Protein AF-0000000078966099 (afdb_homodimer)

Sequence (1336 aa):
MATKACDTLHLIAVLLLFIINISVIEQEDGVPAEGSKYVKLCGDQPDEICNLPGLNGSPHVRMRSGYITVNEISDRRLWYLVADREDHGRDSSTTSMTAGTTTEVAAEGEVAAAAAPAPVVLWLTGGPGCSSLDAFIYEHGPFKFSYGTSSSSSSSSSSWSFSSSSSSRPKGEEGNGGGGNVEGGKEQEHVEGGAGEQRQEEEEKKKKKERRPVVLEPNPYSWTKVATIIYVDSPAGAGMSYSGRPDVDYHTNDEYTIADLVVFLQGLTDRYPELATAPFFLAGESYGGVFVPLLARELVRVNRERRREDRSPLVDLQGYSVGNPVTDDVVDGNAQLFFAADMGYLDPPSWRRMRAACGDMFWNATRGTECWDAQGVVKDDLWDLNWYDVLDSCAKSPDDGGDDEEALAKLGNDGDTAADTAIRSSSSGSSSGSSSSGSSSTSGGGGDPRFGRSASSLERRFYWPFTVRMRTTPSESRIQIQNGVEDQEQQDRAEQQLLEPGRRGGVRLWGPWLRHVVPCMDRSIALDWLNRDEVRSALHAAPWSVIGGWQPCSDVLYYRLDTMDLVSVHEELVREGLRALVYSGDHDMVVPHTGTRTWLYDKANLGRTDGPLRPWMLHGQIAGFTARFGAGSGLRFATVKGAGHMVPQSKPLQALHLLKAFLYDKELMATKACDTLHLIAVLLLFIINISVIEQEDGVPAEGSKYVKLCGDQPDEICNLPGLNGSPHVRMRSGYITVNEISDRRLWYLVADREDHGRDSSTTSMTAGTTTEVAAEGEVAAAAAPAPVVLWLTGGPGCSSLDAFIYEHGPFKFSYGTSSSSSSSSSSWSFSSSSSSRPKGEEGNGGGGNVEGGKEQEHVEGGAGEQRQEEEEKKKKKERRPVVLEPNPYSWTKVATIIYVDSPAGAGMSYSGRPDVDYHTNDEYTIADLVVFLQGLTDRYPELATAPFFLAGESYGGVFVPLLARELVRVNRERRREDRSPLVDLQGYSVGNPVTDDVVDGNAQLFFAADMGYLDPPSWRRMRAACGDMFWNATRGTECWDAQGVVKDDLWDLNWYDVLDSCAKSPDDGGDDEEALAKLGNDGDTAADTAIRSSSSGSSSGSSSSGSSSTSGGGGDPRFGRSASSLERRFYWPFTVRMRTTPSESRIQIQNGVEDQEQQDRAEQQLLEPGRRGGVRLWGPWLRHVVPCMDRSIALDWLNRDEVRSALHAAPWSVIGGWQPCSDVLYYRLDTMDLVSVHEELVREGLRALVYSGDHDMVVPHTGTRTWLYDKANLGRTDGPLRPWMLHGQIAGFTARFGAGSGLRFATVKGAGHMVPQSKPLQALHLLKAFLYDKEL

Secondary structure (DSSP, 8-state):
-------------------------------------------S-TTB----TTBSSS-SS-EEEEEEEEETTTTEEEEEEEEPPP-----TT--------------TT-------PPPEEEEE--TTTB-THHHHHHTSSSEEEEE-----------------------------------------------THHHHHHHHHHHHHTTPPPEEEEE-TT-GGGTSEEEEE--STTSTT-B-S-HHHHTEEEHHHHHHHHHHHHHHHHHH-HHHHHSEEEEEEETTHHHHHHHHHHHHHHHHHHHHHTT---SSEEEEEEEES---BHHHHHHHHHHHHHHHT-S-HHHHHHHHHHHTT--TT--TTSHHHHHHHHHHHHTTTS-TT-TT------TTS---HHHHHHHHHHTTTSSGGG---------------------------GGG-S-HHHHHHHHHTTT-SS------S------SSHHHHHHHHHHHHHTS-GGG-S-EESS-TTTSS-STT---HHHHHHTTSHHHHHHTTPPPHHHH----SB-SS-EEE----B-HHHHHHHHHTT-EEEEEEETT-SSS-HHHHHHIIIII-----BSSS-EEEEETTEEEEEEEEE-STT-EEEEEETT--SSHHHHSHHHHHHHHHHHHTT---/-------------------------------------------S-TTB----TTBSSS-SS-EEEEEEEEETTTTEEEEEEEEPPP-----TT--------------TT-------PPPEEEEE--TTTB-THHHHHHTSSSEEEEEPP--------------------------------------------HHHHHHHHHHHHHHHTTPPPEEEEE-TT-GGGTSEEEEE--STTSTT-B-S-HHHHTEEEHHHHHHHHHHHHHHHHHH-HHHHHSEEEEEEETTHHHHHHHHHHHHHHHHHHHHHTT---SSEEEEEEEES---BHHHHHHHHHHHHHHHT-S-HHHHHHHHHHHTT--TT--TTSHHHHHHHHHHHHTTTS-TT-TT------TTS---HHHHHHHHHHTTTSSGGG---------------------------GGG-S-HHHHHHHHHTTT-SS------S------HHHHHHHHHHHHHHHTS-GGG-S-EETT-TTTSS--TT---HHHHHHTTSHHHHHHTTPPPHHHH----SB-SS-EEE----B-HHHHHHHHHTT-EEEEEEETT-SSS-HHHHHHIIIII-----BSSS-EEEEETTEEEEEEEEE-STT-EEEEEETT--SSHHHHSHHHHHHHHHHHHTT---

pLDDT: mean 71.58, std 31.28, range [13.33, 98.94]

Structure (mmCIF, N/CA/C/O backbone):
data_AF-0000000078966099-model_v1
#
loop_
_entity.id
_entity.type
_entity.pdbx_description
1 polymer Carboxypeptidase
#
loop_
_atom_site.group_PDB
_atom_site.id
_atom_site.type_symbol
_atom_site.label_atom_id
_atom_site.label_alt_id
_atom_site.label_comp_id
_atom_site.label_asym_id
_atom_site.label_entity_id
_atom_site.label_seq_id
_atom_site.pdbx_PDB_ins_code
_atom_site.Cartn_x
_atom_site.Cartn_y
_atom_site.Cartn_z
_atom_site.occupancy
_atom_site.B_iso_or_equiv
_atom_site.auth_seq_id
_atom_site.auth_comp_id
_atom_site.auth_asym_id
_atom_site.auth_atom_id
_atom_site.pdbx_PDB_model_num
ATOM 1 N N . MET A 1 1 ? 65.688 -0.582 70.75 1 15.15 1 MET A N 1
ATOM 2 C CA . MET A 1 1 ? 66.375 -1.642 70.062 1 15.15 1 MET A CA 1
ATOM 3 C C . MET A 1 1 ? 66.438 -1.359 68.562 1 15.15 1 MET A C 1
ATOM 5 O O . MET A 1 1 ? 65.688 -0.539 68.062 1 15.15 1 MET A O 1
ATOM 9 N N . ALA A 1 2 ? 66.688 -2.506 67.812 1 14.73 2 ALA A N 1
ATOM 10 C CA . ALA A 1 2 ? 67.625 -2.982 66.812 1 14.73 2 ALA A CA 1
ATOM 11 C C . ALA A 1 2 ? 67.25 -2.521 65.438 1 14.73 2 ALA A C 1
ATOM 13 O O . ALA A 1 2 ? 68.062 -1.963 64.688 1 14.73 2 ALA A O 1
ATOM 14 N N . THR A 1 3 ? 66.438 -3.342 64.625 1 13.33 3 THR A N 1
ATOM 15 C CA . THR A 1 3 ? 66.875 -4.273 63.625 1 13.33 3 THR A CA 1
ATOM 16 C C . THR A 1 3 ? 66.688 -3.691 62.219 1 13.33 3 THR A C 1
ATOM 18 O O . THR A 1 3 ? 67.25 -4.184 61.25 1 13.33 3 THR A O 1
ATOM 21 N N . LYS A 1 4 ? 65.5 -2.949 62.094 1 14.41 4 LYS A N 1
ATOM 22 C CA . LYS A 1 4 ? 64.812 -3.514 60.938 1 14.41 4 LYS A CA 1
ATOM 23 C C . LYS A 1 4 ? 65.625 -3.369 59.656 1 14.41 4 LYS A C 1
ATOM 25 O O . LYS A 1 4 ? 66.375 -2.396 59.531 1 14.41 4 LYS A O 1
ATOM 30 N N . ALA A 1 5 ? 65 -3.732 58.719 1 15.09 5 ALA A N 1
ATOM 31 C CA . ALA A 1 5 ? 65.062 -4.699 57.625 1 15.09 5 ALA A CA 1
ATOM 32 C C . ALA A 1 5 ? 65.875 -4.113 56.438 1 15.09 5 ALA A C 1
ATOM 34 O O . ALA A 1 5 ? 65.75 -2.92 56.156 1 15.09 5 ALA A O 1
ATOM 35 N N . CYS A 1 6 ? 66.375 -4.82 55.812 1 14.92 6 CYS A N 1
ATOM 36 C CA . CYS A 1 6 ? 67.562 -5.254 55.062 1 14.92 6 CYS A CA 1
ATOM 37 C C . CYS A 1 6 ? 67.562 -4.648 53.688 1 14.92 6 CYS A C 1
ATOM 39 O O . CYS A 1 6 ? 68.562 -4.043 53.281 1 14.92 6 CYS A O 1
ATOM 41 N N . ASP A 1 7 ? 66.812 -5.273 52.812 1 15.73 7 ASP A N 1
ATOM 42 C CA . ASP A 1 7 ? 67.625 -6.09 51.906 1 15.73 7 ASP A CA 1
ATOM 43 C C . ASP A 1 7 ? 68.062 -5.273 50.688 1 15.73 7 ASP A C 1
ATOM 45 O O . ASP A 1 7 ? 67.438 -4.238 50.375 1 15.73 7 ASP A O 1
ATOM 49 N N . THR A 1 8 ? 68.688 -5.863 49.781 1 15.28 8 THR A N 1
ATOM 50 C CA . THR A 1 8 ? 69.875 -6.012 49 1 15.28 8 THR A CA 1
ATOM 51 C C . THR A 1 8 ? 69.688 -5.48 47.562 1 15.28 8 THR A C 1
ATOM 53 O O . THR A 1 8 ? 70.562 -4.703 47.094 1 15.28 8 THR A O 1
ATOM 56 N N . LEU A 1 9 ? 68.75 -6.23 46.75 1 16.2 9 LEU A N 1
ATOM 57 C CA . LEU A 1 9 ? 69.438 -6.945 45.688 1 16.2 9 LEU A CA 1
ATOM 58 C C . LEU A 1 9 ? 69.75 -6.004 44.531 1 16.2 9 LEU A C 1
ATOM 60 O O . LEU A 1 9 ? 69.125 -4.934 44.406 1 16.2 9 LEU A O 1
ATOM 64 N N . HIS A 1 10 ? 69.688 -6.504 43.312 1 16.03 10 HIS A N 1
ATOM 65 C CA . HIS A 1 10 ? 70.625 -6.906 42.281 1 16.03 10 HIS A CA 1
ATOM 66 C C . HIS A 1 10 ? 70.688 -5.91 41.125 1 16.03 10 HIS A C 1
ATOM 68 O O . HIS A 1 10 ? 71.688 -5.312 40.844 1 16.03 10 HIS A O 1
ATOM 74 N N . LEU A 1 11 ? 70.062 -6.305 40 1 16.95 11 LEU A N 1
ATOM 75 C CA . LEU A 1 11 ? 70.812 -6.68 38.781 1 16.95 11 LEU A CA 1
ATOM 76 C C . LEU A 1 11 ? 70.875 -5.512 37.812 1 16.95 11 LEU A C 1
ATOM 78 O O . LEU A 1 11 ? 70.062 -4.586 37.875 1 16.95 11 LEU A O 1
ATOM 82 N N . ILE A 1 12 ? 71.188 -5.727 36.562 1 16 12 ILE A N 1
ATOM 83 C CA . ILE A 1 12 ? 72.188 -5.582 35.5 1 16 12 ILE A CA 1
ATOM 84 C C . ILE A 1 12 ? 71.688 -4.668 34.406 1 16 12 ILE A C 1
ATOM 86 O O . ILE A 1 12 ? 72.312 -3.703 34.031 1 16 12 ILE A O 1
ATOM 90 N N . ALA A 1 13 ? 70.562 -5.102 33.625 1 17.14 13 ALA A N 1
ATOM 91 C CA . ALA A 1 13 ? 70.875 -5.34 32.219 1 17.14 13 ALA A CA 1
ATOM 92 C C . ALA A 1 13 ? 70.812 -4.051 31.391 1 17.14 13 ALA A C 1
ATOM 94 O O . ALA A 1 13 ? 70 -3.172 31.719 1 17.14 13 ALA A O 1
ATOM 95 N N . VAL A 1 14 ? 71.625 -4.004 30.344 1 17.78 14 VAL A N 1
ATOM 96 C CA . VAL A 1 14 ? 72.375 -3.311 29.281 1 17.78 14 VAL A CA 1
ATOM 97 C C . VAL A 1 14 ? 71.375 -2.812 28.219 1 17.78 14 VAL A C 1
ATOM 99 O O . VAL A 1 14 ? 70.625 -3.598 27.641 1 17.78 14 VAL A O 1
ATOM 102 N N . LEU A 1 15 ? 70.938 -1.546 28.266 1 18.77 15 LEU A N 1
ATOM 103 C CA . LEU A 1 15 ? 70 -0.746 27.453 1 18.77 15 LEU A CA 1
ATOM 104 C C . LEU A 1 15 ? 70.5 -0.669 26 1 18.77 15 LEU A C 1
ATOM 106 O O . LEU A 1 15 ? 71.062 0.344 25.594 1 18.77 15 LEU A O 1
ATOM 110 N N . LEU A 1 16 ? 71 -2.023 25.625 1 17.61 16 LEU A N 1
ATOM 111 C CA . LEU A 1 16 ? 71.688 -1.87 24.328 1 17.61 16 LEU A CA 1
ATOM 112 C C . LEU A 1 16 ? 70.688 -1.308 23.297 1 17.61 16 LEU A C 1
ATOM 114 O O . LEU A 1 16 ? 69.562 -1.782 23.172 1 17.61 16 LEU A O 1
ATOM 118 N N . LEU A 1 17 ? 71 -0.144 22.828 1 20.22 17 LEU A N 1
ATOM 119 C CA . LEU A 1 17 ? 70.5 0.845 21.891 1 20.22 17 LEU A CA 1
ATOM 120 C C . LEU A 1 17 ? 70.438 0.264 20.469 1 20.22 17 LEU A C 1
ATOM 122 O O . LEU A 1 17 ? 71.375 0.422 19.688 1 20.22 17 LEU A O 1
ATOM 126 N N . PHE A 1 18 ? 70.125 -1.217 20.406 1 19.22 18 PHE A N 1
ATOM 127 C CA . PHE A 1 18 ? 70.438 -1.661 19.047 1 19.22 18 PHE A CA 1
ATOM 128 C C . PHE A 1 18 ? 69.562 -0.926 18.047 1 19.22 18 PHE A C 1
ATOM 130 O O . PHE A 1 18 ? 68.312 -0.775 18.266 1 19.22 18 PHE A O 1
ATOM 137 N N . ILE A 1 19 ? 70.188 -0.145 17.219 1 22.31 19 ILE A N 1
ATOM 138 C CA . ILE A 1 19 ? 69.875 0.681 16.047 1 22.31 19 ILE A CA 1
ATOM 139 C C . ILE A 1 19 ? 69.25 -0.174 14.945 1 22.31 19 ILE A C 1
ATOM 141 O O . ILE A 1 19 ? 70 -0.839 14.188 1 22.31 19 ILE A O 1
ATOM 145 N N . ILE A 1 20 ? 68.312 -1.199 15.297 1 20.25 20 ILE A N 1
ATOM 146 C CA . ILE A 1 20 ? 68.125 -2.139 14.211 1 20.25 20 ILE A CA 1
ATOM 147 C C . ILE A 1 20 ? 67.562 -1.396 12.992 1 20.25 20 ILE A C 1
ATOM 149 O O . ILE A 1 20 ? 66.625 -0.617 13.117 1 20.25 20 ILE A O 1
ATOM 153 N N . ASN A 1 21 ? 68.438 -1.31 11.938 1 22.66 21 ASN A N 1
ATOM 154 C CA . ASN A 1 21 ? 68.312 -0.942 10.531 1 22.66 21 ASN A CA 1
ATOM 155 C C . ASN A 1 21 ? 67.125 -1.626 9.875 1 22.66 21 ASN A C 1
ATOM 157 O O . ASN A 1 21 ? 67.125 -2.846 9.703 1 22.66 21 ASN A O 1
ATOM 161 N N . ILE A 1 22 ? 65.938 -1.266 10.258 1 22.03 22 ILE A N 1
ATOM 162 C CA . ILE A 1 22 ? 64.688 -1.923 9.742 1 22.03 22 ILE A CA 1
ATOM 163 C C . ILE A 1 22 ? 64.625 -1.762 8.227 1 22.03 22 ILE A C 1
ATOM 165 O O . ILE A 1 22 ? 64.5 -0.644 7.719 1 22.03 22 ILE A O 1
ATOM 169 N N . SER A 1 23 ? 65.625 -2.566 7.559 1 21.44 23 SER A N 1
ATOM 170 C CA . SER A 1 23 ? 65.562 -2.645 6.105 1 21.44 23 SER A CA 1
ATOM 171 C C . SER A 1 23 ? 64.125 -2.947 5.652 1 21.44 23 SER A C 1
ATOM 173 O O . SER A 1 23 ? 63.469 -3.867 6.168 1 21.44 23 SER A O 1
ATOM 175 N N . VAL A 1 24 ? 63.5 -1.959 5.094 1 23.55 24 VAL A N 1
ATOM 176 C CA . VAL A 1 24 ? 62.188 -1.853 4.434 1 23.55 24 VAL A CA 1
ATOM 177 C C . VAL A 1 24 ? 62.094 -2.891 3.318 1 23.55 24 VAL A C 1
ATOM 179 O O . VAL A 1 24 ? 62.75 -2.756 2.275 1 23.55 24 VAL A O 1
ATOM 182 N N . ILE A 1 25 ? 62.438 -4.242 3.686 1 22.62 25 ILE A N 1
ATOM 183 C CA . ILE A 1 25 ? 62.312 -5.086 2.5 1 22.62 25 ILE A CA 1
ATOM 184 C C . ILE A 1 25 ? 60.875 -4.969 1.943 1 22.62 25 ILE A C 1
ATOM 186 O O . ILE A 1 25 ? 59.906 -5.145 2.676 1 22.62 25 ILE A O 1
ATOM 190 N N . GLU A 1 26 ? 60.781 -4.336 0.814 1 23.08 26 GLU A N 1
ATOM 191 C CA . GLU A 1 26 ? 59.656 -4.18 -0.102 1 23.08 26 GLU A CA 1
ATOM 192 C C . GLU A 1 26 ? 59.094 -5.531 -0.518 1 23.08 26 GLU A C 1
ATOM 194 O O . GLU A 1 26 ? 59.688 -6.227 -1.352 1 23.08 26 GLU A O 1
ATOM 199 N N . GLN A 1 27 ? 58.875 -6.461 0.551 1 20.91 27 GLN A N 1
ATOM 200 C CA . GLN A 1 27 ? 58.406 -7.699 -0.056 1 20.91 27 GLN A CA 1
ATOM 201 C C . GLN A 1 27 ? 57.125 -7.473 -0.854 1 20.91 27 GLN A C 1
ATOM 203 O O . GLN A 1 27 ? 56.125 -6.922 -0.335 1 20.91 27 GLN A O 1
ATOM 208 N N . GLU A 1 28 ? 57.281 -7.492 -2.137 1 23.94 28 GLU A N 1
ATOM 209 C CA . GLU A 1 28 ? 56.312 -7.566 -3.217 1 23.94 28 GLU A CA 1
ATOM 210 C C . GLU A 1 28 ? 55.375 -8.766 -3.037 1 23.94 28 GLU A C 1
ATOM 212 O O . GLU A 1 28 ? 55.719 -9.891 -3.412 1 23.94 28 GLU A O 1
ATOM 217 N N . ASP A 1 29 ? 54.906 -9.031 -1.779 1 25.91 29 ASP A N 1
ATOM 218 C CA . ASP A 1 29 ? 54.125 -10.266 -1.757 1 25.91 29 ASP A CA 1
ATOM 219 C C . ASP A 1 29 ? 52.906 -10.156 -2.67 1 25.91 29 ASP A C 1
ATOM 221 O O . ASP A 1 29 ? 52.031 -9.32 -2.441 1 25.91 29 ASP A O 1
ATOM 225 N N . GLY A 1 30 ? 53.188 -10.305 -3.938 1 25.67 30 GLY A N 1
ATOM 226 C CA . GLY A 1 30 ? 52.125 -10.57 -4.895 1 25.67 30 GLY A CA 1
ATOM 227 C C . GLY A 1 30 ? 51.188 -11.68 -4.457 1 25.67 30 GLY A C 1
ATOM 228 O O . GLY A 1 30 ? 51.562 -12.852 -4.457 1 25.67 30 GLY A O 1
ATOM 229 N N . VAL A 1 31 ? 50.531 -11.445 -3.324 1 28.92 31 VAL A N 1
ATOM 230 C CA . VAL A 1 31 ? 49.562 -12.484 -3.027 1 28.92 31 VAL A CA 1
ATOM 231 C C . VAL A 1 31 ? 48.688 -12.719 -4.25 1 28.92 31 VAL A C 1
ATOM 233 O O . VAL A 1 31 ? 48.031 -11.797 -4.746 1 28.92 31 VAL A O 1
ATOM 236 N N . PRO A 1 32 ? 49.156 -13.711 -4.988 1 26.33 32 PRO A N 1
ATOM 237 C CA . PRO A 1 32 ? 48.219 -13.961 -6.086 1 26.33 32 PRO A CA 1
ATOM 238 C C . PRO A 1 32 ? 46.75 -14.047 -5.613 1 26.33 32 PRO A C 1
ATOM 240 O O . PRO A 1 32 ? 46.5 -14.461 -4.48 1 26.33 32 PRO A O 1
ATOM 243 N N . ALA A 1 33 ? 45.906 -13.219 -6.164 1 26.86 33 ALA A N 1
ATOM 244 C CA . ALA A 1 33 ? 44.469 -13.297 -6.027 1 26.86 33 ALA A CA 1
ATOM 245 C C . ALA A 1 33 ? 44 -14.75 -6.023 1 26.86 33 ALA A C 1
ATOM 247 O O . ALA A 1 33 ? 44.156 -15.469 -7.012 1 26.86 33 ALA A O 1
ATOM 248 N N . GLU A 1 34 ? 44.25 -15.367 -4.887 1 27.75 34 GLU A N 1
ATOM 249 C CA . GLU A 1 34 ? 43.656 -16.688 -4.848 1 27.75 34 GLU A CA 1
ATOM 250 C C . GLU A 1 34 ? 42.25 -16.672 -5.496 1 27.75 34 GLU A C 1
ATOM 252 O O . GLU A 1 34 ? 41.406 -15.891 -5.109 1 27.75 34 GLU A O 1
ATOM 257 N N . GLY A 1 35 ? 42.219 -17 -6.758 1 28.58 35 GLY A N 1
ATOM 258 C CA . GLY A 1 35 ? 41 -17.234 -7.496 1 28.58 35 GLY A CA 1
ATOM 259 C C . GLY A 1 35 ? 39.906 -17.891 -6.656 1 28.58 35 GLY A C 1
ATOM 260 O O . GLY A 1 35 ? 40.188 -18.828 -5.906 1 28.58 35 GLY A O 1
ATOM 261 N N . SER A 1 36 ? 39.062 -17.062 -6.121 1 31.06 36 SER A N 1
ATOM 262 C CA . SER A 1 36 ? 37.844 -17.641 -5.555 1 31.06 36 SER A CA 1
ATOM 263 C C . SER A 1 36 ? 37.5 -18.953 -6.238 1 31.06 36 SER A C 1
ATOM 265 O O . SER A 1 36 ? 37.281 -19 -7.453 1 31.06 36 SER A O 1
ATOM 267 N N . LYS A 1 37 ? 38.094 -19.953 -5.84 1 31.08 37 LYS A N 1
ATOM 268 C CA . LYS A 1 37 ? 37.75 -21.281 -6.324 1 31.08 37 LYS A CA 1
ATOM 269 C C . LYS A 1 37 ? 36.25 -21.438 -6.445 1 31.08 37 LYS A C 1
ATOM 271 O O . LYS A 1 37 ? 35.562 -21.719 -5.461 1 31.08 37 LYS A O 1
ATOM 276 N N . TYR A 1 38 ? 35.625 -20.656 -7.285 1 34.66 38 TYR A N 1
ATOM 277 C CA . TYR A 1 38 ? 34.281 -21.078 -7.645 1 34.66 38 TYR A CA 1
ATOM 278 C C . TYR A 1 38 ? 34.25 -22.562 -7.988 1 34.66 38 TYR A C 1
ATOM 280 O O . TYR A 1 38 ? 35.031 -23.031 -8.812 1 34.66 38 TYR A O 1
ATOM 288 N N . VAL A 1 39 ? 34.062 -23.469 -7.066 1 39.66 39 VAL A N 1
ATOM 289 C CA . VAL A 1 39 ? 33.781 -24.875 -7.336 1 39.66 39 VAL A CA 1
ATOM 290 C C . VAL A 1 39 ? 33 -25 -8.641 1 39.66 39 VAL A C 1
ATOM 292 O O . VAL A 1 39 ? 32.031 -24.266 -8.867 1 39.66 39 VAL A O 1
ATOM 295 N N . LYS A 1 40 ? 33.531 -25.5 -9.617 1 46.97 40 LYS A N 1
ATOM 296 C CA . LYS A 1 40 ? 32.938 -25.844 -10.891 1 46.97 40 LYS A CA 1
ATOM 297 C C . LYS A 1 40 ? 31.609 -26.578 -10.688 1 46.97 40 LYS A C 1
ATOM 299 O O . LYS A 1 40 ? 31.594 -27.766 -10.328 1 46.97 40 LYS A O 1
ATOM 304 N N . LEU A 1 41 ? 30.594 -25.969 -10.297 1 54.09 41 LEU A N 1
ATOM 305 C CA . LEU A 1 41 ? 29.266 -26.547 -10.086 1 54.09 41 LEU A CA 1
ATOM 306 C C . LEU A 1 41 ? 28.781 -27.266 -11.344 1 54.09 41 LEU A C 1
ATOM 308 O O . LEU A 1 41 ? 27.766 -27.953 -11.312 1 54.09 41 LEU A O 1
ATOM 312 N N . CYS A 1 42 ? 29.391 -27 -12.477 1 64.56 42 CYS A N 1
ATOM 313 C CA . CYS A 1 42 ? 28.766 -27.656 -13.617 1 64.56 42 CYS A CA 1
ATOM 314 C C . CYS A 1 42 ? 29.375 -29.031 -13.859 1 64.56 42 CYS A C 1
ATOM 316 O O . CYS A 1 42 ? 30.578 -29.141 -14.055 1 64.56 42 CYS A O 1
ATOM 318 N N . GLY A 1 43 ? 28.641 -30.062 -13.609 1 61.28 43 GLY A N 1
ATOM 319 C CA . GLY A 1 43 ? 29.016 -31.453 -13.828 1 61.28 43 GLY A CA 1
ATOM 320 C C . GLY A 1 43 ? 29.031 -31.844 -15.289 1 61.28 43 GLY A C 1
ATOM 321 O O . GLY A 1 43 ? 29.031 -30.984 -16.172 1 61.28 43 GLY A O 1
ATOM 322 N N . ASP A 1 44 ? 29.234 -33.094 -15.57 1 66.31 44 ASP A N 1
ATOM 323 C CA . ASP A 1 44 ? 29.391 -33.656 -16.891 1 66.31 44 ASP A CA 1
ATOM 324 C C . ASP A 1 44 ? 28.062 -34.156 -17.453 1 66.31 44 ASP A C 1
ATOM 326 O O . ASP A 1 44 ? 28 -34.719 -18.547 1 66.31 44 ASP A O 1
ATOM 330 N N . GLN A 1 45 ? 27 -33.75 -16.766 1 77.12 45 GLN A N 1
ATOM 331 C CA . GLN A 1 45 ? 25.719 -34.281 -17.266 1 77.12 45 GLN A CA 1
ATOM 332 C C . GLN A 1 45 ? 25.156 -33.344 -18.344 1 77.12 45 GLN A C 1
ATOM 334 O O . GLN A 1 45 ? 25.219 -32.125 -18.234 1 77.12 45 GLN A O 1
ATOM 339 N N . PRO A 1 46 ? 24.641 -33.969 -19.359 1 80.44 46 PRO A N 1
ATOM 340 C CA . PRO A 1 46 ? 24.188 -33.219 -20.516 1 80.44 46 PRO A CA 1
ATOM 341 C C . PRO A 1 46 ? 23.016 -32.281 -20.203 1 80.44 46 PRO A C 1
ATOM 343 O O . PRO A 1 46 ? 22.766 -31.328 -20.938 1 80.44 46 PRO A O 1
ATOM 346 N N . ASP A 1 47 ? 22.359 -32.469 -19.141 1 92.62 47 ASP A N 1
ATOM 347 C CA . ASP A 1 47 ? 21.188 -31.656 -18.844 1 92.62 47 ASP A CA 1
ATOM 348 C C . ASP A 1 47 ? 21.547 -30.516 -17.875 1 92.62 47 ASP A C 1
ATOM 350 O O . ASP A 1 47 ? 20.688 -29.703 -17.531 1 92.62 47 ASP A O 1
ATOM 354 N N . GLU A 1 48 ? 22.766 -30.391 -17.516 1 94.56 48 GLU A N 1
ATOM 355 C CA . GLU A 1 48 ? 23.172 -29.359 -16.578 1 94.56 48 GLU A CA 1
ATOM 356 C C . GLU A 1 48 ? 23.391 -28.016 -17.281 1 94.56 48 GLU A C 1
ATOM 358 O O . GLU A 1 48 ? 23.922 -27.984 -18.406 1 94.56 48 GLU A O 1
ATOM 363 N N . ILE A 1 49 ? 22.984 -26.984 -16.672 1 95.5 49 ILE A N 1
ATOM 364 C CA . ILE A 1 49 ? 23.188 -25.641 -17.188 1 95.5 49 ILE A CA 1
ATOM 365 C C . ILE A 1 49 ? 24.469 -25.062 -16.594 1 95.5 49 ILE A C 1
ATOM 367 O O . ILE A 1 49 ? 24.484 -24.609 -15.445 1 95.5 49 ILE A O 1
ATOM 371 N N . CYS A 1 50 ? 25.469 -24.984 -17.422 1 91.44 50 CYS A N 1
ATOM 372 C CA . CYS A 1 50 ? 26.766 -24.594 -16.906 1 91.44 50 CYS A CA 1
ATOM 373 C C . CYS A 1 50 ? 27.062 -23.125 -17.25 1 91.44 50 CYS A C 1
ATOM 375 O O . CYS A 1 50 ? 27.953 -22.516 -16.656 1 91.44 50 CYS A O 1
ATOM 377 N N . ASN A 1 51 ? 26.391 -22.672 -18.234 1 91.75 51 ASN A N 1
ATOM 378 C CA . ASN A 1 51 ? 26.5 -21.281 -18.656 1 91.75 51 ASN A CA 1
ATOM 379 C C . ASN A 1 51 ? 25.125 -20.688 -18.984 1 91.75 51 ASN A C 1
ATOM 381 O O . ASN A 1 51 ? 24.281 -21.359 -19.578 1 91.75 51 ASN A O 1
ATOM 385 N N . LEU A 1 52 ? 24.953 -19.469 -18.5 1 94.75 52 LEU A N 1
ATOM 386 C CA . LEU A 1 52 ? 23.734 -18.734 -18.812 1 94.75 52 LEU A CA 1
ATOM 387 C C . LEU A 1 52 ? 24.047 -17.359 -19.406 1 94.75 52 LEU A C 1
ATOM 389 O O . LEU A 1 52 ? 24.781 -16.562 -18.812 1 94.75 52 LEU A O 1
ATOM 393 N N . PRO A 1 53 ? 23.547 -17.141 -20.609 1 95.62 53 PRO A N 1
ATOM 394 C CA . PRO A 1 53 ? 23.797 -15.828 -21.188 1 95.62 53 PRO A CA 1
ATOM 395 C C . PRO A 1 53 ? 23.391 -14.68 -20.266 1 95.62 53 PRO A C 1
ATOM 397 O O . PRO A 1 53 ? 22.281 -14.664 -19.75 1 95.62 53 PRO A O 1
ATOM 400 N N . GLY A 1 54 ? 24.266 -13.742 -20.094 1 95.69 54 GLY A N 1
ATOM 401 C CA . GLY A 1 54 ? 24.016 -12.609 -19.219 1 95.69 54 GLY A CA 1
ATOM 402 C C . GLY A 1 54 ? 24.641 -12.773 -17.844 1 95.69 54 GLY A C 1
ATOM 403 O O . GLY A 1 54 ? 24.719 -11.805 -17.078 1 95.69 54 GLY A O 1
ATOM 404 N N . LEU A 1 55 ? 24.969 -13.945 -17.453 1 95.69 55 LEU A N 1
ATOM 405 C CA . LEU A 1 55 ? 25.609 -14.219 -16.172 1 95.69 55 LEU A CA 1
ATOM 406 C C . LEU A 1 55 ? 27.125 -14.203 -16.312 1 95.69 55 LEU A C 1
ATOM 408 O O . LEU A 1 55 ? 27.672 -14.836 -17.219 1 95.69 55 LEU A O 1
ATOM 412 N N . ASN A 1 56 ? 27.719 -13.43 -15.406 1 90.5 56 ASN A N 1
ATOM 413 C CA . ASN A 1 56 ? 29.172 -13.477 -15.359 1 90.5 56 ASN A CA 1
ATOM 414 C C . ASN A 1 56 ? 29.672 -14.695 -14.602 1 90.5 56 ASN A C 1
ATOM 416 O O . ASN A 1 56 ? 29.484 -14.797 -13.391 1 90.5 56 ASN A O 1
ATOM 420 N N . GLY A 1 57 ? 30.266 -15.648 -15.344 1 89.81 57 GLY A N 1
ATOM 421 C CA . GLY A 1 57 ? 30.766 -16.859 -14.711 1 89.81 57 GLY A CA 1
ATOM 422 C C . GLY A 1 57 ? 29.734 -17.969 -14.641 1 89.81 57 GLY A C 1
ATOM 423 O O . GLY A 1 57 ? 28.734 -17.938 -15.383 1 89.81 57 GLY A O 1
ATOM 424 N N . SER A 1 58 ? 30 -18.938 -13.852 1 89.88 58 SER A N 1
ATOM 425 C CA . SER A 1 58 ? 29.094 -20.062 -13.695 1 89.88 58 SER A CA 1
ATOM 426 C C . SER A 1 58 ? 27.984 -19.75 -12.703 1 89.88 58 SER A C 1
ATOM 428 O O . SER A 1 58 ? 28.172 -18.938 -11.781 1 89.88 58 SER A O 1
ATOM 430 N N . PRO A 1 59 ? 26.859 -20.375 -12.914 1 94.19 59 PRO A N 1
ATOM 431 C CA . PRO A 1 59 ? 25.797 -20.172 -11.93 1 94.19 59 PRO A CA 1
ATOM 432 C C . PRO A 1 59 ? 26.203 -20.609 -10.523 1 94.19 59 PRO A C 1
ATOM 434 O O . PRO A 1 59 ? 26.906 -21.609 -10.359 1 94.19 59 PRO A O 1
ATOM 437 N N . HIS A 1 60 ? 25.75 -19.875 -9.516 1 93.38 60 HIS A N 1
ATOM 438 C CA . HIS A 1 60 ? 26.047 -20.188 -8.125 1 93.38 60 HIS A CA 1
ATOM 439 C C . HIS A 1 60 ? 25.125 -21.281 -7.59 1 93.38 60 HIS A C 1
ATOM 441 O O . HIS A 1 60 ? 25.266 -21.719 -6.445 1 93.38 60 HIS A O 1
ATOM 447 N N . VAL A 1 61 ? 24.188 -21.672 -8.391 1 94.44 61 VAL A N 1
ATOM 448 C CA . VAL A 1 61 ? 23.234 -22.734 -8.102 1 94.44 61 VAL A CA 1
ATOM 449 C C . VAL A 1 61 ? 23.312 -23.812 -9.18 1 94.44 61 VAL A C 1
ATOM 451 O O . VAL A 1 61 ? 23.406 -23.5 -10.375 1 94.44 61 VAL A O 1
ATOM 454 N N . ARG A 1 62 ? 23.359 -25.078 -8.695 1 94.38 62 ARG A N 1
ATOM 455 C CA . ARG A 1 62 ? 23.281 -26.156 -9.688 1 94.38 62 ARG A CA 1
ATOM 456 C C . ARG A 1 62 ? 21.906 -26.203 -10.336 1 94.38 62 ARG A C 1
ATOM 458 O O . ARG A 1 62 ? 20.891 -26.266 -9.648 1 94.38 62 ARG A O 1
ATOM 465 N N . MET A 1 63 ? 21.891 -26.219 -11.664 1 96.81 63 MET A N 1
ATOM 466 C CA . MET A 1 63 ? 20.625 -26.25 -12.383 1 96.81 63 MET A CA 1
ATOM 467 C C . MET A 1 63 ? 20.641 -27.312 -13.484 1 96.81 63 MET A C 1
ATOM 469 O O . MET A 1 63 ? 21.672 -27.531 -14.109 1 96.81 63 MET A O 1
ATOM 473 N N . ARG A 1 64 ? 19.547 -27.906 -13.68 1 97.44 64 ARG A N 1
ATOM 474 C CA . ARG A 1 64 ? 19.312 -28.875 -14.75 1 97.44 64 ARG A CA 1
ATOM 475 C C . ARG A 1 64 ? 18 -28.578 -15.461 1 97.44 64 ARG A C 1
ATOM 477 O O . ARG A 1 64 ? 17.016 -28.172 -14.828 1 97.44 64 ARG A O 1
ATOM 484 N N . SER A 1 65 ? 17.984 -28.797 -16.75 1 98.06 65 SER A N 1
ATOM 485 C CA . SER A 1 65 ? 16.766 -28.562 -17.5 1 98.06 65 SER A CA 1
ATOM 486 C C . SER A 1 65 ? 16.641 -29.531 -18.672 1 98.06 65 SER A C 1
ATOM 488 O O . SER A 1 65 ? 17.594 -30.219 -19.031 1 98.06 65 SER A O 1
ATOM 490 N N . GLY A 1 66 ? 15.453 -29.609 -19.172 1 97.81 66 GLY A N 1
ATOM 491 C CA . GLY A 1 66 ? 15.156 -30.484 -20.297 1 97.81 66 GLY A CA 1
ATOM 492 C C . GLY A 1 66 ? 13.672 -30.766 -20.453 1 97.81 66 GLY A C 1
ATOM 493 O O . GLY A 1 66 ? 12.836 -29.906 -20.156 1 97.81 66 GLY A O 1
ATOM 494 N N . TYR A 1 67 ? 13.383 -31.922 -21.094 1 98.44 67 TYR A N 1
ATOM 495 C CA . TYR A 1 67 ? 12 -32.281 -21.359 1 98.44 67 TYR A CA 1
ATOM 496 C C . TYR A 1 67 ? 11.68 -33.656 -20.781 1 98.44 67 TYR A C 1
ATOM 498 O O . TYR A 1 67 ? 12.539 -34.562 -20.766 1 98.44 67 TYR A O 1
ATOM 506 N N . ILE A 1 68 ? 10.516 -33.812 -20.297 1 98.69 68 ILE A N 1
ATOM 507 C CA . ILE A 1 68 ? 9.914 -35.125 -20 1 98.69 68 ILE A CA 1
ATOM 508 C C . ILE A 1 68 ? 8.742 -35.375 -20.953 1 98.69 68 ILE A C 1
ATOM 510 O O . ILE A 1 68 ? 7.816 -34.562 -21.031 1 98.69 68 ILE A O 1
ATOM 514 N N . THR A 1 69 ? 8.805 -36.469 -21.672 1 98.62 69 THR A N 1
ATOM 515 C CA . THR A 1 69 ? 7.695 -36.844 -22.547 1 98.62 69 THR A CA 1
ATOM 516 C C . THR A 1 69 ? 6.551 -37.438 -21.734 1 98.62 69 THR A C 1
ATOM 518 O O . THR A 1 69 ? 6.727 -38.469 -21.078 1 98.62 69 THR A O 1
ATOM 521 N N . VAL A 1 70 ? 5.383 -36.812 -21.828 1 98.62 70 VAL A N 1
ATOM 522 C CA . VAL A 1 70 ? 4.273 -37.281 -21 1 98.62 70 VAL A CA 1
ATOM 523 C C . VAL A 1 70 ? 3.287 -38.062 -21.859 1 98.62 70 VAL A C 1
ATOM 525 O O . VAL A 1 70 ? 2.426 -38.781 -21.328 1 98.62 70 VAL A O 1
ATOM 528 N N . ASN A 1 71 ? 3.391 -37.969 -23.125 1 98 71 ASN A N 1
ATOM 529 C CA . ASN A 1 71 ? 2.652 -38.781 -24.078 1 98 71 ASN A CA 1
ATOM 530 C C . ASN A 1 71 ? 3.486 -39.094 -25.312 1 98 71 ASN A C 1
ATOM 532 O O . ASN A 1 71 ? 3.736 -38.188 -26.141 1 98 71 ASN A O 1
ATOM 536 N N . GLU A 1 72 ? 3.842 -40.312 -25.547 1 96.62 72 GLU A N 1
ATOM 537 C CA . GLU A 1 72 ? 4.727 -40.719 -26.625 1 96.62 72 GLU A CA 1
ATOM 538 C C . GLU A 1 72 ? 4.012 -40.625 -27.969 1 96.62 72 GLU A C 1
ATOM 540 O O . GLU A 1 72 ? 4.633 -40.312 -29 1 96.62 72 GLU A O 1
ATOM 545 N N . ILE A 1 73 ? 2.801 -40.906 -27.953 1 95.56 73 ILE A N 1
ATOM 546 C CA . ILE A 1 73 ? 2.037 -40.969 -29.203 1 95.56 73 ILE A CA 1
ATOM 547 C C . ILE A 1 73 ? 2.006 -39.594 -29.844 1 95.56 73 ILE A C 1
ATOM 549 O O . ILE A 1 73 ? 2.256 -39.438 -31.047 1 95.56 73 ILE A O 1
ATOM 553 N N . SER A 1 74 ? 1.725 -38.594 -29.062 1 96 74 SER A N 1
ATOM 554 C CA . SER A 1 74 ? 1.618 -37.25 -29.594 1 96 74 SER A CA 1
ATOM 555 C C . SER A 1 74 ? 2.914 -36.469 -29.406 1 96 74 SER A C 1
ATOM 557 O O . SER A 1 74 ? 2.998 -35.281 -29.75 1 96 74 SER A O 1
ATOM 559 N N . ASP A 1 75 ? 3.904 -37.094 -28.844 1 96.94 75 ASP A N 1
ATOM 560 C CA . ASP A 1 75 ? 5.152 -36.406 -28.531 1 96.94 75 ASP A CA 1
ATOM 561 C C . ASP A 1 75 ? 4.895 -35.156 -27.688 1 96.94 75 ASP A C 1
ATOM 563 O O . ASP A 1 75 ? 5.359 -34.062 -28.031 1 96.94 75 ASP A O 1
ATOM 567 N N . ARG A 1 76 ? 3.994 -35.312 -26.766 1 98.12 76 ARG A N 1
ATOM 568 C CA . ARG A 1 76 ? 3.709 -34.219 -25.828 1 98.12 76 ARG A CA 1
ATOM 569 C C . ARG A 1 76 ? 4.773 -34.156 -24.734 1 98.12 76 ARG A C 1
ATOM 571 O O . ARG A 1 76 ? 4.992 -35.156 -24.016 1 98.12 76 ARG A O 1
ATOM 578 N N . ARG A 1 77 ? 5.492 -33 -24.562 1 98.19 77 ARG A N 1
ATOM 579 C CA . ARG A 1 77 ? 6.664 -32.875 -23.703 1 98.19 77 ARG A CA 1
ATOM 580 C C . ARG A 1 77 ? 6.527 -31.641 -22.797 1 98.19 77 ARG A C 1
ATOM 582 O O . ARG A 1 77 ? 6.18 -30.562 -23.266 1 98.19 77 ARG A O 1
ATOM 589 N N . LEU A 1 78 ? 6.758 -31.797 -21.594 1 98.81 78 LEU A N 1
ATOM 590 C CA . LEU A 1 78 ? 6.809 -30.688 -20.641 1 98.81 78 LEU A CA 1
ATOM 591 C C . LEU A 1 78 ? 8.25 -30.312 -20.344 1 98.81 78 LEU A C 1
ATOM 593 O O . LEU A 1 78 ? 9.086 -31.172 -20.047 1 98.81 78 LEU A O 1
ATOM 597 N N . TRP A 1 79 ? 8.531 -29.031 -20.531 1 98.75 79 TRP A N 1
ATOM 598 C CA . TRP A 1 79 ? 9.852 -28.484 -20.188 1 98.75 79 TRP A CA 1
ATOM 599 C C . TRP A 1 79 ? 9.961 -28.203 -18.703 1 98.75 79 TRP A C 1
ATOM 601 O O . TRP A 1 79 ? 9 -27.75 -18.062 1 98.75 79 TRP A O 1
ATOM 611 N N . TYR A 1 80 ? 11.18 -28.484 -18.156 1 98.75 80 TYR A N 1
ATOM 612 C CA . TYR A 1 80 ? 11.398 -28.25 -16.734 1 98.75 80 TYR A CA 1
ATOM 613 C C . TYR A 1 80 ? 12.758 -27.609 -16.484 1 98.75 80 TYR A C 1
ATOM 615 O O . TYR A 1 80 ? 13.641 -27.656 -17.359 1 98.75 80 TYR A O 1
ATOM 623 N N . LEU A 1 81 ? 12.859 -26.953 -15.367 1 98.75 81 LEU A N 1
ATOM 624 C CA . LEU A 1 81 ? 14.117 -26.484 -14.797 1 98.75 81 LEU A CA 1
ATOM 625 C C . LEU A 1 81 ? 14.188 -26.797 -13.305 1 98.75 81 LEU A C 1
ATOM 627 O O . LEU A 1 81 ? 13.289 -26.422 -12.547 1 98.75 81 LEU A O 1
ATOM 631 N N . VAL A 1 82 ? 15.227 -27.578 -12.883 1 98.5 82 VAL A N 1
ATOM 632 C CA . VAL A 1 82 ? 15.477 -27.859 -11.469 1 98.5 82 VAL A CA 1
ATOM 633 C C . VAL A 1 82 ? 16.641 -27 -10.977 1 98.5 82 VAL A C 1
ATOM 635 O O . VAL A 1 82 ? 17.75 -27.078 -11.508 1 98.5 82 VAL A O 1
ATOM 638 N N . ALA A 1 83 ? 16.328 -26.172 -10.07 1 98.06 83 ALA A N 1
ATOM 639 C CA . ALA A 1 83 ? 17.359 -25.391 -9.398 1 98.06 83 ALA A CA 1
ATOM 640 C C . ALA A 1 83 ? 17.578 -25.906 -7.973 1 98.06 83 ALA A C 1
ATOM 642 O O . ALA A 1 83 ? 16.703 -25.766 -7.117 1 98.06 83 ALA A O 1
ATOM 643 N N . ASP A 1 84 ? 18.766 -26.375 -7.699 1 96.38 84 ASP A N 1
ATOM 644 C CA . ASP A 1 84 ? 19.047 -26.984 -6.402 1 96.38 84 ASP A CA 1
ATOM 645 C C . ASP A 1 84 ? 19.188 -25.922 -5.316 1 96.38 84 ASP A C 1
ATOM 647 O O . ASP A 1 84 ? 19.422 -24.75 -5.609 1 96.38 84 ASP A O 1
ATOM 651 N N . ARG A 1 85 ? 18.922 -26.344 -4.117 1 96.56 85 ARG A N 1
ATOM 652 C CA . ARG A 1 85 ? 19.188 -25.469 -2.984 1 96.56 85 ARG A CA 1
ATOM 653 C C . ARG A 1 85 ? 20.641 -25 -2.979 1 96.56 85 ARG A C 1
ATOM 655 O O . ARG A 1 85 ? 21.562 -25.781 -3.244 1 96.56 85 ARG A O 1
ATOM 662 N N . GLU A 1 86 ? 20.781 -23.734 -2.723 1 92.38 86 GLU A N 1
ATOM 663 C CA . GLU A 1 86 ? 22.141 -23.172 -2.664 1 92.38 86 GLU A CA 1
ATOM 664 C C . GLU A 1 86 ? 22.953 -23.797 -1.539 1 92.38 86 GLU A C 1
ATOM 666 O O . GLU A 1 86 ? 22.406 -24.094 -0.468 1 92.38 86 GLU A O 1
ATOM 671 N N . ASP A 1 87 ? 24.234 -24.266 -1.919 1 75.12 87 ASP A N 1
ATOM 672 C CA . ASP A 1 87 ? 25.141 -24.844 -0.925 1 75.12 87 ASP A CA 1
ATOM 673 C C . ASP A 1 87 ? 25.812 -23.766 -0.088 1 75.12 87 ASP A C 1
ATOM 675 O O . ASP A 1 87 ? 26.375 -22.812 -0.633 1 75.12 87 ASP A O 1
ATOM 679 N N . HIS A 1 88 ? 25.359 -23.438 1.013 1 54.5 88 HIS A N 1
ATOM 680 C CA . HIS A 1 88 ? 26.094 -22.484 1.83 1 54.5 88 HIS A CA 1
ATOM 681 C C . HIS A 1 88 ? 27.484 -23.016 2.164 1 54.5 88 HIS A C 1
ATOM 683 O O . HIS A 1 88 ? 27.625 -24.078 2.773 1 54.5 88 HIS A O 1
ATOM 689 N N . GLY A 1 89 ? 28.266 -23.125 1.305 1 39.53 89 GLY A N 1
ATOM 690 C CA . GLY A 1 89 ? 29.625 -23.5 1.664 1 39.53 89 GLY A CA 1
ATOM 691 C C . GLY A 1 89 ? 29.984 -23.156 3.102 1 39.53 89 GLY A C 1
ATOM 692 O O . GLY A 1 89 ? 29.422 -22.219 3.678 1 39.53 89 GLY A O 1
ATOM 693 N N . ARG A 1 90 ? 30.641 -24.125 3.844 1 34.94 90 ARG A N 1
ATOM 694 C CA . ARG A 1 90 ? 31.359 -23.812 5.07 1 34.94 90 ARG A CA 1
ATOM 695 C C . ARG A 1 90 ? 32.219 -22.562 4.898 1 34.94 90 ARG A C 1
ATOM 697 O O . ARG A 1 90 ? 32.906 -22.406 3.889 1 34.94 90 ARG A O 1
ATOM 704 N N . ASP A 1 91 ? 31.844 -21.391 5.207 1 33.03 91 ASP A N 1
ATOM 705 C CA . ASP A 1 91 ? 32.938 -20.453 5.488 1 33.03 91 ASP A CA 1
ATOM 706 C C . ASP A 1 91 ? 34.25 -21.219 5.785 1 33.03 91 ASP A C 1
ATOM 708 O O . ASP A 1 91 ? 34.375 -21.844 6.84 1 33.03 91 ASP A O 1
ATOM 712 N N . SER A 1 92 ? 34.75 -21.75 4.91 1 31.3 92 SER A N 1
ATOM 713 C CA . SER A 1 92 ? 36.094 -22.25 5.156 1 31.3 92 SER A CA 1
ATOM 714 C C . SER A 1 92 ? 36.969 -21.188 5.816 1 31.3 92 SER A C 1
ATOM 716 O O . SER A 1 92 ? 38.188 -21.391 5.98 1 31.3 92 SER A O 1
ATOM 718 N N . SER A 1 93 ? 36.5 -19.984 5.863 1 30.86 93 SER A N 1
ATOM 719 C CA . SER A 1 93 ? 37.562 -19.109 6.371 1 30.86 93 SER A CA 1
ATOM 720 C C . SER A 1 93 ? 37.875 -19.406 7.832 1 30.86 93 SER A C 1
ATOM 722 O O . SER A 1 93 ? 38.312 -18.531 8.57 1 30.86 93 SER A O 1
ATOM 724 N N . THR A 1 94 ? 37.281 -20.438 8.453 1 28.5 94 THR A N 1
ATOM 725 C CA . THR A 1 94 ? 38.031 -20.562 9.688 1 28.5 94 THR A CA 1
ATOM 726 C C . THR A 1 94 ? 39.5 -20.906 9.391 1 28.5 94 THR A C 1
ATOM 728 O O . THR A 1 94 ? 39.812 -22.016 8.969 1 28.5 94 THR A O 1
ATOM 731 N N . THR A 1 95 ? 40.125 -19.984 8.844 1 26.84 95 THR A N 1
ATOM 732 C CA . THR A 1 95 ? 41.594 -20.078 9.016 1 26.84 95 THR A CA 1
ATOM 733 C C . THR A 1 95 ? 41.938 -20.594 10.406 1 26.84 95 THR A C 1
ATOM 735 O O . THR A 1 95 ? 41.562 -19.984 11.414 1 26.84 95 THR A O 1
ATOM 738 N N . SER A 1 96 ? 42.094 -21.859 10.461 1 25.77 96 SER A N 1
ATOM 739 C CA . SER A 1 96 ? 42.75 -22.516 11.57 1 25.77 96 SER A CA 1
ATOM 740 C C . SER A 1 96 ? 44.031 -21.75 11.969 1 25.77 96 SER A C 1
ATOM 742 O O . SER A 1 96 ? 45 -21.719 11.211 1 25.77 96 SER A O 1
ATOM 744 N N . MET A 1 97 ? 43.906 -20.656 12.562 1 24.22 97 MET A N 1
ATOM 745 C CA . MET A 1 97 ? 45.125 -20.344 13.266 1 24.22 97 MET A CA 1
ATOM 746 C C . MET A 1 97 ? 45.656 -21.562 14.039 1 24.22 97 MET A C 1
ATOM 748 O O . MET A 1 97 ? 44.875 -22.203 14.766 1 24.22 97 MET A O 1
ATOM 752 N N . THR A 1 98 ? 46.688 -22.25 13.531 1 22.78 98 THR A N 1
ATOM 753 C CA . THR A 1 98 ? 47.562 -23.266 14.078 1 22.78 98 THR A CA 1
ATOM 754 C C . THR A 1 98 ? 48 -22.906 15.5 1 22.78 98 THR A C 1
ATOM 756 O O . THR A 1 98 ? 48.906 -22.109 15.695 1 22.78 98 THR A O 1
ATOM 759 N N . ALA A 1 99 ? 47.188 -22.406 16.469 1 23.69 99 ALA A N 1
ATOM 760 C CA . ALA A 1 99 ? 47.969 -22.516 17.672 1 23.69 99 ALA A CA 1
ATOM 761 C C . ALA A 1 99 ? 48.5 -23.953 17.859 1 23.69 99 ALA A C 1
ATOM 763 O O . ALA A 1 99 ? 48 -24.875 17.219 1 23.69 99 ALA A O 1
ATOM 764 N N . GLY A 1 100 ? 49.062 -24.312 19.156 1 22.67 100 GLY A N 1
ATOM 765 C CA . GLY A 1 100 ? 49.906 -25.344 19.719 1 22.67 100 GLY A CA 1
ATOM 766 C C . GLY A 1 100 ? 49.375 -26.75 19.5 1 22.67 100 GLY A C 1
ATOM 767 O O . GLY A 1 100 ? 48.219 -26.922 19.125 1 22.67 100 GLY A O 1
ATOM 768 N N . THR A 1 101 ? 50.375 -27.781 19.703 1 23.56 101 THR A N 1
ATOM 769 C CA . THR A 1 101 ? 50.719 -29.172 19.438 1 23.56 101 THR A CA 1
ATOM 770 C C . THR A 1 101 ? 49.656 -30.125 19.984 1 23.56 101 THR A C 1
ATOM 772 O O . THR A 1 101 ? 49.844 -31.344 19.938 1 23.56 101 THR A O 1
ATOM 775 N N . THR A 1 102 ? 48.844 -29.703 21.047 1 25.23 102 THR A N 1
ATOM 776 C CA . THR A 1 102 ? 48.469 -30.969 21.672 1 25.23 102 THR A CA 1
ATOM 777 C C . THR A 1 102 ? 47.625 -31.797 20.719 1 25.23 102 THR A C 1
ATOM 779 O O . THR A 1 102 ? 46.719 -31.281 20.062 1 25.23 102 THR A O 1
ATOM 782 N N . THR A 1 103 ? 48.219 -32.875 20.219 1 25.91 103 THR A N 1
ATOM 783 C CA . THR A 1 103 ? 47.844 -34 19.375 1 25.91 103 THR A CA 1
ATOM 784 C C . THR A 1 103 ? 46.469 -34.531 19.781 1 25.91 103 THR A C 1
ATOM 786 O O . THR A 1 103 ? 46.375 -35.469 20.562 1 25.91 103 THR A O 1
ATOM 789 N N . GLU A 1 104 ? 45.656 -33.812 20.578 1 26.39 104 GLU A N 1
ATOM 790 C CA . GLU A 1 104 ? 44.562 -34.719 20.844 1 26.39 104 GLU A CA 1
ATOM 791 C C . GLU A 1 104 ? 43.875 -35.125 19.547 1 26.39 104 GLU A C 1
ATOM 793 O O . GLU A 1 104 ? 43.625 -34.312 18.672 1 26.39 104 GLU A O 1
ATOM 798 N N . VAL A 1 105 ? 44.062 -36.406 19.203 1 24.77 105 VAL A N 1
ATOM 799 C CA . VAL A 1 105 ? 43.375 -37.188 18.172 1 24.77 105 VAL A CA 1
ATOM 800 C C . VAL A 1 105 ? 41.906 -36.781 18.109 1 24.77 105 VAL A C 1
ATOM 802 O O . VAL A 1 105 ? 41.188 -36.938 19.078 1 24.77 105 VAL A O 1
ATOM 805 N N . ALA A 1 106 ? 41.719 -35.625 17.531 1 27.69 106 ALA A N 1
ATOM 806 C CA . ALA A 1 106 ? 40.344 -35.375 17.188 1 27.69 106 ALA A CA 1
ATOM 807 C C . ALA A 1 106 ? 39.625 -36.625 16.719 1 27.69 106 ALA A C 1
ATOM 809 O O . ALA A 1 106 ? 40.125 -37.344 15.852 1 27.69 106 ALA A O 1
ATOM 810 N N . ALA A 1 107 ? 38.938 -37.219 17.656 1 25.77 107 ALA A N 1
ATOM 811 C CA . ALA A 1 107 ? 38.062 -38.344 17.344 1 25.77 107 ALA A CA 1
ATOM 812 C C . ALA A 1 107 ? 37.469 -38.219 15.945 1 25.77 107 ALA A C 1
ATOM 814 O O . ALA A 1 107 ? 36.938 -37.156 15.586 1 25.77 107 ALA A O 1
ATOM 815 N N . GLU A 1 108 ? 38.094 -38.906 14.93 1 26.81 108 GLU A N 1
ATOM 816 C CA . GLU A 1 108 ? 37.719 -39.156 13.547 1 26.81 108 GLU A CA 1
ATOM 817 C C . GLU A 1 108 ? 36.219 -39.25 13.398 1 26.81 108 GLU A C 1
ATOM 819 O O . GLU A 1 108 ? 35.688 -39.25 12.281 1 26.81 108 GLU A O 1
ATOM 824 N N . GLY A 1 109 ? 35.594 -39.844 14.445 1 28.44 109 GLY A N 1
ATOM 825 C CA . GLY A 1 109 ? 34.312 -40.469 14.117 1 28.44 109 GLY A CA 1
ATOM 826 C C . GLY A 1 109 ? 33.219 -39.5 13.859 1 28.44 109 GLY A C 1
ATOM 827 O O . GLY A 1 109 ? 32.031 -39.875 13.867 1 28.44 109 GLY A O 1
ATOM 828 N N . GLU A 1 110 ? 33.406 -38.281 14.352 1 29.91 110 GLU A N 1
ATOM 829 C CA . GLU A 1 110 ? 32.094 -37.656 14.125 1 29.91 110 GLU A CA 1
ATOM 830 C C . GLU A 1 110 ? 31.734 -37.688 12.641 1 29.91 110 GLU A C 1
ATOM 832 O O . GLU A 1 110 ? 32.312 -36.938 11.852 1 29.91 110 GLU A O 1
ATOM 837 N N . VAL A 1 111 ? 31.422 -38.844 12.117 1 28.94 111 VAL A N 1
ATOM 838 C CA . VAL A 1 111 ? 30.656 -38.875 10.875 1 28.94 111 VAL A CA 1
ATOM 839 C C . VAL A 1 111 ? 29.812 -37.594 10.773 1 28.94 111 VAL A C 1
ATOM 841 O O . VAL A 1 111 ? 29.062 -37.281 11.695 1 28.94 111 VAL A O 1
ATOM 844 N N . ALA A 1 112 ? 30.234 -36.594 10.172 1 34 112 ALA A N 1
ATOM 845 C CA . ALA A 1 112 ? 29.391 -35.5 9.758 1 34 112 ALA A CA 1
ATOM 846 C C . ALA A 1 112 ? 27.953 -35.938 9.539 1 34 112 ALA A C 1
ATOM 848 O O . ALA A 1 112 ? 27.688 -36.812 8.711 1 34 112 ALA A O 1
ATOM 849 N N . ALA A 1 113 ? 27.188 -36.219 10.508 1 34.5 113 ALA A N 1
ATOM 850 C CA . ALA A 1 113 ? 25.766 -36.531 10.352 1 34.5 113 ALA A CA 1
ATOM 851 C C . ALA A 1 113 ? 25.266 -36.062 8.984 1 34.5 113 ALA A C 1
ATOM 853 O O . ALA A 1 113 ? 25.469 -34.906 8.586 1 34.5 113 ALA A O 1
ATOM 854 N N . ALA A 1 114 ? 25.203 -36.75 7.883 1 40.03 114 ALA A N 1
ATOM 855 C CA . ALA A 1 114 ? 24.641 -36.531 6.547 1 40.03 114 ALA A CA 1
ATOM 856 C C . ALA A 1 114 ? 23.531 -35.469 6.582 1 40.03 114 ALA A C 1
ATOM 858 O O . ALA A 1 114 ? 22.547 -35.656 7.293 1 40.03 114 ALA A O 1
ATOM 859 N N . ALA A 1 115 ? 23.625 -34.25 6.383 1 52.56 115 ALA A N 1
ATOM 860 C CA . ALA A 1 115 ? 22.703 -33.125 6.371 1 52.56 115 ALA A CA 1
ATOM 861 C C . ALA A 1 115 ? 21.375 -33.5 5.719 1 52.56 115 ALA A C 1
ATOM 863 O O . ALA A 1 115 ? 21.359 -34.219 4.703 1 52.56 115 ALA A O 1
ATOM 864 N N . ALA A 1 116 ? 20.188 -33.625 6.395 1 65.81 116 ALA A N 1
ATOM 865 C CA . ALA A 1 116 ? 18.828 -33.875 5.891 1 65.81 116 ALA A CA 1
ATOM 866 C C . ALA A 1 116 ? 18.641 -33.25 4.512 1 65.81 116 ALA A C 1
ATOM 868 O O . ALA A 1 116 ? 19.141 -32.156 4.238 1 65.81 116 ALA A O 1
ATOM 869 N N . PRO A 1 117 ? 18.125 -34.156 3.588 1 85.19 117 PRO A N 1
ATOM 870 C CA . PRO A 1 117 ? 17.906 -33.625 2.24 1 85.19 117 PRO A CA 1
ATOM 871 C C . PRO A 1 117 ? 17.078 -32.344 2.24 1 85.19 117 PRO A C 1
ATOM 873 O O . PRO A 1 117 ? 16.156 -32.219 3.053 1 85.19 117 PRO A O 1
ATOM 876 N N . ALA A 1 118 ? 17.484 -31.5 1.476 1 91.19 118 ALA A N 1
ATOM 877 C CA . ALA A 1 118 ? 16.766 -30.25 1.312 1 91.19 118 ALA A CA 1
ATOM 878 C C . ALA A 1 118 ? 15.352 -30.5 0.786 1 91.19 118 ALA A C 1
ATOM 880 O O . ALA A 1 118 ? 15.141 -31.359 -0.074 1 91.19 118 ALA A O 1
ATOM 881 N N . PRO A 1 119 ? 14.398 -29.766 1.298 1 97.62 119 PRO A N 1
ATOM 882 C CA . PRO A 1 119 ? 13.055 -29.875 0.724 1 97.62 119 PRO A CA 1
ATOM 883 C C . PRO A 1 119 ? 13.016 -29.547 -0.767 1 97.62 119 PRO A C 1
ATOM 885 O O . PRO A 1 119 ? 13.828 -28.766 -1.247 1 97.62 119 PRO A O 1
ATOM 888 N N . VAL A 1 120 ? 12.125 -30.188 -1.409 1 98.75 120 VAL A N 1
ATOM 889 C CA . VAL A 1 120 ? 11.883 -29.953 -2.83 1 98.75 120 VAL A CA 1
ATOM 890 C C . VAL A 1 120 ? 10.516 -29.297 -3.02 1 98.75 120 VAL A C 1
ATOM 892 O O . VAL A 1 120 ? 9.531 -29.719 -2.408 1 98.75 120 VAL A O 1
ATOM 895 N N . VAL A 1 121 ? 10.453 -28.234 -3.795 1 98.88 121 VAL A N 1
ATOM 896 C CA . VAL A 1 121 ? 9.203 -27.547 -4.098 1 98.88 121 VAL A CA 1
ATOM 897 C C . VAL A 1 121 ? 8.945 -27.594 -5.602 1 98.88 121 VAL A C 1
ATOM 899 O O . VAL A 1 121 ? 9.766 -27.125 -6.395 1 98.88 121 VAL A O 1
ATOM 902 N N . LEU A 1 122 ? 7.863 -28.156 -6.008 1 98.94 122 LEU A N 1
ATOM 903 C CA . LEU A 1 122 ? 7.375 -28 -7.371 1 98.94 122 LEU A CA 1
ATOM 904 C C . LEU A 1 122 ? 6.508 -26.75 -7.496 1 98.94 122 LEU A C 1
ATOM 906 O O . LEU A 1 122 ? 5.461 -26.656 -6.852 1 98.94 122 LEU A O 1
ATOM 910 N N . TRP A 1 123 ? 6.91 -25.828 -8.297 1 98.88 123 TRP A N 1
ATOM 911 C CA . TRP A 1 123 ? 6.195 -24.578 -8.508 1 98.88 123 TRP A CA 1
ATOM 912 C C . TRP A 1 123 ? 5.242 -24.688 -9.695 1 98.88 123 TRP A C 1
ATOM 914 O O . TRP A 1 123 ? 5.652 -25.062 -10.789 1 98.88 123 TRP A O 1
ATOM 924 N N . LEU A 1 124 ? 3.994 -24.297 -9.477 1 98.56 124 LEU A N 1
ATOM 925 C CA . LEU A 1 124 ? 2.979 -24.281 -10.531 1 98.56 124 LEU A CA 1
ATOM 926 C C . LEU A 1 124 ? 2.41 -22.875 -10.703 1 98.56 124 LEU A C 1
ATOM 928 O O . LEU A 1 124 ? 1.581 -22.422 -9.898 1 98.56 124 LEU A O 1
ATOM 932 N N . THR A 1 125 ? 2.775 -22.344 -11.828 1 93.88 125 THR A N 1
ATOM 933 C CA . THR A 1 125 ? 2.312 -21 -12.156 1 93.88 125 THR A CA 1
ATOM 934 C C . THR A 1 125 ? 0.846 -21.031 -12.586 1 93.88 125 THR A C 1
ATOM 936 O O . THR A 1 125 ? 0.394 -21.984 -13.227 1 93.88 125 THR A O 1
ATOM 939 N N . GLY A 1 126 ? 0.179 -20 -12.289 1 91.38 126 GLY A N 1
ATOM 940 C CA . GLY A 1 126 ? -1.229 -19.922 -12.641 1 91.38 126 GLY A CA 1
ATOM 941 C C . GLY A 1 126 ? -1.463 -19.594 -14.102 1 91.38 126 GLY A C 1
ATOM 942 O O . GLY A 1 126 ? -0.81 -20.172 -14.977 1 91.38 126 GLY A O 1
ATOM 943 N N . GLY A 1 127 ? -2.297 -19 -14.406 1 87.69 127 GLY A N 1
ATOM 944 C CA . GLY A 1 127 ? -2.795 -18.703 -15.742 1 87.69 127 GLY A CA 1
ATOM 945 C C . GLY A 1 127 ? -4.277 -18.984 -15.898 1 87.69 127 GLY A C 1
ATOM 946 O O . GLY A 1 127 ? -5.117 -18.25 -15.383 1 87.69 127 GLY A O 1
ATOM 947 N N . PRO A 1 128 ? -4.602 -20.078 -16.266 1 89.81 128 PRO A N 1
ATOM 948 C CA . PRO A 1 128 ? -3.764 -21.203 -16.703 1 89.81 128 PRO A CA 1
ATOM 949 C C . PRO A 1 128 ? -3 -20.891 -18 1 89.81 128 PRO A C 1
ATOM 951 O O . PRO A 1 128 ? -3.328 -19.938 -18.703 1 89.81 128 PRO A O 1
ATOM 954 N N . GLY A 1 129 ? -1.978 -21.688 -18.203 1 91.38 129 GLY A N 1
ATOM 955 C CA . GLY A 1 129 ? -1.225 -21.625 -19.438 1 91.38 129 GLY A CA 1
ATOM 956 C C . GLY A 1 129 ? -0.078 -20.641 -19.391 1 91.38 129 GLY A C 1
ATOM 957 O O . GLY A 1 129 ? 0.478 -20.281 -20.438 1 91.38 129 GLY A O 1
ATOM 958 N N . CYS A 1 130 ? 0.176 -20.172 -18.172 1 92.62 130 CYS A N 1
ATOM 959 C CA . CYS A 1 130 ? 1.317 -19.281 -18.062 1 92.62 130 CYS A CA 1
ATOM 960 C C . CYS A 1 130 ? 2.58 -20.047 -17.688 1 92.62 130 CYS A C 1
ATOM 962 O O . CYS A 1 130 ? 2.51 -21.078 -17.016 1 92.62 130 CYS A O 1
ATOM 964 N N . SER A 1 131 ? 3.691 -19.5 -18.125 1 96.56 131 SER A N 1
ATOM 965 C CA . SER A 1 131 ? 4.98 -20.172 -18 1 96.56 131 SER A CA 1
ATOM 966 C C . SER A 1 131 ? 5.539 -20.031 -16.594 1 96.56 131 SER A C 1
ATOM 968 O O . SER A 1 131 ? 5.434 -18.953 -15.977 1 96.56 131 SER A O 1
ATOM 970 N N . SER A 1 132 ? 6.203 -21.047 -16.109 1 98.06 132 SER A N 1
ATOM 971 C CA . SER A 1 132 ? 6.879 -21.016 -14.812 1 98.06 132 SER A CA 1
ATOM 972 C C . SER A 1 132 ? 8.117 -20.125 -14.852 1 98.06 132 SER A C 1
ATOM 974 O O . SER A 1 132 ? 8.617 -19.703 -13.805 1 98.06 132 SER A O 1
ATOM 976 N N . LEU A 1 133 ? 8.57 -19.797 -16.016 1 98.06 133 LEU A N 1
ATOM 977 C CA . LEU A 1 133 ? 9.758 -18.953 -16.172 1 98.06 133 LEU A CA 1
ATOM 978 C C . LEU A 1 133 ? 9.438 -17.5 -15.812 1 98.06 133 LEU A C 1
ATOM 980 O O . LEU A 1 133 ? 10.352 -16.703 -15.562 1 98.06 133 LEU A O 1
ATOM 984 N N . ASP A 1 134 ? 8.172 -17.219 -15.836 1 95.12 134 ASP A N 1
ATOM 985 C CA . ASP A 1 134 ? 7.797 -15.914 -15.305 1 95.12 134 ASP A CA 1
ATOM 986 C C . ASP A 1 134 ? 8.203 -15.781 -13.836 1 95.12 134 ASP A C 1
ATOM 988 O O . ASP A 1 134 ? 8.75 -14.758 -13.43 1 95.12 134 ASP A O 1
ATOM 992 N N . ALA A 1 135 ? 7.906 -16.781 -13.078 1 97.88 135 ALA A N 1
ATOM 993 C CA . ALA A 1 135 ? 8.289 -16.797 -11.672 1 97.88 135 ALA A CA 1
ATOM 994 C C . ALA A 1 135 ? 9.812 -16.875 -11.516 1 97.88 135 ALA A C 1
ATOM 996 O O . ALA A 1 135 ? 10.383 -16.25 -10.633 1 97.88 135 ALA A O 1
ATOM 997 N N . PHE A 1 136 ? 10.43 -17.656 -12.359 1 98.44 136 PHE A N 1
ATOM 998 C CA . PHE A 1 136 ? 11.883 -17.812 -12.344 1 98.44 136 PHE A CA 1
ATOM 999 C C . PHE A 1 136 ? 12.57 -16.469 -12.531 1 98.44 136 PHE A C 1
ATOM 1001 O O . PHE A 1 136 ? 13.578 -16.188 -11.875 1 98.44 136 PHE A O 1
ATOM 1008 N N . ILE A 1 137 ? 12.023 -15.664 -13.398 1 97.81 137 ILE A N 1
ATOM 1009 C CA . ILE A 1 137 ? 12.688 -14.422 -13.781 1 97.81 137 ILE A CA 1
ATOM 1010 C C . ILE A 1 137 ? 12.258 -13.289 -12.844 1 97.81 137 ILE A C 1
ATOM 1012 O O . ILE A 1 137 ? 13.086 -12.492 -12.406 1 97.81 137 ILE A O 1
ATOM 1016 N N . TYR A 1 138 ? 11.031 -13.242 -12.461 1 96.44 138 TYR A N 1
ATOM 1017 C CA . TYR A 1 138 ? 10.539 -12.016 -11.836 1 96.44 138 TYR A CA 1
ATOM 1018 C C . TYR A 1 138 ? 10.227 -12.25 -10.359 1 96.44 138 TYR A C 1
ATOM 1020 O O . TYR A 1 138 ? 10.094 -11.297 -9.586 1 96.44 138 TYR A O 1
ATOM 1028 N N . GLU A 1 139 ? 10.055 -13.438 -9.906 1 97.88 139 GLU A N 1
ATOM 1029 C CA . GLU A 1 139 ? 9.547 -13.664 -8.555 1 97.88 139 GLU A CA 1
ATOM 1030 C C . GLU A 1 139 ? 10.633 -14.234 -7.645 1 97.88 139 GLU A C 1
ATOM 1032 O O . GLU A 1 139 ? 11.242 -13.5 -6.863 1 97.88 139 GLU A O 1
ATOM 1037 N N . HIS A 1 140 ? 10.938 -15.523 -7.746 1 98.5 140 HIS A N 1
ATOM 1038 C CA . HIS A 1 140 ? 11.719 -16.109 -6.664 1 98.5 140 HIS A CA 1
ATOM 1039 C C . HIS A 1 140 ? 12.844 -16.984 -7.211 1 98.5 140 HIS A C 1
ATOM 1041 O O . HIS A 1 140 ? 13.406 -17.812 -6.484 1 98.5 140 HIS A O 1
ATOM 1047 N N . GLY A 1 141 ? 13.211 -16.828 -8.477 1 98.62 141 GLY A N 1
ATOM 1048 C CA . GLY A 1 141 ? 14.328 -17.547 -9.047 1 98.62 141 GLY A CA 1
ATOM 1049 C C . GLY A 1 141 ? 15.664 -17.141 -8.469 1 98.62 141 GLY A C 1
ATOM 1050 O O . GLY A 1 141 ? 15.75 -16.172 -7.707 1 98.62 141 GLY A O 1
ATOM 1051 N N . PRO A 1 142 ? 16.688 -17.812 -8.867 1 98.12 142 PRO A N 1
ATOM 1052 C CA . PRO A 1 142 ? 18 -17.609 -8.258 1 98.12 142 PRO A CA 1
ATOM 1053 C C . PRO A 1 142 ? 18.688 -16.328 -8.742 1 98.12 142 PRO A C 1
ATOM 1055 O O . PRO A 1 142 ? 19.703 -15.914 -8.172 1 98.12 142 PRO A O 1
ATOM 1058 N N . PHE A 1 143 ? 18.094 -15.656 -9.75 1 98.12 143 PHE A N 1
ATOM 1059 C CA . PHE A 1 143 ? 18.781 -14.508 -10.336 1 98.12 143 PHE A CA 1
ATOM 1060 C C . PHE A 1 143 ? 17.844 -13.305 -10.391 1 98.12 143 PHE A C 1
ATOM 1062 O O . PHE A 1 143 ? 16.625 -13.461 -10.453 1 98.12 143 PHE A O 1
ATOM 1069 N N . LYS A 1 144 ? 18.484 -12.125 -10.297 1 97.5 144 LYS A N 1
ATOM 1070 C CA . LYS A 1 144 ? 17.828 -10.875 -10.68 1 97.5 144 LYS A CA 1
ATOM 1071 C C . LYS A 1 144 ? 18.234 -10.445 -12.086 1 97.5 144 LYS A C 1
ATOM 1073 O O . LYS A 1 144 ? 19.422 -10.5 -12.438 1 97.5 144 LYS A O 1
ATOM 1078 N N . PHE A 1 145 ? 17.312 -10.062 -12.859 1 97 145 PHE A N 1
ATOM 1079 C CA . PHE A 1 145 ? 17.531 -9.688 -14.25 1 97 145 PHE A CA 1
ATOM 1080 C C . PHE A 1 145 ? 17.438 -8.18 -14.438 1 97 145 PHE A C 1
ATOM 1082 O O . PHE A 1 145 ? 16.578 -7.531 -13.836 1 97 145 PHE A O 1
ATOM 1089 N N . SER A 1 146 ? 18.312 -7.605 -15.172 1 95 146 SER A N 1
ATOM 1090 C CA . SER A 1 146 ? 18.25 -6.195 -15.555 1 95 146 SER A CA 1
ATOM 1091 C C . SER A 1 146 ? 18.906 -5.965 -16.906 1 95 146 SER A C 1
ATOM 1093 O O . SER A 1 146 ? 19.641 -6.82 -17.406 1 95 146 SER A O 1
ATOM 1095 N N . TYR A 1 147 ? 18.547 -4.789 -17.547 1 91.81 147 TYR A N 1
ATOM 1096 C CA . TYR A 1 147 ? 19.281 -4.387 -18.734 1 91.81 147 TYR A CA 1
ATOM 1097 C C . TYR A 1 147 ? 20.594 -3.693 -18.359 1 91.81 147 TYR A C 1
ATOM 1099 O O . TYR A 1 147 ? 20.625 -2.881 -17.438 1 91.81 147 TYR A O 1
ATOM 1107 N N . GLY A 1 148 ? 21.641 -4.07 -18.953 1 85.19 148 GLY A N 1
ATOM 1108 C CA . GLY A 1 148 ? 22.922 -3.418 -18.734 1 85.19 148 GLY A CA 1
ATOM 1109 C C . GLY A 1 148 ? 23 -2.031 -19.344 1 85.19 148 GLY A C 1
ATOM 1110 O O . GLY A 1 148 ? 22.172 -1.67 -20.188 1 85.19 148 GLY A O 1
ATOM 1111 N N . THR A 1 149 ? 23.812 -1.081 -18.672 1 72.94 149 THR A N 1
ATOM 1112 C CA . THR A 1 149 ? 24.078 0.247 -19.219 1 72.94 149 THR A CA 1
ATOM 1113 C C . THR A 1 149 ? 24.859 0.153 -20.516 1 72.94 149 THR A C 1
ATOM 1115 O O . THR A 1 149 ? 25.672 -0.761 -20.703 1 72.94 149 THR A O 1
ATOM 1118 N N . SER A 1 150 ? 24.438 0.523 -21.688 1 51.84 150 SER A N 1
ATOM 1119 C CA . SER A 1 150 ? 25.156 0.542 -22.969 1 51.84 150 SER A CA 1
ATOM 1120 C C . SER A 1 150 ? 26.609 0.988 -22.766 1 51.84 150 SER A C 1
ATOM 1122 O O . SER A 1 150 ? 26.859 2.145 -22.438 1 51.84 150 SER A O 1
ATOM 1124 N N . SER A 1 151 ? 27.5 0.309 -22.125 1 40.69 151 SER A N 1
ATOM 1125 C CA . SER A 1 151 ? 28.875 0.757 -22.312 1 40.69 151 SER A CA 1
ATOM 1126 C C . SER A 1 151 ? 29.219 0.867 -23.797 1 40.69 151 SER A C 1
ATOM 1128 O O . SER A 1 151 ? 28.703 0.1 -24.625 1 40.69 151 SER A O 1
ATOM 1130 N N . SER A 1 152 ? 29.734 2.008 -24.312 1 35.16 152 SER A N 1
ATOM 1131 C CA . SER A 1 152 ? 30.516 2.092 -25.547 1 35.16 152 SER A CA 1
ATOM 1132 C C . SER A 1 152 ? 31.469 0.914 -25.688 1 35.16 152 SER A C 1
ATOM 1134 O O . SER A 1 152 ? 32.344 0.73 -24.844 1 35.16 152 SER A O 1
ATOM 1136 N N . SER A 1 153 ? 31.109 -0.173 -26.188 1 32.75 153 SER A N 1
ATOM 1137 C CA . SER A 1 153 ? 32 -1.239 -26.641 1 32.75 153 SER A CA 1
ATOM 1138 C C . SER A 1 153 ? 33.281 -0.673 -27.25 1 32.75 153 SER A C 1
ATOM 1140 O O . SER A 1 153 ? 33.219 -0.008 -28.281 1 32.75 153 SER A O 1
ATOM 1142 N N . SER A 1 154 ? 34.281 -0.243 -26.531 1 28.73 154 SER A N 1
ATOM 1143 C CA . SER A 1 154 ? 35.562 -0.463 -27.203 1 28.73 154 SER A CA 1
ATOM 1144 C C . SER A 1 154 ? 35.719 -1.928 -27.594 1 28.73 154 SER A C 1
ATOM 1146 O O . SER A 1 154 ? 35.75 -2.807 -26.719 1 28.73 154 SER A O 1
ATOM 1148 N N . SER A 1 155 ? 35.312 -2.322 -28.734 1 27.78 155 SER A N 1
ATOM 1149 C CA . SER A 1 155 ? 35.562 -3.543 -29.5 1 27.78 155 SER A CA 1
ATOM 1150 C C . SER A 1 155 ? 37 -3.986 -29.391 1 27.78 155 SER A C 1
ATOM 1152 O O . SER A 1 155 ? 37.906 -3.406 -30.031 1 27.78 155 SER A O 1
ATOM 1154 N N . SER A 1 156 ? 37.594 -4.227 -28.266 1 25.44 156 SER A N 1
ATOM 1155 C CA . SER A 1 156 ? 38.812 -4.992 -28.516 1 25.44 156 SER A CA 1
ATOM 1156 C C . SER A 1 156 ? 38.5 -6.355 -29.125 1 25.44 156 SER A C 1
ATOM 1158 O O . SER A 1 156 ? 37.875 -7.199 -28.469 1 25.44 156 SER A O 1
ATOM 1160 N N . SER A 1 157 ? 38.25 -6.465 -30.406 1 24.11 157 SER A N 1
ATOM 1161 C CA . SER A 1 157 ? 38.188 -7.602 -31.312 1 24.11 157 SER A CA 1
ATOM 1162 C C . SER A 1 157 ? 39.375 -8.562 -31.094 1 24.11 157 SER A C 1
ATOM 1164 O O . SER A 1 157 ? 40.5 -8.281 -31.5 1 24.11 157 SER A O 1
ATOM 1166 N N . SER A 1 158 ? 39.531 -9.117 -29.938 1 22.09 158 SER A N 1
ATOM 1167 C CA . SER A 1 158 ? 40.531 -10.18 -30.031 1 22.09 158 SER A CA 1
ATOM 1168 C C . SER A 1 158 ? 40.094 -11.289 -30.969 1 22.09 158 SER A C 1
ATOM 1170 O O . SER A 1 158 ? 39.062 -11.945 -30.719 1 22.09 158 SER A O 1
ATOM 1172 N N . SER A 1 159 ? 40.281 -11.156 -32.219 1 21.81 159 SER A N 1
ATOM 1173 C CA . SER A 1 159 ? 40.188 -12.078 -33.344 1 21.81 159 SER A CA 1
ATOM 1174 C C . SER A 1 159 ? 40.906 -13.398 -33.062 1 21.81 159 SER A C 1
ATOM 1176 O O . SER A 1 159 ? 42.125 -13.445 -32.969 1 21.81 159 SER A O 1
ATOM 1178 N N . TRP A 1 160 ? 40.344 -14.141 -32.062 1 19.27 160 TRP A N 1
ATOM 1179 C CA . TRP A 1 160 ? 40.969 -15.461 -32 1 19.27 160 TRP A CA 1
ATOM 1180 C C . TRP A 1 160 ? 40.781 -16.203 -33.312 1 19.27 160 TRP A C 1
ATOM 1182 O O . TRP A 1 160 ? 39.656 -16.406 -33.781 1 19.27 160 TRP A O 1
ATOM 1192 N N . SER A 1 161 ? 41.625 -15.992 -34.281 1 20.47 161 SER A N 1
ATOM 1193 C CA . SER A 1 161 ? 41.75 -16.641 -35.562 1 20.47 161 SER A CA 1
ATOM 1194 C C . SER A 1 161 ? 41.938 -18.156 -35.406 1 20.47 161 SER A C 1
ATOM 1196 O O . SER A 1 161 ? 42.906 -18.625 -34.875 1 20.47 161 SER A O 1
ATOM 1198 N N . PHE A 1 162 ? 40.719 -18.797 -35 1 18.86 162 PHE A N 1
ATOM 1199 C CA . PHE A 1 162 ? 40.844 -20.25 -35.094 1 18.86 162 PHE A CA 1
ATOM 1200 C C . PHE A 1 162 ? 41.375 -20.672 -36.438 1 18.86 162 PHE A C 1
ATOM 1202 O O . PHE A 1 162 ? 40.875 -20.219 -37.469 1 18.86 162 PHE A O 1
ATOM 1209 N N . SER A 1 163 ? 42.625 -20.891 -36.5 1 19.05 163 SER A N 1
ATOM 1210 C CA . SER A 1 163 ? 43.375 -21.422 -37.625 1 19.05 163 SER A CA 1
ATOM 1211 C C . SER A 1 163 ? 42.781 -22.719 -38.156 1 19.05 163 SER A C 1
ATOM 1213 O O . SER A 1 163 ? 42.688 -23.703 -37.406 1 19.05 163 SER A O 1
ATOM 1215 N N . SER A 1 164 ? 41.562 -22.562 -38.875 1 19.2 164 SER A N 1
ATOM 1216 C CA . SER A 1 164 ? 40.969 -23.656 -39.625 1 19.2 164 SER A CA 1
ATOM 1217 C C . SER A 1 164 ? 42 -24.484 -40.344 1 19.2 164 SER A C 1
ATOM 1219 O O . SER A 1 164 ? 42.719 -23.969 -41.219 1 19.2 164 SER A O 1
ATOM 1221 N N . SER A 1 165 ? 42.719 -25.25 -39.562 1 18.56 165 SER A N 1
ATOM 1222 C CA . SER A 1 165 ? 43.656 -26.156 -40.188 1 18.56 165 SER A CA 1
ATOM 1223 C C . SER A 1 165 ? 42.969 -26.969 -41.281 1 18.56 165 SER A C 1
ATOM 1225 O O . SER A 1 165 ? 41.938 -27.609 -41.062 1 18.56 165 SER A O 1
ATOM 1227 N N . SER A 1 166 ? 43 -26.453 -42.531 1 19.06 166 SER A N 1
ATOM 1228 C CA . SER A 1 166 ? 42.562 -26.859 -43.875 1 19.06 166 SER A CA 1
ATOM 1229 C C . SER A 1 166 ? 43 -28.281 -44.188 1 19.06 166 SER A C 1
ATOM 1231 O O . SER A 1 166 ? 44.125 -28.516 -44.594 1 19.06 166 SER A O 1
ATOM 1233 N N . SER A 1 167 ? 42.719 -29.219 -43.188 1 18.02 167 SER A N 1
ATOM 1234 C CA . SER A 1 167 ? 43.312 -30.484 -43.562 1 18.02 167 SER A CA 1
ATOM 1235 C C . SER A 1 167 ? 42.781 -30.953 -44.906 1 18.02 167 SER A C 1
ATOM 1237 O O . SER A 1 167 ? 41.562 -30.859 -45.156 1 18.02 167 SER A O 1
ATOM 1239 N N . SER A 1 168 ? 43.656 -31.016 -45.938 1 18.53 168 SER A N 1
ATOM 1240 C CA . SER A 1 168 ? 43.719 -31.281 -47.375 1 18.53 168 SER A CA 1
ATOM 1241 C C . SER A 1 168 ? 43.188 -32.688 -47.719 1 18.53 168 SER A C 1
ATOM 1243 O O . SER A 1 168 ? 43.844 -33.688 -47.438 1 18.53 168 SER A O 1
ATOM 1245 N N . ARG A 1 169 ? 41.844 -32.938 -47.312 1 19.12 169 ARG A N 1
ATOM 1246 C CA . ARG A 1 169 ? 41.469 -34.312 -47.625 1 19.12 169 ARG A CA 1
ATOM 1247 C C . ARG A 1 169 ? 41.75 -34.625 -49.094 1 19.12 169 ARG A C 1
ATOM 1249 O O . ARG A 1 169 ? 41.469 -33.812 -49.969 1 19.12 169 ARG A O 1
ATOM 1256 N N . PRO A 1 170 ? 42.438 -35.688 -49.281 1 17.98 170 PRO A N 1
ATOM 1257 C CA . PRO A 1 170 ? 43.031 -36.156 -50.531 1 17.98 170 PRO A CA 1
ATOM 1258 C C . PRO A 1 170 ? 42 -36.469 -51.625 1 17.98 170 PRO A C 1
ATOM 1260 O O . PRO A 1 170 ? 40.812 -36.688 -51.312 1 17.98 170 PRO A O 1
ATOM 1263 N N . LYS A 1 171 ? 42.375 -36.281 -52.906 1 18.67 171 LYS A N 1
ATOM 1264 C CA . LYS A 1 171 ? 41.938 -36.156 -54.281 1 18.67 171 LYS A CA 1
ATOM 1265 C C . LYS A 1 171 ? 41.344 -37.438 -54.812 1 18.67 171 LYS A C 1
ATOM 1267 O O . LYS A 1 171 ? 41.062 -37.594 -56 1 18.67 171 LYS A O 1
ATOM 1272 N N . GLY A 1 172 ? 40.406 -38.125 -53.969 1 17.22 172 GLY A N 1
ATOM 1273 C CA . GLY A 1 172 ? 40.344 -39.438 -54.562 1 17.22 172 GLY A CA 1
ATOM 1274 C C . GLY A 1 172 ? 39.812 -39.438 -56 1 17.22 172 GLY A C 1
ATOM 1275 O O . GLY A 1 172 ? 39.25 -38.438 -56.438 1 17.22 172 GLY A O 1
ATOM 1276 N N . GLU A 1 173 ? 39.906 -40.656 -56.688 1 17.06 173 GLU A N 1
ATOM 1277 C CA . GLU A 1 173 ? 40.062 -41.188 -58.031 1 17.06 173 GLU A CA 1
ATOM 1278 C C . GLU A 1 173 ? 38.75 -41.094 -58.812 1 17.06 173 GLU A C 1
ATOM 1280 O O . GLU A 1 173 ? 37.656 -41.219 -58.25 1 17.06 173 GLU A O 1
ATOM 1285 N N . GLU A 1 174 ? 38.844 -40.625 -60.062 1 17.69 174 GLU A N 1
ATOM 1286 C CA . GLU A 1 174 ? 38.094 -40.094 -61.219 1 17.69 174 GLU A CA 1
ATOM 1287 C C . GLU A 1 174 ? 37.219 -41.156 -61.844 1 17.69 174 GLU A C 1
ATOM 1289 O O . GLU A 1 174 ? 36.688 -40.969 -62.938 1 17.69 174 GLU A O 1
ATOM 1294 N N . GLY A 1 175 ? 36.594 -42.094 -61.031 1 17.05 175 GLY A N 1
ATOM 1295 C CA . GLY A 1 175 ? 36.281 -43.188 -61.969 1 17.05 175 GLY A CA 1
ATOM 1296 C C . GLY A 1 175 ? 35.344 -42.75 -63.094 1 17.05 175 GLY A C 1
ATOM 1297 O O . GLY A 1 175 ? 34.656 -41.719 -62.969 1 17.05 175 GLY A O 1
ATOM 1298 N N . ASN A 1 176 ? 35.375 -43.5 -64.188 1 16.5 176 ASN A N 1
ATOM 1299 C CA . ASN A 1 176 ? 35.25 -43.438 -65.625 1 16.5 176 ASN A CA 1
ATOM 1300 C C . ASN A 1 176 ? 33.781 -43.438 -66.125 1 16.5 176 ASN A C 1
ATOM 1302 O O . ASN A 1 176 ? 33.5 -43.281 -67.312 1 16.5 176 ASN A O 1
ATOM 1306 N N . GLY A 1 177 ? 32.812 -43.781 -65.188 1 17.56 177 GLY A N 1
ATOM 1307 C CA . GLY A 1 177 ? 31.922 -44.562 -66.062 1 17.56 177 GLY A CA 1
ATOM 1308 C C . GLY A 1 177 ? 31.172 -43.688 -67.062 1 17.56 177 GLY A C 1
ATOM 1309 O O . GLY A 1 177 ? 31.062 -42.5 -66.875 1 17.56 177 GLY A O 1
ATOM 1310 N N . GLY A 1 178 ? 30.688 -44.312 -68.125 1 16.64 178 GLY A N 1
ATOM 1311 C CA . GLY A 1 178 ? 30.422 -44.125 -69.562 1 16.64 178 GLY A CA 1
ATOM 1312 C C . GLY A 1 178 ? 29.125 -43.406 -69.812 1 16.64 178 GLY A C 1
ATOM 1313 O O . GLY A 1 178 ? 29 -42.688 -70.812 1 16.64 178 GLY A O 1
ATOM 1314 N N . GLY A 1 179 ? 28.047 -43.75 -69.125 1 17.64 179 GLY A N 1
ATOM 1315 C CA . GLY A 1 179 ? 26.984 -43.969 -70.062 1 17.64 179 GLY A CA 1
ATOM 1316 C C . GLY A 1 179 ? 26.453 -42.656 -70.625 1 17.64 179 GLY A C 1
ATOM 1317 O O . GLY A 1 179 ? 26.734 -41.594 -70.125 1 17.64 179 GLY A O 1
ATOM 1318 N N . GLY A 1 180 ? 25.328 -42.812 -71.312 1 17.7 180 GLY A N 1
ATOM 1319 C CA . GLY A 1 180 ? 24.781 -42.312 -72.562 1 17.7 180 GLY A CA 1
ATOM 1320 C C . GLY A 1 180 ? 24.125 -40.938 -72.438 1 17.7 180 GLY A C 1
ATOM 1321 O O . GLY A 1 180 ? 23.891 -40.469 -71.375 1 17.7 180 GLY A O 1
ATOM 1322 N N . ASN A 1 181 ? 23.453 -40.594 -73.438 1 17.3 181 ASN A N 1
ATOM 1323 C CA . ASN A 1 181 ? 23.25 -39.438 -74.312 1 17.3 181 ASN A CA 1
ATOM 1324 C C . ASN A 1 181 ? 22.281 -38.438 -73.688 1 17.3 181 ASN A C 1
ATOM 1326 O O . ASN A 1 181 ? 21.547 -38.781 -72.75 1 17.3 181 ASN A O 1
ATOM 1330 N N . VAL A 1 182 ? 21.75 -37.438 -74.438 1 16.92 182 VAL A N 1
ATOM 1331 C CA . VAL A 1 182 ? 21.719 -36 -74.688 1 16.92 182 VAL A CA 1
ATOM 1332 C C . VAL A 1 182 ? 20.406 -35.406 -74.188 1 16.92 182 VAL A C 1
ATOM 1334 O O . VAL A 1 182 ? 20.391 -34.375 -73.5 1 16.92 182 VAL A O 1
ATOM 1337 N N . GLU A 1 183 ? 19.188 -35.75 -74.688 1 17.3 183 GLU A N 1
ATOM 1338 C CA . GLU A 1 183 ? 18.688 -34.625 -75.438 1 17.3 183 GLU A CA 1
ATOM 1339 C C . GLU A 1 183 ? 18.094 -33.562 -74.5 1 17.3 183 GLU A C 1
ATOM 1341 O O . GLU A 1 183 ? 18.516 -32.406 -74.562 1 17.3 183 GLU A O 1
ATOM 1346 N N . GLY A 1 184 ? 16.734 -33.312 -74.562 1 19.8 184 GLY A N 1
ATOM 1347 C CA . GLY A 1 184 ? 16.016 -32.094 -75 1 19.8 184 GLY A CA 1
ATOM 1348 C C . GLY A 1 184 ? 15.555 -31.281 -73.812 1 19.8 184 GLY A C 1
ATOM 1349 O O . GLY A 1 184 ? 14.727 -30.375 -73.938 1 19.8 184 GLY A O 1
ATOM 1350 N N . GLY A 1 185 ? 16.125 -31.438 -72.688 1 18.42 185 GLY A N 1
ATOM 1351 C CA . GLY A 1 185 ? 15.32 -31.078 -71.5 1 18.42 185 GLY A CA 1
ATOM 1352 C C . GLY A 1 185 ? 15.125 -29.594 -71.375 1 18.42 185 GLY A C 1
ATOM 1353 O O . GLY A 1 185 ? 16.078 -28.812 -71.5 1 18.42 185 GLY A O 1
ATOM 1354 N N . LYS A 1 186 ? 13.875 -29.094 -71.562 1 21.52 186 LYS A N 1
ATOM 1355 C CA . LYS A 1 186 ? 13.453 -27.688 -71.562 1 21.52 186 LYS A CA 1
ATOM 1356 C C . LYS A 1 186 ? 13.906 -27 -70.25 1 21.52 186 LYS A C 1
ATOM 1358 O O . LYS A 1 186 ? 13.914 -27.609 -69.188 1 21.52 186 LYS A O 1
ATOM 1363 N N . GLU A 1 187 ? 14.711 -25.969 -70.438 1 19.77 187 GLU A N 1
ATOM 1364 C CA . GLU A 1 187 ? 15.43 -25.031 -69.562 1 19.77 187 GLU A CA 1
ATOM 1365 C C . GLU A 1 187 ? 14.484 -24.344 -68.562 1 19.77 187 GLU A C 1
ATOM 1367 O O . GLU A 1 187 ? 13.664 -23.516 -69 1 19.77 187 GLU A O 1
ATOM 1372 N N . GLN A 1 188 ? 13.719 -25.109 -67.75 1 19.36 188 GLN A N 1
ATOM 1373 C CA . GLN A 1 188 ? 12.867 -24.312 -66.875 1 19.36 188 GLN A CA 1
ATOM 1374 C C . GLN A 1 188 ? 13.688 -23.297 -66.062 1 19.36 188 GLN A C 1
ATOM 1376 O O . GLN A 1 188 ? 14.703 -23.656 -65.5 1 19.36 188 GLN A O 1
ATOM 1381 N N . GLU A 1 189 ? 13.523 -21.984 -66.375 1 21.17 189 GLU A N 1
ATOM 1382 C CA . GLU A 1 189 ? 14.109 -20.766 -65.812 1 21.17 189 GLU A CA 1
ATOM 1383 C C . GLU A 1 189 ? 14.07 -20.75 -64.312 1 21.17 189 GLU A C 1
ATOM 1385 O O . GLU A 1 189 ? 13.023 -20.969 -63.688 1 21.17 189 GLU A O 1
ATOM 1390 N N . HIS A 1 190 ? 15.18 -21.016 -63.625 1 22.64 190 HIS A N 1
ATOM 1391 C CA . HIS A 1 190 ? 15.555 -20.891 -62.219 1 22.64 190 HIS A CA 1
ATOM 1392 C C . HIS A 1 190 ? 15.305 -19.469 -61.719 1 22.64 190 HIS A C 1
ATOM 1394 O O . HIS A 1 190 ? 15.977 -18.531 -62.156 1 22.64 190 HIS A O 1
ATOM 1400 N N . VAL A 1 191 ? 14.055 -19.094 -61.562 1 25.86 191 VAL A N 1
ATOM 1401 C CA . VAL A 1 191 ? 13.852 -17.766 -60.969 1 25.86 191 VAL A CA 1
ATOM 1402 C C . VAL A 1 191 ? 14.688 -17.656 -59.688 1 25.86 191 VAL A C 1
ATOM 1404 O O . VAL A 1 191 ? 14.719 -18.578 -58.875 1 25.86 191 VAL A O 1
ATOM 1407 N N . GLU A 1 192 ? 15.773 -16.812 -59.688 1 27.95 192 GLU A N 1
ATOM 1408 C CA . GLU A 1 192 ? 16.703 -16.297 -58.688 1 27.95 192 GLU A CA 1
ATOM 1409 C C . GLU A 1 192 ? 15.984 -15.914 -57.375 1 27.95 192 GLU A C 1
ATOM 1411 O O . GLU A 1 192 ? 15.031 -15.125 -57.406 1 27.95 192 GLU A O 1
ATOM 1416 N N . GLY A 1 193 ? 15.797 -16.844 -56.5 1 31.17 193 GLY A N 1
ATOM 1417 C CA . GLY A 1 193 ? 15.414 -16.688 -55.094 1 31.17 193 GLY A CA 1
ATOM 1418 C C . GLY A 1 193 ? 16.047 -15.484 -54.438 1 31.17 193 GLY A C 1
ATOM 1419 O O . GLY A 1 193 ? 17.25 -15.477 -54.156 1 31.17 193 GLY A O 1
ATOM 1420 N N . GLY A 1 194 ? 15.664 -14.172 -54.875 1 30.39 194 GLY A N 1
ATOM 1421 C CA . GLY A 1 194 ? 16.219 -12.828 -54.781 1 30.39 194 GLY A CA 1
ATOM 1422 C C . GLY A 1 194 ? 16.578 -12.43 -53.375 1 30.39 194 GLY A C 1
ATOM 1423 O O . GLY A 1 194 ? 16.359 -13.203 -52.438 1 30.39 194 GLY A O 1
ATOM 1424 N N . ALA A 1 195 ? 16.516 -10.891 -53.031 1 39.59 195 ALA A N 1
ATOM 1425 C CA . ALA A 1 195 ? 16.891 -9.773 -52.156 1 39.59 195 ALA A CA 1
ATOM 1426 C C . ALA A 1 195 ? 16.234 -9.891 -50.812 1 39.59 195 ALA A C 1
ATOM 1428 O O . ALA A 1 195 ? 16.719 -9.344 -49.812 1 39.59 195 ALA A O 1
ATOM 1429 N N . GLY A 1 196 ? 15.211 -10.523 -50.625 1 36.69 196 GLY A N 1
ATOM 1430 C CA . GLY A 1 196 ? 14.445 -10.531 -49.406 1 36.69 196 GLY A CA 1
ATOM 1431 C C . GLY A 1 196 ? 15.094 -11.336 -48.281 1 36.69 196 GLY A C 1
ATOM 1432 O O . GLY A 1 196 ? 14.984 -10.992 -47.094 1 36.69 196 GLY A O 1
ATOM 1433 N N . GLU A 1 197 ? 15.719 -12.414 -48.625 1 40.28 197 GLU A N 1
ATOM 1434 C CA . GLU A 1 197 ? 16.375 -13.211 -47.594 1 40.28 197 GLU A CA 1
ATOM 1435 C C . GLU A 1 197 ? 17.625 -12.523 -47.094 1 40.28 197 GLU A C 1
ATOM 1437 O O . GLU A 1 197 ? 17.922 -12.57 -45.875 1 40.28 197 GLU A O 1
ATOM 1442 N N . GLN A 1 198 ? 18.328 -11.82 -47.969 1 42.19 198 GLN A N 1
ATOM 1443 C CA . GLN A 1 198 ? 19.516 -11.109 -47.531 1 42.19 198 GLN A CA 1
ATOM 1444 C C . GLN A 1 198 ? 19.156 -9.922 -46.656 1 42.19 198 GLN A C 1
ATOM 1446 O O . GLN A 1 198 ? 19.859 -9.633 -45.688 1 42.19 198 GLN A O 1
ATOM 1451 N N . ARG A 1 199 ? 18 -9.258 -46.906 1 44.75 199 ARG A N 1
ATOM 1452 C CA . ARG A 1 199 ? 17.578 -8.141 -46.062 1 44.75 199 ARG A CA 1
ATOM 1453 C C . ARG A 1 199 ? 17.141 -8.641 -44.688 1 44.75 199 ARG A C 1
ATOM 1455 O O . ARG A 1 199 ? 17.406 -8 -43.656 1 44.75 199 ARG A O 1
ATOM 1462 N N . GLN A 1 200 ? 16.516 -9.734 -44.562 1 41.28 200 GLN A N 1
ATOM 1463 C CA . GLN A 1 200 ? 16.141 -10.281 -43.281 1 41.28 200 GLN A CA 1
ATOM 1464 C C . GLN A 1 200 ? 17.375 -10.711 -42.469 1 41.28 200 GLN A C 1
ATOM 1466 O O . GLN A 1 200 ? 17.453 -10.5 -41.281 1 41.28 200 GLN A O 1
ATOM 1471 N N . GLU A 1 201 ? 18.391 -11.25 -43.125 1 44.22 201 GLU A N 1
ATOM 1472 C CA . GLU A 1 201 ? 19.641 -11.586 -42.438 1 44.22 201 GLU A CA 1
ATOM 1473 C C . GLU A 1 201 ? 20.422 -10.328 -42.031 1 44.22 201 GLU A C 1
ATOM 1475 O O . GLU A 1 201 ? 21 -10.266 -40.938 1 44.22 201 GLU A O 1
ATOM 1480 N N . GLU A 1 202 ? 20.484 -9.297 -42.906 1 46.44 202 GLU A N 1
ATOM 1481 C CA . GLU A 1 202 ? 21.172 -8.055 -42.562 1 46.44 202 GLU A CA 1
ATOM 1482 C C . GLU A 1 202 ? 20.406 -7.281 -41.469 1 46.44 202 GLU A C 1
ATOM 1484 O O . GLU A 1 202 ? 21.016 -6.672 -40.594 1 46.44 202 GLU A O 1
ATOM 1489 N N . GLU A 1 203 ? 19.062 -7.184 -41.531 1 43.88 203 GLU A N 1
ATOM 1490 C CA . GLU A 1 203 ? 18.281 -6.559 -40.469 1 43.88 203 GLU A CA 1
ATOM 1491 C C . GLU A 1 203 ? 18.406 -7.344 -39.156 1 43.88 203 GLU A C 1
ATOM 1493 O O . GLU A 1 203 ? 18.438 -6.754 -38.094 1 43.88 203 GLU A O 1
ATOM 1498 N N . GLU A 1 204 ? 18.469 -8.625 -39.219 1 44.28 204 GLU A N 1
ATOM 1499 C CA . GLU A 1 204 ? 18.719 -9.438 -38.031 1 44.28 204 GLU A CA 1
ATOM 1500 C C . GLU A 1 204 ? 20.125 -9.211 -37.5 1 44.28 204 GLU A C 1
ATOM 1502 O O . GLU A 1 204 ? 20.328 -9.211 -36.281 1 44.28 204 GLU A O 1
ATOM 1507 N N . LYS A 1 205 ? 21.141 -9.242 -38.312 1 39.34 205 LYS A N 1
ATOM 1508 C CA . LYS A 1 205 ? 22.5 -8.898 -37.875 1 39.34 205 LYS A CA 1
ATOM 1509 C C . LYS A 1 205 ? 22.562 -7.469 -37.375 1 39.34 205 LYS A C 1
ATOM 1511 O O . LYS A 1 205 ? 23.312 -7.176 -36.438 1 39.34 205 LYS A O 1
ATOM 1516 N N . LYS A 1 206 ? 22.016 -6.582 -37.969 1 41.12 206 LYS A N 1
ATOM 1517 C CA . LYS A 1 206 ? 22 -5.211 -37.469 1 41.12 206 LYS A CA 1
ATOM 1518 C C . LYS A 1 206 ? 21.219 -5.109 -36.156 1 41.12 206 LYS A C 1
ATOM 1520 O O . LYS A 1 206 ? 21.422 -4.172 -35.406 1 41.12 206 LYS A O 1
ATOM 1525 N N . LYS A 1 207 ? 20.203 -5.883 -36 1 43.16 207 LYS A N 1
ATOM 1526 C CA . LYS A 1 207 ? 19.453 -5.977 -34.75 1 43.16 207 LYS A CA 1
ATOM 1527 C C . LYS A 1 207 ? 20.266 -6.699 -33.688 1 43.16 207 LYS A C 1
ATOM 1529 O O . LYS A 1 207 ? 19.859 -6.75 -32.531 1 43.16 207 LYS A O 1
ATOM 1534 N N . LYS A 1 208 ? 21.094 -7.629 -34.062 1 40.72 208 LYS A N 1
ATOM 1535 C CA . LYS A 1 208 ? 21.984 -8.211 -33.062 1 40.72 208 LYS A CA 1
ATOM 1536 C C . LYS A 1 208 ? 22.938 -7.164 -32.5 1 40.72 208 LYS A C 1
ATOM 1538 O O . LYS A 1 208 ? 23.391 -7.297 -31.359 1 40.72 208 LYS A O 1
ATOM 1543 N N . LYS A 1 209 ? 23.516 -6.395 -33.25 1 45 209 LYS A N 1
ATOM 1544 C CA . LYS A 1 209 ? 24.5 -5.402 -32.781 1 45 209 LYS A CA 1
ATOM 1545 C C . LYS A 1 209 ? 23.875 -4.43 -31.797 1 45 209 LYS A C 1
ATOM 1547 O O . LYS A 1 209 ? 24.594 -3.723 -31.078 1 45 209 LYS A O 1
ATOM 1552 N N . GLU A 1 210 ? 22.547 -4.102 -31.734 1 54.09 210 GLU A N 1
ATOM 1553 C CA . GLU A 1 210 ? 21.953 -2.977 -31.031 1 54.09 210 GLU A CA 1
ATOM 1554 C C . GLU A 1 210 ? 21.078 -3.453 -29.875 1 54.09 210 GLU A C 1
ATOM 1556 O O . GLU A 1 210 ? 20.359 -2.66 -29.266 1 54.09 210 GLU A O 1
ATOM 1561 N N . ARG A 1 211 ? 21.141 -4.832 -29.547 1 72.81 211 ARG A N 1
ATOM 1562 C CA . ARG A 1 211 ? 20.219 -5.223 -28.484 1 72.81 211 ARG A CA 1
ATOM 1563 C C . ARG A 1 211 ? 20.828 -4.93 -27.109 1 72.81 211 ARG A C 1
ATOM 1565 O O . ARG A 1 211 ? 22.016 -5.168 -26.891 1 72.81 211 ARG A O 1
ATOM 1572 N N . ARG A 1 212 ? 20.109 -4.461 -26.234 1 84 212 ARG A N 1
ATOM 1573 C CA . ARG A 1 212 ? 20.484 -4.16 -24.859 1 84 212 ARG A CA 1
ATOM 1574 C C . ARG A 1 212 ? 20.844 -5.434 -24.109 1 84 212 ARG A C 1
ATOM 1576 O O . ARG A 1 212 ? 20.125 -6.426 -24.172 1 84 212 ARG A O 1
ATOM 1583 N N . PRO A 1 213 ? 22.047 -5.5 -23.641 1 91.19 213 PRO A N 1
ATOM 1584 C CA . PRO A 1 213 ? 22.438 -6.695 -22.875 1 91.19 213 PRO A CA 1
ATOM 1585 C C . PRO A 1 213 ? 21.578 -6.914 -21.641 1 91.19 213 PRO A C 1
ATOM 1587 O O . PRO A 1 213 ? 21.188 -5.949 -20.969 1 91.19 213 PRO A O 1
ATOM 1590 N N . VAL A 1 214 ? 21.219 -8.18 -21.453 1 95.81 214 VAL A N 1
ATOM 1591 C CA . VAL A 1 214 ? 20.547 -8.562 -20.219 1 95.81 214 VAL A CA 1
ATOM 1592 C C . VAL A 1 214 ? 21.594 -9.062 -19.203 1 95.81 214 VAL A C 1
ATOM 1594 O O . VAL A 1 214 ? 22.438 -9.883 -19.547 1 95.81 214 VAL A O 1
ATOM 1597 N N . VAL A 1 215 ? 21.547 -8.547 -18.031 1 96.5 215 VAL A N 1
ATOM 1598 C CA . VAL A 1 215 ? 22.5 -8.883 -16.984 1 96.5 215 VAL A CA 1
ATOM 1599 C C . VAL A 1 215 ? 21.797 -9.672 -15.875 1 96.5 215 VAL A C 1
ATOM 1601 O O . VAL A 1 215 ? 20.688 -9.32 -15.469 1 96.5 215 VAL A O 1
ATOM 1604 N N . LEU A 1 216 ? 22.438 -10.75 -15.469 1 97.38 216 LEU A N 1
ATOM 1605 C CA . LEU A 1 216 ? 21.953 -11.578 -14.375 1 97.38 216 LEU A CA 1
ATOM 1606 C C . LEU A 1 216 ? 22.844 -11.445 -13.148 1 97.38 216 LEU A C 1
ATOM 1608 O O . LEU A 1 216 ? 24.078 -11.555 -13.25 1 97.38 216 LEU A O 1
ATOM 1612 N N . GLU A 1 217 ? 22.234 -11.164 -12 1 96.81 217 GLU A N 1
ATOM 1613 C CA . GLU A 1 217 ? 22.906 -11.125 -10.703 1 96.81 217 GLU A CA 1
ATOM 1614 C C . GLU A 1 217 ? 22.219 -12.031 -9.688 1 96.81 217 GLU A C 1
ATOM 1616 O O . GLU A 1 217 ? 21.016 -12.312 -9.82 1 96.81 217 GLU A O 1
ATOM 1621 N N . PRO A 1 218 ? 22.938 -12.516 -8.734 1 96.56 218 PRO A N 1
ATOM 1622 C CA . PRO A 1 218 ? 22.281 -13.359 -7.734 1 96.56 218 PRO A CA 1
ATOM 1623 C C . PRO A 1 218 ? 21.094 -12.664 -7.07 1 96.56 218 PRO A C 1
ATOM 1625 O O . PRO A 1 218 ? 21.156 -11.461 -6.781 1 96.56 218 PRO A O 1
ATOM 1628 N N . ASN A 1 219 ? 20.062 -13.367 -6.883 1 97.75 219 ASN A N 1
ATOM 1629 C CA . ASN A 1 219 ? 18.875 -12.898 -6.176 1 97.75 219 ASN A CA 1
ATOM 1630 C C . ASN A 1 219 ? 18.984 -13.148 -4.672 1 97.75 219 ASN A C 1
ATOM 1632 O O . ASN A 1 219 ? 18.938 -14.297 -4.227 1 97.75 219 ASN A O 1
ATOM 1636 N N . PRO A 1 220 ? 19.047 -12.141 -3.855 1 96.31 220 PRO A N 1
ATOM 1637 C CA . PRO A 1 220 ? 19.219 -12.344 -2.416 1 96.31 220 PRO A CA 1
ATOM 1638 C C . PRO A 1 220 ? 17.984 -12.945 -1.752 1 96.31 220 PRO A C 1
ATOM 1640 O O . PRO A 1 220 ? 18.062 -13.43 -0.62 1 96.31 220 PRO A O 1
ATOM 1643 N N . TYR A 1 221 ? 16.906 -12.992 -2.457 1 97.25 221 TYR A N 1
ATOM 1644 C CA . TYR A 1 221 ? 15.664 -13.477 -1.857 1 97.25 221 TYR A CA 1
ATOM 1645 C C . TYR A 1 221 ? 15.141 -14.695 -2.602 1 97.25 221 TYR A C 1
ATOM 1647 O O . TYR A 1 221 ? 13.938 -14.977 -2.584 1 97.25 221 TYR A O 1
ATOM 1655 N N . SER A 1 222 ? 16 -15.406 -3.246 1 98.25 222 SER A N 1
ATOM 1656 C CA . SER A 1 222 ? 15.641 -16.594 -4.012 1 98.25 222 SER A CA 1
ATOM 1657 C C . SER A 1 222 ? 15.117 -17.703 -3.104 1 98.25 222 SER A C 1
ATOM 1659 O O . SER A 1 222 ? 15.609 -17.875 -1.989 1 98.25 222 SER A O 1
ATOM 1661 N N . TRP A 1 223 ? 14.188 -18.406 -3.596 1 98.62 223 TRP A N 1
ATOM 1662 C CA . TRP A 1 223 ? 13.664 -19.547 -2.846 1 98.62 223 TRP A CA 1
ATOM 1663 C C . TRP A 1 223 ? 14.664 -20.688 -2.816 1 98.62 223 TRP A C 1
ATOM 1665 O O . TRP A 1 223 ? 14.578 -21.594 -1.971 1 98.62 223 TRP A O 1
ATOM 1675 N N . THR A 1 224 ? 15.719 -20.641 -3.684 1 98.12 224 THR A N 1
ATOM 1676 C CA . THR A 1 224 ? 16.75 -21.672 -3.688 1 98.12 224 THR A CA 1
ATOM 1677 C C . THR A 1 224 ? 17.625 -21.578 -2.441 1 98.12 224 THR A C 1
ATOM 1679 O O . THR A 1 224 ? 18.438 -22.469 -2.17 1 98.12 224 THR A O 1
ATOM 1682 N N . LYS A 1 225 ? 17.406 -20.594 -1.732 1 96.75 225 LYS A N 1
ATOM 1683 C CA . LYS A 1 225 ? 18.125 -20.469 -0.474 1 96.75 225 LYS A CA 1
ATOM 1684 C C . LYS A 1 225 ? 17.609 -21.453 0.566 1 96.75 225 LYS A C 1
ATOM 1686 O O . LYS A 1 225 ? 18.328 -21.781 1.521 1 96.75 225 LYS A O 1
ATOM 1691 N N . VAL A 1 226 ? 16.422 -21.984 0.334 1 96.62 226 VAL A N 1
ATOM 1692 C CA . VAL A 1 226 ? 15.867 -22.812 1.403 1 96.62 226 VAL A CA 1
ATOM 1693 C C . VAL A 1 226 ? 15.359 -24.141 0.826 1 96.62 226 VAL A C 1
ATOM 1695 O O . VAL A 1 226 ? 15.07 -25.078 1.571 1 96.62 226 VAL A O 1
ATOM 1698 N N . ALA A 1 227 ? 15.312 -24.203 -0.509 1 98.12 227 ALA A N 1
ATOM 1699 C CA . ALA A 1 227 ? 14.75 -25.422 -1.108 1 98.12 227 ALA A CA 1
ATOM 1700 C C . ALA A 1 227 ? 15.273 -25.625 -2.527 1 98.12 227 ALA A C 1
ATOM 1702 O O . ALA A 1 227 ? 15.836 -24.703 -3.125 1 98.12 227 ALA A O 1
ATOM 1703 N N . THR A 1 228 ? 15.234 -26.859 -2.945 1 98.31 228 THR A N 1
ATOM 1704 C CA . THR A 1 228 ? 15.312 -27.156 -4.375 1 98.31 228 THR A CA 1
ATOM 1705 C C . THR A 1 228 ? 13.984 -26.828 -5.062 1 98.31 228 THR A C 1
ATOM 1707 O O . THR A 1 228 ? 12.922 -27.266 -4.605 1 98.31 228 THR A O 1
ATOM 1710 N N . ILE A 1 229 ? 14.07 -26.078 -6.133 1 98.81 229 ILE A N 1
ATOM 1711 C CA . ILE A 1 229 ? 12.844 -25.641 -6.785 1 98.81 229 ILE A CA 1
ATOM 1712 C C . ILE A 1 229 ? 12.742 -26.266 -8.172 1 98.81 229 ILE A C 1
ATOM 1714 O O . ILE A 1 229 ? 13.688 -26.188 -8.961 1 98.81 229 ILE A O 1
ATOM 1718 N N . ILE A 1 230 ? 11.609 -26.812 -8.453 1 98.94 230 ILE A N 1
ATOM 1719 C CA . ILE A 1 230 ? 11.297 -27.328 -9.781 1 98.94 230 ILE A CA 1
ATOM 1720 C C . ILE A 1 230 ? 10.336 -26.375 -10.492 1 98.94 230 ILE A C 1
ATOM 1722 O O . ILE A 1 230 ? 9.234 -26.125 -10.008 1 98.94 230 ILE A O 1
ATOM 1726 N N . TYR A 1 231 ? 10.758 -25.844 -11.586 1 98.81 231 TYR A N 1
ATOM 1727 C CA . TYR A 1 231 ? 9.898 -25.094 -12.492 1 98.81 231 TYR A CA 1
ATOM 1728 C C . TYR A 1 231 ? 9.43 -25.953 -13.656 1 98.81 231 TYR A C 1
ATOM 1730 O O . TYR A 1 231 ? 10.227 -26.656 -14.273 1 98.81 231 TYR A O 1
ATOM 1738 N N . VAL A 1 232 ? 8.141 -25.891 -13.961 1 98.88 232 VAL A N 1
ATOM 1739 C CA . VAL A 1 232 ? 7.617 -26.656 -15.086 1 98.88 232 VAL A CA 1
ATOM 1740 C C . VAL A 1 232 ? 6.629 -25.812 -15.883 1 98.88 232 VAL A C 1
ATOM 1742 O O . VAL A 1 232 ? 5.832 -25.078 -15.305 1 98.88 232 VAL A O 1
ATOM 1745 N N . ASP A 1 233 ? 6.805 -25.797 -17.156 1 98.44 233 ASP A N 1
ATOM 1746 C CA . ASP A 1 233 ? 5.797 -25.203 -18.031 1 98.44 233 ASP A CA 1
ATOM 1747 C C . ASP A 1 233 ? 4.672 -26.203 -18.312 1 98.44 233 ASP A C 1
ATOM 1749 O O . ASP A 1 233 ? 4.871 -27.188 -19.031 1 98.44 233 ASP A O 1
ATOM 1753 N N . SER A 1 234 ? 3.594 -25.938 -17.766 1 97.94 234 SER A N 1
ATOM 1754 C CA . SER A 1 234 ? 2.414 -26.797 -17.891 1 97.94 234 SER A CA 1
ATOM 1755 C C . SER A 1 234 ? 1.149 -25.953 -18.078 1 97.94 234 SER A C 1
ATOM 1757 O O . SER A 1 234 ? 0.97 -24.938 -17.422 1 97.94 234 SER A O 1
ATOM 1759 N N . PRO A 1 235 ? 0.206 -26.469 -18.984 1 96.94 235 PRO A N 1
ATOM 1760 C CA . PRO A 1 235 ? 0.213 -27.672 -19.828 1 96.94 235 PRO A CA 1
ATOM 1761 C C . PRO A 1 235 ? 1.063 -27.5 -21.078 1 96.94 235 PRO A C 1
ATOM 1763 O O . PRO A 1 235 ? 1.713 -26.453 -21.25 1 96.94 235 PRO A O 1
ATOM 1766 N N . ALA A 1 236 ? 1.185 -28.609 -21.844 1 97.88 236 ALA A N 1
ATOM 1767 C CA . ALA A 1 236 ? 1.835 -28.453 -23.141 1 97.88 236 ALA A CA 1
ATOM 1768 C C . ALA A 1 236 ? 1.216 -27.312 -23.938 1 97.88 236 ALA A C 1
ATOM 1770 O O . ALA A 1 236 ? -0.009 -27.172 -24 1 97.88 236 ALA A O 1
ATOM 1771 N N . GLY A 1 237 ? 2.012 -26.484 -24.516 1 95.25 237 GLY A N 1
ATOM 1772 C CA . GLY A 1 237 ? 1.582 -25.25 -25.156 1 95.25 237 GLY A CA 1
ATOM 1773 C C . GLY A 1 237 ? 1.924 -24 -24.359 1 95.25 237 GLY A C 1
ATOM 1774 O O . GLY A 1 237 ? 1.919 -22.891 -24.906 1 95.25 237 GLY A O 1
ATOM 1775 N N . ALA A 1 238 ? 2.215 -24.188 -23.094 1 95.56 238 ALA A N 1
ATOM 1776 C CA . ALA A 1 238 ? 2.652 -23.094 -22.234 1 95.56 238 ALA A CA 1
ATOM 1777 C C . ALA A 1 238 ? 4.176 -22.969 -22.234 1 95.56 238 ALA A C 1
ATOM 1779 O O . ALA A 1 238 ? 4.879 -23.984 -22.109 1 95.56 238 ALA A O 1
ATOM 1780 N N . GLY A 1 239 ? 4.668 -21.734 -22.375 1 96.38 239 GLY A N 1
ATOM 1781 C CA . GLY A 1 239 ? 6.102 -21.469 -22.312 1 96.38 239 GLY A CA 1
ATOM 1782 C C . GLY A 1 239 ? 6.898 -22.297 -23.312 1 96.38 239 GLY A C 1
ATOM 1783 O O . GLY A 1 239 ? 6.633 -22.25 -24.516 1 96.38 239 GLY A O 1
ATOM 1784 N N . MET A 1 240 ? 7.824 -23.156 -22.734 1 98.25 240 MET A N 1
ATOM 1785 C CA . MET A 1 240 ? 8.727 -23.938 -23.578 1 98.25 240 MET A CA 1
ATOM 1786 C C . MET A 1 240 ? 8.164 -25.328 -23.844 1 98.25 240 MET A C 1
ATOM 1788 O O . MET A 1 240 ? 8.742 -26.094 -24.609 1 98.25 240 MET A O 1
ATOM 1792 N N . SER A 1 241 ? 7.078 -25.688 -23.234 1 98.44 241 SER A N 1
ATOM 1793 C CA . SER A 1 241 ? 6.473 -27 -23.438 1 98.44 241 SER A CA 1
ATOM 1794 C C . SER A 1 241 ? 5.684 -27.062 -24.734 1 98.44 241 SER A C 1
ATOM 1796 O O . SER A 1 241 ? 5.152 -26.047 -25.203 1 98.44 241 SER A O 1
ATOM 1798 N N . TYR A 1 242 ? 5.574 -28.297 -25.297 1 97.88 242 TYR A N 1
ATOM 1799 C CA . TYR A 1 242 ? 4.914 -28.375 -26.594 1 97.88 242 TYR A CA 1
ATOM 1800 C C . TYR A 1 242 ? 4.418 -29.781 -26.875 1 97.88 242 TYR A C 1
ATOM 1802 O O . TYR A 1 242 ? 4.66 -30.703 -26.078 1 97.88 242 TYR A O 1
ATOM 1810 N N . SER A 1 243 ? 3.668 -29.922 -27.938 1 97.44 243 SER A N 1
ATOM 1811 C CA . SER A 1 243 ? 3.174 -31.203 -28.438 1 97.44 243 SER A CA 1
ATOM 1812 C C . SER A 1 243 ? 3.369 -31.312 -29.938 1 97.44 243 SER A C 1
ATOM 1814 O O . SER A 1 243 ? 3.307 -30.312 -30.656 1 97.44 243 SER A O 1
ATOM 1816 N N . GLY A 1 244 ? 3.613 -32.531 -30.375 1 96.12 244 GLY A N 1
ATOM 1817 C CA . GLY A 1 244 ? 3.633 -32.812 -31.797 1 96.12 244 GLY A CA 1
ATOM 1818 C C . GLY A 1 244 ? 2.252 -32.812 -32.438 1 96.12 244 GLY A C 1
ATOM 1819 O O . GLY A 1 244 ? 2.123 -32.812 -33.656 1 96.12 244 GLY A O 1
ATOM 1820 N N . ARG A 1 245 ? 1.211 -32.781 -31.578 1 95.06 245 ARG A N 1
ATOM 1821 C CA . ARG A 1 245 ? -0.172 -32.719 -32.031 1 95.06 245 ARG A CA 1
ATOM 1822 C C . ARG A 1 245 ? -0.911 -31.547 -31.406 1 95.06 245 ARG A C 1
ATOM 1824 O O . ARG A 1 245 ? -1.887 -31.734 -30.672 1 95.06 245 ARG A O 1
ATOM 1831 N N . PRO A 1 246 ? -0.516 -30.375 -31.766 1 93.62 246 PRO A N 1
ATOM 1832 C CA . PRO A 1 246 ? -1.12 -29.188 -31.156 1 93.62 246 PRO A CA 1
ATOM 1833 C C . PRO A 1 246 ? -2.625 -29.109 -31.406 1 93.62 246 PRO A C 1
ATOM 1835 O O . PRO A 1 246 ? -3.363 -28.594 -30.562 1 93.62 246 PRO A O 1
ATOM 1838 N N . ASP A 1 247 ? -3.16 -29.594 -32.531 1 91.38 247 ASP A N 1
ATOM 1839 C CA . ASP A 1 247 ? -4.57 -29.531 -32.906 1 91.38 247 ASP A CA 1
ATOM 1840 C C . ASP A 1 247 ? -5.43 -30.312 -31.922 1 91.38 247 ASP A C 1
ATOM 1842 O O . ASP A 1 247 ? -6.633 -30.078 -31.812 1 91.38 247 ASP A O 1
ATOM 1846 N N . VAL A 1 248 ? -4.75 -31.203 -31.188 1 93.81 248 VAL A N 1
ATOM 1847 C CA . VAL A 1 248 ? -5.473 -32.031 -30.234 1 93.81 248 VAL A CA 1
ATOM 1848 C C . VAL A 1 248 ? -5.098 -31.625 -28.812 1 93.81 248 VAL A C 1
ATOM 1850 O O . VAL A 1 248 ? -5.957 -31.234 -28.016 1 93.81 248 VAL A O 1
ATOM 1853 N N . ASP A 1 249 ? -3.803 -31.609 -28.547 1 95.44 249 ASP A N 1
ATOM 1854 C CA . ASP A 1 249 ? -3.285 -31.531 -27.172 1 95.44 249 ASP A CA 1
ATOM 1855 C C . ASP A 1 249 ? -3.436 -30.125 -26.609 1 95.44 249 ASP A C 1
ATOM 1857 O O . ASP A 1 249 ? -3.393 -29.922 -25.391 1 95.44 249 ASP A O 1
ATOM 1861 N N . TYR A 1 250 ? -3.598 -29.109 -27.453 1 94.5 250 TYR A N 1
ATOM 1862 C CA . TYR A 1 250 ? -3.73 -27.734 -26.969 1 94.5 250 TYR A CA 1
ATOM 1863 C C . TYR A 1 250 ? -5.176 -27.438 -26.594 1 94.5 250 TYR A C 1
ATOM 1865 O O . TYR A 1 250 ? -5.473 -26.359 -26.062 1 94.5 250 TYR A O 1
ATOM 1873 N N . HIS A 1 251 ? -6.07 -28.328 -26.938 1 93.38 251 HIS A N 1
ATOM 1874 C CA . HIS A 1 251 ? -7.391 -28.359 -26.312 1 93.38 251 HIS A CA 1
ATOM 1875 C C . HIS A 1 251 ? -7.359 -29.172 -25.016 1 93.38 251 HIS A C 1
ATOM 1877 O O . HIS A 1 251 ? -7.363 -30.406 -25.047 1 93.38 251 HIS A O 1
ATOM 1883 N N . THR A 1 252 ? -7.32 -28.531 -23.922 1 94.12 252 THR A N 1
ATOM 1884 C CA . THR A 1 252 ? -7.039 -29.203 -22.656 1 94.12 252 THR A CA 1
ATOM 1885 C C . THR A 1 252 ? -7.875 -28.609 -21.531 1 94.12 252 THR A C 1
ATOM 1887 O O . THR A 1 252 ? -8.773 -27.797 -21.766 1 94.12 252 THR A O 1
ATOM 1890 N N . ASN A 1 253 ? -7.805 -29.125 -20.312 1 93.56 253 ASN A N 1
ATOM 1891 C CA . ASN A 1 253 ? -8.516 -28.734 -19.109 1 93.56 253 ASN A CA 1
ATOM 1892 C C . ASN A 1 253 ? -7.75 -29.109 -17.844 1 93.56 253 ASN A C 1
ATOM 1894 O O . ASN A 1 253 ? -6.566 -29.453 -17.922 1 93.56 253 ASN A O 1
ATOM 1898 N N . ASP A 1 254 ? -8.336 -28.969 -16.688 1 95.31 254 ASP A N 1
ATOM 1899 C CA . ASP A 1 254 ? -7.672 -29.25 -15.422 1 95.31 254 ASP A CA 1
ATOM 1900 C C . ASP A 1 254 ? -7.332 -30.734 -15.297 1 95.31 254 ASP A C 1
ATOM 1902 O O . ASP A 1 254 ? -6.254 -31.094 -14.82 1 95.31 254 ASP A O 1
ATOM 1906 N N . GLU A 1 255 ? -8.188 -31.578 -15.711 1 95.62 255 GLU A N 1
ATOM 1907 C CA . GLU A 1 255 ? -8 -33.031 -15.586 1 95.62 255 GLU A CA 1
ATOM 1908 C C . GLU A 1 255 ? -6.785 -33.5 -16.391 1 95.62 255 GLU A C 1
ATOM 1910 O O . GLU A 1 255 ? -5.945 -34.219 -15.867 1 95.62 255 GLU A O 1
ATOM 1915 N N . TYR A 1 256 ? -6.73 -33.094 -17.656 1 96.25 256 TYR A N 1
ATOM 1916 C CA . TYR A 1 256 ? -5.609 -33.469 -18.5 1 96.25 256 TYR A CA 1
ATOM 1917 C C . TYR A 1 256 ? -4.301 -32.906 -17.984 1 96.25 256 TYR A C 1
ATOM 1919 O O . TYR A 1 256 ? -3.26 -33.562 -18.031 1 96.25 256 TYR A O 1
ATOM 1927 N N . THR A 1 257 ? -4.406 -31.641 -17.547 1 97.31 257 THR A N 1
ATOM 1928 C CA . THR A 1 257 ? -3.219 -30.969 -17.031 1 97.31 257 THR A CA 1
ATOM 1929 C C . THR A 1 257 ? -2.666 -31.734 -15.82 1 97.31 257 THR A C 1
ATOM 1931 O O . THR A 1 257 ? -1.459 -31.969 -15.727 1 97.31 257 THR A O 1
ATOM 1934 N N . ILE A 1 258 ? -3.523 -32.156 -14.883 1 98.25 258 ILE A N 1
ATOM 1935 C CA . ILE A 1 258 ? -3.105 -32.875 -13.68 1 98.25 258 ILE A CA 1
ATOM 1936 C C . ILE A 1 258 ? -2.559 -34.25 -14.055 1 98.25 258 ILE A C 1
ATOM 1938 O O . ILE A 1 258 ? -1.546 -34.688 -13.508 1 98.25 258 ILE A O 1
ATOM 1942 N N . ALA A 1 259 ? -3.164 -34.906 -14.977 1 98 259 ALA A N 1
ATOM 1943 C CA . ALA A 1 259 ? -2.684 -36.219 -15.43 1 98 259 ALA A CA 1
ATOM 1944 C C . ALA A 1 259 ? -1.272 -36.125 -16 1 98 259 ALA A C 1
ATOM 1946 O O . ALA A 1 259 ? -0.421 -36.969 -15.734 1 98 259 ALA A O 1
ATOM 1947 N N . ASP A 1 260 ? -1.098 -35.094 -16.812 1 98.56 260 ASP A N 1
ATOM 1948 C CA . ASP A 1 260 ? 0.223 -34.906 -17.391 1 98.56 260 ASP A CA 1
ATOM 1949 C C . ASP A 1 260 ? 1.266 -34.625 -16.312 1 98.56 260 ASP A C 1
ATOM 1951 O O . ASP A 1 260 ? 2.404 -35.094 -16.406 1 98.56 260 ASP A O 1
ATOM 1955 N N . LEU A 1 261 ? 0.889 -33.906 -15.32 1 98.88 261 LEU A N 1
ATOM 1956 C CA . LEU A 1 261 ? 1.825 -33.531 -14.258 1 98.88 261 LEU A CA 1
ATOM 1957 C C . LEU A 1 261 ? 2.225 -34.781 -13.453 1 98.88 261 LEU A C 1
ATOM 1959 O O . LEU A 1 261 ? 3.359 -34.875 -12.984 1 98.88 261 LEU A O 1
ATOM 1963 N N . VAL A 1 262 ? 1.34 -35.719 -13.25 1 98.81 262 VAL A N 1
ATOM 1964 C CA . VAL A 1 262 ? 1.673 -36.969 -12.562 1 98.81 262 VAL A CA 1
ATOM 1965 C C . VAL A 1 262 ? 2.697 -37.75 -13.383 1 98.81 262 VAL A C 1
ATOM 1967 O O . VAL A 1 262 ? 3.699 -38.219 -12.844 1 98.81 262 VAL A O 1
ATOM 1970 N N . VAL A 1 263 ? 2.477 -37.844 -14.703 1 98.75 263 VAL A N 1
ATOM 1971 C CA . VAL A 1 263 ? 3.408 -38.562 -15.578 1 98.75 263 VAL A CA 1
ATOM 1972 C C . VAL A 1 263 ? 4.746 -37.812 -15.602 1 98.75 263 VAL A C 1
ATOM 1974 O O . VAL A 1 263 ? 5.809 -38.438 -15.617 1 98.75 263 VAL A O 1
ATOM 1977 N N . PHE A 1 264 ? 4.656 -36.562 -15.68 1 98.81 264 PHE A N 1
ATOM 1978 C CA . PHE A 1 264 ? 5.852 -35.719 -15.641 1 98.81 264 PHE A CA 1
ATOM 1979 C C . PHE A 1 264 ? 6.699 -36.062 -14.414 1 98.81 264 PHE A C 1
ATOM 1981 O O . PHE A 1 264 ? 7.91 -36.25 -14.523 1 98.81 264 PHE A O 1
ATOM 1988 N N . LEU A 1 265 ? 6.035 -36.031 -13.188 1 98.88 265 LEU A N 1
ATOM 1989 C CA . LEU A 1 265 ? 6.75 -36.281 -11.945 1 98.88 265 LEU A CA 1
ATOM 1990 C C . LEU A 1 265 ? 7.352 -37.688 -11.953 1 98.88 265 LEU A C 1
ATOM 1992 O O . LEU A 1 265 ? 8.445 -37.906 -11.422 1 98.88 265 LEU A O 1
ATOM 1996 N N . GLN A 1 266 ? 6.68 -38.656 -12.555 1 98.44 266 GLN A N 1
ATOM 1997 C CA . GLN A 1 266 ? 7.234 -40 -12.688 1 98.44 266 GLN A CA 1
ATOM 1998 C C . GLN A 1 266 ? 8.523 -40 -13.5 1 98.44 266 GLN A C 1
ATOM 2000 O O . GLN A 1 266 ? 9.539 -40.562 -13.07 1 98.44 266 GLN A O 1
ATOM 2005 N N . GLY A 1 267 ? 8.422 -39.344 -14.648 1 98.56 267 GLY A N 1
ATOM 2006 C CA . GLY A 1 267 ? 9.617 -39.25 -15.484 1 98.56 267 GLY A CA 1
ATOM 2007 C C . GLY A 1 267 ? 10.75 -38.5 -14.82 1 98.56 267 GLY A C 1
ATOM 2008 O O . GLY A 1 267 ? 11.914 -38.906 -14.93 1 98.56 267 GLY A O 1
ATOM 2009 N N . LEU A 1 268 ? 10.414 -37.438 -14.148 1 98.62 268 LEU A N 1
ATOM 2010 C CA . LEU A 1 268 ? 11.43 -36.594 -13.531 1 98.62 268 LEU A CA 1
ATOM 2011 C C . LEU A 1 268 ? 12.133 -37.312 -12.391 1 98.62 268 LEU A C 1
ATOM 2013 O O . LEU A 1 268 ? 13.352 -37.25 -12.25 1 98.62 268 LEU A O 1
ATOM 2017 N N . THR A 1 269 ? 11.375 -38.031 -11.523 1 97.94 269 THR A N 1
ATOM 2018 C CA . THR A 1 269 ? 11.953 -38.75 -10.383 1 97.94 269 THR A CA 1
ATOM 2019 C C . THR A 1 269 ? 12.719 -39.969 -10.836 1 97.94 269 THR A C 1
ATOM 2021 O O . THR A 1 269 ? 13.609 -40.469 -10.125 1 97.94 269 THR A O 1
ATOM 2024 N N . ASP A 1 270 ? 12.359 -40.531 -11.984 1 97.44 270 ASP A N 1
ATOM 2025 C CA . ASP A 1 270 ? 13.18 -41.594 -12.57 1 97.44 270 ASP A CA 1
ATOM 2026 C C . ASP A 1 270 ? 14.547 -41.031 -12.984 1 97.44 270 ASP A C 1
ATOM 2028 O O . ASP A 1 270 ? 15.57 -41.719 -12.797 1 97.44 270 ASP A O 1
ATOM 2032 N N . ARG A 1 271 ? 14.508 -39.906 -13.516 1 96.75 271 ARG A N 1
ATOM 2033 C CA . ARG A 1 271 ? 15.734 -39.281 -13.984 1 96.75 271 ARG A CA 1
ATOM 2034 C C . ARG A 1 271 ? 16.578 -38.781 -12.812 1 96.75 271 ARG A C 1
ATOM 2036 O O . ARG A 1 271 ? 17.812 -38.875 -12.844 1 96.75 271 ARG A O 1
ATOM 2043 N N . TYR A 1 272 ? 15.906 -38.219 -11.766 1 96.56 272 TYR A N 1
ATOM 2044 C CA . TYR A 1 272 ? 16.562 -37.688 -10.57 1 96.56 272 TYR A CA 1
ATOM 2045 C C . TYR A 1 272 ? 15.961 -38.344 -9.312 1 96.56 272 TYR A C 1
ATOM 2047 O O . TYR A 1 272 ? 15.18 -37.719 -8.602 1 96.56 272 TYR A O 1
ATOM 2055 N N . PRO A 1 273 ? 16.375 -39.438 -8.93 1 96.38 273 PRO A N 1
ATOM 2056 C CA . PRO A 1 273 ? 15.758 -40.188 -7.836 1 96.38 273 PRO A CA 1
ATOM 2057 C C . PRO A 1 273 ? 15.82 -39.469 -6.5 1 96.38 273 PRO A C 1
ATOM 2059 O O . PRO A 1 273 ? 14.977 -39.688 -5.625 1 96.38 273 PRO A O 1
ATOM 2062 N N . GLU A 1 274 ? 16.781 -38.562 -6.34 1 95.19 274 GLU A N 1
ATOM 2063 C CA . GLU A 1 274 ? 16.906 -37.812 -5.094 1 95.19 274 GLU A CA 1
ATOM 2064 C C . GLU A 1 274 ? 15.68 -36.906 -4.867 1 95.19 274 GLU A C 1
ATOM 2066 O O . GLU A 1 274 ? 15.344 -36.594 -3.727 1 95.19 274 GLU A O 1
ATOM 2071 N N . LEU A 1 275 ? 15.008 -36.531 -5.906 1 97.56 275 LEU A N 1
ATOM 2072 C CA . LEU A 1 275 ? 13.828 -35.688 -5.789 1 97.56 275 LEU A CA 1
ATOM 2073 C C . LEU A 1 275 ? 12.656 -36.469 -5.199 1 97.56 275 LEU A C 1
ATOM 2075 O O . LEU A 1 275 ? 11.75 -35.875 -4.605 1 97.56 275 LEU A O 1
ATOM 2079 N N . ALA A 1 276 ? 12.641 -37.75 -5.344 1 96.88 276 ALA A N 1
ATOM 2080 C CA . ALA A 1 276 ? 11.547 -38.594 -4.875 1 96.88 276 ALA A CA 1
ATOM 2081 C C . ALA A 1 276 ? 11.633 -38.812 -3.367 1 96.88 276 ALA A C 1
ATOM 2083 O O . ALA A 1 276 ? 10.609 -38.969 -2.699 1 96.88 276 ALA A O 1
ATOM 2084 N N . THR A 1 277 ? 12.812 -38.844 -2.863 1 96 277 THR A N 1
ATOM 2085 C CA . THR A 1 277 ? 13 -39.25 -1.478 1 96 277 THR A CA 1
ATOM 2086 C C . THR A 1 277 ? 13.078 -38.031 -0.558 1 96 277 THR A C 1
ATOM 2088 O O . THR A 1 277 ? 12.883 -38.156 0.653 1 96 277 THR A O 1
ATOM 2091 N N . ALA A 1 278 ? 13.344 -36.875 -1.126 1 97.38 278 ALA A N 1
ATOM 2092 C CA . ALA A 1 278 ? 13.367 -35.656 -0.325 1 97.38 278 ALA A CA 1
ATOM 2093 C C . ALA A 1 278 ? 11.953 -35.25 0.081 1 97.38 278 ALA A C 1
ATOM 2095 O O . ALA A 1 278 ? 10.977 -35.625 -0.574 1 97.38 278 ALA A O 1
ATOM 2096 N N . PRO A 1 279 ? 11.859 -34.531 1.303 1 98.06 279 PRO A N 1
ATOM 2097 C CA . PRO A 1 279 ? 10.539 -33.938 1.576 1 98.06 279 PRO A CA 1
ATOM 2098 C C . PRO A 1 279 ? 10.008 -33.125 0.413 1 98.06 279 PRO A C 1
ATOM 2100 O O . PRO A 1 279 ? 10.688 -32.188 -0.047 1 98.06 279 PRO A O 1
ATOM 2103 N N . PHE A 1 280 ? 8.844 -33.438 -0.028 1 98.75 280 PHE A N 1
ATOM 2104 C CA . PHE A 1 280 ? 8.328 -32.875 -1.269 1 98.75 280 PHE A CA 1
ATOM 2105 C C . PHE A 1 280 ? 7.129 -31.969 -0.996 1 98.75 280 PHE A C 1
ATOM 2107 O O . PHE A 1 280 ? 6.211 -32.344 -0.27 1 98.75 280 PHE A O 1
ATOM 2114 N N . PHE A 1 281 ? 7.148 -30.75 -1.545 1 98.88 281 PHE A N 1
ATOM 2115 C CA . PHE A 1 281 ? 6.07 -29.781 -1.397 1 98.88 281 PHE A CA 1
ATOM 2116 C C . PHE A 1 281 ? 5.602 -29.281 -2.758 1 98.88 281 PHE A C 1
ATOM 2118 O O . PHE A 1 281 ? 6.371 -29.281 -3.723 1 98.88 281 PHE A O 1
ATOM 2125 N N . LEU A 1 282 ? 4.34 -28.938 -2.824 1 98.94 282 LEU A N 1
ATOM 2126 C CA . LEU A 1 282 ? 3.771 -28.234 -3.969 1 98.94 282 LEU A CA 1
ATOM 2127 C C . LEU A 1 282 ? 3.506 -26.781 -3.631 1 98.94 282 LEU A C 1
ATOM 2129 O O . LEU A 1 282 ? 3.084 -26.453 -2.516 1 98.94 282 LEU A O 1
ATOM 2133 N N . ALA A 1 283 ? 3.797 -25.922 -4.551 1 98.94 283 ALA A N 1
ATOM 2134 C CA . ALA A 1 283 ? 3.488 -24.5 -4.375 1 98.94 283 ALA A CA 1
ATOM 2135 C C . ALA A 1 283 ? 2.977 -23.875 -5.672 1 98.94 283 ALA A C 1
ATOM 2137 O O . ALA A 1 283 ? 3.35 -24.328 -6.762 1 98.94 283 ALA A O 1
ATOM 2138 N N . GLY A 1 284 ? 2.137 -22.953 -5.59 1 98.62 284 GLY A N 1
ATOM 2139 C CA . GLY A 1 284 ? 1.612 -22.25 -6.746 1 98.62 284 GLY A CA 1
ATOM 2140 C C . GLY A 1 284 ? 0.906 -20.9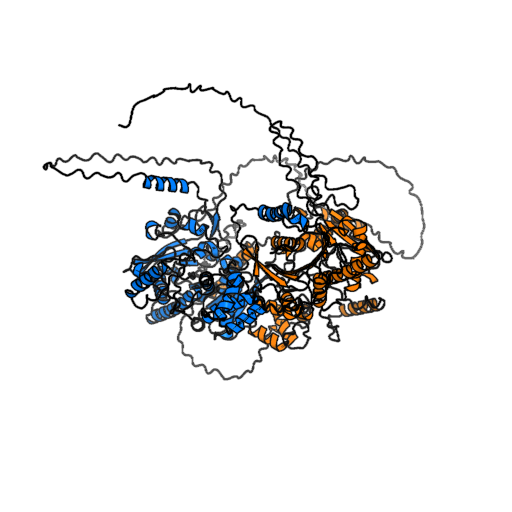53 -6.387 1 98.62 284 GLY A C 1
ATOM 2141 O O . GLY A 1 284 ? 0.829 -20.594 -5.211 1 98.62 284 GLY A O 1
ATOM 2142 N N . GLU A 1 285 ? 0.499 -20.25 -7.375 1 97 285 GLU A N 1
ATOM 2143 C CA . GLU A 1 285 ? -0.136 -18.953 -7.227 1 97 285 GLU A CA 1
ATOM 2144 C C . GLU A 1 285 ? -1.251 -18.766 -8.25 1 97 285 GLU A C 1
ATOM 2146 O O . GLU A 1 285 ? -1.2 -19.328 -9.344 1 97 285 GLU A O 1
ATOM 2151 N N . SER A 1 286 ? -2.234 -17.938 -7.902 1 95.62 286 SER A N 1
ATOM 2152 C CA . SER A 1 286 ? -3.303 -17.656 -8.852 1 95.62 286 SER A CA 1
ATOM 2153 C C . SER A 1 286 ? -4.055 -18.922 -9.242 1 95.62 286 SER A C 1
ATOM 2155 O O . SER A 1 286 ? -4.516 -19.672 -8.375 1 95.62 286 SER A O 1
ATOM 2157 N N . TYR A 1 287 ? -4.09 -19.281 -10.516 1 95.12 287 TYR A N 1
ATOM 2158 C CA . TYR A 1 287 ? -4.738 -20.516 -10.93 1 95.12 287 TYR A CA 1
ATOM 2159 C C . TYR A 1 287 ? -3.973 -21.734 -10.43 1 95.12 287 TYR A C 1
ATOM 2161 O O . TYR A 1 287 ? -4.492 -22.844 -10.438 1 95.12 287 TYR A O 1
ATOM 2169 N N . GLY A 1 288 ? -2.764 -21.469 -9.898 1 97.06 288 GLY A N 1
ATOM 2170 C CA . GLY A 1 288 ? -2.113 -22.516 -9.117 1 97.06 288 GLY A CA 1
ATOM 2171 C C . GLY A 1 288 ? -2.953 -22.984 -7.949 1 97.06 288 GLY A C 1
ATOM 2172 O O . GLY A 1 288 ? -2.754 -24.094 -7.449 1 97.06 288 GLY A O 1
ATOM 2173 N N . GLY A 1 289 ? -3.889 -22.172 -7.578 1 97.75 289 GLY A N 1
ATOM 2174 C CA . GLY A 1 289 ? -4.855 -22.547 -6.562 1 97.75 289 GLY A CA 1
ATOM 2175 C C . GLY A 1 289 ? -5.785 -23.656 -7.016 1 97.75 289 GLY A C 1
ATOM 2176 O O . GLY A 1 289 ? -6.457 -24.281 -6.195 1 97.75 289 GLY A O 1
ATOM 2177 N N . VAL A 1 290 ? -5.816 -23.906 -8.258 1 97.12 290 VAL A N 1
ATOM 2178 C CA . VAL A 1 290 ? -6.551 -25.031 -8.812 1 97.12 290 VAL A CA 1
ATOM 2179 C C . VAL A 1 290 ? -5.598 -26.203 -9.031 1 97.12 290 VAL A C 1
ATOM 2181 O O . VAL A 1 290 ? -5.859 -27.328 -8.57 1 97.12 290 VAL A O 1
ATOM 2184 N N . PHE A 1 291 ? -4.461 -25.969 -9.594 1 98.06 291 PHE A N 1
ATOM 2185 C CA . PHE A 1 291 ? -3.508 -27.016 -9.969 1 98.06 291 PHE A CA 1
ATOM 2186 C C . PHE A 1 291 ? -2.953 -27.703 -8.727 1 98.06 291 PHE A C 1
ATOM 2188 O O . PHE A 1 291 ? -2.9 -28.938 -8.672 1 98.06 291 PHE A O 1
ATOM 2195 N N . VAL A 1 292 ? -2.58 -26.938 -7.758 1 98.81 292 VAL A N 1
ATOM 2196 C CA . VAL A 1 292 ? -1.813 -27.438 -6.625 1 98.81 292 VAL A CA 1
ATOM 2197 C C . VAL A 1 292 ? -2.678 -28.391 -5.805 1 98.81 292 VAL A C 1
ATOM 2199 O O . VAL A 1 292 ? -2.295 -29.547 -5.57 1 98.81 292 VAL A O 1
ATOM 2202 N N . PRO A 1 293 ? -3.867 -27.984 -5.387 1 98.75 293 PRO A N 1
ATOM 2203 C CA . PRO A 1 293 ? -4.66 -28.938 -4.602 1 98.75 293 PRO A CA 1
ATOM 2204 C C . PRO A 1 293 ? -5.086 -30.156 -5.41 1 98.75 293 PRO A C 1
ATOM 2206 O O . PRO A 1 293 ? -5.145 -31.266 -4.879 1 98.75 293 PRO A O 1
ATOM 2209 N N . LEU A 1 294 ? -5.387 -29.969 -6.676 1 98.62 294 LEU A N 1
ATOM 2210 C CA . LEU A 1 294 ? -5.777 -31.109 -7.492 1 98.62 294 LEU A CA 1
ATOM 2211 C C . LEU A 1 294 ? -4.613 -32.094 -7.656 1 98.62 294 LEU A C 1
ATOM 2213 O O . LEU A 1 294 ? -4.801 -33.312 -7.59 1 98.62 294 LEU A O 1
ATOM 2217 N N . LEU A 1 295 ? -3.436 -31.562 -7.898 1 98.88 295 LEU A N 1
ATOM 2218 C CA . LEU A 1 295 ? -2.268 -32.438 -8.023 1 98.88 295 LEU A CA 1
ATOM 2219 C C . LEU A 1 295 ? -1.955 -33.094 -6.699 1 98.88 295 LEU A C 1
ATOM 2221 O O . LEU A 1 295 ? -1.599 -34.281 -6.672 1 98.88 295 LEU A O 1
ATOM 2225 N N . ALA A 1 296 ? -2.053 -32.344 -5.617 1 98.88 296 ALA A N 1
ATOM 2226 C CA . ALA A 1 296 ? -1.825 -32.938 -4.301 1 98.88 296 ALA A CA 1
ATOM 2227 C C . ALA A 1 296 ? -2.76 -34.125 -4.059 1 98.88 296 ALA A C 1
ATOM 2229 O O . ALA A 1 296 ? -2.324 -35.188 -3.609 1 98.88 296 ALA A O 1
ATOM 2230 N N . ARG A 1 297 ? -4.012 -33.906 -4.32 1 98.62 297 ARG A N 1
ATOM 2231 C CA . ARG A 1 297 ? -5 -34.969 -4.141 1 98.62 297 ARG A CA 1
ATOM 2232 C C . ARG A 1 297 ? -4.645 -36.188 -4.98 1 98.62 297 ARG A C 1
ATOM 2234 O O . ARG A 1 297 ? -4.746 -37.344 -4.508 1 98.62 297 ARG A O 1
ATOM 2241 N N . GLU A 1 298 ? -4.262 -35.969 -6.199 1 98.75 298 GLU A N 1
ATOM 2242 C CA . GLU A 1 298 ? -3.904 -37.094 -7.09 1 98.75 298 GLU A CA 1
ATOM 2243 C C . GLU A 1 298 ? -2.648 -37.781 -6.602 1 98.75 298 GLU A C 1
ATOM 2245 O O . GLU A 1 298 ? -2.551 -39.031 -6.691 1 98.75 298 GLU A O 1
ATOM 2250 N N . LEU A 1 299 ? -1.674 -37.062 -6.121 1 98.88 299 LEU A N 1
ATOM 2251 C CA . LEU A 1 299 ? -0.438 -37.656 -5.633 1 98.88 299 LEU A CA 1
ATOM 2252 C C . LEU A 1 299 ? -0.7 -38.5 -4.387 1 98.88 299 LEU A C 1
ATOM 2254 O O . LEU A 1 299 ? -0.067 -39.531 -4.191 1 98.88 299 LEU A O 1
ATOM 2258 N N . VAL A 1 300 ? -1.603 -38.031 -3.498 1 98.56 300 VAL A N 1
ATOM 2259 C CA . VAL A 1 300 ? -2 -38.812 -2.342 1 98.56 300 VAL A CA 1
ATOM 2260 C C . VAL A 1 300 ? -2.58 -40.156 -2.809 1 98.56 300 VAL A C 1
ATOM 2262 O O . VAL A 1 300 ? -2.236 -41.188 -2.27 1 98.56 300 VAL A O 1
ATOM 2265 N N . ARG A 1 301 ? -3.41 -40.094 -3.789 1 98.25 301 ARG A N 1
ATOM 2266 C CA . ARG A 1 301 ? -4.023 -41.312 -4.336 1 98.25 301 ARG A CA 1
ATOM 2267 C C . ARG A 1 301 ? -2.975 -42.219 -4.941 1 98.25 301 ARG A C 1
ATOM 2269 O O . ARG A 1 301 ? -2.961 -43.438 -4.664 1 98.25 301 ARG A O 1
ATOM 2276 N N . VAL A 1 302 ? -2.088 -41.719 -5.754 1 98.5 302 VAL A N 1
ATOM 2277 C CA . VAL A 1 302 ? -1.048 -42.469 -6.43 1 98.5 302 VAL A CA 1
ATOM 2278 C C . VAL A 1 302 ? -0.13 -43.125 -5.398 1 98.5 302 VAL A C 1
ATOM 2280 O O . VAL A 1 302 ? 0.225 -44.312 -5.523 1 98.5 302 VAL A O 1
ATOM 2283 N N . ASN A 1 303 ? 0.256 -42.375 -4.43 1 98.31 303 ASN A N 1
ATOM 2284 C CA . ASN A 1 303 ? 1.112 -42.906 -3.375 1 98.31 303 ASN A CA 1
ATOM 2285 C C . ASN A 1 303 ? 0.429 -44.031 -2.621 1 98.31 303 ASN A C 1
ATOM 2287 O O . ASN A 1 303 ? 1.073 -45.031 -2.258 1 98.31 303 ASN A O 1
ATOM 2291 N N . ARG A 1 304 ? -0.855 -43.906 -2.342 1 97.62 304 ARG A N 1
ATOM 2292 C CA . ARG A 1 304 ? -1.617 -44.969 -1.678 1 97.62 304 ARG A CA 1
ATOM 2293 C C . ARG A 1 304 ? -1.646 -46.219 -2.52 1 97.62 304 ARG A C 1
ATOM 2295 O O . ARG A 1 304 ? -1.492 -47.344 -1.991 1 97.62 304 ARG A O 1
ATOM 2302 N N . GLU A 1 305 ? -1.839 -46.062 -3.775 1 97.69 305 GLU A N 1
ATOM 2303 C CA . GLU A 1 305 ? -1.853 -47.188 -4.688 1 97.69 305 GLU A CA 1
ATOM 2304 C C . GLU A 1 305 ? -0.487 -47.875 -4.738 1 97.69 305 GLU A C 1
ATOM 2306 O O . GLU A 1 305 ? -0.399 -49.094 -4.727 1 97.69 305 GLU A O 1
ATOM 2311 N N . ARG A 1 306 ? 0.509 -47.062 -4.836 1 97.56 306 ARG A N 1
ATOM 2312 C CA . ARG A 1 306 ? 1.864 -47.594 -4.852 1 97.56 306 ARG A CA 1
ATOM 2313 C C . ARG A 1 306 ? 2.168 -48.344 -3.562 1 97.56 306 ARG A C 1
ATOM 2315 O O . ARG A 1 306 ? 2.791 -49.406 -3.592 1 97.56 306 ARG A O 1
ATOM 2322 N N . ARG A 1 307 ? 1.701 -47.875 -2.498 1 96.94 307 ARG A N 1
ATOM 2323 C CA . ARG A 1 307 ? 1.896 -48.562 -1.213 1 96.94 307 ARG A CA 1
ATOM 2324 C C . ARG A 1 307 ? 1.202 -49.906 -1.188 1 96.94 307 ARG A C 1
ATOM 2326 O O . ARG A 1 307 ? 1.749 -50.875 -0.665 1 96.94 307 ARG A O 1
ATOM 2333 N N . ARG A 1 308 ? 0.066 -49.969 -1.74 1 97.31 308 ARG A N 1
ATOM 2334 C CA . ARG A 1 308 ? -0.679 -51.219 -1.809 1 97.31 308 ARG A CA 1
ATOM 2335 C C . ARG A 1 308 ? 0.066 -52.25 -2.643 1 97.31 308 ARG A C 1
ATOM 2337 O O . ARG A 1 308 ? -0.073 -53.469 -2.416 1 97.31 308 ARG A O 1
ATOM 2344 N N . GLU A 1 309 ? 0.873 -51.75 -3.475 1 96.81 309 GLU A N 1
ATOM 2345 C CA . GLU A 1 309 ? 1.644 -52.656 -4.348 1 96.81 309 GLU A CA 1
ATOM 2346 C C . GLU A 1 309 ? 3.061 -52.844 -3.816 1 96.81 309 GLU A C 1
ATOM 2348 O O . GLU A 1 309 ? 3.924 -53.375 -4.52 1 96.81 309 GLU A O 1
ATOM 2353 N N . ASP A 1 310 ? 3.332 -52.375 -2.729 1 96.75 310 ASP A N 1
ATOM 2354 C CA . ASP A 1 310 ? 4.629 -52.5 -2.064 1 96.75 310 ASP A CA 1
ATOM 2355 C C . ASP A 1 310 ? 5.707 -51.75 -2.85 1 96.75 310 ASP A C 1
ATOM 2357 O O . ASP A 1 310 ? 6.824 -52.25 -3.004 1 96.75 310 ASP A O 1
ATOM 2361 N N . ARG A 1 311 ? 5.285 -50.594 -3.398 1 97 311 ARG A N 1
ATOM 2362 C CA . ARG A 1 311 ? 6.207 -49.719 -4.094 1 97 311 ARG A CA 1
ATOM 2363 C C . ARG A 1 311 ? 6.43 -48.406 -3.309 1 97 311 ARG A C 1
ATOM 2365 O O . ARG A 1 311 ? 5.57 -48 -2.521 1 97 311 ARG A O 1
ATOM 2372 N N . SER A 1 312 ? 7.555 -47.875 -3.578 1 96.75 312 SER A N 1
ATOM 2373 C CA . SER A 1 312 ? 7.836 -46.594 -2.957 1 96.75 312 SER A CA 1
ATOM 2374 C C . SER A 1 312 ? 6.91 -45.5 -3.49 1 96.75 312 SER A C 1
ATOM 2376 O O . SER A 1 312 ? 6.473 -45.562 -4.641 1 96.75 312 SER A O 1
ATOM 2378 N N . PRO A 1 313 ? 6.613 -44.562 -2.631 1 97.88 313 PRO A N 1
ATOM 2379 C CA . PRO A 1 313 ? 5.805 -43.438 -3.127 1 97.88 313 PRO A CA 1
ATOM 2380 C C . PRO A 1 313 ? 6.453 -42.719 -4.309 1 97.88 313 PRO A C 1
ATOM 2382 O O . PRO A 1 313 ? 7.676 -42.75 -4.457 1 97.88 313 PRO A O 1
ATOM 2385 N N . LEU A 1 314 ? 5.648 -42.125 -5.141 1 98.44 314 LEU A N 1
ATOM 2386 C CA . LEU A 1 314 ? 6.164 -41.375 -6.27 1 98.44 314 LEU A CA 1
ATOM 2387 C C . LEU A 1 314 ? 7.043 -40.219 -5.789 1 98.44 314 LEU A C 1
ATOM 2389 O O . LEU A 1 314 ? 8.125 -39.969 -6.344 1 98.44 314 LEU A O 1
ATOM 2393 N N . VAL A 1 315 ? 6.527 -39.438 -4.809 1 98.62 315 VAL A N 1
ATOM 2394 C CA . VAL A 1 315 ? 7.254 -38.406 -4.078 1 98.62 315 VAL A CA 1
ATOM 2395 C C . VAL A 1 315 ? 6.879 -38.469 -2.598 1 98.62 315 VAL A C 1
ATOM 2397 O O . VAL A 1 315 ? 5.816 -38.969 -2.238 1 98.62 315 VAL A O 1
ATOM 2400 N N . ASP A 1 316 ? 7.746 -38 -1.725 1 98.19 316 ASP A N 1
ATOM 2401 C CA . ASP A 1 316 ? 7.449 -37.906 -0.3 1 98.19 316 ASP A CA 1
ATOM 2402 C C . ASP A 1 316 ? 6.664 -36.625 0.007 1 98.19 316 ASP A C 1
ATOM 2404 O O . ASP A 1 316 ? 7.18 -35.719 0.656 1 98.19 316 ASP A O 1
ATOM 2408 N N . LEU A 1 317 ? 5.402 -36.594 -0.382 1 98.69 317 LEU A N 1
ATOM 2409 C CA . LEU A 1 317 ? 4.555 -35.406 -0.306 1 98.69 317 LEU A CA 1
ATOM 2410 C C . LEU A 1 317 ? 4.27 -35.031 1.146 1 98.69 317 LEU A C 1
ATOM 2412 O O . LEU A 1 317 ? 3.645 -35.812 1.879 1 98.69 317 LEU A O 1
ATOM 2416 N N . GLN A 1 318 ? 4.719 -33.812 1.51 1 98.19 318 GLN A N 1
ATOM 2417 C CA . GLN A 1 318 ? 4.594 -33.375 2.896 1 98.19 318 GLN A CA 1
ATOM 2418 C C . GLN A 1 318 ? 3.57 -32.25 3.029 1 98.19 318 GLN A C 1
ATOM 2420 O O . GLN A 1 318 ? 2.98 -32.062 4.094 1 98.19 318 GLN A O 1
ATOM 2425 N N . GLY A 1 319 ? 3.389 -31.484 2.018 1 98.62 319 GLY A N 1
ATOM 2426 C CA . GLY A 1 319 ? 2.49 -30.344 2.127 1 98.62 319 GLY A CA 1
ATOM 2427 C C . GLY A 1 319 ? 2.355 -29.562 0.831 1 98.62 319 GLY A C 1
ATOM 2428 O O . GLY A 1 319 ? 2.904 -29.969 -0.198 1 98.62 319 GLY A O 1
ATOM 2429 N N . TYR A 1 320 ? 1.535 -28.453 0.882 1 98.88 320 TYR A N 1
ATOM 2430 C CA . TYR A 1 320 ? 1.337 -27.609 -0.288 1 98.88 320 TYR A CA 1
ATOM 2431 C C . TYR A 1 320 ? 1.058 -26.172 0.125 1 98.88 320 TYR A C 1
ATOM 2433 O O . TYR A 1 320 ? 0.579 -25.906 1.233 1 98.88 320 TYR A O 1
ATOM 2441 N N . SER A 1 321 ? 1.394 -25.234 -0.745 1 98.88 321 SER A N 1
ATOM 2442 C CA . SER A 1 321 ? 1.194 -23.797 -0.522 1 98.88 321 SER A CA 1
ATOM 2443 C C . SER A 1 321 ? 0.607 -23.125 -1.758 1 98.88 321 SER A C 1
ATOM 2445 O O . SER A 1 321 ? 1.001 -23.438 -2.885 1 98.88 321 SER A O 1
ATOM 2447 N N . VAL A 1 322 ? -0.38 -22.25 -1.499 1 98.81 322 VAL A N 1
ATOM 2448 C CA . VAL A 1 322 ? -0.965 -21.516 -2.619 1 98.81 322 VAL A CA 1
ATOM 2449 C C . VAL A 1 322 ? -1.085 -20.031 -2.264 1 98.81 322 VAL A C 1
ATOM 2451 O O . VAL A 1 322 ? -1.539 -19.688 -1.172 1 98.81 322 VAL A O 1
ATOM 2454 N N . GLY A 1 323 ? -0.626 -19.156 -3.188 1 98.75 323 GLY A N 1
ATOM 2455 C CA . GLY A 1 323 ? -0.699 -17.703 -3.029 1 98.75 323 GLY A CA 1
ATOM 2456 C C . GLY A 1 323 ? -1.781 -17.062 -3.879 1 98.75 323 GLY A C 1
ATOM 2457 O O . GLY A 1 323 ? -1.87 -17.328 -5.082 1 98.75 323 GLY A O 1
ATOM 2458 N N . ASN A 1 324 ? -2.572 -16.172 -3.186 1 98.19 324 ASN A N 1
ATOM 2459 C CA . ASN A 1 324 ? -3.719 -15.578 -3.867 1 98.19 324 ASN A CA 1
ATOM 2460 C C . ASN A 1 324 ? -4.402 -16.578 -4.793 1 98.19 324 ASN A C 1
ATOM 2462 O O . ASN A 1 324 ? -4.551 -16.328 -5.988 1 98.19 324 ASN A O 1
ATOM 2466 N N . PRO A 1 325 ? -4.879 -17.641 -4.199 1 97.94 325 PRO A N 1
ATOM 2467 C CA . PRO A 1 325 ? -5.293 -18.797 -4.996 1 97.94 325 PRO A CA 1
ATOM 2468 C C . PRO A 1 325 ? -6.719 -18.672 -5.523 1 97.94 325 PRO A C 1
ATOM 2470 O O . PRO A 1 325 ? -7.625 -18.281 -4.785 1 97.94 325 PRO A O 1
ATOM 2473 N N . VAL A 1 326 ? -6.879 -19 -6.773 1 96.38 326 VAL A N 1
ATOM 2474 C CA . VAL A 1 326 ? -8.227 -19.312 -7.246 1 96.38 326 VAL A CA 1
ATOM 2475 C C . VAL A 1 326 ? -8.742 -20.562 -6.539 1 96.38 326 VAL A C 1
ATOM 2477 O O . VAL A 1 326 ? -8.086 -21.594 -6.539 1 96.38 326 VAL A O 1
ATOM 2480 N N . THR A 1 327 ? -9.906 -20.438 -5.898 1 97.06 327 THR A N 1
ATOM 2481 C CA . THR A 1 327 ? -10.383 -21.562 -5.098 1 97.06 327 THR A CA 1
ATOM 2482 C C . THR A 1 327 ? -11.867 -21.828 -5.355 1 97.06 327 THR A C 1
ATOM 2484 O O . THR A 1 327 ? -12.297 -22.969 -5.469 1 97.06 327 THR A O 1
ATOM 2487 N N . ASP A 1 328 ? -12.641 -20.812 -5.34 1 95.06 328 ASP A N 1
ATOM 2488 C CA . ASP A 1 328 ? -14.086 -20.875 -5.52 1 95.06 328 ASP A CA 1
ATOM 2489 C C . ASP A 1 328 ? -14.57 -19.75 -6.43 1 95.06 328 ASP A C 1
ATOM 2491 O O . ASP A 1 328 ? -14.539 -18.578 -6.051 1 95.06 328 ASP A O 1
ATOM 2495 N N . ASP A 1 329 ? -15.125 -20.094 -7.492 1 89.81 329 ASP A N 1
ATOM 2496 C CA . ASP A 1 329 ? -15.461 -19.141 -8.531 1 89.81 329 ASP A CA 1
ATOM 2497 C C . ASP A 1 329 ? -16.453 -18.094 -8.008 1 89.81 329 ASP A C 1
ATOM 2499 O O . ASP A 1 329 ? -16.344 -16.906 -8.336 1 89.81 329 ASP A O 1
ATOM 2503 N N . VAL A 1 330 ? -17.422 -18.516 -7.27 1 91.06 330 VAL A N 1
ATOM 2504 C CA . VAL A 1 330 ? -18.453 -17.609 -6.773 1 91.06 330 VAL A CA 1
ATOM 2505 C C . VAL A 1 330 ? -17.844 -16.641 -5.766 1 91.06 330 VAL A C 1
ATOM 2507 O O . VAL A 1 330 ? -18.016 -15.422 -5.871 1 91.06 330 VAL A O 1
ATOM 2510 N N . VAL A 1 331 ? -17.078 -17.188 -4.801 1 95.31 331 VAL A N 1
ATOM 2511 C CA . VAL A 1 331 ? -16.484 -16.375 -3.746 1 95.31 331 VAL A CA 1
ATOM 2512 C C . VAL A 1 331 ? -15.445 -15.43 -4.344 1 95.31 331 VAL A C 1
ATOM 2514 O O . VAL A 1 331 ? -15.461 -14.227 -4.066 1 95.31 331 VAL A O 1
ATOM 2517 N N . ASP A 1 332 ? -14.562 -15.992 -5.156 1 93.94 332 ASP A N 1
ATOM 2518 C CA . ASP A 1 332 ? -13.492 -15.211 -5.766 1 93.94 332 ASP A CA 1
ATOM 2519 C C . ASP A 1 332 ? -14.062 -14.109 -6.664 1 93.94 332 ASP A C 1
ATOM 2521 O O . ASP A 1 332 ? -13.578 -12.977 -6.645 1 93.94 332 ASP A O 1
ATOM 2525 N N . GLY A 1 333 ? -15.055 -14.445 -7.469 1 90.25 333 GLY A N 1
ATOM 2526 C CA . GLY A 1 333 ? -15.656 -13.484 -8.383 1 90.25 333 GLY A CA 1
ATOM 2527 C C . GLY A 1 333 ? -16.328 -12.32 -7.676 1 90.25 333 GLY A C 1
ATOM 2528 O O . GLY A 1 333 ? -16.328 -11.195 -8.18 1 90.25 333 GLY A O 1
ATOM 2529 N N . ASN A 1 334 ? -16.953 -12.578 -6.578 1 93.31 334 ASN A N 1
ATOM 2530 C CA . ASN A 1 334 ? -17.625 -11.523 -5.82 1 93.31 334 ASN A CA 1
ATOM 2531 C C . ASN A 1 334 ? -16.641 -10.688 -5.023 1 93.31 334 ASN A C 1
ATOM 2533 O O . ASN A 1 334 ? -16.922 -9.531 -4.691 1 93.31 334 ASN A O 1
ATOM 2537 N N . ALA A 1 335 ? -15.453 -11.258 -4.785 1 95.5 335 ALA A N 1
ATOM 2538 C CA . ALA A 1 335 ? -14.5 -10.672 -3.85 1 95.5 335 ALA A CA 1
ATOM 2539 C C . ALA A 1 335 ? -13.844 -9.43 -4.441 1 95.5 335 ALA A C 1
ATOM 2541 O O . ALA A 1 335 ? -13.406 -8.539 -3.709 1 95.5 335 ALA A O 1
ATOM 2542 N N . GLN A 1 336 ? -13.75 -9.312 -5.734 1 93.56 336 GLN A N 1
ATOM 2543 C CA . GLN A 1 336 ? -13.047 -8.219 -6.398 1 93.56 336 GLN A CA 1
ATOM 2544 C C . GLN A 1 336 ? -13.703 -6.875 -6.094 1 93.56 336 GLN A C 1
ATOM 2546 O O . GLN A 1 336 ? -13.023 -5.906 -5.754 1 93.56 336 GLN A O 1
ATOM 2551 N N . LEU A 1 337 ? -15.031 -6.824 -6.211 1 93.94 337 LEU A N 1
ATOM 2552 C CA . LEU A 1 337 ? -15.719 -5.559 -5.977 1 93.94 337 LEU A CA 1
ATOM 2553 C C . LEU A 1 337 ? -15.781 -5.242 -4.488 1 93.94 337 LEU A C 1
ATOM 2555 O O . LEU A 1 337 ? -15.75 -4.07 -4.098 1 93.94 337 LEU A O 1
ATOM 2559 N N . PHE A 1 338 ? -15.844 -6.281 -3.629 1 95.31 338 PHE A N 1
ATOM 2560 C CA . PHE A 1 338 ? -15.719 -6.039 -2.197 1 95.31 338 PHE A CA 1
ATOM 2561 C C . PHE A 1 338 ? -14.352 -5.449 -1.865 1 95.31 338 PHE A C 1
ATOM 2563 O O . PHE A 1 338 ? -14.25 -4.535 -1.044 1 95.31 338 PHE A O 1
ATOM 2570 N N . PHE A 1 339 ? -13.328 -5.953 -2.502 1 97.06 339 PHE A N 1
ATOM 2571 C CA . PHE A 1 339 ? -11.984 -5.414 -2.322 1 97.06 339 PHE A CA 1
ATOM 2572 C C . PHE A 1 339 ? -11.93 -3.947 -2.73 1 97.06 339 PHE A C 1
ATOM 2574 O O . PHE A 1 339 ? -11.398 -3.113 -1.995 1 97.06 339 PHE A O 1
ATOM 2581 N N . ALA A 1 340 ? -12.438 -3.635 -3.877 1 96.06 340 ALA A N 1
ATOM 2582 C CA . ALA A 1 340 ? -12.445 -2.26 -4.371 1 96.06 340 ALA A CA 1
ATOM 2583 C C . ALA A 1 340 ? -13.164 -1.334 -3.395 1 96.06 340 ALA A C 1
ATOM 2585 O O . ALA A 1 340 ? -12.711 -0.215 -3.141 1 96.06 340 ALA A O 1
ATOM 2586 N N . ALA A 1 341 ? -14.289 -1.808 -2.924 1 96.38 341 ALA A N 1
ATOM 2587 C CA . ALA A 1 341 ? -15.047 -1.018 -1.954 1 96.38 341 ALA A CA 1
ATOM 2588 C C . ALA A 1 341 ? -14.234 -0.795 -0.679 1 96.38 341 ALA A C 1
ATOM 2590 O O . ALA A 1 341 ? -14.203 0.316 -0.143 1 96.38 341 ALA A O 1
ATOM 2591 N N . ASP A 1 342 ? -13.586 -1.874 -0.194 1 96.56 342 ASP A N 1
ATOM 2592 C CA . ASP A 1 342 ? -12.797 -1.802 1.03 1 96.56 342 ASP A CA 1
ATOM 2593 C C . ASP A 1 342 ? -11.617 -0.84 0.87 1 96.56 342 ASP A C 1
ATOM 2595 O O . ASP A 1 342 ? -11.25 -0.137 1.813 1 96.56 342 ASP A O 1
ATOM 2599 N N . MET A 1 343 ? -11.047 -0.785 -0.305 1 97 343 MET A N 1
ATOM 2600 C CA . MET A 1 343 ? -9.898 0.076 -0.568 1 97 343 MET A CA 1
ATOM 2601 C C . MET A 1 343 ? -10.336 1.522 -0.774 1 97 343 MET A C 1
ATOM 2603 O O . MET A 1 343 ? -9.5 2.428 -0.827 1 97 343 MET A O 1
ATOM 2607 N N . GLY A 1 344 ? -11.578 1.73 -0.924 1 96.5 344 GLY A N 1
ATOM 2608 C CA . GLY A 1 344 ? -12.086 3.078 -1.121 1 96.5 344 GLY A CA 1
ATOM 2609 C C . GLY A 1 344 ? -12.094 3.508 -2.576 1 96.5 344 GLY A C 1
ATOM 2610 O O . GLY A 1 344 ? -12.094 4.703 -2.877 1 96.5 344 GLY A O 1
ATOM 2611 N N . TYR A 1 345 ? -12.117 2.568 -3.508 1 96.44 345 TYR A N 1
ATOM 2612 C CA . TYR A 1 345 ? -12.086 2.896 -4.93 1 96.44 345 TYR A CA 1
ATOM 2613 C C . TYR A 1 345 ? -13.492 3.191 -5.445 1 96.44 345 TYR A C 1
ATOM 2615 O O . TYR A 1 345 ? -13.656 3.674 -6.57 1 96.44 345 TYR A O 1
ATOM 2623 N N . LEU A 1 346 ? -14.484 2.955 -4.555 1 94.88 346 LEU A N 1
ATOM 2624 C CA . LEU A 1 346 ? -15.891 3.242 -4.824 1 94.88 346 LEU A CA 1
ATOM 2625 C C . LEU A 1 346 ? -16.469 4.176 -3.762 1 94.88 346 LEU A C 1
ATOM 2627 O O . LEU A 1 346 ? -16.156 4.043 -2.576 1 94.88 346 LEU A O 1
ATOM 2631 N N . ASP A 1 347 ? -17.328 5.055 -4.254 1 95.44 347 ASP A N 1
ATOM 2632 C CA . ASP A 1 347 ? -18.016 5.863 -3.25 1 95.44 347 ASP A CA 1
ATOM 2633 C C . ASP A 1 347 ? -19.188 5.105 -2.65 1 95.44 347 ASP A C 1
ATOM 2635 O O . ASP A 1 347 ? -19.75 4.203 -3.283 1 95.44 347 ASP A O 1
ATOM 2639 N N . PRO A 1 348 ? -19.609 5.52 -1.466 1 95.56 348 PRO A N 1
ATOM 2640 C CA . PRO A 1 348 ? -20.672 4.805 -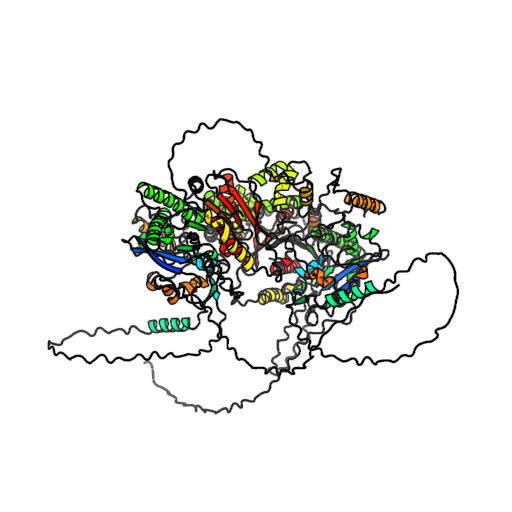0.755 1 95.56 348 PRO A CA 1
ATOM 2641 C C . PRO A 1 348 ? -21.984 4.73 -1.552 1 95.56 348 PRO A C 1
ATOM 2643 O O . PRO A 1 348 ? -22.609 3.672 -1.62 1 95.56 348 PRO A O 1
ATOM 2646 N N . PRO A 1 349 ? -22.438 5.793 -2.238 1 95 349 PRO A N 1
ATOM 2647 C CA . PRO A 1 349 ? -23.672 5.688 -3.016 1 95 349 PRO A CA 1
ATOM 2648 C C . PRO A 1 349 ? -23.578 4.668 -4.148 1 95 349 PRO A C 1
ATOM 2650 O O . PRO A 1 349 ? -24.5 3.883 -4.359 1 95 349 PRO A O 1
ATOM 2653 N N . SER A 1 350 ? -22.484 4.684 -4.883 1 94.88 350 SER A N 1
ATOM 2654 C CA . SER A 1 350 ? -22.281 3.725 -5.965 1 94.88 350 SER A CA 1
ATOM 2655 C C . SER A 1 350 ? -22.25 2.295 -5.434 1 94.88 350 SER A C 1
ATOM 2657 O O . SER A 1 350 ? -22.797 1.383 -6.055 1 94.88 350 SER A O 1
ATOM 2659 N N . TRP A 1 351 ? -21.594 2.102 -4.352 1 96.19 351 TRP A N 1
ATOM 2660 C CA . TRP A 1 351 ? -21.484 0.775 -3.748 1 96.19 351 TRP A CA 1
ATOM 2661 C C . TRP A 1 351 ? -22.859 0.273 -3.299 1 96.19 351 TRP A C 1
ATOM 2663 O O . TRP A 1 351 ? -23.203 -0.883 -3.539 1 96.19 351 TRP A O 1
ATOM 2673 N N . ARG A 1 352 ? -23.625 1.13 -2.637 1 95.81 352 ARG A N 1
ATOM 2674 C CA . ARG A 1 352 ? -24.969 0.761 -2.209 1 95.81 352 ARG A CA 1
ATOM 2675 C C . ARG A 1 352 ? -25.844 0.373 -3.402 1 95.81 352 ARG A C 1
ATOM 2677 O O . ARG A 1 352 ? -26.562 -0.627 -3.355 1 95.81 352 ARG A O 1
ATOM 2684 N N . ARG A 1 353 ? -25.734 1.157 -4.418 1 94.94 353 ARG A N 1
ATOM 2685 C CA . ARG A 1 353 ? -26.5 0.885 -5.625 1 94.94 353 ARG A CA 1
ATOM 2686 C C . ARG A 1 353 ? -26.109 -0.452 -6.238 1 94.94 353 ARG A C 1
ATOM 2688 O O . ARG A 1 353 ? -26.969 -1.239 -6.637 1 94.94 353 ARG A O 1
ATOM 2695 N N . MET A 1 354 ? -24.828 -0.647 -6.336 1 95.12 354 MET A N 1
ATOM 2696 C CA . MET A 1 354 ? -24.328 -1.877 -6.941 1 95.12 354 MET A CA 1
ATOM 2697 C C . MET A 1 354 ? -24.75 -3.096 -6.121 1 95.12 354 MET A C 1
ATOM 2699 O O . MET A 1 354 ? -25.156 -4.113 -6.676 1 95.12 354 MET A O 1
ATOM 2703 N N . ARG A 1 355 ? -24.656 -3.033 -4.809 1 96.75 355 ARG A N 1
ATOM 2704 C CA . ARG A 1 355 ? -25.031 -4.148 -3.947 1 96.75 355 ARG A CA 1
ATOM 2705 C C . ARG A 1 355 ? -26.531 -4.441 -4.074 1 96.75 355 ARG A C 1
ATOM 2707 O O . ARG A 1 355 ? -26.938 -5.605 -4.102 1 96.75 355 ARG A O 1
ATOM 2714 N N . ALA A 1 356 ? -27.297 -3.389 -4.168 1 97.19 356 ALA A N 1
ATOM 2715 C CA . ALA A 1 356 ? -28.734 -3.555 -4.328 1 97.19 356 ALA A CA 1
ATOM 2716 C C . ALA A 1 356 ? -29.078 -4.191 -5.676 1 97.19 356 ALA A C 1
ATOM 2718 O O . ALA A 1 356 ? -29.906 -5.098 -5.754 1 97.19 356 ALA A O 1
ATOM 2719 N N . ALA A 1 357 ? -28.422 -3.689 -6.688 1 96.38 357 ALA A N 1
ATOM 2720 C CA . ALA A 1 357 ? -28.703 -4.16 -8.039 1 96.38 357 ALA A CA 1
ATOM 2721 C C . ALA A 1 357 ? -28.234 -5.605 -8.227 1 96.38 357 ALA A C 1
ATOM 2723 O O . ALA A 1 357 ? -28.875 -6.375 -8.953 1 96.38 357 ALA A O 1
ATOM 2724 N N . CYS A 1 358 ? -27.172 -6.055 -7.566 1 95.62 358 CYS A N 1
ATOM 2725 C CA . CYS A 1 358 ? -26.562 -7.355 -7.824 1 95.62 358 CYS A CA 1
ATOM 2726 C C . CYS A 1 358 ? -26.938 -8.359 -6.738 1 95.62 358 CYS A C 1
ATOM 2728 O O . CYS A 1 358 ? -26.703 -9.562 -6.895 1 95.62 358 CYS A O 1
ATOM 2730 N N . GLY A 1 359 ? -27.5 -7.875 -5.629 1 96.12 359 GLY A N 1
ATOM 2731 C CA . GLY A 1 359 ? -27.766 -8.766 -4.508 1 96.12 359 GLY A CA 1
ATOM 2732 C C . GLY A 1 359 ? -26.5 -9.422 -3.969 1 96.12 359 GLY A C 1
ATOM 2733 O O . GLY A 1 359 ? -26.516 -10.609 -3.639 1 96.12 359 GLY A O 1
ATOM 2734 N N . ASP A 1 360 ? -25.391 -8.695 -4.047 1 93.56 360 ASP A N 1
ATOM 2735 C CA . ASP A 1 360 ? -24.062 -9.102 -3.596 1 93.56 360 ASP A CA 1
ATOM 2736 C C . ASP A 1 360 ? -23.547 -10.273 -4.426 1 93.56 360 ASP A C 1
ATOM 2738 O O . ASP A 1 360 ? -22.625 -10.984 -4 1 93.56 360 ASP A O 1
ATOM 2742 N N . MET A 1 361 ? -24.219 -10.547 -5.516 1 92.69 361 MET A N 1
ATOM 2743 C CA . MET A 1 361 ? -23.766 -11.516 -6.504 1 92.69 361 MET A CA 1
ATOM 2744 C C . MET A 1 361 ? -23.234 -10.82 -7.754 1 92.69 361 MET A C 1
ATOM 2746 O O . MET A 1 361 ? -23.953 -10.727 -8.758 1 92.69 361 MET A O 1
ATOM 2750 N N . PHE A 1 362 ? -22.031 -10.453 -7.742 1 91.31 362 PHE A N 1
ATOM 2751 C CA . PHE A 1 362 ? -21.422 -9.625 -8.773 1 91.31 362 PHE A CA 1
ATOM 2752 C C . PHE A 1 362 ? -20.875 -10.484 -9.906 1 91.31 362 PHE A C 1
ATOM 2754 O O . PHE A 1 362 ? -20.844 -10.055 -11.062 1 91.31 362 PHE A O 1
ATOM 2761 N N . TRP A 1 363 ? -20.438 -11.68 -9.656 1 84.56 363 TRP A N 1
ATOM 2762 C CA . TRP A 1 363 ? -19.609 -12.516 -10.523 1 84.56 363 TRP A CA 1
ATOM 2763 C C . TRP A 1 363 ? -20.406 -12.977 -11.742 1 84.56 363 TRP A C 1
ATOM 2765 O O . TRP A 1 363 ? -19.844 -13.242 -12.805 1 84.56 363 TRP A O 1
ATOM 2775 N N . ASN A 1 364 ? -21.734 -12.992 -11.633 1 82.12 364 ASN A N 1
ATOM 2776 C CA . ASN A 1 364 ? -22.547 -13.578 -12.695 1 82.12 364 ASN A CA 1
ATOM 2777 C C . ASN A 1 364 ? -23.516 -12.555 -13.289 1 82.12 364 ASN A C 1
ATOM 2779 O O . ASN A 1 364 ? -24.609 -12.914 -13.75 1 82.12 364 ASN A O 1
ATOM 2783 N N . ALA A 1 365 ? -23.125 -11.367 -13.203 1 86.56 365 ALA A N 1
ATOM 2784 C CA . ALA A 1 365 ? -23.984 -10.328 -13.766 1 86.56 365 ALA A CA 1
ATOM 2785 C C . ALA A 1 365 ? -24.203 -10.555 -15.266 1 86.56 365 ALA A C 1
ATOM 2787 O O . ALA A 1 365 ? -23.281 -10.93 -15.984 1 86.56 365 ALA A O 1
ATOM 2788 N N . THR A 1 366 ? -25.469 -10.289 -15.672 1 84.69 366 THR A N 1
ATOM 2789 C CA . THR A 1 366 ? -25.844 -10.492 -17.062 1 84.69 366 THR A CA 1
ATOM 2790 C C . THR A 1 366 ? -26.062 -9.156 -17.766 1 84.69 366 THR A C 1
ATOM 2792 O O . THR A 1 366 ? -26.609 -8.227 -17.172 1 84.69 366 THR A O 1
ATOM 2795 N N . ARG A 1 367 ? -25.719 -9.211 -18.984 1 83.06 367 ARG A N 1
ATOM 2796 C CA . ARG A 1 367 ? -25.938 -8.008 -19.797 1 83.06 367 ARG A CA 1
ATOM 2797 C C . ARG A 1 367 ? -27.406 -7.621 -19.812 1 83.06 367 ARG A C 1
ATOM 2799 O O . ARG A 1 367 ? -28.281 -8.484 -19.922 1 83.06 367 ARG A O 1
ATOM 2806 N N . GLY A 1 368 ? -27.578 -6.355 -19.828 1 86.56 368 GLY A N 1
ATOM 2807 C CA . GLY A 1 368 ? -28.938 -5.859 -19.875 1 86.56 368 GLY A CA 1
ATOM 2808 C C . GLY A 1 368 ? -29.562 -5.699 -18.5 1 86.56 368 GLY A C 1
ATOM 2809 O O . GLY A 1 368 ? -30.672 -5.156 -18.375 1 86.56 368 GLY A O 1
ATOM 2810 N N . THR A 1 369 ? -28.875 -6.148 -17.547 1 91.06 369 THR A N 1
ATOM 2811 C CA . THR A 1 369 ? -29.391 -5.996 -16.188 1 91.06 369 THR A CA 1
ATOM 2812 C C . THR A 1 369 ? -28.812 -4.754 -15.523 1 91.06 369 THR A C 1
ATOM 2814 O O . THR A 1 369 ? -27.781 -4.227 -15.977 1 91.06 369 THR A O 1
ATOM 2817 N N . GLU A 1 370 ? -29.484 -4.375 -14.469 1 94.06 370 GLU A N 1
ATOM 2818 C CA . GLU A 1 370 ? -28.984 -3.25 -13.688 1 94.06 370 GLU A CA 1
ATOM 2819 C C . GLU A 1 370 ? -27.656 -3.594 -13.023 1 94.06 370 GLU A C 1
ATOM 2821 O O . GLU A 1 370 ? -26.781 -2.73 -12.867 1 94.06 370 GLU A O 1
ATOM 2826 N N . CYS A 1 371 ? -27.562 -4.836 -12.57 1 93.69 371 CYS A N 1
ATOM 2827 C CA . CYS A 1 371 ? -26.312 -5.289 -11.969 1 93.69 371 CYS A CA 1
ATOM 2828 C C . CYS A 1 371 ? -25.156 -5.121 -12.945 1 93.69 371 CYS A C 1
ATOM 2830 O O . CYS A 1 371 ? -24.094 -4.605 -12.57 1 93.69 371 CYS A O 1
ATOM 2832 N N . TRP A 1 372 ? -25.344 -5.473 -14.133 1 89.44 372 TRP A N 1
ATOM 2833 C CA . TRP A 1 372 ? -24.328 -5.352 -15.172 1 89.44 372 TRP A CA 1
ATOM 2834 C C . TRP A 1 372 ? -23.969 -3.891 -15.406 1 89.44 372 TRP A C 1
ATOM 2836 O O . TRP A 1 372 ? -22.781 -3.539 -15.484 1 89.44 372 TRP A O 1
ATOM 2846 N N . ASP A 1 373 ? -24.969 -3.033 -15.453 1 88.75 373 ASP A N 1
ATOM 2847 C CA . ASP A 1 373 ? -24.75 -1.616 -15.734 1 88.75 373 ASP A CA 1
ATOM 2848 C C . ASP A 1 373 ? -24.031 -0.929 -14.578 1 88.75 373 ASP A C 1
ATOM 2850 O O . ASP A 1 373 ? -23.141 -0.101 -14.789 1 88.75 373 ASP A O 1
ATOM 2854 N N . ALA A 1 374 ? -24.469 -1.288 -13.391 1 91.38 374 ALA A N 1
ATOM 2855 C CA . ALA A 1 374 ? -23.859 -0.69 -12.211 1 91.38 374 ALA A CA 1
ATOM 2856 C C . ALA A 1 374 ? -22.375 -1.052 -12.125 1 91.38 374 ALA A C 1
ATOM 2858 O O . ALA A 1 374 ? -21.562 -0.225 -11.727 1 91.38 374 ALA A O 1
ATOM 2859 N N . GLN A 1 375 ? -22.016 -2.242 -12.539 1 90 375 GLN A N 1
ATOM 2860 C CA . GLN A 1 375 ? -20.625 -2.674 -12.508 1 90 375 GLN A CA 1
ATOM 2861 C C . GLN A 1 375 ? -19.812 -1.989 -13.609 1 90 375 GLN A C 1
ATOM 2863 O O . GLN A 1 375 ? -18.625 -1.731 -13.445 1 90 375 GLN A O 1
ATOM 2868 N N . GLY A 1 376 ? -20.484 -1.753 -14.727 1 85.19 376 GLY A N 1
ATOM 2869 C CA . GLY A 1 376 ? -19.812 -1.15 -15.867 1 85.19 376 GLY A CA 1
ATOM 2870 C C . GLY A 1 376 ? -19.172 0.182 -15.547 1 85.19 376 GLY A C 1
ATOM 2871 O O . GLY A 1 376 ? -18.031 0.433 -15.93 1 85.19 376 GLY A O 1
ATOM 2872 N N . VAL A 1 377 ? -19.828 1.004 -14.812 1 83.31 377 VAL A N 1
ATOM 2873 C CA . VAL A 1 377 ? -19.312 2.322 -14.445 1 83.31 377 VAL A CA 1
ATOM 2874 C C . VAL A 1 377 ? -18.062 2.17 -13.586 1 83.31 377 VAL A C 1
ATOM 2876 O O . VAL A 1 377 ? -17.047 2.83 -13.836 1 83.31 377 VAL A O 1
ATOM 2879 N N . VAL A 1 378 ? -18.125 1.291 -12.656 1 86.44 378 VAL A N 1
ATOM 2880 C CA . VAL A 1 378 ? -17.031 1.069 -11.719 1 86.44 378 VAL A CA 1
ATOM 2881 C C . VAL A 1 378 ? -15.852 0.427 -12.438 1 86.44 378 VAL A C 1
ATOM 2883 O O . VAL A 1 378 ? -14.703 0.834 -12.25 1 86.44 378 VAL A O 1
ATOM 2886 N N . LYS A 1 379 ? -16.094 -0.522 -13.266 1 84.56 379 LYS A N 1
ATOM 2887 C CA . LYS A 1 379 ? -15.039 -1.239 -13.977 1 84.56 379 LYS A CA 1
ATOM 2888 C C . LYS A 1 379 ? -14.336 -0.326 -14.977 1 84.56 379 LYS A C 1
ATOM 2890 O O . LYS A 1 379 ? -13.125 -0.448 -15.188 1 84.56 379 LYS A O 1
ATOM 2895 N N . ASP A 1 380 ? -15.055 0.612 -15.523 1 84.19 380 ASP A N 1
ATOM 2896 C CA . ASP A 1 380 ? -14.453 1.605 -16.406 1 84.19 380 ASP A CA 1
ATOM 2897 C C . ASP A 1 380 ? -13.477 2.502 -15.641 1 84.19 380 ASP A C 1
ATOM 2899 O O . ASP A 1 380 ? -12.391 2.816 -16.141 1 84.19 380 ASP A O 1
ATOM 2903 N N . ASP A 1 381 ? -13.883 2.826 -14.523 1 86.94 381 ASP A N 1
ATOM 2904 C CA . ASP A 1 381 ? -13.062 3.719 -13.711 1 86.94 381 ASP A CA 1
ATOM 2905 C C . ASP A 1 381 ? -11.805 3.014 -13.219 1 86.94 381 ASP A C 1
ATOM 2907 O O . ASP A 1 381 ? -10.773 3.654 -13.008 1 86.94 381 ASP A O 1
ATOM 2911 N N . LEU A 1 382 ? -11.883 1.723 -13.062 1 89.38 382 LEU A N 1
ATOM 2912 C CA . LEU A 1 382 ? -10.766 0.976 -12.5 1 89.38 382 LEU A CA 1
ATOM 2913 C C . LEU A 1 382 ? -9.922 0.348 -13.609 1 89.38 382 LEU A C 1
ATOM 2915 O O . LEU A 1 382 ? -8.953 -0.363 -13.328 1 89.38 382 LEU A O 1
ATOM 2919 N N . TRP A 1 383 ? -10.156 0.644 -14.828 1 83.75 383 TRP A N 1
ATOM 2920 C CA . TRP A 1 383 ? -9.555 -0.019 -15.977 1 83.75 383 TRP A CA 1
ATOM 2921 C C . TRP A 1 383 ? -8.047 0.214 -16.016 1 83.75 383 TRP A C 1
ATOM 2923 O O . TRP A 1 383 ? -7.281 -0.67 -16.406 1 83.75 383 TRP A O 1
ATOM 2933 N N . ASP A 1 384 ? -7.633 1.361 -15.617 1 84.94 384 ASP A N 1
ATOM 2934 C CA . ASP A 1 384 ? -6.223 1.718 -15.758 1 84.94 384 ASP A CA 1
ATOM 2935 C C . ASP A 1 384 ? -5.438 1.338 -14.5 1 84.94 384 ASP A C 1
ATOM 2937 O O . ASP A 1 384 ? -4.227 1.558 -14.43 1 84.94 384 ASP A O 1
ATOM 2941 N N . LEU A 1 385 ? -6.109 0.769 -13.586 1 90.69 385 LEU A N 1
ATOM 2942 C CA . LEU A 1 385 ? -5.449 0.289 -12.383 1 90.69 385 LEU A CA 1
ATOM 2943 C C . LEU A 1 385 ? -4.637 -0.97 -12.664 1 90.69 385 LEU A C 1
ATOM 2945 O O . LEU A 1 385 ? -5.059 -1.817 -13.461 1 90.69 385 LEU A O 1
ATOM 2949 N N . ASN A 1 386 ? -3.418 -1.091 -12.141 1 90.62 386 ASN A N 1
ATOM 2950 C CA . ASN A 1 386 ? -2.773 -2.398 -12.109 1 90.62 386 ASN A CA 1
ATOM 2951 C C . ASN A 1 386 ? -3.475 -3.344 -11.133 1 90.62 386 ASN A C 1
ATOM 2953 O O . ASN A 1 386 ? -3.258 -3.268 -9.922 1 90.62 386 ASN A O 1
ATOM 2957 N N . TRP A 1 387 ? -4.195 -4.211 -11.641 1 90.69 387 TRP A N 1
ATOM 2958 C CA . TRP A 1 387 ? -5.047 -5.066 -10.82 1 90.69 387 TRP A CA 1
ATOM 2959 C C . TRP A 1 387 ? -4.215 -6.113 -10.086 1 90.69 387 TRP A C 1
ATOM 2961 O O . TRP A 1 387 ? -4.629 -6.625 -9.039 1 90.69 387 TRP A O 1
ATOM 2971 N N . TYR A 1 388 ? -3.037 -6.406 -10.586 1 91.81 388 TYR A N 1
ATOM 2972 C CA . TYR A 1 388 ? -2.186 -7.414 -9.969 1 91.81 388 TYR A CA 1
ATOM 2973 C C . TYR A 1 388 ? -1.444 -6.844 -8.766 1 91.81 388 TYR A C 1
ATOM 2975 O O . TYR A 1 388 ? -0.929 -7.59 -7.934 1 91.81 388 TYR A O 1
ATOM 2983 N N . ASP A 1 389 ? -1.352 -5.566 -8.719 1 94.56 389 ASP A N 1
ATOM 2984 C CA . ASP A 1 389 ? -0.781 -4.801 -7.617 1 94.56 389 ASP A CA 1
ATOM 2985 C C . ASP A 1 389 ? -1.287 -3.359 -7.629 1 94.56 389 ASP A C 1
ATOM 2987 O O . ASP A 1 389 ? -0.694 -2.492 -8.273 1 94.56 389 ASP A O 1
ATOM 2991 N N . VAL A 1 390 ? -2.234 -3.111 -6.852 1 95.12 390 VAL A N 1
ATOM 2992 C CA . VAL A 1 390 ? -2.945 -1.842 -6.98 1 95.12 390 VAL A CA 1
ATOM 2993 C C . VAL A 1 390 ? -2.061 -0.702 -6.48 1 95.12 390 VAL A C 1
ATOM 2995 O O . VAL A 1 390 ? -2.355 0.471 -6.723 1 95.12 390 VAL A O 1
ATOM 2998 N N . LEU A 1 391 ? -0.962 -1.001 -5.781 1 94.81 391 LEU A N 1
ATOM 2999 C CA . LEU A 1 391 ? -0.071 0.034 -5.27 1 94.81 391 LEU A CA 1
ATOM 3000 C C . LEU A 1 391 ? 1.024 0.357 -6.281 1 94.81 391 LEU A C 1
ATOM 3002 O O . LEU A 1 391 ? 1.768 1.326 -6.109 1 94.81 391 LEU A O 1
ATOM 3006 N N . ASP A 1 392 ? 1.14 -0.431 -7.316 1 87.31 392 ASP A N 1
ATOM 3007 C CA . ASP A 1 392 ? 2.217 -0.262 -8.289 1 87.31 392 ASP A CA 1
ATOM 3008 C C . ASP A 1 392 ? 2.08 1.062 -9.031 1 87.31 392 ASP A C 1
ATOM 3010 O O . ASP A 1 392 ? 0.992 1.408 -9.5 1 87.31 392 ASP A O 1
ATOM 3014 N N . SER A 1 393 ? 3.188 1.939 -9.141 1 77.38 393 SER A N 1
ATOM 3015 C CA . SER A 1 393 ? 3.176 3.246 -9.789 1 77.38 393 SER A CA 1
ATOM 3016 C C . SER A 1 393 ? 3.635 3.146 -11.242 1 77.38 393 SER A C 1
ATOM 3018 O O . SER A 1 393 ? 3.619 4.137 -11.977 1 77.38 393 SER A O 1
ATOM 3020 N N . CYS A 1 394 ? 3.635 2.119 -11.875 1 75.19 394 CYS A N 1
ATOM 3021 C CA . CYS A 1 394 ? 4.109 1.878 -13.234 1 75.19 394 CYS A CA 1
ATOM 3022 C C . CYS A 1 394 ? 5.551 2.334 -13.398 1 75.19 394 CYS A C 1
ATOM 3024 O O . CYS A 1 394 ? 5.91 3.438 -12.992 1 75.19 394 CYS A O 1
ATOM 3026 N N . ALA A 1 395 ? 6.57 1.381 -13.391 1 54.72 395 ALA A N 1
ATOM 3027 C CA . ALA A 1 395 ? 7.992 1.659 -13.578 1 54.72 395 ALA A CA 1
ATOM 3028 C C . ALA A 1 395 ? 8.219 2.545 -14.805 1 54.72 395 ALA A C 1
ATOM 3030 O O . ALA A 1 395 ? 7.602 2.344 -15.852 1 54.72 395 ALA A O 1
ATOM 3031 N N . LYS A 1 396 ? 8.492 3.896 -14.641 1 49.03 396 LYS A N 1
ATOM 3032 C CA . LYS A 1 396 ? 8.945 4.691 -15.773 1 49.03 396 LYS A CA 1
ATOM 3033 C C . LYS A 1 396 ? 10.062 3.982 -16.531 1 49.03 396 LYS A C 1
ATOM 3035 O O . LYS A 1 396 ? 10.961 3.4 -15.914 1 49.03 396 LYS A O 1
ATOM 3040 N N . SER A 1 397 ? 9.898 3.479 -17.609 1 42.78 397 SER A N 1
ATOM 3041 C CA . SER A 1 397 ? 11.023 3.008 -18.406 1 42.78 397 SER A CA 1
ATOM 3042 C C . SER A 1 397 ? 12.203 3.969 -18.328 1 42.78 397 SER A C 1
ATOM 3044 O O . SER A 1 397 ? 12.023 5.188 -18.375 1 42.78 397 SER A O 1
ATOM 3046 N N . PRO A 1 398 ? 13.344 3.566 -17.828 1 38 398 PRO A N 1
ATOM 3047 C CA . PRO A 1 398 ? 14.5 4.453 -17.953 1 38 398 PRO A CA 1
ATOM 3048 C C . PRO A 1 398 ? 14.508 5.242 -19.266 1 38 398 PRO A C 1
ATOM 3050 O O . PRO A 1 398 ? 15.055 6.344 -19.312 1 38 398 PRO A O 1
ATOM 3053 N N . ASP A 1 399 ? 14.266 4.582 -20.328 1 35.78 399 ASP A N 1
ATOM 3054 C CA . ASP A 1 399 ? 14.375 5.234 -21.625 1 35.78 399 ASP A CA 1
ATOM 3055 C C . ASP A 1 399 ? 13.258 6.258 -21.812 1 35.78 399 ASP A C 1
ATOM 3057 O O . ASP A 1 399 ? 13.172 6.895 -22.875 1 35.78 399 ASP A O 1
ATOM 3061 N N . ASP A 1 400 ? 12.219 6.008 -21.281 1 37.72 400 ASP A N 1
ATOM 3062 C CA . ASP A 1 400 ? 11.281 7.121 -21.391 1 37.72 400 ASP A CA 1
ATOM 3063 C C . ASP A 1 400 ? 11.75 8.32 -20.562 1 37.72 400 ASP A C 1
ATOM 3065 O O . ASP A 1 400 ? 11.555 8.367 -19.359 1 37.72 400 ASP A O 1
ATOM 3069 N N . GLY A 1 401 ? 12.812 8.734 -20.719 1 34.56 401 GLY A N 1
ATOM 3070 C CA . GLY A 1 401 ? 13.438 10 -20.375 1 34.56 401 GLY A CA 1
ATOM 3071 C C . GLY A 1 401 ? 12.43 11.055 -19.953 1 34.56 401 GLY A C 1
ATOM 3072 O O . GLY A 1 401 ? 12.695 12.258 -20.078 1 34.56 401 GLY A O 1
ATOM 3073 N N . GLY A 1 402 ? 11.195 10.773 -20.047 1 36.19 402 GLY A N 1
ATOM 3074 C CA . GLY A 1 402 ? 10.453 11.938 -19.594 1 36.19 402 GLY A CA 1
ATOM 3075 C C . GLY A 1 402 ? 10.664 12.25 -18.125 1 36.19 402 GLY A C 1
ATOM 3076 O O . GLY A 1 402 ? 10.297 11.453 -17.266 1 36.19 402 GLY A O 1
ATOM 3077 N N . ASP A 1 403 ? 11.727 12.828 -17.719 1 35.22 403 ASP A N 1
ATOM 3078 C CA . ASP A 1 403 ? 12.148 13.453 -16.469 1 35.22 403 ASP A CA 1
ATOM 3079 C C . ASP A 1 403 ? 10.945 13.836 -15.617 1 35.22 403 ASP A C 1
ATOM 3081 O O . ASP A 1 403 ? 9.953 14.359 -16.125 1 35.22 403 ASP A O 1
ATOM 3085 N N . ASP A 1 404 ? 10.797 13.172 -14.5 1 41.31 404 ASP A N 1
ATOM 3086 C CA . ASP A 1 404 ? 10.039 13.914 -13.5 1 41.31 404 ASP A CA 1
ATOM 3087 C C . ASP A 1 404 ? 10.078 15.414 -13.789 1 41.31 404 ASP A C 1
ATOM 3089 O O . ASP A 1 404 ? 9.164 16.141 -13.406 1 41.31 404 ASP A O 1
ATOM 3093 N N . GLU A 1 405 ? 11.18 15.766 -14.422 1 40 405 GLU A N 1
ATOM 3094 C CA . GLU A 1 405 ? 11.367 17.141 -14.867 1 40 405 GLU A CA 1
ATOM 3095 C C . GLU A 1 405 ? 10.391 17.5 -15.984 1 40 405 GLU A C 1
ATOM 3097 O O . GLU A 1 405 ? 9.883 18.625 -16.031 1 40 405 GLU A O 1
ATOM 3102 N N . GLU A 1 406 ? 10.102 16.562 -16.828 1 40.12 406 GLU A N 1
ATOM 3103 C CA . GLU A 1 406 ? 9.141 16.875 -17.891 1 40.12 406 GLU A CA 1
ATOM 3104 C C . GLU A 1 406 ? 7.719 16.922 -17.344 1 40.12 406 GLU A C 1
ATOM 3106 O O . GLU A 1 406 ? 6.918 17.766 -17.734 1 40.12 406 GLU A O 1
ATOM 3111 N N . ALA A 1 407 ? 7.438 16 -16.516 1 42.22 407 ALA A N 1
ATOM 3112 C CA . ALA A 1 407 ? 6.145 16.078 -15.828 1 42.22 407 ALA A CA 1
ATOM 3113 C C . ALA A 1 407 ? 6.062 17.328 -14.953 1 42.22 407 ALA A C 1
ATOM 3115 O O . ALA A 1 407 ? 5.031 18 -14.93 1 42.22 407 ALA A O 1
ATOM 3116 N N . LEU A 1 408 ? 7.125 17.547 -14.18 1 44.06 408 LEU A N 1
ATOM 3117 C CA . LEU A 1 408 ? 7.23 18.797 -13.414 1 44.06 408 LEU A CA 1
ATOM 3118 C C . LEU A 1 408 ? 7.309 20 -14.344 1 44.06 408 LEU A C 1
ATOM 3120 O O . LEU A 1 408 ? 6.77 21.062 -14.039 1 44.06 408 LEU A O 1
ATOM 3124 N N . ALA A 1 409 ? 8.039 19.844 -15.461 1 44 409 ALA A N 1
ATOM 3125 C CA . ALA A 1 409 ? 8.086 20.891 -16.469 1 44 409 ALA A CA 1
ATOM 3126 C C . ALA A 1 409 ? 6.715 21.109 -17.109 1 44 409 ALA A C 1
ATOM 3128 O O . ALA A 1 409 ? 6.324 22.234 -17.391 1 44 409 ALA A O 1
ATOM 3129 N N . LYS A 1 410 ? 6.031 20.016 -17.312 1 43.91 410 LYS A N 1
ATOM 3130 C CA . LYS A 1 410 ? 4.672 20.203 -17.812 1 43.91 410 LYS A CA 1
ATOM 3131 C C . LYS A 1 410 ? 3.762 20.781 -16.734 1 43.91 410 LYS A C 1
ATOM 3133 O O . LYS A 1 410 ? 2.789 21.469 -17.047 1 43.91 410 LYS A O 1
ATOM 3138 N N . LEU A 1 411 ? 4.043 20.5 -15.5 1 40.12 411 LEU A N 1
ATOM 3139 C CA . LEU A 1 411 ? 3.332 21.156 -14.414 1 40.12 411 LEU A CA 1
ATOM 3140 C C . LEU A 1 411 ? 3.676 22.641 -14.359 1 40.12 411 LEU A C 1
ATOM 3142 O O . LEU A 1 411 ? 2.85 23.469 -13.961 1 40.12 411 LEU A O 1
ATOM 3146 N N . GLY A 1 412 ? 4.949 23.031 -14.633 1 36.75 412 GLY A N 1
ATOM 3147 C CA . GLY A 1 412 ? 5.375 24.422 -14.695 1 36.75 412 GLY A CA 1
ATOM 3148 C C . GLY A 1 412 ? 4.883 25.141 -15.938 1 36.75 412 GLY A C 1
ATOM 3149 O O . GLY A 1 412 ? 4.559 26.328 -15.891 1 36.75 412 GLY A O 1
ATOM 3150 N N . ASN A 1 413 ? 5.023 24.516 -17.125 1 34.19 413 ASN A N 1
ATOM 3151 C CA . ASN A 1 413 ? 4.758 25.266 -18.344 1 34.19 413 ASN A CA 1
ATOM 3152 C C . ASN A 1 413 ? 3.266 25.5 -18.547 1 34.19 413 ASN A C 1
ATOM 3154 O O . ASN A 1 413 ? 2.867 26.25 -19.438 1 34.19 413 ASN A O 1
ATOM 3158 N N . ASP A 1 414 ? 2.482 24.703 -18.078 1 33.69 414 ASP A N 1
ATOM 3159 C CA . ASP A 1 414 ? 1.09 25.016 -18.391 1 33.69 414 ASP A CA 1
ATOM 3160 C C . ASP A 1 414 ? 0.615 26.234 -17.609 1 33.69 414 ASP A C 1
ATOM 3162 O O . ASP A 1 414 ? -0.547 26.641 -17.719 1 33.69 414 ASP A O 1
ATOM 3166 N N . GLY A 1 415 ? 1.334 26.75 -16.688 1 31.38 415 GLY A N 1
ATOM 3167 C CA . GLY A 1 415 ? 0.982 28 -16.031 1 31.38 415 GLY A CA 1
ATOM 3168 C C . GLY A 1 415 ? 1.149 29.203 -16.922 1 31.38 415 GLY A C 1
ATOM 3169 O O . GLY A 1 415 ? 0.847 30.328 -16.516 1 31.38 415 GLY A O 1
ATOM 3170 N N . ASP A 1 416 ? 1.992 29.234 -17.938 1 29.02 416 ASP A N 1
ATOM 3171 C CA . ASP A 1 416 ? 2.283 30.516 -18.547 1 29.02 416 ASP A CA 1
ATOM 3172 C C . ASP A 1 416 ? 1.107 31 -19.391 1 29.02 416 ASP A C 1
ATOM 3174 O O . ASP A 1 416 ? 0.852 32.219 -19.484 1 29.02 416 ASP A O 1
ATOM 3178 N N . THR A 1 417 ? 0.641 30.422 -20.422 1 30.52 417 THR A N 1
ATOM 3179 C CA . THR A 1 417 ? -0.083 31.25 -21.375 1 30.52 417 THR A CA 1
ATOM 3180 C C . THR A 1 417 ? -1.48 31.578 -20.859 1 30.52 417 THR A C 1
ATOM 3182 O O . THR A 1 417 ? -1.92 32.719 -20.922 1 30.52 417 THR A O 1
ATOM 3185 N N . ALA A 1 418 ? -2.496 30.625 -20.984 1 26.19 418 ALA A N 1
ATOM 3186 C CA . ALA A 1 418 ? -3.887 31.062 -20.922 1 26.19 418 ALA A CA 1
ATOM 3187 C C . ALA A 1 418 ? -4.301 31.344 -19.484 1 26.19 418 ALA A C 1
ATOM 3189 O O . ALA A 1 418 ? -5.375 31.906 -19.25 1 26.19 418 ALA A O 1
ATOM 3190 N N . ALA A 1 419 ? -3.678 30.734 -18.531 1 27.5 419 ALA A N 1
ATOM 3191 C CA . ALA A 1 419 ? -4.363 30.688 -17.25 1 27.5 419 ALA A CA 1
ATOM 3192 C C . ALA A 1 419 ? -4.094 31.969 -16.438 1 27.5 419 ALA A C 1
ATOM 3194 O O . ALA A 1 419 ? -4.555 32.094 -15.297 1 27.5 419 ALA A O 1
ATOM 3195 N N . ASP A 1 420 ? -3.289 32.844 -16.906 1 26.77 420 ASP A N 1
ATOM 3196 C CA . ASP A 1 420 ? -3.049 34.031 -16.094 1 26.77 420 ASP A CA 1
ATOM 3197 C C . ASP A 1 420 ? -4.328 34.844 -15.922 1 26.77 420 ASP A C 1
ATOM 3199 O O . ASP A 1 420 ? -4.336 35.875 -15.219 1 26.77 420 ASP A O 1
ATOM 3203 N N . THR A 1 421 ? -5.293 34.719 -16.875 1 26.42 421 THR A N 1
ATOM 3204 C CA . THR A 1 421 ? -6.309 35.781 -16.875 1 26.42 421 THR A CA 1
ATOM 3205 C C . THR A 1 421 ? -7.336 35.531 -15.773 1 26.42 421 THR A C 1
ATOM 3207 O O . THR A 1 421 ? -8.18 36.375 -15.508 1 26.42 421 THR A O 1
ATOM 3210 N N . ALA A 1 422 ? -7.461 34.219 -15.328 1 27.58 422 ALA A N 1
ATOM 3211 C CA . ALA A 1 422 ? -8.797 34.062 -14.758 1 27.58 422 ALA A CA 1
ATOM 3212 C C . ALA A 1 422 ? -8.828 34.531 -13.305 1 27.58 422 ALA A C 1
ATOM 3214 O O . ALA A 1 422 ? -9.797 34.281 -12.586 1 27.58 422 ALA A O 1
ATOM 3215 N N . ILE A 1 423 ? -7.672 34.812 -12.688 1 26.97 423 ILE A N 1
ATOM 3216 C CA . ILE A 1 423 ? -8.039 35.188 -11.328 1 26.97 423 ILE A CA 1
ATOM 3217 C C . ILE A 1 423 ? -8.812 36.531 -11.344 1 26.97 423 ILE A C 1
ATOM 3219 O O . ILE A 1 423 ? -8.227 37.594 -11.523 1 26.97 423 ILE A O 1
ATOM 3223 N N . ARG A 1 424 ? -9.867 36.781 -12.281 1 22.72 424 ARG A N 1
ATOM 3224 C CA . ARG A 1 424 ? -10.641 38 -12.25 1 22.72 424 ARG A CA 1
ATOM 3225 C C . ARG A 1 424 ? -11.07 38.344 -10.82 1 22.72 424 ARG A C 1
ATOM 3227 O O . ARG A 1 424 ? -11.422 37.469 -10.047 1 22.72 424 ARG A O 1
ATOM 3234 N N . SER A 1 425 ? -10.672 39.531 -10.297 1 20.31 425 SER A N 1
ATOM 3235 C CA . SER A 1 425 ? -11.086 40.375 -9.172 1 20.31 425 SER A CA 1
ATOM 3236 C C . SER A 1 425 ? -12.609 40.469 -9.094 1 20.31 425 SER A C 1
ATOM 3238 O O . SER A 1 425 ? -13.25 40.906 -10.055 1 20.31 425 SER A O 1
ATOM 3240 N N . SER A 1 426 ? -13.375 39.594 -8.484 1 21.89 426 SER A N 1
ATOM 3241 C CA . SER A 1 426 ? -14.805 39.75 -8.25 1 21.89 426 SER A CA 1
ATOM 3242 C C . SER A 1 426 ? -15.133 41.094 -7.641 1 21.89 426 SER A C 1
ATOM 3244 O O . SER A 1 426 ? -14.836 41.344 -6.473 1 21.89 426 SER A O 1
ATOM 3246 N N . SER A 1 427 ? -14.852 42.219 -8.398 1 18.22 427 SER A N 1
ATOM 3247 C CA . SER A 1 427 ? -15.484 43.438 -7.922 1 18.22 427 SER A CA 1
ATOM 3248 C C . SER A 1 427 ? -16.984 43.25 -7.738 1 18.22 427 SER A C 1
ATOM 3250 O O . SER A 1 427 ? -17.609 42.438 -8.414 1 18.22 427 SER A O 1
ATOM 3252 N N . SER A 1 428 ? -17.578 43.938 -6.691 1 19.73 428 SER A N 1
ATOM 3253 C CA . SER A 1 428 ? -18.828 44.031 -5.941 1 19.73 428 SER A CA 1
ATOM 3254 C C . SER A 1 428 ? -19.938 44.656 -6.793 1 19.73 428 SER A C 1
ATOM 3256 O O . SER A 1 428 ? -21.016 44.969 -6.285 1 19.73 428 SER A O 1
ATOM 3258 N N . GLY A 1 429 ? -19.828 44.812 -8.172 1 17.7 429 GLY A N 1
ATOM 3259 C CA . GLY A 1 429 ? -20.828 45.812 -8.5 1 17.7 429 GLY A CA 1
ATOM 3260 C C . GLY A 1 429 ? -22.25 45.344 -8.219 1 17.7 429 GLY A C 1
ATOM 3261 O O . GLY A 1 429 ? -22.484 44.125 -8.086 1 17.7 429 GLY A O 1
ATOM 3262 N N . SER A 1 430 ? -23.203 46.312 -7.852 1 18.45 430 SER A N 1
ATOM 3263 C CA . SER A 1 430 ? -24.516 46.5 -7.246 1 18.45 430 SER A CA 1
ATOM 3264 C C . SER A 1 430 ? -25.625 46.031 -8.172 1 18.45 430 SER A C 1
ATOM 3266 O O . SER A 1 430 ? -26.797 46 -7.789 1 18.45 430 SER A O 1
ATOM 3268 N N . SER A 1 431 ? -25.391 45.844 -9.516 1 18.09 431 SER A N 1
ATOM 3269 C CA . SER A 1 431 ? -26.594 46.344 -10.18 1 18.09 431 SER A CA 1
ATOM 3270 C C . SER A 1 431 ? -27.797 45.469 -9.883 1 18.09 431 SER A C 1
ATOM 3272 O O . SER A 1 431 ? -27.625 44.281 -9.516 1 18.09 431 SER A O 1
ATOM 3274 N N . SER A 1 432 ? -29.094 46 -9.961 1 18.86 432 SER A N 1
ATOM 3275 C CA . SER A 1 432 ? -30.5 46 -9.555 1 18.86 432 SER A CA 1
ATOM 3276 C C . SER A 1 432 ? -31.297 44.969 -10.336 1 18.86 432 SER A C 1
ATOM 3278 O O . SER A 1 432 ? -32.5 44.812 -10.164 1 18.86 432 SER A O 1
ATOM 3280 N N . GLY A 1 433 ? -30.625 44.156 -11.258 1 17.16 433 GLY A N 1
ATOM 3281 C CA . GLY A 1 433 ? -31.656 43.812 -12.227 1 17.16 433 GLY A CA 1
ATOM 3282 C C . GLY A 1 433 ? -32.781 43 -11.641 1 17.16 433 GLY A C 1
ATOM 3283 O O . GLY A 1 433 ? -32.625 42.375 -10.578 1 17.16 433 GLY A O 1
ATOM 3284 N N . SER A 1 434 ? -33.969 43.25 -12.242 1 19.72 434 SER A N 1
ATOM 3285 C CA . SER A 1 434 ? -35.375 42.938 -12.109 1 19.72 434 SER A CA 1
ATOM 3286 C C . SER A 1 434 ? -35.625 41.438 -12.258 1 19.72 434 SER A C 1
ATOM 3288 O O . SER A 1 434 ? -34.938 40.75 -13.055 1 19.72 434 SER A O 1
ATOM 3290 N N . SER A 1 435 ? -36.156 40.812 -11.18 1 18.16 435 SER A N 1
ATOM 3291 C CA . SER A 1 435 ? -36.438 39.469 -10.672 1 18.16 435 SER A CA 1
ATOM 3292 C C . SER A 1 435 ? -37.406 38.75 -11.602 1 18.16 435 SER A C 1
ATOM 3294 O O . SER A 1 435 ? -37.906 37.656 -11.266 1 18.16 435 SER A O 1
ATOM 3296 N N . SER A 1 436 ? -37.375 39.062 -13.023 1 19.05 436 SER A N 1
ATOM 3297 C CA . SER A 1 436 ? -38.656 38.5 -13.445 1 19.05 436 SER A CA 1
ATOM 3298 C C . SER A 1 436 ? -38.656 36.969 -13.297 1 19.05 436 SER A C 1
ATOM 3300 O O . SER A 1 436 ? -37.625 36.344 -13.391 1 19.05 436 SER A O 1
ATOM 3302 N N . SER A 1 437 ? -39.719 36.406 -12.664 1 17.67 437 SER A N 1
ATOM 3303 C CA . SER A 1 437 ? -40.156 35.156 -12.023 1 17.67 437 SER A CA 1
ATOM 3304 C C . SER A 1 437 ? -40.312 34.031 -13.031 1 17.67 437 SER A C 1
ATOM 3306 O O . SER A 1 437 ? -40.656 32.906 -12.656 1 17.67 437 SER A O 1
ATOM 3308 N N . GLY A 1 438 ? -39.812 34.156 -14.359 1 18.8 438 GLY A N 1
ATOM 3309 C CA . GLY A 1 438 ? -40.656 33.219 -15.086 1 18.8 438 GLY A CA 1
ATOM 3310 C C . GLY A 1 438 ? -40.344 31.766 -14.781 1 18.8 438 GLY A C 1
ATOM 3311 O O . GLY A 1 438 ? -39.188 31.438 -14.469 1 18.8 438 GLY A O 1
ATOM 3312 N N . SER A 1 439 ? -41.281 30.922 -14.383 1 18.25 439 SER A N 1
ATOM 3313 C CA . SER A 1 439 ? -41.469 29.578 -13.828 1 18.25 439 SER A CA 1
ATOM 3314 C C . SER A 1 439 ? -41.062 28.5 -14.812 1 18.25 439 SER A C 1
ATOM 3316 O O . SER A 1 439 ? -41.219 27.312 -14.555 1 18.25 439 SER A O 1
ATOM 3318 N N . SER A 1 440 ? -40.219 28.734 -15.945 1 19.22 440 SER A N 1
ATOM 3319 C CA . SER A 1 440 ? -40.5 27.656 -16.875 1 19.22 440 SER A CA 1
ATOM 3320 C C . SER A 1 440 ? -39.906 26.344 -16.391 1 19.22 440 SER A C 1
ATOM 3322 O O . SER A 1 440 ? -38.781 26.312 -15.836 1 19.22 440 SER A O 1
ATOM 3324 N N . SER A 1 441 ? -40.656 25.297 -16.156 1 19.02 441 SER A N 1
ATOM 3325 C CA . SER A 1 441 ? -40.594 23.906 -15.688 1 19.02 441 SER A CA 1
ATOM 3326 C C . SER A 1 441 ? -39.719 23.047 -16.609 1 19.02 441 SER A C 1
ATOM 3328 O O . SER A 1 441 ? -39.688 21.828 -16.453 1 19.02 441 SER A O 1
ATOM 3330 N N . THR A 1 442 ? -38.625 23.547 -17.281 1 19.61 442 THR A N 1
ATOM 3331 C CA . THR A 1 442 ? -38.219 22.562 -18.281 1 19.61 442 THR A CA 1
ATOM 3332 C C . THR A 1 442 ? -37.625 21.328 -17.625 1 19.61 442 THR A C 1
ATOM 3334 O O . THR A 1 442 ? -36.812 21.438 -16.703 1 19.61 442 THR A O 1
ATOM 3337 N N . SER A 1 443 ? -38.219 20.156 -17.688 1 21.09 443 SER A N 1
ATOM 3338 C CA . SER A 1 443 ? -38 18.766 -17.312 1 21.09 443 SER A CA 1
ATOM 3339 C C . SER A 1 443 ? -36.719 18.203 -17.953 1 21.09 443 SER A C 1
ATOM 3341 O O . SER A 1 443 ? -36.562 16.984 -18.062 1 21.09 443 SER A O 1
ATOM 3343 N N . GLY A 1 444 ? -35.562 18.922 -18.062 1 21.91 444 GLY A N 1
ATOM 3344 C CA . GLY A 1 444 ? -34.469 18.375 -18.859 1 21.91 444 GLY A CA 1
ATOM 3345 C C . GLY A 1 444 ? -33.844 17.141 -18.219 1 21.91 444 GLY A C 1
ATOM 3346 O O . GLY A 1 444 ? -33.406 17.188 -17.078 1 21.91 444 GLY A O 1
ATOM 3347 N N . GLY A 1 445 ? -34.281 15.898 -18.578 1 25.78 445 GLY A N 1
ATOM 3348 C CA . GLY A 1 445 ? -33.719 14.578 -18.359 1 25.78 445 GLY A CA 1
ATOM 3349 C C . GLY A 1 445 ? -32.25 14.5 -18.734 1 25.78 445 GLY A C 1
ATOM 3350 O O . GLY A 1 445 ? -31.906 14.422 -19.922 1 25.78 445 GLY A O 1
ATOM 3351 N N . GLY A 1 446 ? -31.375 15.305 -18.25 1 27.5 446 GLY A N 1
ATOM 3352 C CA . GLY A 1 446 ? -29.953 15.289 -18.594 1 27.5 446 GLY A CA 1
ATOM 3353 C C . GLY A 1 446 ? -29.297 13.945 -18.328 1 27.5 446 GLY A C 1
ATOM 3354 O O . GLY A 1 446 ? -29.188 13.523 -17.172 1 27.5 446 GLY A O 1
ATOM 3355 N N . GLY A 1 447 ? -29.438 12.945 -19.281 1 29.58 447 GLY A N 1
ATOM 3356 C CA . GLY A 1 447 ? -28.641 11.734 -19.328 1 29.58 447 GLY A CA 1
ATOM 3357 C C . GLY A 1 447 ? -27.156 11.984 -19.094 1 29.58 447 GLY A C 1
ATOM 3358 O O . GLY A 1 447 ? -26.625 13.008 -19.516 1 29.58 447 GLY A O 1
ATOM 3359 N N . ASP A 1 448 ? -26.719 11.539 -18.062 1 33.28 448 ASP A N 1
ATOM 3360 C CA . ASP A 1 448 ? -25.297 11.594 -17.734 1 33.28 448 ASP A CA 1
ATOM 3361 C C . ASP A 1 448 ? -24.453 11.125 -18.922 1 33.28 448 ASP A C 1
ATOM 3363 O O . ASP A 1 448 ? -24.656 10.031 -19.453 1 33.28 448 ASP A O 1
ATOM 3367 N N . PRO A 1 449 ? -23.922 11.938 -19.766 1 34.47 449 PRO A N 1
ATOM 3368 C CA . PRO A 1 449 ? -23.172 11.602 -20.984 1 34.47 449 PRO A CA 1
ATOM 3369 C C . PRO A 1 449 ? -22.156 10.484 -20.766 1 34.47 449 PRO A C 1
ATOM 3371 O O . PRO A 1 449 ? -21.578 9.984 -21.719 1 34.47 449 PRO A O 1
ATOM 3374 N N . ARG A 1 450 ? -21.703 10.211 -19.578 1 36.94 450 ARG A N 1
ATOM 3375 C CA . ARG A 1 450 ? -20.703 9.156 -19.422 1 36.94 450 ARG A CA 1
ATOM 3376 C C . ARG A 1 450 ? -21.266 7.797 -19.812 1 36.94 450 ARG A C 1
ATOM 3378 O O . ARG A 1 450 ? -20.562 6.789 -19.766 1 36.94 450 ARG A O 1
ATOM 3385 N N . PHE A 1 451 ? -22.672 7.727 -20 1 37.31 451 PHE A N 1
ATOM 3386 C CA . PHE A 1 451 ? -23.297 6.473 -20.406 1 37.31 451 PHE A CA 1
ATOM 3387 C C . PHE A 1 451 ? -23.141 6.246 -21.906 1 37.31 451 PHE A C 1
ATOM 3389 O O . PHE A 1 451 ? -23.734 5.316 -22.453 1 37.31 451 PHE A O 1
ATOM 3396 N N . GLY A 1 452 ? -22.719 7.215 -22.594 1 37.12 452 GLY A N 1
ATOM 3397 C CA . GLY A 1 452 ? -22.734 6.988 -24.031 1 37.12 452 GLY A CA 1
ATOM 3398 C C . GLY A 1 452 ? -21.641 6.055 -24.5 1 37.12 452 GLY A C 1
ATOM 3399 O O . GLY A 1 452 ? -21.234 6.102 -25.672 1 37.12 452 GLY A O 1
ATOM 3400 N N . ARG A 1 453 ? -20.922 5.496 -23.609 1 40.19 453 ARG A N 1
ATOM 3401 C CA . ARG A 1 453 ? -19.891 4.652 -24.203 1 40.19 453 ARG A CA 1
ATOM 3402 C C . ARG A 1 453 ? -20.484 3.391 -24.812 1 40.19 453 ARG A C 1
ATOM 3404 O O . ARG A 1 453 ? -21.5 2.891 -24.328 1 40.19 453 ARG A O 1
ATOM 3411 N N . SER A 1 454 ? -19.922 2.938 -25.969 1 42.94 454 SER A N 1
ATOM 3412 C CA . SER A 1 454 ? -20.453 1.849 -26.781 1 42.94 454 SER A CA 1
ATOM 3413 C C . SER A 1 454 ? -20.438 0.53 -26.016 1 42.94 454 SER A C 1
ATOM 3415 O O . SER A 1 454 ? -19.516 0.261 -25.234 1 42.94 454 SER A O 1
ATOM 3417 N N . ALA A 1 455 ? -21.5 -0.241 -25.984 1 44.88 455 ALA A N 1
ATOM 3418 C CA . ALA A 1 455 ? -21.734 -1.577 -25.438 1 44.88 455 ALA A CA 1
ATOM 3419 C C . ALA A 1 455 ? -20.516 -2.475 -25.641 1 44.88 455 ALA A C 1
ATOM 3421 O O . ALA A 1 455 ? -20.188 -3.277 -24.766 1 44.88 455 ALA A O 1
ATOM 3422 N N . SER A 1 456 ? -19.828 -2.275 -26.734 1 43.28 456 SER A N 1
ATOM 3423 C CA . SER A 1 456 ? -18.688 -3.123 -27.062 1 43.28 456 SER A CA 1
ATOM 3424 C C . SER A 1 456 ? -17.5 -2.85 -26.141 1 43.28 456 SER A C 1
ATOM 3426 O O . SER A 1 456 ? -16.797 -3.775 -25.734 1 43.28 456 SER A O 1
ATOM 3428 N N . SER A 1 457 ? -17.328 -1.635 -25.719 1 47.62 457 SER A N 1
ATOM 3429 C CA . SER A 1 457 ? -16.234 -1.279 -24.828 1 47.62 457 SER A CA 1
ATOM 3430 C C . SER A 1 457 ? -16.484 -1.785 -23.406 1 47.62 457 SER A C 1
ATOM 3432 O O . SER A 1 457 ? -15.57 -2.297 -22.75 1 47.62 457 SER A O 1
ATOM 3434 N N . LEU A 1 458 ? -17.656 -1.781 -23.109 1 48.09 458 LEU A N 1
ATOM 3435 C CA . LEU A 1 458 ? -18.031 -2.279 -21.781 1 48.09 458 LEU A CA 1
ATOM 3436 C C . LEU A 1 458 ? -17.875 -3.793 -21.719 1 48.09 458 LEU A C 1
ATOM 3438 O O . LEU A 1 458 ? -17.469 -4.328 -20.672 1 48.09 458 LEU A O 1
ATOM 3442 N N . GLU A 1 459 ? -18.172 -4.465 -22.797 1 50.78 459 GLU A N 1
ATOM 3443 C CA . GLU A 1 459 ? -18.062 -5.918 -22.828 1 50.78 459 GLU A CA 1
ATOM 3444 C C . GLU A 1 459 ? -16.625 -6.367 -22.578 1 50.78 459 GLU A C 1
ATOM 3446 O O . GLU A 1 459 ? -16.391 -7.336 -21.844 1 50.78 459 GLU A O 1
ATOM 3451 N N . ARG A 1 460 ? -15.742 -5.703 -23.234 1 49.41 460 ARG A N 1
ATOM 3452 C CA . ARG A 1 460 ? -14.328 -6 -23.047 1 49.41 460 ARG A CA 1
ATOM 3453 C C . ARG A 1 460 ? -13.898 -5.75 -21.609 1 49.41 460 ARG A C 1
ATOM 3455 O O . ARG A 1 460 ? -13.055 -6.477 -21.078 1 49.41 460 ARG A O 1
ATOM 3462 N N . ARG A 1 461 ? -14.578 -4.871 -21.094 1 50.44 461 ARG A N 1
ATOM 3463 C CA . ARG A 1 461 ? -14.203 -4.422 -19.75 1 50.44 461 ARG A CA 1
ATOM 3464 C C . ARG A 1 461 ? -14.797 -5.328 -18.688 1 50.44 461 ARG A C 1
ATOM 3466 O O . ARG A 1 461 ? -14.312 -5.367 -17.547 1 50.44 461 ARG A O 1
ATOM 3473 N N . PHE A 1 462 ? -15.836 -6.023 -19.031 1 49.31 462 PHE A N 1
ATOM 3474 C CA . PHE A 1 462 ? -16.453 -6.91 -18.062 1 49.31 462 PHE A CA 1
ATOM 3475 C C . PHE A 1 462 ? -15.633 -8.18 -17.875 1 49.31 462 PHE A C 1
ATOM 3477 O O . PHE A 1 462 ? -15.852 -8.93 -16.922 1 49.31 462 PHE A O 1
ATOM 3484 N N . TYR A 1 463 ? -14.812 -8.359 -18.875 1 47.41 463 TYR A N 1
ATOM 3485 C CA . TYR A 1 463 ? -14.109 -9.625 -18.688 1 47.41 463 TYR A CA 1
ATOM 3486 C C . TYR A 1 463 ? -12.961 -9.469 -17.688 1 47.41 463 TYR A C 1
ATOM 3488 O O . TYR A 1 463 ? -12.891 -10.195 -16.703 1 47.41 463 TYR A O 1
ATOM 3496 N N . TRP A 1 464 ? -11.656 -9.258 -18.047 1 52.19 464 TRP A N 1
ATOM 3497 C CA . TRP A 1 464 ? -10.469 -9.367 -17.203 1 52.19 464 TRP A CA 1
ATOM 3498 C C . TRP A 1 464 ? -10.336 -8.148 -16.297 1 52.19 464 TRP A C 1
ATOM 3500 O O . TRP A 1 464 ? -10.75 -7.047 -16.656 1 52.19 464 TRP A O 1
ATOM 3510 N N . PRO A 1 465 ? -9.766 -8.219 -15.086 1 48.06 465 PRO A N 1
ATOM 3511 C CA . PRO A 1 465 ? -9.43 -9.398 -14.273 1 48.06 465 PRO A CA 1
ATOM 3512 C C . PRO A 1 465 ? -10.648 -10 -13.578 1 48.06 465 PRO A C 1
ATOM 3514 O O . PRO A 1 465 ? -10.5 -10.914 -12.766 1 48.06 465 PRO A O 1
ATOM 3517 N N . PHE A 1 466 ? -11.82 -9.453 -13.828 1 49.38 466 PHE A N 1
ATOM 3518 C CA . PHE A 1 466 ? -12.992 -9.719 -13.008 1 49.38 466 PHE A CA 1
ATOM 3519 C C . PHE A 1 466 ? -13.672 -11.016 -13.43 1 49.38 466 PHE A C 1
ATOM 3521 O O . PHE A 1 466 ? -14.594 -11.484 -12.766 1 49.38 466 PHE A O 1
ATOM 3528 N N . THR A 1 467 ? -13.359 -11.555 -14.625 1 46.47 467 THR A N 1
ATOM 3529 C CA . THR A 1 467 ? -14.195 -12.68 -15.023 1 46.47 467 THR A CA 1
ATOM 3530 C C . THR A 1 467 ? -13.336 -13.883 -15.398 1 46.47 467 THR A C 1
ATOM 3532 O O . THR A 1 467 ? -13.18 -14.203 -16.578 1 46.47 467 THR A O 1
ATOM 3535 N N . VAL A 1 468 ? -12.43 -14.266 -14.562 1 39.72 468 VAL A N 1
ATOM 3536 C CA . VAL A 1 468 ? -11.648 -15.398 -15.047 1 39.72 468 VAL A CA 1
ATOM 3537 C C . VAL A 1 468 ? -12.594 -16.5 -15.523 1 39.72 468 VAL A C 1
ATOM 3539 O O . VAL A 1 468 ? -12.336 -17.156 -16.547 1 39.72 468 VAL A O 1
ATOM 3542 N N . ARG A 1 469 ? -13.438 -17.109 -14.57 1 44.72 469 ARG A N 1
ATOM 3543 C CA . ARG A 1 469 ? -14.141 -18.359 -14.875 1 44.72 469 ARG A CA 1
ATOM 3544 C C . ARG A 1 469 ? -15.57 -18.078 -15.328 1 44.72 469 ARG A C 1
ATOM 3546 O O . ARG A 1 469 ? -16.469 -18.906 -15.109 1 44.72 469 ARG A O 1
ATOM 3553 N N . MET A 1 470 ? -15.898 -16.953 -15.695 1 38.06 470 MET A N 1
ATOM 3554 C CA . MET A 1 470 ? -17.328 -16.859 -15.961 1 38.06 470 MET A CA 1
ATOM 3555 C C . MET A 1 470 ? -17.766 -17.906 -16.984 1 38.06 470 MET A C 1
ATOM 3557 O O . MET A 1 470 ? -17.188 -18.016 -18.062 1 38.06 470 MET A O 1
ATOM 3561 N N . ARG A 1 471 ? -18.266 -18.906 -16.422 1 34.69 471 ARG A N 1
ATOM 3562 C CA . ARG A 1 471 ? -18.906 -20 -17.141 1 34.69 471 ARG A CA 1
ATOM 3563 C C . ARG A 1 471 ? -19.828 -19.469 -18.234 1 34.69 471 ARG A C 1
ATOM 3565 O O . ARG A 1 471 ? -20.562 -20.234 -18.859 1 34.69 471 ARG A O 1
ATOM 3572 N N . THR A 1 472 ? -20.469 -18.281 -17.984 1 34.09 472 THR A N 1
ATOM 3573 C CA . THR A 1 472 ? -21.625 -18.266 -18.875 1 34.09 472 THR A CA 1
ATOM 3574 C C . THR A 1 472 ? -21.203 -18.578 -20.297 1 34.09 472 THR A C 1
ATOM 3576 O O . THR A 1 472 ? -20.328 -17.922 -20.859 1 34.09 472 THR A O 1
ATOM 3579 N N . THR A 1 473 ? -21.375 -19.766 -20.656 1 30.91 473 THR A N 1
ATOM 3580 C CA . THR A 1 473 ? -21.562 -19.953 -22.094 1 30.91 473 THR A CA 1
ATOM 3581 C C . THR A 1 473 ? -22.141 -18.703 -22.734 1 30.91 473 THR A C 1
ATOM 3583 O O . THR A 1 473 ? -23.078 -18.109 -22.219 1 30.91 473 THR A O 1
ATOM 3586 N N . PRO A 1 474 ? -21.359 -17.938 -23.438 1 31.22 474 PRO A N 1
ATOM 3587 C CA . PRO A 1 474 ? -22.234 -17.078 -24.234 1 31.22 474 PRO A CA 1
ATOM 3588 C C . PRO A 1 474 ? -23.594 -17.688 -24.5 1 31.22 474 PRO A C 1
ATOM 3590 O O . PRO A 1 474 ? -23.703 -18.734 -25.156 1 31.22 474 PRO A O 1
ATOM 3593 N N . SER A 1 475 ? -24.5 -18.078 -23.75 1 29.77 475 SER A N 1
ATOM 3594 C CA . SER A 1 475 ? -25.734 -18.141 -24.5 1 29.77 475 SER A CA 1
ATOM 3595 C C . SER A 1 475 ? -25.703 -17.188 -25.703 1 29.77 475 SER A C 1
ATOM 3597 O O . SER A 1 475 ? -24.812 -16.344 -25.812 1 29.77 475 SER A O 1
ATOM 3599 N N . GLU A 1 476 ? -27.047 -16.797 -26.234 1 28.38 476 GLU A N 1
ATOM 3600 C CA . GLU A 1 476 ? -27.359 -15.961 -27.375 1 28.38 476 GLU A CA 1
ATOM 3601 C C . GLU A 1 476 ? -26.656 -14.609 -27.281 1 28.38 476 GLU A C 1
ATOM 3603 O O . GLU A 1 476 ? -26.891 -13.727 -28.109 1 28.38 476 GLU A O 1
ATOM 3608 N N . SER A 1 477 ? -26.359 -14.234 -26.203 1 28.8 477 SER A N 1
ATOM 3609 C CA . SER A 1 477 ? -25.844 -12.906 -26.516 1 28.8 477 SER A CA 1
ATOM 3610 C C . SER A 1 477 ? -24.516 -12.992 -27.25 1 28.8 477 SER A C 1
ATOM 3612 O O . SER A 1 477 ? -23.484 -13.312 -26.656 1 28.8 477 SER A O 1
ATOM 3614 N N . ARG A 1 478 ? -24.578 -13.359 -28.5 1 26.58 478 ARG A N 1
ATOM 3615 C CA . ARG A 1 478 ? -23.75 -13.039 -29.656 1 26.58 478 ARG A CA 1
ATOM 3616 C C . ARG A 1 478 ? -22.953 -11.758 -29.422 1 26.58 478 ARG A C 1
ATOM 3618 O O . ARG A 1 478 ? -23.516 -10.664 -29.453 1 26.58 478 ARG A O 1
ATOM 3625 N N . ILE A 1 479 ? -22.281 -11.75 -28.516 1 29.88 479 ILE A N 1
ATOM 3626 C CA . ILE A 1 479 ? -21.359 -10.703 -28.906 1 29.88 479 ILE A CA 1
ATOM 3627 C C . ILE A 1 479 ? -21.094 -10.773 -30.406 1 29.88 479 ILE A C 1
ATOM 3629 O O . ILE A 1 479 ? -20.422 -11.695 -30.891 1 29.88 479 ILE A O 1
ATOM 3633 N N . GLN A 1 480 ? -22.047 -10.461 -31.172 1 26.33 480 GLN A N 1
ATOM 3634 C CA . GLN A 1 480 ? -21.797 -10.039 -32.562 1 26.33 480 GLN A CA 1
ATOM 3635 C C . GLN A 1 480 ? -20.562 -9.164 -32.656 1 26.33 480 GLN A C 1
ATOM 3637 O O . GLN A 1 480 ? -20.641 -7.945 -32.438 1 26.33 480 GLN A O 1
ATOM 3642 N N . ILE A 1 481 ? -19.484 -9.57 -31.922 1 29.88 481 ILE A N 1
ATOM 3643 C CA . ILE A 1 481 ? -18.391 -8.891 -32.594 1 29.88 481 ILE A CA 1
ATOM 3644 C C . ILE A 1 481 ? -18.609 -8.945 -34.094 1 29.88 481 ILE A C 1
ATOM 3646 O O . ILE A 1 481 ? -18.781 -10.023 -34.688 1 29.88 481 ILE A O 1
ATOM 3650 N N . GLN A 1 482 ? -19 -7.984 -34.719 1 29.59 482 GLN A N 1
ATOM 3651 C CA . GLN A 1 482 ? -19.312 -7.891 -36.156 1 29.59 482 GLN A CA 1
ATOM 3652 C C . GLN A 1 482 ? -18.5 -8.906 -36.938 1 29.59 482 GLN A C 1
ATOM 3654 O O . GLN A 1 482 ? -19.062 -9.758 -37.625 1 29.59 482 GLN A O 1
ATOM 3659 N N . ASN A 1 483 ? -17.594 -8.414 -37.844 1 35.22 483 ASN A N 1
ATOM 3660 C CA . ASN A 1 483 ? -17.406 -9.07 -39.125 1 35.22 483 ASN A CA 1
ATOM 3661 C C . ASN A 1 483 ? -16.672 -10.398 -38.969 1 35.22 483 ASN A C 1
ATOM 3663 O O . ASN A 1 483 ? -17.078 -11.406 -39.531 1 35.22 483 ASN A O 1
ATOM 3667 N N . GLY A 1 484 ? -15.336 -10.414 -38.531 1 36.97 484 GLY A N 1
ATOM 3668 C CA . GLY A 1 484 ? -14.344 -11.461 -38.688 1 36.97 484 GLY A CA 1
ATOM 3669 C C . GLY A 1 484 ? -14.336 -12.453 -37.531 1 36.97 484 GLY A C 1
ATOM 3670 O O . GLY A 1 484 ? -13.641 -13.469 -37.594 1 36.97 484 GLY A O 1
ATOM 3671 N N . VAL A 1 485 ? -14.812 -12.219 -36.344 1 43.75 485 VAL A N 1
ATOM 3672 C CA . VAL A 1 485 ? -14.758 -13.055 -35.156 1 43.75 485 VAL A CA 1
ATOM 3673 C C . VAL A 1 485 ? -15.812 -14.156 -35.25 1 43.75 485 VAL A C 1
ATOM 3675 O O . VAL A 1 485 ? -15.586 -15.281 -34.812 1 43.75 485 VAL A O 1
ATOM 3678 N N . GLU A 1 486 ? -16.953 -13.953 -35.719 1 46.88 486 GLU A N 1
ATOM 3679 C CA . GLU A 1 486 ? -17.922 -15.016 -35.906 1 46.88 486 GLU A CA 1
ATOM 3680 C C . GLU A 1 486 ? -17.328 -16.188 -36.688 1 46.88 486 GLU A C 1
ATOM 3682 O O . GLU A 1 486 ? -17.578 -17.344 -36.344 1 46.88 486 GLU A O 1
ATOM 3687 N N . ASP A 1 487 ? -16.484 -15.758 -37.625 1 51.47 487 ASP A N 1
ATOM 3688 C CA . ASP A 1 487 ? -15.867 -16.797 -38.406 1 51.47 487 ASP A CA 1
ATOM 3689 C C . ASP A 1 487 ? -14.875 -17.609 -37.594 1 51.47 487 ASP A C 1
ATOM 3691 O O . ASP A 1 487 ? -14.82 -18.844 -37.719 1 51.47 487 ASP A O 1
ATOM 3695 N N . GLN A 1 488 ? -14.242 -16.922 -36.625 1 56.41 488 GLN A N 1
ATOM 3696 C CA . GLN A 1 488 ? -13.258 -17.641 -35.812 1 56.41 488 GLN A CA 1
ATOM 3697 C C . GLN A 1 488 ? -13.938 -18.547 -34.812 1 56.41 488 GLN A C 1
ATOM 3699 O O . GLN A 1 488 ? -13.5 -19.672 -34.562 1 56.41 488 GLN A O 1
ATOM 3704 N N . GLU A 1 489 ? -15.008 -18.078 -34.25 1 60.03 489 GLU A N 1
ATOM 3705 C CA . GLU A 1 489 ? -15.727 -18.891 -33.281 1 60.03 489 GLU A CA 1
ATOM 3706 C C . GLU A 1 489 ? -16.344 -20.125 -33.938 1 60.03 489 GLU A C 1
ATOM 3708 O O . GLU A 1 489 ? -16.359 -21.203 -33.344 1 60.03 489 GLU A O 1
ATOM 3713 N N . GLN A 1 490 ? -16.891 -19.891 -35.156 1 59.75 490 GLN A N 1
ATOM 3714 C CA . GLN A 1 490 ? -17.453 -21.031 -35.875 1 59.75 490 GLN A CA 1
ATOM 3715 C C . GLN A 1 490 ? -16.359 -22.031 -36.25 1 59.75 490 GLN A C 1
ATOM 3717 O O . GLN A 1 490 ? -16.578 -23.25 -36.156 1 59.75 490 GLN A O 1
ATOM 3722 N N . GLN A 1 491 ? -15.281 -21.516 -36.625 1 61.28 491 GLN A N 1
ATOM 3723 C CA . GLN A 1 491 ? -14.164 -22.391 -36.938 1 61.28 491 GLN A CA 1
ATOM 3724 C C . GLN A 1 491 ? -13.672 -23.125 -35.688 1 61.28 491 GLN A C 1
ATOM 3726 O O . GLN A 1 491 ? -13.398 -24.328 -35.75 1 61.28 491 GLN A O 1
ATOM 3731 N N . ASP A 1 492 ? -13.633 -22.469 -34.656 1 66.31 492 ASP A N 1
ATOM 3732 C CA . ASP A 1 492 ? -13.203 -23.078 -33.375 1 66.31 492 ASP A CA 1
ATOM 3733 C C . ASP A 1 492 ? -14.164 -24.188 -32.969 1 66.31 492 ASP A C 1
ATOM 3735 O O . ASP A 1 492 ? -13.734 -25.266 -32.531 1 66.31 492 ASP A O 1
ATOM 3739 N N . ARG A 1 493 ? -15.43 -23.906 -33.094 1 66.38 493 ARG A N 1
ATOM 3740 C CA . ARG A 1 493 ? -16.422 -24.906 -32.719 1 66.38 493 ARG A CA 1
ATOM 3741 C C . ARG A 1 493 ? -16.344 -26.141 -33.625 1 66.38 493 ARG A C 1
ATOM 3743 O O . ARG A 1 493 ? -16.469 -27.266 -33.156 1 66.38 493 ARG A O 1
ATOM 3750 N N . ALA A 1 494 ? -16.141 -25.828 -34.844 1 68.94 494 ALA A N 1
ATOM 3751 C CA . ALA A 1 494 ? -16.047 -26.938 -35.812 1 68.94 494 ALA A CA 1
ATOM 3752 C C . ALA A 1 494 ? -14.82 -27.797 -35.5 1 68.94 494 ALA A C 1
ATOM 3754 O O . ALA A 1 494 ? -14.883 -29.031 -35.562 1 68.94 494 ALA A O 1
ATOM 3755 N N . GLU A 1 495 ? -13.789 -27.141 -35.156 1 69.19 495 GLU A N 1
ATOM 3756 C CA . GLU A 1 495 ? -12.555 -27.844 -34.812 1 69.19 495 GLU A CA 1
ATOM 3757 C C . GLU A 1 495 ? -12.727 -28.703 -33.562 1 69.19 495 GLU A C 1
ATOM 3759 O O . GLU A 1 495 ? -12.195 -29.797 -33.469 1 69.19 495 GLU A O 1
ATOM 3764 N N . GLN A 1 496 ? -13.523 -28.312 -32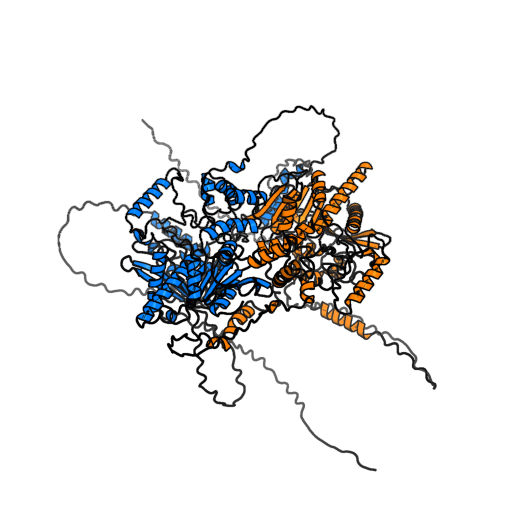.75 1 75.38 496 GLN A N 1
ATOM 3765 C CA . GLN A 1 496 ? -13.68 -28.984 -31.453 1 75.38 496 GLN A CA 1
ATOM 3766 C C . GLN A 1 496 ? -14.586 -30.219 -31.578 1 75.38 496 GLN A C 1
ATOM 3768 O O . GLN A 1 496 ? -14.477 -31.156 -30.797 1 75.38 496 GLN A O 1
ATOM 3773 N N . GLN A 1 497 ? -15.414 -30.219 -32.562 1 73.75 497 GLN A N 1
ATOM 3774 C CA . GLN A 1 497 ? -16.344 -31.328 -32.719 1 73.75 497 GLN A CA 1
ATOM 3775 C C . GLN A 1 497 ? -15.594 -32.625 -33.031 1 73.75 497 GLN A C 1
ATOM 3777 O O . GLN A 1 497 ? -16.078 -33.719 -32.719 1 73.75 497 GLN A O 1
ATOM 3782 N N . LEU A 1 498 ? -14.438 -32.5 -33.5 1 78.88 498 LEU A N 1
ATOM 3783 C CA . LEU A 1 498 ? -13.664 -33.656 -33.875 1 78.88 498 LEU A CA 1
ATOM 3784 C C . LEU A 1 498 ? -12.836 -34.188 -32.719 1 78.88 498 LEU A C 1
ATOM 3786 O O . LEU A 1 498 ? -12.258 -35.25 -32.781 1 78.88 498 LEU A O 1
ATOM 3790 N N . LEU A 1 499 ? -12.922 -33.5 -31.656 1 85.44 499 LEU A N 1
ATOM 3791 C CA . LEU A 1 499 ? -12.125 -33.844 -30.484 1 85.44 499 LEU A CA 1
ATOM 3792 C C . LEU A 1 499 ? -12.906 -34.75 -29.547 1 85.44 499 LEU A C 1
ATOM 3794 O O . LEU A 1 499 ? -14.133 -34.812 -29.609 1 85.44 499 LEU A O 1
ATOM 3798 N N . GLU A 1 500 ? -12.195 -35.594 -28.797 1 86 500 GLU A N 1
ATOM 3799 C CA . GLU A 1 500 ? -12.859 -36.375 -27.75 1 86 500 GLU A CA 1
ATOM 3800 C C . GLU A 1 500 ? -13.586 -35.469 -26.766 1 86 500 GLU A C 1
ATOM 3802 O O . GLU A 1 500 ? -13.195 -34.312 -26.578 1 86 500 GLU A O 1
ATOM 3807 N N . PRO A 1 501 ? -14.578 -36 -26.094 1 80.94 501 PRO A N 1
ATOM 3808 C CA . PRO A 1 501 ? -15.438 -35.188 -25.234 1 80.94 501 PRO A CA 1
ATOM 3809 C C . PRO A 1 501 ? -14.648 -34.406 -24.172 1 80.94 501 PRO A C 1
ATOM 3811 O O . PRO A 1 501 ? -14.969 -33.25 -23.875 1 80.94 501 PRO A O 1
ATOM 3814 N N . GLY A 1 502 ? -13.648 -35.031 -23.656 1 81.38 502 GLY A N 1
ATOM 3815 C CA . GLY A 1 502 ? -12.883 -34.375 -22.594 1 81.38 502 GLY A CA 1
ATOM 3816 C C . GLY A 1 502 ? -12.109 -33.156 -23.078 1 81.38 502 GLY A C 1
ATOM 3817 O O . GLY A 1 502 ? -11.688 -32.344 -22.266 1 81.38 502 GLY A O 1
ATOM 3818 N N . ARG A 1 503 ? -11.969 -32.906 -24.312 1 88.31 503 ARG A N 1
ATOM 3819 C CA . ARG A 1 503 ? -11.172 -31.828 -24.859 1 88.31 503 ARG A CA 1
ATOM 3820 C C . ARG A 1 503 ? -12.047 -30.781 -25.531 1 88.31 503 ARG A C 1
ATOM 3822 O O . ARG A 1 503 ? -11.547 -29.844 -26.172 1 88.31 503 ARG A O 1
ATOM 3829 N N . ARG A 1 504 ? -13.312 -30.938 -25.359 1 84.94 504 ARG A N 1
ATOM 3830 C CA . ARG A 1 504 ? -14.242 -29.984 -25.953 1 84.94 504 ARG A CA 1
ATOM 3831 C C . ARG A 1 504 ? -14.617 -28.891 -24.953 1 84.94 504 ARG A C 1
ATOM 3833 O O . ARG A 1 504 ? -14.422 -29.062 -23.75 1 84.94 504 ARG A O 1
ATOM 3840 N N . GLY A 1 505 ? -14.977 -27.734 -25.5 1 78.88 505 GLY A N 1
ATOM 3841 C CA . GLY A 1 505 ? -15.539 -26.688 -24.672 1 78.88 505 GLY A CA 1
ATOM 3842 C C . GLY A 1 505 ? -14.5 -25.719 -24.125 1 78.88 505 GLY A C 1
ATOM 3843 O O . GLY A 1 505 ? -14.82 -24.828 -23.344 1 78.88 505 GLY A O 1
ATOM 3844 N N . GLY A 1 506 ? -13.32 -25.875 -24.516 1 83.19 506 GLY A N 1
ATOM 3845 C CA . GLY A 1 506 ? -12.273 -24.938 -24.125 1 83.19 506 GLY A CA 1
ATOM 3846 C C . GLY A 1 506 ? -12.359 -23.609 -24.844 1 83.19 506 GLY A C 1
ATOM 3847 O O . GLY A 1 506 ? -12.875 -23.531 -25.969 1 83.19 506 GLY A O 1
ATOM 3848 N N . VAL A 1 507 ? -11.898 -22.484 -24.109 1 77.25 507 VAL A N 1
ATOM 3849 C CA . VAL A 1 507 ? -11.844 -21.156 -24.719 1 77.25 507 VAL A CA 1
ATOM 3850 C C . VAL A 1 507 ? -10.391 -20.672 -24.781 1 77.25 507 VAL A C 1
ATOM 3852 O O . VAL A 1 507 ? -9.578 -21.016 -23.922 1 77.25 507 VAL A O 1
ATOM 3855 N N . ARG A 1 508 ? -10.195 -19.859 -25.75 1 75.44 508 ARG A N 1
ATOM 3856 C CA . ARG A 1 508 ? -8.875 -19.234 -25.844 1 75.44 508 ARG A CA 1
ATOM 3857 C C . ARG A 1 508 ? -8.719 -18.141 -24.797 1 75.44 508 ARG A C 1
ATOM 3859 O O . ARG A 1 508 ? -9.461 -17.156 -24.812 1 75.44 508 ARG A O 1
ATOM 3866 N N . LEU A 1 509 ? -8.062 -18.281 -23.828 1 66.88 509 LEU A N 1
ATOM 3867 C CA . LEU A 1 509 ? -8.023 -17.422 -22.656 1 66.88 509 LEU A CA 1
ATOM 3868 C C . LEU A 1 509 ? -7.285 -16.125 -22.969 1 66.88 509 LEU A C 1
ATOM 3870 O O . LEU A 1 509 ? -7.746 -15.039 -22.609 1 66.88 509 LEU A O 1
ATOM 3874 N N . TRP A 1 510 ? -6.066 -16.094 -23.344 1 63.28 510 TRP A N 1
ATOM 3875 C CA . TRP A 1 510 ? -5.191 -14.93 -23.391 1 63.28 510 TRP A CA 1
ATOM 3876 C C . TRP A 1 510 ? -5.141 -14.336 -24.797 1 63.28 510 TRP A C 1
ATOM 3878 O O . TRP A 1 510 ? -4.238 -13.562 -25.125 1 63.28 510 TRP A O 1
ATOM 3888 N N . GLY A 1 511 ? -6.434 -14.469 -25.422 1 55.25 511 GLY A N 1
ATOM 3889 C CA . GLY A 1 511 ? -6.496 -13.945 -26.766 1 55.25 511 GLY A CA 1
ATOM 3890 C C . GLY A 1 511 ? -5.516 -12.82 -27.016 1 55.25 511 GLY A C 1
ATOM 3891 O O . GLY A 1 511 ? -4.695 -12.5 -26.156 1 55.25 511 GLY A O 1
ATOM 3892 N N . PRO A 1 512 ? -5.48 -12.297 -28.172 1 48.12 512 PRO A N 1
ATOM 3893 C CA . PRO A 1 512 ? -4.508 -11.25 -28.516 1 48.12 512 PRO A CA 1
ATOM 3894 C C . PRO A 1 512 ? -4.543 -10.078 -27.547 1 48.12 512 PRO A C 1
ATOM 3896 O O . PRO A 1 512 ? -3.611 -9.266 -27.516 1 48.12 512 PRO A O 1
ATOM 3899 N N . TRP A 1 513 ? -5.629 -10.078 -26.844 1 44.03 513 TRP A N 1
ATOM 3900 C CA . TRP A 1 513 ? -5.828 -8.898 -26 1 44.03 513 TRP A CA 1
ATOM 3901 C C . TRP A 1 513 ? -5.121 -9.055 -24.656 1 44.03 513 TRP A C 1
ATOM 3903 O O . TRP A 1 513 ? -4.801 -8.062 -24 1 44.03 513 TRP A O 1
ATOM 3913 N N . LEU A 1 514 ? -5.438 -10.242 -24.047 1 48.44 514 LEU A N 1
ATOM 3914 C CA . LEU A 1 514 ? -4.785 -10.336 -22.75 1 48.44 514 LEU A CA 1
ATOM 3915 C C . LEU A 1 514 ? -3.275 -10.156 -22.875 1 48.44 514 LEU A C 1
ATOM 3917 O O . LEU A 1 514 ? -2.547 -10.234 -21.891 1 48.44 514 LEU A O 1
ATOM 3921 N N . ARG A 1 515 ? -2.906 -10.195 -24.25 1 41.31 515 ARG A N 1
ATOM 3922 C CA . ARG A 1 515 ? -1.482 -9.875 -24.234 1 41.31 515 ARG A CA 1
ATOM 3923 C C . ARG A 1 515 ? -1.175 -8.797 -23.203 1 41.31 515 ARG A C 1
ATOM 3925 O O . ARG A 1 515 ? -1.961 -7.863 -23.031 1 41.31 515 ARG A O 1
ATOM 3932 N N . HIS A 1 516 ? -0.364 -8.727 -22.359 1 49.19 516 HIS A N 1
ATOM 3933 C CA . HIS A 1 516 ? 0.385 -8.102 -21.266 1 49.19 516 HIS A CA 1
ATOM 3934 C C . HIS A 1 516 ? -0.285 -6.812 -20.812 1 49.19 516 HIS A C 1
ATOM 3936 O O . HIS A 1 516 ? 0.377 -5.918 -20.281 1 49.19 516 HIS A O 1
ATOM 3942 N N . VAL A 1 517 ? -1.619 -6.695 -21.016 1 58.88 517 VAL A N 1
ATOM 3943 C CA . VAL A 1 517 ? -1.843 -5.254 -21.062 1 58.88 517 VAL A CA 1
ATOM 3944 C C . VAL A 1 517 ? -2.211 -4.738 -19.672 1 58.88 517 VAL A C 1
ATOM 3946 O O . VAL A 1 517 ? -2.914 -3.734 -19.547 1 58.88 517 VAL A O 1
ATOM 3949 N N . VAL A 1 518 ? -2.006 -5.633 -18.641 1 71.56 518 VAL A N 1
ATOM 3950 C CA . VAL A 1 518 ? -2.27 -4.898 -17.406 1 71.56 518 VAL A CA 1
ATOM 3951 C C . VAL A 1 518 ? -1.298 -3.727 -17.281 1 71.56 518 VAL A C 1
ATOM 3953 O O . VAL A 1 518 ? -0.092 -3.889 -17.484 1 71.56 518 VAL A O 1
ATOM 3956 N N . PRO A 1 519 ? -1.946 -2.656 -17.047 1 76.19 519 PRO A N 1
ATOM 3957 C CA . PRO A 1 519 ? -1.073 -1.486 -16.922 1 76.19 519 PRO A CA 1
ATOM 3958 C C . PRO A 1 519 ? 0.085 -1.706 -1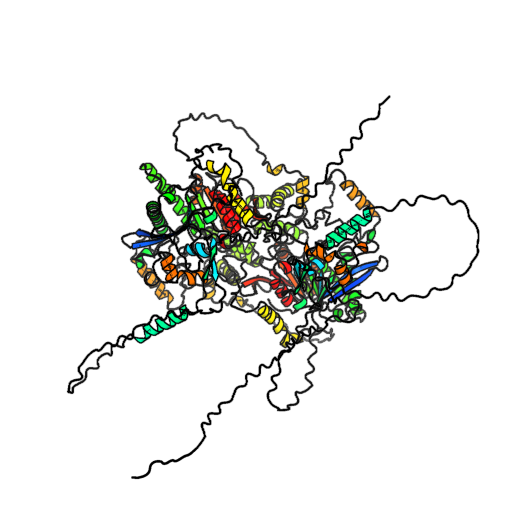5.961 1 76.19 519 PRO A C 1
ATOM 3960 O O . PRO A 1 519 ? -0.094 -2.326 -14.906 1 76.19 519 PRO A O 1
ATOM 3963 N N . CYS A 1 520 ? 1.229 -1.433 -16.406 1 77.38 520 CYS A N 1
ATOM 3964 C CA . CYS A 1 520 ? 2.424 -1.323 -15.57 1 77.38 520 CYS A CA 1
ATOM 3965 C C . CYS A 1 520 ? 3.076 -2.686 -15.375 1 77.38 520 CYS A C 1
ATOM 3967 O O . CYS A 1 520 ? 4.09 -2.799 -14.688 1 77.38 520 CYS A O 1
ATOM 3969 N N . MET A 1 521 ? 2.516 -3.701 -15.961 1 80.44 521 MET A N 1
ATOM 3970 C CA . MET A 1 521 ? 3.223 -4.977 -15.922 1 80.44 521 MET A CA 1
ATOM 3971 C C . MET A 1 521 ? 4.293 -5.039 -17 1 80.44 521 MET A C 1
ATOM 3973 O O . MET A 1 521 ? 4 -4.832 -18.188 1 80.44 521 MET A O 1
ATOM 3977 N N . ASP A 1 522 ? 5.516 -5.031 -16.656 1 80.81 522 ASP A N 1
ATOM 3978 C CA . ASP A 1 522 ? 6.609 -5.051 -17.609 1 80.81 522 ASP A CA 1
ATOM 3979 C C . ASP A 1 522 ? 7.262 -6.43 -17.672 1 80.81 522 ASP A C 1
ATOM 3981 O O . ASP A 1 522 ? 7.875 -6.875 -16.703 1 80.81 522 ASP A O 1
ATOM 3985 N N . ARG A 1 523 ? 7.094 -7.031 -18.812 1 88.38 523 ARG A N 1
ATOM 3986 C CA . ARG A 1 523 ? 7.723 -8.328 -19.031 1 88.38 523 ARG A CA 1
ATOM 3987 C C . ARG A 1 523 ? 8.719 -8.281 -20.188 1 88.38 523 ARG A C 1
ATOM 3989 O O . ARG A 1 523 ? 8.992 -9.297 -20.828 1 88.38 523 ARG A O 1
ATOM 3996 N N . SER A 1 524 ? 9.273 -7.133 -20.422 1 88.81 524 SER A N 1
ATOM 3997 C CA . SER A 1 524 ? 10.133 -6.906 -21.578 1 88.81 524 SER A CA 1
ATOM 3998 C C . SER A 1 524 ? 11.406 -7.746 -21.484 1 88.81 524 SER A C 1
ATOM 4000 O O . SER A 1 524 ? 11.867 -8.289 -22.484 1 88.81 524 SER A O 1
ATOM 4002 N N . ILE A 1 525 ? 11.883 -7.906 -20.359 1 93 525 ILE A N 1
ATOM 4003 C CA . ILE A 1 525 ? 13.133 -8.641 -20.203 1 93 525 ILE A CA 1
ATOM 4004 C C . ILE A 1 525 ? 12.906 -10.117 -20.531 1 93 525 ILE A C 1
ATOM 4006 O O . ILE A 1 525 ? 13.695 -10.727 -21.25 1 93 525 ILE A O 1
ATOM 4010 N N . ALA A 1 526 ? 11.914 -10.688 -20.016 1 94.62 526 ALA A N 1
ATOM 4011 C CA . ALA A 1 526 ? 11.633 -12.094 -20.281 1 94.62 526 ALA A CA 1
ATOM 4012 C C . ALA A 1 526 ? 11.359 -12.32 -21.766 1 94.62 526 ALA A C 1
ATOM 4014 O O . ALA A 1 526 ? 11.859 -13.289 -22.359 1 94.62 526 ALA A O 1
ATOM 4015 N N . LEU A 1 527 ? 10.578 -11.43 -22.344 1 92.25 527 LEU A N 1
ATOM 4016 C CA . LEU A 1 527 ? 10.227 -11.539 -23.75 1 92.25 527 LEU A CA 1
ATOM 4017 C C . LEU A 1 527 ? 11.477 -11.461 -24.641 1 92.25 527 LEU A C 1
ATOM 4019 O O . LEU A 1 527 ? 11.562 -12.141 -25.656 1 92.25 527 LEU A O 1
ATOM 4023 N N . ASP A 1 528 ? 12.344 -10.648 -24.234 1 93.81 528 ASP A N 1
ATOM 4024 C CA . ASP A 1 528 ? 13.586 -10.484 -24.984 1 93.81 528 ASP A CA 1
ATOM 4025 C C . ASP A 1 528 ? 14.531 -11.664 -24.734 1 93.81 528 ASP A C 1
ATOM 4027 O O . ASP A 1 528 ? 14.93 -12.352 -25.672 1 93.81 528 ASP A O 1
ATOM 4031 N N . TRP A 1 529 ? 14.82 -11.969 -23.516 1 96.56 529 TRP A N 1
ATOM 4032 C CA . TRP A 1 529 ? 15.852 -12.922 -23.109 1 96.56 529 TRP A CA 1
ATOM 4033 C C . TRP A 1 529 ? 15.453 -14.344 -23.5 1 96.56 529 TRP A C 1
ATOM 4035 O O . TRP A 1 529 ? 16.25 -15.078 -24.078 1 96.56 529 TRP A O 1
ATOM 4045 N N . LEU A 1 530 ? 14.266 -14.766 -23.328 1 97.31 530 LEU A N 1
ATOM 4046 C CA . LEU A 1 530 ? 13.844 -16.141 -23.516 1 97.31 530 LEU A CA 1
ATOM 4047 C C . LEU A 1 530 ? 13.633 -16.453 -25 1 97.31 530 LEU A C 1
ATOM 4049 O O . LEU A 1 530 ? 13.516 -17.609 -25.375 1 97.31 530 LEU A O 1
ATOM 4053 N N . ASN A 1 531 ? 13.578 -15.445 -25.781 1 96.12 531 ASN A N 1
ATOM 4054 C CA . ASN A 1 531 ? 13.375 -15.68 -27.219 1 96.12 531 ASN A CA 1
ATOM 4055 C C . ASN A 1 531 ? 14.688 -15.57 -27.984 1 96.12 531 ASN A C 1
ATOM 4057 O O . ASN A 1 531 ? 14.68 -15.594 -29.219 1 96.12 531 ASN A O 1
ATOM 4061 N N . ARG A 1 532 ? 15.758 -15.5 -27.266 1 95 532 ARG A N 1
ATOM 4062 C CA . ARG A 1 532 ? 17.078 -15.57 -27.891 1 95 532 ARG A CA 1
ATOM 4063 C C . ARG A 1 532 ? 17.531 -17.016 -28.078 1 95 532 ARG A C 1
ATOM 4065 O O . ARG A 1 532 ? 17.375 -17.844 -27.172 1 95 532 ARG A O 1
ATOM 4072 N N . ASP A 1 533 ? 18.219 -17.312 -29.141 1 94.69 533 ASP A N 1
ATOM 4073 C CA . ASP A 1 533 ? 18.625 -18.672 -29.484 1 94.69 533 ASP A CA 1
ATOM 4074 C C . ASP A 1 533 ? 19.656 -19.188 -28.484 1 94.69 533 ASP A C 1
ATOM 4076 O O . ASP A 1 533 ? 19.625 -20.359 -28.094 1 94.69 533 ASP A O 1
ATOM 4080 N N . GLU A 1 534 ? 20.562 -18.375 -28.141 1 95.06 534 GLU A N 1
ATOM 4081 C CA . GLU A 1 534 ? 21.609 -18.797 -27.219 1 95.06 534 GLU A CA 1
ATOM 4082 C C . GLU A 1 534 ? 21.031 -19.156 -25.859 1 95.06 534 GLU A C 1
ATOM 4084 O O . GLU A 1 534 ? 21.547 -20.047 -25.188 1 95.06 534 GLU A O 1
ATOM 4089 N N . VAL A 1 535 ? 20 -18.391 -25.453 1 96.94 535 VAL A N 1
ATOM 4090 C CA . VAL A 1 535 ? 19.359 -18.656 -24.172 1 96.94 535 VAL A CA 1
ATOM 4091 C C . VAL A 1 535 ? 18.609 -19.984 -24.25 1 96.94 535 VAL A C 1
ATOM 4093 O O . VAL A 1 535 ? 18.719 -20.812 -23.344 1 96.94 535 VAL A O 1
ATOM 4096 N N . ARG A 1 536 ? 17.859 -20.219 -25.281 1 97 536 ARG A N 1
ATOM 4097 C CA . ARG A 1 536 ? 17.125 -21.469 -25.453 1 97 536 ARG A CA 1
ATOM 4098 C C . ARG A 1 536 ? 18.062 -22.656 -25.469 1 97 536 ARG A C 1
ATOM 4100 O O . ARG A 1 536 ? 17.766 -23.703 -24.891 1 97 536 ARG A O 1
ATOM 4107 N N . SER A 1 537 ? 19.172 -22.469 -26.109 1 95.88 537 SER A N 1
ATOM 4108 C CA . SER A 1 537 ? 20.172 -23.531 -26.125 1 95.88 537 SER A CA 1
ATOM 4109 C C . SER A 1 537 ? 20.719 -23.812 -24.719 1 95.88 537 SER A C 1
ATOM 4111 O O . SER A 1 537 ? 20.844 -24.969 -24.312 1 95.88 537 SER A O 1
ATOM 4113 N N . ALA A 1 538 ? 21.031 -22.766 -24 1 95.75 538 ALA A N 1
ATOM 4114 C CA . ALA A 1 538 ? 21.562 -22.906 -22.656 1 95.75 538 ALA A CA 1
ATOM 4115 C C . ALA A 1 538 ? 20.547 -23.594 -21.734 1 95.75 538 ALA A C 1
ATOM 4117 O O . ALA A 1 538 ? 20.938 -24.344 -20.844 1 95.75 538 ALA A O 1
ATOM 4118 N N . LEU A 1 539 ? 19.281 -23.375 -22.016 1 97.5 539 LEU A N 1
ATOM 4119 C CA . LEU A 1 539 ? 18.219 -23.906 -21.172 1 97.5 539 LEU A CA 1
ATOM 4120 C C . LEU A 1 539 ? 17.75 -25.266 -21.688 1 97.5 539 LEU A C 1
ATOM 4122 O O . LEU A 1 539 ? 16.781 -25.828 -21.172 1 97.5 539 LEU A O 1
ATOM 4126 N N . HIS A 1 540 ? 18.406 -25.75 -22.703 1 97.25 540 HIS A N 1
ATOM 4127 C CA . HIS A 1 540 ? 18.031 -27.016 -23.328 1 97.25 540 HIS A CA 1
ATOM 4128 C C . HIS A 1 540 ? 16.562 -27.016 -23.75 1 97.25 540 HIS A C 1
ATOM 4130 O O . HIS A 1 540 ? 15.859 -28 -23.547 1 97.25 540 HIS A O 1
ATOM 4136 N N . ALA A 1 541 ? 16.109 -25.875 -24.234 1 98 541 ALA A N 1
ATOM 4137 C CA . ALA A 1 541 ? 14.742 -25.703 -24.719 1 98 541 ALA A CA 1
ATOM 4138 C C . ALA A 1 541 ? 14.695 -25.734 -26.234 1 98 541 ALA A C 1
ATOM 4140 O O . ALA A 1 541 ? 15.672 -25.375 -26.906 1 98 541 ALA A O 1
ATOM 4141 N N . ALA A 1 542 ? 13.539 -26.078 -26.719 1 96.75 542 ALA A N 1
ATOM 4142 C CA . ALA A 1 542 ? 13.367 -26.125 -28.172 1 96.75 542 ALA A CA 1
ATOM 4143 C C . ALA A 1 542 ? 13.516 -24.734 -28.781 1 96.75 542 ALA A C 1
ATOM 4145 O O . ALA A 1 542 ? 13.078 -23.734 -28.203 1 96.75 542 ALA A O 1
ATOM 4146 N N . PRO A 1 543 ? 14.117 -24.641 -29.922 1 95.31 543 PRO A N 1
ATOM 4147 C CA . PRO A 1 543 ? 14.32 -23.344 -30.547 1 95.31 543 PRO A CA 1
ATOM 4148 C C . PRO A 1 543 ? 13.023 -22.734 -31.078 1 95.31 543 PRO A C 1
ATOM 4150 O O . PRO A 1 543 ? 12 -23.422 -31.141 1 95.31 543 PRO A O 1
ATOM 4153 N N . TRP A 1 544 ? 13.141 -21.516 -31.438 1 92.12 544 TRP A N 1
ATOM 4154 C CA . TRP A 1 544 ? 12.016 -20.75 -31.953 1 92.12 544 TRP A CA 1
ATOM 4155 C C . TRP A 1 544 ? 11.414 -21.422 -33.188 1 92.12 544 TRP A C 1
ATOM 4157 O O . TRP A 1 544 ? 10.195 -21.391 -33.375 1 92.12 544 TRP A O 1
ATOM 4167 N N . SER A 1 545 ? 12.141 -22.047 -34.031 1 91.25 545 SER A N 1
ATOM 4168 C CA . SER A 1 545 ? 11.703 -22.672 -35.281 1 91.25 545 SER A CA 1
ATOM 4169 C C . SER A 1 545 ? 10.789 -23.859 -35 1 91.25 545 SER A C 1
ATOM 4171 O O . SER A 1 545 ? 10 -24.234 -35.875 1 91.25 545 SER A O 1
ATOM 4173 N N . VAL A 1 546 ? 10.922 -24.328 -33.812 1 90.81 546 VAL A N 1
ATOM 4174 C CA . VAL A 1 546 ? 10.172 -25.531 -33.5 1 90.81 546 VAL A CA 1
ATOM 4175 C C . VAL A 1 546 ? 8.891 -25.172 -32.75 1 90.81 546 VAL A C 1
ATOM 4177 O O . VAL A 1 546 ? 7.816 -25.672 -33.062 1 90.81 546 VAL A O 1
ATOM 4180 N N . ILE A 1 547 ? 8.977 -24.297 -31.844 1 93.56 547 ILE A N 1
ATOM 4181 C CA . ILE A 1 547 ? 7.828 -24.125 -30.969 1 93.56 547 ILE A CA 1
ATOM 4182 C C . ILE A 1 547 ? 7.367 -22.672 -31 1 93.56 547 ILE A C 1
ATOM 4184 O O . ILE A 1 547 ? 6.445 -22.297 -30.281 1 93.56 547 ILE A O 1
ATOM 4188 N N . GLY A 1 548 ? 7.969 -21.828 -31.766 1 92.25 548 GLY A N 1
ATOM 4189 C CA . GLY A 1 548 ? 7.586 -20.422 -31.844 1 92.25 548 GLY A CA 1
ATOM 4190 C C . GLY A 1 548 ? 8.133 -19.594 -30.703 1 92.25 548 GLY A C 1
ATOM 4191 O O . GLY A 1 548 ? 9.062 -20.016 -30 1 92.25 548 GLY A O 1
ATOM 4192 N N . GLY A 1 549 ? 7.508 -18.375 -30.547 1 91.69 549 GLY A N 1
ATOM 4193 C CA . GLY A 1 549 ? 7.977 -17.438 -29.531 1 91.69 549 GLY A CA 1
ATOM 4194 C C . GLY A 1 549 ? 7.453 -17.734 -28.141 1 91.69 549 GLY A C 1
ATOM 4195 O O . GLY A 1 549 ? 6.309 -18.172 -27.984 1 91.69 549 GLY A O 1
ATOM 4196 N N . TRP A 1 550 ? 8.273 -17.484 -27.25 1 93.25 550 TRP A N 1
ATOM 4197 C CA . TRP A 1 550 ? 7.859 -17.594 -25.859 1 93.25 550 TRP A CA 1
ATOM 4198 C C . TRP A 1 550 ? 6.98 -16.406 -25.453 1 93.25 550 TRP A C 1
ATOM 4200 O O . TRP A 1 550 ? 7.262 -15.266 -25.828 1 93.25 550 TRP A O 1
ATOM 4210 N N . GLN A 1 551 ? 5.945 -16.688 -24.75 1 88.19 551 GLN A N 1
ATOM 4211 C CA . GLN A 1 551 ? 5.055 -15.711 -24.125 1 88.19 551 GLN A CA 1
ATOM 4212 C C . GLN A 1 551 ? 4.816 -16.047 -22.656 1 88.19 551 GLN A C 1
ATOM 4214 O O . GLN A 1 551 ? 4.824 -17.219 -22.281 1 88.19 551 GLN A O 1
ATOM 4219 N N . PRO A 1 552 ? 4.645 -14.969 -21.859 1 89.69 552 PRO A N 1
ATOM 4220 C CA . PRO A 1 552 ? 4.375 -15.266 -20.453 1 89.69 552 PRO A CA 1
ATOM 4221 C C . PRO A 1 552 ? 3.172 -16.188 -20.266 1 89.69 552 PRO A C 1
ATOM 4223 O O . PRO A 1 552 ? 3.246 -17.172 -19.516 1 89.69 552 PRO A O 1
ATOM 4226 N N . CYS A 1 553 ? 2.121 -15.891 -20.938 1 89.62 553 CYS A N 1
ATOM 4227 C CA . CYS A 1 553 ? 0.939 -16.75 -20.969 1 89.62 553 CYS A CA 1
ATOM 4228 C C . CYS A 1 553 ? 0.575 -17.125 -22.406 1 89.62 553 CYS A C 1
ATOM 4230 O O . CYS A 1 553 ? 0.532 -16.281 -23.281 1 89.62 553 CYS A O 1
ATOM 4232 N N . SER A 1 554 ? 0.302 -18.328 -22.562 1 88.81 554 SER A N 1
ATOM 4233 C CA . SER A 1 554 ? 0.094 -18.906 -23.891 1 88.81 554 SER A CA 1
ATOM 4234 C C . SER A 1 554 ? -1.148 -18.312 -24.547 1 88.81 554 SER A C 1
ATOM 4236 O O . SER A 1 554 ? -2.182 -18.141 -23.906 1 88.81 554 SER A O 1
ATOM 4238 N N . ASP A 1 555 ? -1.045 -18.078 -25.828 1 81.12 555 ASP A N 1
ATOM 4239 C CA . ASP A 1 555 ? -2.193 -17.609 -26.594 1 81.12 555 ASP A CA 1
ATOM 4240 C C . ASP A 1 555 ? -2.684 -18.688 -27.562 1 81.12 555 ASP A C 1
ATOM 4242 O O . ASP A 1 555 ? -3.521 -18.422 -28.422 1 81.12 555 ASP A O 1
ATOM 4246 N N . VAL A 1 556 ? -2.234 -19.875 -27.438 1 86.38 556 VAL A N 1
ATOM 4247 C CA . VAL A 1 556 ? -2.596 -20.906 -28.406 1 86.38 556 VAL A CA 1
ATOM 4248 C C . VAL A 1 556 ? -3.473 -21.969 -27.75 1 86.38 556 VAL A C 1
ATOM 4250 O O . VAL A 1 556 ? -4.043 -22.812 -28.422 1 86.38 556 VAL A O 1
ATOM 4253 N N . LEU A 1 557 ? -3.553 -21.938 -26.484 1 89.88 557 LEU A N 1
ATOM 4254 C CA . LEU A 1 557 ? -4.285 -22.953 -25.75 1 89.88 557 LEU A CA 1
ATOM 4255 C C . LEU A 1 557 ? -5.781 -22.672 -25.75 1 89.88 557 LEU A C 1
ATOM 4257 O O . LEU A 1 557 ? -6.195 -21.516 -25.641 1 89.88 557 LEU A O 1
ATOM 4261 N N . TYR A 1 558 ? -6.539 -23.672 -25.969 1 87.62 558 TYR A N 1
ATOM 4262 C CA . TYR A 1 558 ? -7.965 -23.719 -25.656 1 87.62 558 TYR A CA 1
ATOM 4263 C C . TYR A 1 558 ? -8.211 -24.453 -24.344 1 87.62 558 TYR A C 1
ATOM 4265 O O . TYR A 1 558 ? -8.141 -25.688 -24.297 1 87.62 558 TYR A O 1
ATOM 4273 N N . TYR A 1 559 ? -8.547 -23.734 -23.328 1 89.5 559 TYR A N 1
ATOM 4274 C CA . TYR A 1 559 ? -8.586 -24.297 -21.984 1 89.5 559 TYR A CA 1
ATOM 4275 C C . TYR A 1 559 ? -10.008 -24.281 -21.422 1 89.5 559 TYR A C 1
ATOM 4277 O O . TYR A 1 559 ? -10.664 -23.234 -21.422 1 89.5 559 TYR A O 1
ATOM 4285 N N . ARG A 1 560 ? -10.484 -25.359 -20.984 1 88.12 560 ARG A N 1
ATOM 4286 C CA . ARG A 1 560 ? -11.75 -25.438 -20.25 1 88.12 560 ARG A CA 1
ATOM 4287 C C . ARG A 1 560 ? -11.516 -25.422 -18.75 1 88.12 560 ARG A C 1
ATOM 4289 O O . ARG A 1 560 ? -10.875 -26.328 -18.203 1 88.12 560 ARG A O 1
ATOM 4296 N N . LEU A 1 561 ? -12.023 -24.406 -18.109 1 84.31 561 LEU A N 1
ATOM 4297 C CA . LEU A 1 561 ? -11.953 -24.297 -16.656 1 84.31 561 LEU A CA 1
ATOM 4298 C C . LEU A 1 561 ? -13.016 -25.156 -15.992 1 84.31 561 LEU A C 1
ATOM 4300 O O . LEU A 1 561 ? -14.141 -24.703 -15.781 1 84.31 561 LEU A O 1
ATOM 4304 N N . ASP A 1 562 ? -12.688 -26.266 -15.578 1 84.25 562 ASP A N 1
ATOM 4305 C CA . ASP A 1 562 ? -13.742 -27.234 -15.234 1 84.25 562 ASP A CA 1
ATOM 4306 C C . ASP A 1 562 ? -13.797 -27.469 -13.727 1 84.25 562 ASP A C 1
ATOM 4308 O O . ASP A 1 562 ? -14.531 -28.344 -13.258 1 84.25 562 ASP A O 1
ATOM 4312 N N . THR A 1 563 ? -13.062 -26.797 -12.945 1 85.38 563 THR A N 1
ATOM 4313 C CA . THR A 1 563 ? -13.109 -26.922 -11.492 1 85.38 563 THR A CA 1
ATOM 4314 C C . THR A 1 563 ? -13.594 -25.625 -10.859 1 85.38 563 THR A C 1
ATOM 4316 O O . THR A 1 563 ? -12.852 -24.641 -10.812 1 85.38 563 THR A O 1
ATOM 4319 N N . MET A 1 564 ? -14.766 -25.609 -10.258 1 83.56 564 MET A N 1
ATOM 4320 C CA . MET A 1 564 ? -15.398 -24.375 -9.82 1 83.56 564 MET A CA 1
ATOM 4321 C C . MET A 1 564 ? -15.203 -24.156 -8.32 1 83.56 564 MET A C 1
ATOM 4323 O O . MET A 1 564 ? -15.344 -23.047 -7.828 1 83.56 564 MET A O 1
ATOM 4327 N N . ASP A 1 565 ? -15.031 -25.25 -7.609 1 92.31 565 ASP A N 1
ATOM 4328 C CA . ASP A 1 565 ? -14.953 -25.141 -6.156 1 92.31 565 ASP A CA 1
ATOM 4329 C C . ASP A 1 565 ? -13.945 -26.141 -5.59 1 92.31 565 ASP A C 1
ATOM 4331 O O . ASP A 1 565 ? -14.102 -27.344 -5.758 1 92.31 565 ASP A O 1
ATOM 4335 N N . LEU A 1 566 ? -12.953 -25.656 -4.914 1 97.25 566 LEU A N 1
ATOM 4336 C CA . LEU A 1 566 ? -11.875 -26.5 -4.398 1 97.25 566 LEU A CA 1
ATOM 4337 C C . LEU A 1 566 ? -11.836 -26.453 -2.877 1 97.25 566 LEU A C 1
ATOM 4339 O O . LEU A 1 566 ? -10.93 -27.031 -2.26 1 97.25 566 LEU A O 1
ATOM 4343 N N . VAL A 1 567 ? -12.773 -25.797 -2.197 1 98.31 567 VAL A N 1
ATOM 4344 C CA . VAL A 1 567 ? -12.758 -25.656 -0.745 1 98.31 567 VAL A CA 1
ATOM 4345 C C . VAL A 1 567 ? -12.727 -27.047 -0.098 1 98.31 567 VAL A C 1
ATOM 4347 O O . VAL A 1 567 ? -11.914 -27.297 0.795 1 98.31 567 VAL A O 1
ATOM 4350 N N . SER A 1 568 ? -13.539 -27.953 -0.568 1 98 568 SER A N 1
ATOM 4351 C CA . SER A 1 568 ? -13.609 -29.297 0.003 1 98 568 SER A CA 1
ATOM 4352 C C . SER A 1 568 ? -12.312 -30.062 -0.213 1 98 568 SER A C 1
ATOM 4354 O O . SER A 1 568 ? -11.953 -30.922 0.588 1 98 568 SER A O 1
ATOM 4356 N N . VAL A 1 569 ? -11.609 -29.766 -1.324 1 98.44 569 VAL A N 1
ATOM 4357 C CA . VAL A 1 569 ? -10.328 -30.422 -1.595 1 98.44 569 VAL A CA 1
ATOM 4358 C C . VAL A 1 569 ? -9.312 -30.016 -0.533 1 98.44 569 VAL A C 1
ATOM 4360 O O . VAL A 1 569 ? -8.555 -30.859 -0.04 1 98.44 569 VAL A O 1
ATOM 4363 N N . HIS A 1 570 ? -9.266 -28.75 -0.142 1 98.62 570 HIS A N 1
ATOM 4364 C CA . HIS A 1 570 ? -8.391 -28.312 0.932 1 98.62 570 HIS A CA 1
ATOM 4365 C C . HIS A 1 570 ? -8.711 -29.016 2.24 1 98.62 570 HIS A C 1
ATOM 4367 O O . HIS A 1 570 ? -7.801 -29.438 2.965 1 98.62 570 HIS A O 1
ATOM 4373 N N . GLU A 1 571 ? -10.039 -29.172 2.564 1 98.56 571 GLU A N 1
ATOM 4374 C CA . GLU A 1 571 ? -10.469 -29.875 3.773 1 98.56 571 GLU A CA 1
ATOM 4375 C C . GLU A 1 571 ? -9.961 -31.312 3.783 1 98.56 571 GLU A C 1
ATOM 4377 O O . GLU A 1 571 ? -9.469 -31.797 4.805 1 98.56 571 GLU A O 1
ATOM 4382 N N . GLU A 1 572 ? -10.078 -31.938 2.652 1 98.25 572 GLU A N 1
ATOM 4383 C CA . GLU A 1 572 ? -9.648 -33.312 2.502 1 98.25 572 GLU A CA 1
ATOM 4384 C C . GLU A 1 572 ? -8.141 -33.469 2.693 1 98.25 572 GLU A C 1
ATOM 4386 O O . GLU A 1 572 ? -7.676 -34.344 3.408 1 98.25 572 GLU A O 1
ATOM 4391 N N . LEU A 1 573 ? -7.383 -32.594 2.092 1 98.69 573 LEU A N 1
ATOM 4392 C CA . LEU A 1 573 ? -5.93 -32.688 2.062 1 98.69 573 LEU A CA 1
ATOM 4393 C C . LEU A 1 573 ? -5.34 -32.5 3.457 1 98.69 573 LEU A C 1
ATOM 4395 O O . LEU A 1 573 ? -4.414 -33.219 3.846 1 98.69 573 LEU A O 1
ATOM 4399 N N . VAL A 1 574 ? -5.891 -31.531 4.207 1 98.19 574 VAL A N 1
ATOM 4400 C CA . VAL A 1 574 ? -5.355 -31.312 5.547 1 98.19 574 VAL A CA 1
ATOM 4401 C C . VAL A 1 574 ? -5.703 -32.5 6.438 1 98.19 574 VAL A C 1
ATOM 4403 O O . VAL A 1 574 ? -4.93 -32.875 7.32 1 98.19 574 VAL A O 1
ATOM 4406 N N . ARG A 1 575 ? -6.848 -33.094 6.293 1 97.75 575 ARG A N 1
ATOM 4407 C CA . ARG A 1 575 ? -7.25 -34.281 7.074 1 97.75 575 ARG A CA 1
ATOM 4408 C C . ARG A 1 575 ? -6.449 -35.5 6.668 1 97.75 575 ARG A C 1
ATOM 4410 O O . ARG A 1 575 ? -6.328 -36.469 7.445 1 97.75 575 ARG A O 1
ATOM 4417 N N . GLU A 1 576 ? -5.91 -35.5 5.414 1 97.19 576 GLU A N 1
ATOM 4418 C CA . GLU A 1 576 ? -5.02 -36.562 4.953 1 97.19 576 GLU A CA 1
ATOM 4419 C C . GLU A 1 576 ? -3.613 -36.406 5.516 1 97.19 576 GLU A C 1
ATOM 4421 O O . GLU A 1 576 ? -2.734 -37.219 5.277 1 97.19 576 GLU A O 1
ATOM 4426 N N . GLY A 1 577 ? -3.398 -35.312 6.176 1 96.88 577 GLY A N 1
ATOM 4427 C CA . GLY A 1 577 ? -2.143 -35.125 6.891 1 96.88 577 GLY A CA 1
ATOM 4428 C C . GLY A 1 577 ? -1.187 -34.188 6.203 1 96.88 577 GLY A C 1
ATOM 4429 O O . GLY A 1 577 ? -0.044 -34.031 6.637 1 96.88 577 GLY A O 1
ATOM 4430 N N . LEU A 1 578 ? -1.579 -33.531 5.156 1 98.44 578 LEU A N 1
ATOM 4431 C CA . LEU A 1 578 ? -0.696 -32.594 4.465 1 98.44 578 LEU A CA 1
ATOM 4432 C C . LEU A 1 578 ? -0.683 -31.234 5.16 1 98.44 578 LEU A C 1
ATOM 4434 O O . LEU A 1 578 ? -1.733 -30.719 5.562 1 98.44 578 LEU A O 1
ATOM 4438 N N . ARG A 1 579 ? 0.489 -30.672 5.309 1 97.38 579 ARG A N 1
ATOM 4439 C CA . ARG A 1 579 ? 0.616 -29.281 5.766 1 97.38 579 ARG A CA 1
ATOM 4440 C C . ARG A 1 579 ? 0.203 -28.312 4.676 1 97.38 579 ARG A C 1
ATOM 4442 O O . ARG A 1 579 ? 0.539 -28.5 3.506 1 97.38 579 ARG A O 1
ATOM 4449 N N . ALA A 1 580 ? -0.548 -27.281 5.098 1 98.5 580 ALA A N 1
ATOM 4450 C CA . ALA A 1 580 ? -1.037 -26.359 4.078 1 98.5 580 ALA A CA 1
ATOM 4451 C C . ALA A 1 580 ? -0.726 -24.922 4.457 1 98.5 580 ALA A C 1
ATOM 4453 O O . ALA A 1 580 ? -0.845 -24.531 5.625 1 98.5 580 ALA A O 1
ATOM 4454 N N . LEU A 1 581 ? -0.26 -24.109 3.525 1 98.75 581 LEU A N 1
ATOM 4455 C CA . LEU A 1 581 ? -0.124 -22.656 3.627 1 98.75 581 LEU A CA 1
ATOM 4456 C C . LEU A 1 581 ? -0.91 -21.953 2.521 1 98.75 581 LEU A C 1
ATOM 4458 O O . LEU A 1 581 ? -0.633 -22.156 1.337 1 98.75 581 LEU A O 1
ATOM 4462 N N . VAL A 1 582 ? -1.898 -21.234 2.902 1 98.88 582 VAL A N 1
ATOM 4463 C CA . VAL A 1 582 ? -2.627 -20.344 2.004 1 98.88 582 VAL A CA 1
ATOM 4464 C C . VAL A 1 582 ? -2.281 -18.891 2.324 1 98.88 582 VAL A C 1
ATOM 4466 O O . VAL A 1 582 ? -2.5 -18.422 3.447 1 98.88 582 VAL A O 1
ATOM 4469 N N . TYR A 1 583 ? -1.723 -18.203 1.365 1 98.81 583 TYR A N 1
ATOM 4470 C CA . TYR A 1 583 ? -1.36 -16.812 1.66 1 98.81 583 TYR A CA 1
ATOM 4471 C C . TYR A 1 583 ? -1.869 -15.875 0.575 1 98.81 583 TYR A C 1
ATOM 4473 O O . TYR A 1 583 ? -2.182 -16.312 -0.537 1 98.81 583 TYR A O 1
ATOM 4481 N N . SER A 1 584 ? -2.043 -14.602 0.9 1 98.81 584 SER A N 1
ATOM 4482 C CA . SER A 1 584 ? -2.508 -13.586 -0.033 1 98.81 584 SER A CA 1
ATOM 4483 C C . SER A 1 584 ? -1.736 -12.281 0.145 1 98.81 584 SER A C 1
ATOM 4485 O O . SER A 1 584 ? -1.552 -11.812 1.27 1 98.81 584 SER A O 1
ATOM 4487 N N . GLY A 1 585 ? -1.195 -11.797 -1.014 1 98.69 585 GLY A N 1
ATOM 4488 C CA . GLY A 1 585 ? -0.955 -10.359 -0.989 1 98.69 585 GLY A CA 1
ATOM 4489 C C . GLY A 1 585 ? -2.223 -9.547 -0.803 1 98.69 585 GLY A C 1
ATOM 4490 O O . GLY A 1 585 ? -3.23 -9.805 -1.464 1 98.69 585 GLY A O 1
ATOM 4491 N N . ASP A 1 586 ? -2.184 -8.578 0.02 1 98.38 586 ASP A N 1
ATOM 4492 C CA . ASP A 1 586 ? -3.434 -7.934 0.421 1 98.38 586 ASP A CA 1
ATOM 4493 C C . ASP A 1 586 ? -3.742 -6.734 -0.469 1 98.38 586 ASP A C 1
ATOM 4495 O O . ASP A 1 586 ? -4.719 -6.02 -0.237 1 98.38 586 ASP A O 1
ATOM 4499 N N . HIS A 1 587 ? -2.953 -6.5 -1.502 1 98.12 587 HIS A N 1
ATOM 4500 C CA . HIS A 1 587 ? -3.244 -5.445 -2.469 1 98.12 587 HIS A CA 1
ATOM 4501 C C . HIS A 1 587 ? -3.336 -6.008 -3.885 1 98.12 587 HIS A C 1
ATOM 4503 O O . HIS A 1 587 ? -2.889 -5.367 -4.84 1 98.12 587 HIS A O 1
ATOM 4509 N N . ASP A 1 588 ? -3.795 -7.16 -3.973 1 96.81 588 ASP A N 1
ATOM 4510 C CA . ASP A 1 588 ? -4.18 -7.848 -5.203 1 96.81 588 ASP A CA 1
ATOM 4511 C C . ASP A 1 588 ? -5.676 -7.707 -5.465 1 96.81 588 ASP A C 1
ATOM 4513 O O . ASP A 1 588 ? -6.496 -8.008 -4.594 1 96.81 588 ASP A O 1
ATOM 4517 N N . MET A 1 589 ? -6.012 -7.352 -6.684 1 94.25 589 MET A N 1
ATOM 4518 C CA . MET A 1 589 ? -7.434 -7.223 -6.996 1 94.25 589 MET A CA 1
ATOM 4519 C C . MET A 1 589 ? -7.895 -8.344 -7.914 1 94.25 589 MET A C 1
ATOM 4521 O O . MET A 1 589 ? -9.086 -8.453 -8.219 1 94.25 589 MET A O 1
ATOM 4525 N N . VAL A 1 590 ? -7.039 -9.18 -8.383 1 92.75 590 VAL A N 1
ATOM 4526 C CA . VAL A 1 590 ? -7.379 -10.25 -9.305 1 92.75 590 VAL A CA 1
ATOM 4527 C C . VAL A 1 590 ? -8 -11.414 -8.539 1 92.75 590 VAL A C 1
ATOM 4529 O O . VAL A 1 590 ? -9.109 -11.852 -8.859 1 92.75 590 VAL A O 1
ATOM 4532 N N . VAL A 1 591 ? -7.301 -11.914 -7.598 1 96.25 591 VAL A N 1
ATOM 4533 C CA . VAL A 1 591 ? -7.801 -12.859 -6.609 1 96.25 591 VAL A CA 1
ATOM 4534 C C . VAL A 1 591 ? -7.539 -12.328 -5.203 1 96.25 591 VAL A C 1
ATOM 4536 O O . VAL A 1 591 ? -6.668 -12.836 -4.492 1 96.25 591 VAL A O 1
ATOM 4539 N N . PRO A 1 592 ? -8.367 -11.422 -4.82 1 97.19 592 PRO A N 1
ATOM 4540 C CA . PRO A 1 592 ? -8.055 -10.633 -3.625 1 97.19 592 PRO A CA 1
ATOM 4541 C C . PRO A 1 592 ? -8.18 -11.445 -2.336 1 97.19 592 PRO A C 1
ATOM 4543 O O . PRO A 1 592 ? -8.906 -12.445 -2.297 1 97.19 592 PRO A O 1
ATOM 4546 N N . HIS A 1 593 ? -7.473 -10.992 -1.304 1 98.19 593 HIS A N 1
ATOM 4547 C CA . HIS A 1 593 ? -7.496 -11.641 0.005 1 98.19 593 HIS A CA 1
ATOM 4548 C C . HIS A 1 593 ? -8.914 -11.68 0.574 1 98.19 593 HIS A C 1
ATOM 4550 O O . HIS A 1 593 ? -9.227 -12.547 1.396 1 98.19 593 HIS A O 1
ATOM 4556 N N . THR A 1 594 ? -9.805 -10.758 0.14 1 97.44 594 THR A N 1
ATOM 4557 C CA . THR A 1 594 ? -11.195 -10.75 0.598 1 97.44 594 THR A CA 1
ATOM 4558 C C . THR A 1 594 ? -11.891 -12.055 0.225 1 97.44 594 THR A C 1
ATOM 4560 O O . THR A 1 594 ? -12.742 -12.547 0.971 1 97.44 594 THR A O 1
ATOM 4563 N N . GLY A 1 595 ? -11.555 -12.602 -0.943 1 97 595 GLY A N 1
ATOM 4564 C CA . GLY A 1 595 ? -12.086 -13.898 -1.327 1 97 595 GLY A CA 1
ATOM 4565 C C . GLY A 1 595 ? -11.508 -15.047 -0.524 1 97 595 GLY A C 1
ATOM 4566 O O . GLY A 1 595 ? -12.242 -15.898 -0.022 1 97 595 GLY A O 1
ATOM 4567 N N . THR A 1 596 ? -10.219 -15.055 -0.373 1 98.31 596 THR A N 1
ATOM 4568 C CA . THR A 1 596 ? -9.539 -16.094 0.387 1 98.31 596 THR A CA 1
ATOM 4569 C C . THR A 1 596 ? -10.07 -16.156 1.816 1 98.31 596 THR A C 1
ATOM 4571 O O . THR A 1 596 ? -10.383 -17.234 2.322 1 98.31 596 THR A O 1
ATOM 4574 N N . ARG A 1 597 ? -10.203 -15.008 2.418 1 97.88 597 ARG A N 1
ATOM 4575 C CA . ARG A 1 597 ? -10.703 -14.945 3.787 1 97.88 597 ARG A CA 1
ATOM 4576 C C . ARG A 1 597 ? -12.141 -15.438 3.869 1 97.88 597 ARG A C 1
ATOM 4578 O O . ARG A 1 597 ? -12.523 -16.125 4.828 1 97.88 597 ARG A O 1
ATOM 4585 N N . THR A 1 598 ? -12.914 -15.109 2.895 1 97.5 598 THR A N 1
ATOM 4586 C CA . THR A 1 598 ? -14.32 -15.484 2.895 1 97.5 598 THR A CA 1
ATOM 4587 C C . THR A 1 598 ? -14.469 -17 2.869 1 97.5 598 THR A C 1
ATOM 4589 O O . THR A 1 598 ? -15.219 -17.578 3.668 1 97.5 598 THR A O 1
ATOM 4592 N N . TRP A 1 599 ? -13.742 -17.75 1.932 1 97.75 599 TRP A N 1
ATOM 4593 C CA . TRP A 1 599 ? -13.969 -19.188 1.895 1 97.75 599 TRP A CA 1
ATOM 4594 C C . TRP A 1 599 ? -13.281 -19.875 3.068 1 97.75 599 TRP A C 1
ATOM 4596 O O . TRP A 1 599 ? -13.742 -20.922 3.541 1 97.75 599 TRP A O 1
ATOM 4606 N N . LEU A 1 600 ? -12.219 -19.328 3.664 1 98.31 600 LEU A N 1
ATOM 4607 C CA . LEU A 1 600 ? -11.562 -19.906 4.832 1 98.31 600 LEU A CA 1
ATOM 4608 C C . LEU A 1 600 ? -12.461 -19.812 6.059 1 98.31 600 LEU A C 1
ATOM 4610 O O . LEU A 1 600 ? -12.586 -20.781 6.816 1 98.31 600 LEU A O 1
ATOM 4614 N N . TYR A 1 601 ? -13.094 -18.641 6.309 1 97.38 601 TYR A N 1
ATOM 4615 C CA . TYR A 1 601 ? -13.789 -18.406 7.566 1 97.38 601 TYR A CA 1
ATOM 4616 C C . TYR A 1 601 ? -15.266 -18.75 7.445 1 97.38 601 TYR A C 1
ATOM 4618 O O . TYR A 1 601 ? -15.906 -19.125 8.43 1 97.38 601 TYR A O 1
ATOM 4626 N N . ASP A 1 602 ? -15.812 -18.641 6.258 1 96.12 602 ASP A N 1
ATOM 4627 C CA . ASP A 1 602 ? -17.266 -18.719 6.172 1 96.12 602 ASP A CA 1
ATOM 4628 C C . ASP A 1 602 ? -17.719 -19.969 5.418 1 96.12 602 ASP A C 1
ATOM 4630 O O . ASP A 1 602 ? -18.859 -20.406 5.543 1 96.12 602 ASP A O 1
ATOM 4634 N N . LYS A 1 603 ? -16.844 -20.547 4.664 1 97.31 603 LYS A N 1
ATOM 4635 C CA . LYS A 1 603 ? -17.281 -21.656 3.828 1 97.31 603 LYS A CA 1
ATOM 4636 C C . LYS A 1 603 ? -16.594 -22.953 4.234 1 97.31 603 LYS A C 1
ATOM 4638 O O . LYS A 1 603 ? -17.234 -24 4.301 1 97.31 603 LYS A O 1
ATOM 4643 N N . ALA A 1 604 ? -15.32 -22.969 4.535 1 97.88 604 ALA A N 1
ATOM 4644 C CA . ALA A 1 604 ? -14.516 -24.156 4.754 1 97.88 604 ALA A CA 1
ATOM 4645 C C . ALA A 1 604 ? -14.75 -24.734 6.148 1 97.88 604 ALA A C 1
ATOM 4647 O O . ALA A 1 604 ? -14.945 -23.984 7.109 1 97.88 604 ALA A O 1
ATOM 4648 N N . ASN A 1 605 ? -14.781 -26.031 6.207 1 97.69 605 ASN A N 1
ATOM 4649 C CA . ASN A 1 605 ? -14.758 -26.75 7.477 1 97.69 605 ASN A CA 1
ATOM 4650 C C . ASN A 1 605 ? -13.344 -27.172 7.852 1 97.69 605 ASN A C 1
ATOM 4652 O O . ASN A 1 605 ? -13 -28.359 7.75 1 97.69 605 ASN A O 1
ATOM 4656 N N . LEU A 1 606 ? -12.562 -26.266 8.312 1 97.81 606 LEU A N 1
ATOM 4657 C CA . LEU A 1 606 ? -11.148 -26.484 8.594 1 97.81 606 LEU A CA 1
ATOM 4658 C C . LEU A 1 606 ? -10.883 -26.422 10.094 1 97.81 606 LEU A C 1
ATOM 4660 O O . LEU A 1 606 ? -9.734 -26.266 10.516 1 97.81 606 LEU A O 1
ATOM 4664 N N . GLY A 1 607 ? -11.961 -26.516 10.898 1 95.75 607 GLY A N 1
ATOM 4665 C CA . GLY A 1 607 ? -11.789 -26.422 12.336 1 95.75 607 GLY A CA 1
ATOM 4666 C C . GLY A 1 607 ? -11.648 -24.984 12.82 1 95.75 607 GLY A C 1
ATOM 4667 O O . GLY A 1 607 ? -11.766 -24.047 12.031 1 95.75 607 GLY A O 1
ATOM 4668 N N . ARG A 1 608 ? -11.422 -24.859 14.102 1 93.19 608 ARG A N 1
ATOM 4669 C CA . ARG A 1 608 ? -11.281 -23.531 14.711 1 93.19 608 ARG A CA 1
ATOM 4670 C C . ARG A 1 608 ? -9.867 -22.984 14.523 1 93.19 608 ARG A C 1
ATOM 4672 O O . ARG A 1 608 ? -8.914 -23.766 14.406 1 93.19 608 ARG A O 1
ATOM 4679 N N . THR A 1 609 ? -9.797 -21.672 14.43 1 95.12 609 THR A N 1
ATOM 4680 C CA . THR A 1 609 ? -8.484 -21.031 14.414 1 95.12 609 THR A CA 1
ATOM 4681 C C . THR A 1 609 ? -7.848 -21.078 15.797 1 95.12 609 THR A C 1
ATOM 4683 O O . THR A 1 609 ? -8.547 -21.203 16.812 1 95.12 609 THR A O 1
ATOM 4686 N N . ASP A 1 610 ? -6.539 -21.031 15.859 1 93 610 ASP A N 1
ATOM 4687 C CA . ASP A 1 610 ? -5.785 -21.031 17.109 1 93 610 ASP A CA 1
ATOM 4688 C C . ASP A 1 610 ? -6.012 -19.734 17.875 1 93 610 ASP A C 1
ATOM 4690 O O . ASP A 1 610 ? -5.605 -19.609 19.031 1 93 610 ASP A O 1
ATOM 4694 N N . GLY A 1 611 ? -6.711 -18.875 17.438 1 91 611 GLY A N 1
ATOM 4695 C CA . GLY A 1 611 ? -7.004 -17.562 18 1 91 611 GLY A CA 1
ATOM 4696 C C . GLY A 1 611 ? -7.363 -16.531 16.938 1 91 611 GLY A C 1
ATOM 4697 O O . GLY A 1 611 ? -7.543 -16.875 15.773 1 91 611 GLY A O 1
ATOM 4698 N N . PRO A 1 612 ? -7.504 -15.297 17.406 1 92.62 612 PRO A N 1
ATOM 4699 C CA . PRO A 1 612 ? -7.723 -14.234 16.422 1 92.62 612 PRO A CA 1
ATOM 4700 C C . PRO A 1 612 ? -6.535 -14.047 15.484 1 92.62 612 PRO A C 1
ATOM 4702 O O . PRO A 1 612 ? -5.441 -14.547 15.758 1 92.62 612 PRO A O 1
ATOM 4705 N N . LEU A 1 613 ? -6.945 -13.461 14.391 1 95.38 613 LEU A N 1
ATOM 4706 C CA . LEU A 1 613 ? -5.887 -13.078 13.461 1 95.38 613 LEU A CA 1
ATOM 4707 C C . LEU A 1 613 ? -4.793 -12.297 14.172 1 95.38 613 LEU A C 1
ATOM 4709 O O . LEU A 1 613 ? -5.082 -11.344 14.906 1 95.38 613 LEU A O 1
ATOM 4713 N N . ARG A 1 614 ? -3.506 -12.68 14.055 1 94.88 614 ARG A N 1
ATOM 4714 C CA . ARG A 1 614 ? -2.395 -12.031 14.742 1 94.88 614 ARG A CA 1
ATOM 4715 C C . ARG A 1 614 ? -1.327 -11.578 13.75 1 94.88 614 ARG A C 1
ATOM 4717 O O . ARG A 1 614 ? -1.187 -12.156 12.672 1 94.88 614 ARG A O 1
ATOM 4724 N N . PRO A 1 615 ? -0.548 -10.562 14.133 1 95.19 615 PRO A N 1
ATOM 4725 C CA . PRO A 1 615 ? 0.511 -10.102 13.227 1 95.19 615 PRO A CA 1
ATOM 4726 C C . PRO A 1 615 ? 1.716 -11.039 13.203 1 95.19 615 PRO A C 1
ATOM 4728 O O . PRO A 1 615 ? 1.975 -11.742 14.188 1 95.19 615 PRO A O 1
ATOM 4731 N N . TRP A 1 616 ? 2.324 -11.164 12.07 1 96.12 616 TRP A N 1
ATOM 4732 C CA . TRP A 1 616 ? 3.682 -11.695 12.023 1 96.12 616 TRP A CA 1
ATOM 4733 C C . TRP A 1 616 ? 4.68 -10.617 11.625 1 96.12 616 TRP A C 1
ATOM 4735 O O . TRP A 1 616 ? 4.348 -9.719 10.844 1 96.12 616 TRP A O 1
ATOM 4745 N N . MET A 1 617 ? 5.863 -10.641 12.211 1 91.69 617 MET A N 1
ATOM 4746 C CA . MET A 1 617 ? 6.805 -9.523 12.18 1 91.69 617 MET A CA 1
ATOM 4747 C C . MET A 1 617 ? 8.016 -9.852 11.305 1 91.69 617 MET A C 1
ATOM 4749 O O . MET A 1 617 ? 8.43 -11.008 11.227 1 91.69 617 MET A O 1
ATOM 4753 N N . LEU A 1 618 ? 8.43 -8.898 10.633 1 89.75 618 LEU A N 1
ATOM 4754 C CA . LEU A 1 618 ? 9.711 -8.938 9.938 1 89.75 618 LEU A CA 1
ATOM 4755 C C . LEU A 1 618 ? 10.43 -7.602 10.047 1 89.75 618 LEU A C 1
ATOM 4757 O O . LEU A 1 618 ? 9.844 -6.551 9.773 1 89.75 618 LEU A O 1
ATOM 4761 N N . HIS A 1 619 ? 11.586 -7.594 10.453 1 82.81 619 HIS A N 1
ATOM 4762 C CA . HIS A 1 619 ? 12.438 -6.418 10.586 1 82.81 619 HIS A CA 1
ATOM 4763 C C . HIS A 1 619 ? 11.758 -5.344 11.438 1 82.81 619 HIS A C 1
ATOM 4765 O O . HIS A 1 619 ? 11.711 -4.176 11.039 1 82.81 619 HIS A O 1
ATOM 4771 N N . GLY A 1 620 ? 11.156 -5.738 12.445 1 82.38 620 GLY A N 1
ATOM 4772 C CA . GLY A 1 620 ? 10.641 -4.809 13.438 1 82.38 620 GLY A CA 1
ATOM 4773 C C . GLY A 1 620 ? 9.312 -4.195 13.047 1 82.38 620 GLY A C 1
ATOM 4774 O O . GLY A 1 620 ? 8.82 -3.283 13.719 1 82.38 620 GLY A O 1
ATOM 4775 N N . GLN A 1 621 ? 8.805 -4.656 12.039 1 89.75 621 GLN A N 1
ATOM 4776 C CA . GLN A 1 621 ? 7.504 -4.152 11.625 1 89.75 621 GLN A CA 1
ATOM 4777 C C . GLN A 1 621 ? 6.566 -5.293 11.242 1 89.75 621 GLN A C 1
ATOM 4779 O O . GLN A 1 621 ? 7.02 -6.395 10.922 1 89.75 621 GLN A O 1
ATOM 4784 N N . ILE A 1 622 ? 5.305 -5.039 11.375 1 93.88 622 ILE A N 1
ATOM 4785 C CA . ILE A 1 622 ? 4.301 -6.016 10.969 1 93.88 622 ILE A CA 1
ATOM 4786 C C . ILE A 1 622 ? 4.406 -6.277 9.469 1 93.88 622 ILE A C 1
ATOM 4788 O O . ILE A 1 622 ? 4.312 -5.352 8.664 1 93.88 622 ILE A O 1
ATOM 4792 N N . ALA A 1 623 ? 4.664 -7.527 9.109 1 96.06 623 ALA A N 1
ATOM 4793 C CA . ALA A 1 623 ? 4.812 -7.93 7.711 1 96.06 623 ALA A CA 1
ATOM 4794 C C . ALA A 1 623 ? 3.488 -8.43 7.145 1 96.06 623 ALA A C 1
ATOM 4796 O O . ALA A 1 623 ? 3.311 -8.492 5.922 1 96.06 623 ALA A O 1
ATOM 4797 N N . GLY A 1 624 ? 2.613 -8.812 7.98 1 97.19 624 GLY A N 1
ATOM 4798 C CA . GLY A 1 624 ? 1.296 -9.32 7.637 1 97.19 624 GLY A CA 1
ATOM 4799 C C . GLY A 1 624 ? 0.56 -9.922 8.82 1 97.19 624 GLY A C 1
ATOM 4800 O O . GLY A 1 624 ? 0.878 -9.617 9.977 1 97.19 624 GLY A O 1
ATOM 4801 N N . PHE A 1 625 ? -0.473 -10.68 8.539 1 97.69 625 PHE A N 1
ATOM 4802 C CA . PHE A 1 625 ? -1.295 -11.289 9.57 1 97.69 625 PHE A CA 1
ATOM 4803 C C . PHE A 1 625 ? -1.515 -12.773 9.281 1 97.69 625 PHE A C 1
ATOM 4805 O O . PHE A 1 625 ? -1.504 -13.188 8.125 1 97.69 625 PHE A O 1
ATOM 4812 N N . THR A 1 626 ? -1.685 -13.555 10.352 1 97.75 626 THR A N 1
ATOM 4813 C CA . THR A 1 626 ? -1.733 -15 10.164 1 97.75 626 THR A CA 1
ATOM 4814 C C . THR A 1 626 ? -2.658 -15.641 11.195 1 97.75 626 THR A C 1
ATOM 4816 O O . THR A 1 626 ? -2.949 -15.055 12.234 1 97.75 626 THR A O 1
ATOM 4819 N N . ALA A 1 627 ? -3.227 -16.734 10.836 1 96.88 627 ALA A N 1
ATOM 4820 C CA . ALA A 1 627 ? -3.982 -17.641 11.695 1 96.88 627 ALA A CA 1
ATOM 4821 C C . ALA A 1 627 ? -3.83 -19.078 11.234 1 96.88 627 ALA A C 1
ATOM 4823 O O . ALA A 1 627 ? -3.469 -19.344 10.078 1 96.88 627 ALA A O 1
ATOM 4824 N N . ARG A 1 628 ? -3.963 -19.984 12.141 1 96.94 628 ARG A N 1
ATOM 4825 C CA . ARG A 1 628 ? -3.875 -21.406 11.812 1 96.94 628 ARG A CA 1
ATOM 4826 C C . ARG A 1 628 ? -5.184 -22.109 12.117 1 96.94 628 ARG A C 1
ATOM 4828 O O . ARG A 1 628 ? -5.688 -22.047 13.242 1 96.94 628 ARG A O 1
ATOM 4835 N N . PHE A 1 629 ? -5.75 -22.75 11.125 1 97.81 629 PHE A N 1
ATOM 4836 C CA . PHE A 1 629 ? -6.926 -23.594 11.273 1 97.81 629 PHE A CA 1
ATOM 4837 C C . PHE A 1 629 ? -6.531 -25 11.711 1 97.81 629 PHE A C 1
ATOM 4839 O O . PHE A 1 629 ? -5.555 -25.562 11.211 1 97.81 629 PHE A O 1
ATOM 4846 N N . GLY A 1 630 ? -7.281 -25.641 12.609 1 95.88 630 GLY A N 1
ATOM 4847 C CA . GLY A 1 630 ? -6.777 -26.781 13.367 1 95.88 630 GLY A CA 1
ATOM 4848 C C . GLY A 1 630 ? -7.223 -28.125 12.812 1 95.88 630 GLY A C 1
ATOM 4849 O O . GLY A 1 630 ? -6.879 -29.172 13.359 1 95.88 630 GLY A O 1
ATOM 4850 N N . ALA A 1 631 ? -7.926 -28.203 11.781 1 94.88 631 ALA A N 1
ATOM 4851 C CA . ALA A 1 631 ? -8.344 -29.484 11.242 1 94.88 631 ALA A CA 1
ATOM 4852 C C . ALA A 1 631 ? -7.16 -30.266 10.672 1 94.88 631 ALA A C 1
ATOM 4854 O O . ALA A 1 631 ? -6.305 -29.688 9.992 1 94.88 631 ALA A O 1
ATOM 4855 N N . GLY A 1 632 ? -7.074 -31.594 11.031 1 95.06 632 GLY A N 1
ATOM 4856 C CA . GLY A 1 632 ? -5.992 -32.406 10.516 1 95.06 632 GLY A CA 1
ATOM 4857 C C . GLY A 1 632 ? -4.617 -31.891 10.883 1 95.06 632 GLY A C 1
ATOM 4858 O O . GLY A 1 632 ? -4.348 -31.609 12.055 1 95.06 632 GLY A O 1
ATOM 4859 N N . SER A 1 633 ? -3.758 -31.781 9.867 1 90.44 633 SER A N 1
ATOM 4860 C CA . SER A 1 633 ? -2.41 -31.266 10.07 1 90.44 633 SER A CA 1
ATOM 4861 C C . SER A 1 633 ? -2.412 -29.75 10.172 1 90.44 633 SER A C 1
ATOM 4863 O O . SER A 1 633 ? -1.4 -29.141 10.531 1 90.44 633 SER A O 1
ATOM 4865 N N . GLY A 1 634 ? -3.588 -29.188 9.852 1 92.38 634 GLY A N 1
ATOM 4866 C CA . GLY A 1 634 ? -3.756 -27.75 9.992 1 92.38 634 GLY A CA 1
ATOM 4867 C C . GLY A 1 634 ? -3.51 -27 8.695 1 92.38 634 GLY A C 1
ATOM 4868 O O . GLY A 1 634 ? -2.875 -27.516 7.777 1 92.38 634 GLY A O 1
ATOM 4869 N N . LEU A 1 635 ? -4.105 -25.859 8.594 1 98 635 LEU A N 1
ATOM 4870 C CA . LEU A 1 635 ? -3.922 -24.922 7.496 1 98 635 LEU A CA 1
ATOM 4871 C C . LEU A 1 635 ? -3.561 -23.531 8.016 1 98 635 LEU A C 1
ATOM 4873 O O . LEU A 1 635 ? -4.305 -22.953 8.805 1 98 635 LEU A O 1
ATOM 4877 N N . ARG A 1 636 ? -2.41 -23.094 7.617 1 98.12 636 ARG A N 1
ATOM 4878 C CA . ARG A 1 636 ? -2.012 -21.734 7.957 1 98.12 636 ARG A CA 1
ATOM 4879 C C . ARG A 1 636 ? -2.475 -20.75 6.895 1 98.12 636 ARG A C 1
ATOM 4881 O O . ARG A 1 636 ? -2.273 -20.969 5.699 1 98.12 636 ARG A O 1
ATOM 4888 N N . PHE A 1 637 ? -3.162 -19.75 7.375 1 98.56 637 PHE A N 1
ATOM 4889 C CA . PHE A 1 637 ? -3.473 -18.594 6.547 1 98.56 637 PHE A CA 1
ATOM 4890 C C . PHE A 1 637 ? -2.543 -17.438 6.871 1 98.56 637 PHE A C 1
ATOM 4892 O O . PHE A 1 637 ? -2.236 -17.188 8.039 1 98.56 637 PHE A O 1
ATOM 4899 N N . ALA A 1 638 ? -2.059 -16.672 5.801 1 98.75 638 ALA A N 1
ATOM 4900 C CA . ALA A 1 638 ? -1.238 -15.492 6.039 1 98.75 638 ALA A CA 1
ATOM 4901 C C . ALA A 1 638 ? -1.474 -14.438 4.961 1 98.75 638 ALA A C 1
ATOM 4903 O O . ALA A 1 638 ? -1.648 -14.773 3.785 1 98.75 638 ALA A O 1
ATOM 4904 N N . THR A 1 639 ? -1.544 -13.25 5.383 1 98.56 639 THR A N 1
ATOM 4905 C CA . THR A 1 639 ? -1.488 -12.148 4.43 1 98.56 639 THR A CA 1
ATOM 4906 C C . THR A 1 639 ? -0.109 -11.492 4.441 1 98.56 639 THR A C 1
ATOM 4908 O O . THR A 1 639 ? 0.639 -11.625 5.41 1 98.56 639 THR A O 1
ATOM 4911 N N . VAL A 1 640 ? 0.276 -10.953 3.361 1 98.56 640 VAL A N 1
ATOM 4912 C CA . VAL A 1 640 ? 1.484 -10.141 3.256 1 98.56 640 VAL A CA 1
ATOM 4913 C C . VAL A 1 640 ? 1.108 -8.688 2.975 1 98.56 640 VAL A C 1
ATOM 4915 O O . VAL A 1 640 ? 0.592 -8.367 1.9 1 98.56 640 VAL A O 1
ATOM 4918 N N . LYS A 1 641 ? 1.392 -7.836 3.904 1 97.38 641 LYS A N 1
ATOM 4919 C CA . LYS A 1 641 ? 0.974 -6.438 3.879 1 97.38 641 LYS A CA 1
ATOM 4920 C C . LYS A 1 641 ? 1.667 -5.676 2.752 1 97.38 641 LYS A C 1
ATOM 4922 O O . LYS A 1 641 ? 2.893 -5.719 2.631 1 97.38 641 LYS A O 1
ATOM 4927 N N . GLY A 1 642 ? 0.865 -5.016 1.907 1 97.06 642 GLY A N 1
ATOM 4928 C CA . GLY A 1 642 ? 1.39 -4.184 0.839 1 97.06 642 GLY A CA 1
ATOM 4929 C C . GLY A 1 642 ? 1.775 -4.969 -0.399 1 97.06 642 GLY A C 1
ATOM 4930 O O . GLY A 1 642 ? 2.307 -4.406 -1.358 1 97.06 642 GLY A O 1
ATOM 4931 N N . ALA A 1 643 ? 1.512 -6.25 -0.437 1 98.06 643 ALA A N 1
ATOM 4932 C CA . ALA A 1 643 ? 1.918 -7.082 -1.568 1 98.06 643 ALA A CA 1
ATOM 4933 C C . ALA A 1 643 ? 0.785 -7.219 -2.582 1 98.06 643 ALA A C 1
ATOM 4935 O O . ALA A 1 643 ? -0.388 -7.277 -2.207 1 98.06 643 ALA A O 1
ATOM 4936 N N . GLY A 1 644 ? 1.175 -7.312 -3.861 1 97.06 644 GLY A N 1
ATOM 4937 C CA . GLY A 1 644 ? 0.23 -7.621 -4.922 1 97.06 644 GLY A CA 1
ATOM 4938 C C . GLY A 1 644 ? 0.006 -9.109 -5.109 1 97.06 644 GLY A C 1
ATOM 4939 O O . GLY A 1 644 ? 0.142 -9.891 -4.16 1 97.06 644 GLY A O 1
ATOM 4940 N N . HIS A 1 645 ? -0.405 -9.445 -6.293 1 95.69 645 HIS A N 1
ATOM 4941 C CA . HIS A 1 645 ? -0.78 -10.797 -6.688 1 95.69 645 HIS A CA 1
ATOM 4942 C C . HIS A 1 645 ? 0.414 -11.742 -6.613 1 95.69 645 HIS A C 1
ATOM 4944 O O . HIS A 1 645 ? 0.303 -12.844 -6.074 1 95.69 645 HIS A O 1
ATOM 4950 N N . MET A 1 646 ? 1.509 -11.281 -7.246 1 96.75 646 MET A N 1
ATOM 4951 C CA . MET A 1 646 ? 2.76 -12.039 -7.191 1 96.75 646 MET A CA 1
ATOM 4952 C C . MET A 1 646 ? 3.58 -11.641 -5.969 1 96.75 646 MET A C 1
ATOM 4954 O O . MET A 1 646 ? 4.527 -10.859 -6.078 1 96.75 646 MET A O 1
ATOM 4958 N N . VAL A 1 647 ? 3.213 -12.227 -4.844 1 98.44 647 VAL A N 1
ATOM 4959 C CA . VAL A 1 647 ? 3.775 -11.844 -3.553 1 98.44 647 VAL A CA 1
ATOM 4960 C C . VAL A 1 647 ? 5.297 -11.93 -3.607 1 98.44 647 VAL A C 1
ATOM 4962 O O . VAL A 1 647 ? 5.996 -11.016 -3.172 1 98.44 647 VAL A O 1
ATOM 4965 N N . PRO A 1 648 ? 5.922 -12.984 -4.184 1 98.25 648 PRO A N 1
ATOM 4966 C CA . PRO A 1 648 ? 7.387 -13.039 -4.199 1 98.25 648 PRO A CA 1
ATOM 4967 C C . PRO A 1 648 ? 8.008 -11.938 -5.062 1 98.25 648 PRO A C 1
ATOM 4969 O O . PRO A 1 648 ? 9.195 -11.625 -4.918 1 98.25 648 PRO A O 1
ATOM 4972 N N . GLN A 1 649 ? 7.188 -11.445 -6.004 1 96.25 649 GLN A N 1
ATOM 4973 C CA . GLN A 1 649 ? 7.676 -10.328 -6.801 1 96.25 649 GLN A CA 1
ATOM 4974 C C . GLN A 1 649 ? 7.527 -9.008 -6.039 1 96.25 649 GLN A C 1
ATOM 4976 O O . GLN A 1 649 ? 8.453 -8.195 -6.02 1 96.25 649 GLN A O 1
ATOM 4981 N N . SER A 1 650 ? 6.402 -8.812 -5.363 1 95.38 650 SER A N 1
ATOM 4982 C CA . SER A 1 650 ? 6.07 -7.566 -4.68 1 95.38 650 SER A CA 1
ATOM 4983 C C . SER A 1 650 ? 6.867 -7.418 -3.387 1 95.38 650 SER A C 1
ATOM 4985 O O . SER A 1 650 ? 7.285 -6.312 -3.033 1 95.38 650 SER A O 1
ATOM 4987 N N . LYS A 1 651 ? 6.887 -8.508 -2.664 1 97.19 651 LYS A N 1
ATOM 4988 C CA . LYS A 1 651 ? 7.547 -8.57 -1.364 1 97.19 651 LYS A CA 1
ATOM 4989 C C . LYS A 1 651 ? 8.414 -9.82 -1.243 1 97.19 651 LYS A C 1
ATOM 4991 O O . LYS A 1 651 ? 8.102 -10.727 -0.469 1 97.19 651 LYS A O 1
ATOM 4996 N N . PRO A 1 652 ? 9.609 -9.789 -1.872 1 97.81 652 PRO A N 1
ATOM 4997 C CA . PRO A 1 652 ? 10.406 -11.008 -1.978 1 97.81 652 PRO A CA 1
ATOM 4998 C C . PRO A 1 652 ? 10.922 -11.492 -0.625 1 97.81 652 PRO A C 1
ATOM 5000 O O . PRO A 1 652 ? 10.953 -12.703 -0.369 1 97.81 652 PRO A O 1
ATOM 5003 N N . LEU A 1 653 ? 11.344 -10.57 0.231 1 96.56 653 LEU A N 1
ATOM 5004 C CA . LEU A 1 653 ? 11.844 -10.953 1.545 1 96.56 653 LEU A CA 1
ATOM 5005 C C . LEU A 1 653 ? 10.75 -11.625 2.369 1 96.56 653 LEU A C 1
ATOM 5007 O O . LEU A 1 653 ? 10.977 -12.672 2.977 1 96.56 653 LEU A O 1
ATOM 5011 N N . GLN A 1 654 ? 9.609 -11.008 2.41 1 97.44 654 GLN A N 1
ATOM 5012 C CA . GLN A 1 654 ? 8.477 -11.555 3.154 1 97.44 654 GLN A CA 1
ATOM 5013 C C . GLN A 1 654 ? 8.062 -12.914 2.605 1 97.44 654 GLN A C 1
ATOM 5015 O O . GLN A 1 654 ? 7.738 -13.828 3.371 1 97.44 654 GLN A O 1
ATOM 5020 N N . ALA A 1 655 ? 8.078 -13.031 1.301 1 98.5 655 ALA A N 1
ATOM 5021 C CA . ALA A 1 655 ? 7.695 -14.289 0.663 1 98.5 655 ALA A CA 1
ATOM 5022 C C . ALA A 1 655 ? 8.656 -15.406 1.048 1 98.5 655 ALA A C 1
ATOM 5024 O O . ALA A 1 655 ? 8.227 -16.531 1.336 1 98.5 655 ALA A O 1
ATOM 5025 N N . LEU A 1 656 ? 9.93 -15.133 0.994 1 98.12 656 LEU A N 1
ATOM 5026 C CA . LEU A 1 656 ? 10.93 -16.125 1.363 1 98.12 656 LEU A CA 1
ATOM 5027 C C . LEU A 1 656 ? 10.773 -16.547 2.822 1 98.12 656 LEU A C 1
ATOM 5029 O O . LEU A 1 656 ? 10.883 -17.719 3.152 1 98.12 656 LEU A O 1
ATOM 5033 N N . HIS A 1 657 ? 10.531 -15.555 3.686 1 96.81 657 HIS A N 1
ATOM 5034 C CA . HIS A 1 657 ? 10.32 -15.836 5.098 1 96.81 657 HIS A CA 1
ATOM 5035 C C . HIS A 1 657 ? 9.102 -16.734 5.301 1 96.81 657 HIS A C 1
ATOM 5037 O O . HIS A 1 657 ? 9.156 -17.688 6.086 1 96.81 657 HIS A O 1
ATOM 5043 N N . LEU A 1 658 ? 8.062 -16.453 4.641 1 97.44 658 LEU A N 1
ATOM 5044 C CA . LEU A 1 658 ? 6.84 -17.25 4.723 1 97.44 658 LEU A CA 1
ATOM 5045 C C . LEU A 1 658 ? 7.082 -18.672 4.23 1 97.44 658 LEU A C 1
ATOM 5047 O O . LEU A 1 658 ? 6.621 -19.641 4.848 1 97.44 658 LEU A O 1
ATOM 5051 N N . LEU A 1 659 ? 7.781 -18.812 3.115 1 97.75 659 LEU A N 1
ATOM 5052 C CA . LEU A 1 659 ? 8.078 -20.125 2.57 1 97.75 659 LEU A CA 1
ATOM 5053 C C . LEU A 1 659 ? 8.914 -20.938 3.549 1 97.75 659 LEU A C 1
ATOM 5055 O O . LEU A 1 659 ? 8.656 -22.125 3.758 1 97.75 659 LEU A O 1
ATOM 5059 N N . LYS A 1 660 ? 9.914 -20.297 4.066 1 97.12 660 LYS A N 1
ATOM 5060 C CA . LYS A 1 660 ? 10.781 -20.984 5.016 1 97.12 660 LYS A CA 1
ATOM 5061 C C . LYS A 1 660 ? 9.992 -21.5 6.215 1 97.12 660 LYS A C 1
ATOM 5063 O O . LYS A 1 660 ? 10.156 -22.656 6.621 1 97.12 660 LYS A O 1
ATOM 5068 N N . ALA A 1 661 ? 9.18 -20.625 6.781 1 96.94 661 ALA A N 1
ATOM 5069 C CA . ALA A 1 661 ? 8.344 -21.047 7.906 1 96.94 661 ALA A CA 1
ATOM 5070 C C . ALA A 1 661 ? 7.461 -22.219 7.535 1 96.94 661 ALA A C 1
ATOM 5072 O O . ALA A 1 661 ? 7.27 -23.141 8.336 1 96.94 661 ALA A O 1
ATOM 5073 N N . PHE A 1 662 ? 6.961 -22.266 6.426 1 97.94 662 PHE A N 1
ATOM 5074 C CA . PHE A 1 662 ? 6.086 -23.312 5.938 1 97.94 662 PHE A CA 1
ATOM 5075 C C . PHE A 1 662 ? 6.859 -24.625 5.766 1 97.94 662 PHE A C 1
ATOM 5077 O O . PHE A 1 662 ? 6.445 -25.672 6.273 1 97.94 662 PHE A O 1
ATOM 5084 N N . LEU A 1 663 ? 8.016 -24.547 5.023 1 98 663 LEU A N 1
ATOM 5085 C CA . LEU A 1 663 ? 8.789 -25.75 4.684 1 98 663 LEU A CA 1
ATOM 5086 C C . LEU A 1 663 ? 9.32 -26.422 5.941 1 98 663 LEU A C 1
ATOM 5088 O O . LEU A 1 663 ? 9.367 -27.656 6.02 1 98 663 LEU A O 1
ATOM 5092 N N . TYR A 1 664 ? 9.633 -25.625 6.902 1 95.38 664 TYR A N 1
ATOM 5093 C CA . TYR A 1 664 ? 10.289 -26.172 8.078 1 95.38 664 TYR A CA 1
ATOM 5094 C C . TYR A 1 664 ? 9.352 -26.172 9.281 1 95.38 664 TYR A C 1
ATOM 5096 O O . TYR A 1 664 ? 9.789 -26.375 10.414 1 95.38 664 TYR A O 1
ATOM 5104 N N . ASP A 1 665 ? 8.086 -25.859 9.023 1 93.69 665 ASP A N 1
ATOM 5105 C CA . ASP A 1 665 ? 7.008 -25.906 10.008 1 93.69 665 ASP A CA 1
ATOM 5106 C C . ASP A 1 665 ? 7.336 -25.047 11.227 1 93.69 665 ASP A C 1
ATOM 5108 O O . ASP A 1 665 ? 7.266 -25.516 12.359 1 93.69 665 ASP A O 1
ATOM 5112 N N . LYS A 1 666 ? 7.777 -23.891 10.945 1 92.38 666 LYS A N 1
ATOM 5113 C CA . LYS A 1 666 ? 8.078 -22.922 12 1 92.38 666 LYS A CA 1
ATOM 5114 C C . LYS A 1 666 ? 6.945 -21.906 12.156 1 92.38 666 LYS A C 1
ATOM 5116 O O . LYS A 1 666 ? 6.23 -21.609 11.195 1 92.38 666 LYS A O 1
ATOM 5121 N N . GLU A 1 667 ? 6.809 -21.516 13.344 1 89.69 667 GLU A N 1
ATOM 5122 C CA . GLU A 1 667 ? 5.809 -20.484 13.602 1 89.69 667 GLU A CA 1
ATOM 5123 C C . GLU A 1 667 ? 6.246 -19.125 13.039 1 89.69 667 GLU A C 1
ATOM 5125 O O . GLU A 1 667 ? 7.445 -18.859 12.93 1 89.69 667 GLU A O 1
ATOM 5130 N N . LEU A 1 668 ? 5.289 -18.469 12.641 1 90.19 668 LEU A N 1
ATOM 5131 C CA . LEU A 1 668 ? 5.551 -17.109 12.195 1 90.19 668 LEU A CA 1
ATOM 5132 C C . LEU A 1 668 ? 5.566 -16.141 13.367 1 90.19 668 LEU A C 1
ATOM 5134 O O . LEU A 1 668 ? 4.668 -16.172 14.211 1 90.19 668 LEU A O 1
ATOM 5138 N N . MET B 1 1 ? 2.068 11.141 -84.188 1 21.39 1 MET B N 1
ATOM 5139 C CA . MET B 1 1 ? 3.244 10.867 -85 1 21.39 1 MET B CA 1
ATOM 5140 C C . MET B 1 1 ? 4.48 11.555 -84.438 1 21.39 1 MET B C 1
ATOM 5142 O O . MET B 1 1 ? 4.656 12.758 -84.562 1 21.39 1 MET B O 1
ATOM 5146 N N . ALA B 1 2 ? 4.523 11.227 -83.188 1 19.28 2 ALA B N 1
ATOM 5147 C CA . ALA B 1 2 ? 4.809 11.523 -81.812 1 19.28 2 ALA B CA 1
ATOM 5148 C C . ALA B 1 2 ? 6.312 11.586 -81.562 1 19.28 2 ALA B C 1
ATOM 5150 O O . ALA B 1 2 ? 6.996 10.555 -81.562 1 19.28 2 ALA B O 1
ATOM 5151 N N . THR B 1 3 ? 6.852 12.711 -81.812 1 16.88 3 THR B N 1
ATOM 5152 C CA . THR B 1 3 ? 8.031 13.414 -82.312 1 16.88 3 THR B CA 1
ATOM 5153 C C . THR B 1 3 ? 9.188 13.289 -81.312 1 16.88 3 THR B C 1
ATOM 5155 O O . THR B 1 3 ? 8.977 13.039 -80.125 1 16.88 3 THR B O 1
ATOM 5158 N N . LYS B 1 4 ? 10.273 13.758 -81.625 1 16.91 4 LYS B N 1
ATOM 5159 C CA . LYS B 1 4 ? 11.688 13.5 -81.938 1 16.91 4 LYS B CA 1
ATOM 5160 C C . LYS B 1 4 ? 12.547 13.742 -80.688 1 16.91 4 LYS B C 1
ATOM 5162 O O . LYS B 1 4 ? 12.094 14.344 -79.688 1 16.91 4 LYS B O 1
ATOM 5167 N N . ALA B 1 5 ? 13.539 14.43 -80.75 1 15.97 5 ALA B N 1
ATOM 5168 C CA . ALA B 1 5 ? 14.961 14.078 -80.875 1 15.97 5 ALA B CA 1
ATOM 5169 C C . ALA B 1 5 ? 15.703 14.547 -79.625 1 15.97 5 ALA B C 1
ATOM 5171 O O . ALA B 1 5 ? 16.531 13.812 -79.062 1 15.97 5 ALA B O 1
ATOM 5172 N N . CYS B 1 6 ? 15.398 15.852 -79.188 1 15.88 6 CYS B N 1
ATOM 5173 C CA . CYS B 1 6 ? 16.578 16.703 -79.25 1 15.88 6 CYS B CA 1
ATOM 5174 C C . CYS B 1 6 ? 17.469 16.469 -78 1 15.88 6 CYS B C 1
ATOM 5176 O O . CYS B 1 6 ? 17.031 15.93 -77 1 15.88 6 CYS B O 1
ATOM 5178 N N . ASP B 1 7 ? 17.906 17.547 -77.375 1 16.61 7 ASP B N 1
ATOM 5179 C CA . ASP B 1 7 ? 19.219 18.172 -77.188 1 16.61 7 ASP B CA 1
ATOM 5180 C C . ASP B 1 7 ? 19.844 17.828 -75.875 1 16.61 7 ASP B C 1
ATOM 5182 O O . ASP B 1 7 ? 19.203 17.953 -74.812 1 16.61 7 ASP B O 1
ATOM 5186 N N . THR B 1 8 ? 20.906 16.906 -75.75 1 18.94 8 THR B N 1
ATOM 5187 C CA . THR B 1 8 ? 21.797 16.016 -75 1 18.94 8 THR B CA 1
ATOM 5188 C C . THR B 1 8 ? 22.672 16.797 -74.062 1 18.94 8 THR B C 1
ATOM 5190 O O . THR B 1 8 ? 23.578 16.234 -73.438 1 18.94 8 THR B O 1
ATOM 5193 N N . LEU B 1 9 ? 22.328 18.266 -73.938 1 17.61 9 LEU B N 1
ATOM 5194 C CA . LEU B 1 9 ? 23.516 19.047 -73.625 1 17.61 9 LEU B CA 1
ATOM 5195 C C . LEU B 1 9 ? 24.219 18.578 -72.375 1 17.61 9 LEU B C 1
ATOM 5197 O O . LEU B 1 9 ? 23.547 18.156 -71.438 1 17.61 9 LEU B O 1
ATOM 5201 N N . HIS B 1 10 ? 25.578 18.469 -72.375 1 18.16 10 HIS B N 1
ATOM 5202 C CA . HIS B 1 10 ? 26.844 17.875 -71.938 1 18.16 10 HIS B CA 1
ATOM 5203 C C . HIS B 1 10 ? 27.25 18.375 -70.562 1 18.16 10 HIS B C 1
ATOM 5205 O O . HIS B 1 10 ? 28.156 17.812 -69.938 1 18.16 10 HIS B O 1
ATOM 5211 N N . LEU B 1 11 ? 26.656 19.609 -70.062 1 17.98 11 LEU B N 1
ATOM 5212 C CA . LEU B 1 11 ? 27.719 20.438 -69.5 1 17.98 11 LEU B CA 1
ATOM 5213 C C . LEU B 1 11 ? 28.297 19.828 -68.188 1 17.98 11 LEU B C 1
ATOM 5215 O O . LEU B 1 11 ? 27.547 19.547 -67.25 1 17.98 11 LEU B O 1
ATOM 5219 N N . ILE B 1 12 ? 29.516 19.219 -68.188 1 19.25 12 ILE B N 1
ATOM 5220 C CA . ILE B 1 12 ? 30.5 18.438 -67.5 1 19.25 12 ILE B CA 1
ATOM 5221 C C . ILE B 1 12 ? 31.016 19.234 -66.312 1 19.25 12 ILE B C 1
ATOM 5223 O O . ILE B 1 12 ? 32 19.984 -66.375 1 19.25 12 ILE B O 1
ATOM 5227 N N . ALA B 1 13 ? 30.094 20.188 -65.688 1 17.47 13 ALA B N 1
ATOM 5228 C CA . ALA B 1 13 ? 30.812 21.219 -64.938 1 17.47 13 ALA B CA 1
ATOM 5229 C C . ALA B 1 13 ? 31.75 20.562 -63.906 1 17.47 13 ALA B C 1
ATOM 5231 O O . ALA B 1 13 ? 31.453 19.5 -63.375 1 17.47 13 ALA B O 1
ATOM 5232 N N . VAL B 1 14 ? 32.938 21.219 -63.781 1 18.56 14 VAL B N 1
ATOM 5233 C CA . VAL B 1 14 ? 34.281 21.266 -63.281 1 18.56 14 VAL B CA 1
ATOM 5234 C C . VAL B 1 14 ? 34.281 21.125 -61.75 1 18.56 14 VAL B C 1
ATOM 5236 O O . VAL B 1 14 ? 33.688 21.953 -61.062 1 18.56 14 VAL B O 1
ATOM 5239 N N . LEU B 1 15 ? 34.344 19.875 -61.219 1 19.28 15 LEU B N 1
ATOM 5240 C CA . LEU B 1 15 ? 34.344 19.328 -59.844 1 19.28 15 LEU B CA 1
ATOM 5241 C C . LEU B 1 15 ? 35.469 19.906 -59.031 1 19.28 15 LEU B C 1
ATOM 5243 O O . LEU B 1 15 ? 36.594 19.391 -59.031 1 19.28 15 LEU B O 1
ATOM 5247 N N . LEU B 1 16 ? 35.594 21.359 -59.25 1 18.7 16 LEU B N 1
ATOM 5248 C CA . LEU B 1 16 ? 36.812 21.891 -58.656 1 18.7 16 LEU B CA 1
ATOM 5249 C C . LEU B 1 16 ? 36.906 21.5 -57.188 1 18.7 16 LEU B C 1
ATOM 5251 O O . LEU B 1 16 ? 35.969 21.672 -56.406 1 18.7 16 LEU B O 1
ATOM 5255 N N . LEU B 1 17 ? 37.812 20.578 -56.906 1 20.44 17 LEU B N 1
ATOM 5256 C CA . LEU B 1 17 ? 38.312 19.844 -55.75 1 20.44 17 LEU B CA 1
ATOM 5257 C C . LEU B 1 17 ? 38.812 20.797 -54.656 1 20.44 17 LEU B C 1
ATOM 5259 O O . LEU B 1 17 ? 39.969 21.281 -54.719 1 20.44 17 LEU B O 1
ATOM 5263 N N . PHE B 1 18 ? 38.125 22.078 -54.562 1 20.28 18 PHE B N 1
ATOM 5264 C CA . PHE B 1 18 ? 38.938 22.984 -53.75 1 20.28 18 PHE B CA 1
ATOM 5265 C C . PHE B 1 18 ? 39.219 22.359 -52.375 1 20.28 18 PHE B C 1
ATOM 5267 O O . PHE B 1 18 ? 38.344 21.734 -51.781 1 20.28 18 PHE B O 1
ATOM 5274 N N . ILE B 1 19 ? 40.5 22.109 -52.125 1 22.09 19 ILE B N 1
ATOM 5275 C CA . ILE B 1 19 ? 41.375 21.594 -51.062 1 22.09 19 ILE B CA 1
ATOM 5276 C C . ILE B 1 19 ? 41.125 22.406 -49.812 1 22.09 19 ILE B C 1
ATOM 5278 O O . ILE B 1 19 ? 41.594 23.547 -49.688 1 22.09 19 ILE B O 1
ATOM 5282 N N . ILE B 1 20 ? 39.812 22.75 -49.438 1 20.41 20 ILE B N 1
ATOM 5283 C CA . ILE B 1 20 ? 39.75 23.781 -48.406 1 20.41 20 ILE B CA 1
ATOM 5284 C C . ILE B 1 20 ? 40.5 23.312 -47.156 1 20.41 20 ILE B C 1
ATOM 5286 O O . ILE B 1 20 ? 40.25 22.234 -46.625 1 20.41 20 ILE B O 1
ATOM 5290 N N . ASN B 1 21 ? 41.781 23.812 -47.031 1 22.69 21 ASN B N 1
ATOM 5291 C CA . ASN B 1 21 ? 42.75 23.766 -45.969 1 22.69 21 ASN B CA 1
ATOM 5292 C C . ASN B 1 21 ? 42.094 24.094 -44.625 1 22.69 21 ASN B C 1
ATOM 5294 O O . ASN B 1 21 ? 41.781 25.25 -44.344 1 22.69 21 ASN B O 1
ATOM 5298 N N . ILE B 1 22 ? 41.062 23.344 -44.219 1 22.11 22 ILE B N 1
ATOM 5299 C CA . ILE B 1 22 ? 40.375 23.828 -43 1 22.11 22 ILE B CA 1
ATOM 5300 C C . ILE B 1 22 ? 41.344 23.828 -41.844 1 22.11 22 ILE B C 1
ATOM 5302 O O . ILE B 1 22 ? 41.906 22.797 -41.469 1 22.11 22 ILE B O 1
ATOM 5306 N N . SER B 1 23 ? 42.125 24.969 -41.781 1 22.17 23 SER B N 1
ATOM 5307 C CA . SER B 1 23 ? 43 25.281 -40.625 1 22.17 23 SER B CA 1
ATOM 5308 C C . SER B 1 23 ? 42.281 25.062 -39.312 1 22.17 23 SER B C 1
ATOM 5310 O O . SER B 1 23 ? 41.156 25.516 -39.125 1 22.17 23 SER B O 1
ATOM 5312 N N . VAL B 1 24 ? 42.656 23.969 -38.656 1 24.34 24 VAL B N 1
ATOM 5313 C CA . VAL B 1 24 ? 42.281 23.453 -37.344 1 24.34 24 VAL B CA 1
ATOM 5314 C C . VAL B 1 24 ? 42.531 24.531 -36.281 1 24.34 24 VAL B C 1
ATOM 5316 O O . VAL B 1 24 ? 43.656 24.828 -35.938 1 24.34 24 VAL B O 1
ATOM 5319 N N . ILE B 1 25 ? 41.938 25.797 -36.562 1 23.36 25 ILE B N 1
ATOM 5320 C CA . ILE B 1 25 ? 42.25 26.734 -35.5 1 23.36 25 ILE B CA 1
ATOM 5321 C C . ILE B 1 25 ? 41.875 26.141 -34.125 1 23.36 25 ILE B C 1
ATOM 5323 O O . ILE B 1 25 ? 40.75 25.656 -33.969 1 23.36 25 ILE B O 1
ATOM 5327 N N . GLU B 1 26 ? 42.875 25.812 -33.375 1 23.48 26 GLU B N 1
ATOM 5328 C CA . GLU B 1 26 ? 42.969 25.359 -31.984 1 23.48 26 GLU B CA 1
ATOM 5329 C C . GLU B 1 26 ? 42.219 26.312 -31.047 1 23.48 26 GLU B C 1
ATOM 5331 O O . GLU B 1 26 ? 42.719 27.391 -30.734 1 23.48 26 GLU B O 1
ATOM 5336 N N . GLN B 1 27 ? 40.938 26.75 -31.5 1 21.33 27 GLN B N 1
ATOM 5337 C CA . GLN B 1 27 ? 40.5 27.766 -30.547 1 21.33 27 GLN B CA 1
ATOM 5338 C C . GLN B 1 27 ? 40.406 27.203 -29.141 1 21.33 27 GLN B C 1
ATOM 5340 O O . GLN B 1 27 ? 39.812 26.141 -28.906 1 21.33 27 GLN B O 1
ATOM 5345 N N . GLU B 1 28 ? 41.375 27.609 -28.344 1 24.39 28 GLU B N 1
ATOM 5346 C CA . GLU B 1 28 ? 41.562 27.516 -26.891 1 24.39 28 GLU B CA 1
ATOM 5347 C C . GLU B 1 28 ? 40.312 28 -26.172 1 24.39 28 GLU B C 1
ATOM 5349 O O . GLU B 1 28 ? 40.125 29.203 -25.969 1 24.39 28 GLU B O 1
ATOM 5354 N N . ASP B 1 29 ? 39.094 27.594 -26.672 1 25.09 29 ASP B N 1
ATOM 5355 C CA . ASP B 1 29 ? 37.969 28.266 -26.047 1 25.09 29 ASP B CA 1
ATOM 5356 C C . ASP B 1 29 ? 37.906 27.969 -24.562 1 25.09 29 ASP B C 1
ATOM 5358 O O . ASP B 1 29 ? 37.594 26.828 -24.156 1 25.09 29 ASP B O 1
ATOM 5362 N N . GLY B 1 30 ? 38.969 28.391 -23.844 1 26.28 30 GLY B N 1
ATOM 5363 C CA . GLY B 1 30 ? 38.812 28.359 -22.391 1 26.28 30 GLY B CA 1
ATOM 5364 C C . GLY B 1 30 ? 37.5 28.984 -21.922 1 26.28 30 GLY B C 1
ATOM 5365 O O . GLY B 1 30 ? 37.344 30.203 -21.953 1 26.28 30 GLY B O 1
ATOM 5366 N N . VAL B 1 31 ? 36.438 28.438 -22.422 1 28.95 31 VAL B N 1
ATOM 5367 C CA . VAL B 1 31 ? 35.219 29.078 -21.906 1 28.95 31 VAL B CA 1
ATOM 5368 C C . VAL B 1 31 ? 35.25 29.094 -20.375 1 28.95 31 VAL B C 1
ATOM 5370 O O . VAL B 1 31 ? 35.375 28.031 -19.75 1 28.95 31 VAL B O 1
ATOM 5373 N N . PRO B 1 32 ? 35.75 30.203 -19.906 1 26.64 32 PRO B N 1
ATOM 5374 C CA . PRO B 1 32 ? 35.656 30.219 -18.438 1 26.64 32 PRO B CA 1
ATOM 5375 C C . PRO B 1 32 ? 34.312 29.75 -17.906 1 26.64 32 PRO B C 1
ATOM 5377 O O . PRO B 1 32 ? 33.281 29.938 -18.547 1 26.64 32 PRO B O 1
ATOM 5380 N N . ALA B 1 33 ? 34.344 28.703 -17.109 1 27.14 33 ALA B N 1
ATOM 5381 C CA . ALA B 1 33 ? 33.188 28.266 -16.328 1 27.14 33 ALA B CA 1
ATOM 5382 C C . ALA B 1 33 ? 32.375 29.469 -15.836 1 27.14 33 ALA B C 1
ATOM 5384 O O . ALA B 1 33 ? 32.844 30.25 -15 1 27.14 33 ALA B O 1
ATOM 5385 N N . GLU B 1 34 ? 31.781 30.125 -16.812 1 27.97 34 GLU B N 1
ATOM 5386 C CA . GLU B 1 34 ? 30.906 31.172 -16.297 1 27.97 34 GLU B CA 1
ATOM 5387 C C . GLU B 1 34 ? 30.156 30.719 -15.047 1 27.97 34 GLU B C 1
ATOM 5389 O O . GLU B 1 34 ? 29.531 29.656 -15.047 1 27.97 34 GLU B O 1
ATOM 5394 N N . GLY B 1 35 ? 30.672 31.094 -13.891 1 28.77 35 GLY B N 1
ATOM 5395 C CA . GLY B 1 35 ? 30.031 30.969 -12.594 1 28.77 35 GLY B CA 1
ATOM 5396 C C . GLY B 1 35 ? 28.516 31.078 -12.656 1 28.77 35 GLY B C 1
ATOM 5397 O O . GLY B 1 35 ? 27.984 31.969 -13.328 1 28.77 35 GLY B O 1
ATOM 5398 N N . SER B 1 36 ? 27.875 29.938 -12.758 1 31.62 36 SER B N 1
ATOM 5399 C CA . SER B 1 36 ? 26.438 29.984 -12.547 1 31.62 36 SER B CA 1
ATOM 5400 C C . SER B 1 36 ? 26.047 31.172 -11.664 1 31.62 36 SER B C 1
ATOM 5402 O O . SER B 1 36 ? 26.469 31.25 -10.508 1 31.62 36 SER B O 1
ATOM 5404 N N . LYS B 1 37 ? 26.031 32.281 -12.203 1 31.16 37 LYS B N 1
ATOM 5405 C CA . LYS B 1 37 ? 25.531 33.438 -11.469 1 31.16 37 LYS B CA 1
ATOM 5406 C C . LYS B 1 37 ? 24.328 33.062 -10.609 1 31.16 37 LYS B C 1
ATOM 5408 O O . LYS B 1 37 ? 23.188 33.031 -11.094 1 31.16 37 LYS B O 1
ATOM 5413 N N . TYR B 1 38 ? 24.516 32.156 -9.68 1 35.06 38 TYR B N 1
ATOM 5414 C CA . TYR B 1 38 ? 23.484 32.156 -8.664 1 35.06 38 TYR B CA 1
ATOM 5415 C C . TYR B 1 38 ? 23.109 33.562 -8.219 1 35.06 38 TYR B C 1
ATOM 5417 O O . TYR B 1 38 ? 23.984 34.344 -7.848 1 35.06 38 TYR B O 1
ATOM 5425 N N . VAL B 1 39 ? 22.219 34.219 -8.867 1 39.62 39 VAL B N 1
ATOM 5426 C CA . VAL B 1 39 ? 21.641 35.469 -8.367 1 39.62 39 VAL B CA 1
ATOM 5427 C C . VAL B 1 39 ? 21.625 35.469 -6.84 1 39.62 39 VAL B C 1
ATOM 5429 O O . VAL B 1 39 ? 21.234 34.469 -6.23 1 39.62 39 VAL B O 1
ATOM 5432 N N . LYS B 1 40 ? 22.406 36.188 -6.234 1 47.16 40 LYS B N 1
ATOM 5433 C CA . LYS B 1 40 ? 22.422 36.438 -4.793 1 47.16 40 LYS B CA 1
ATOM 5434 C C . LYS B 1 40 ? 21.016 36.625 -4.246 1 47.16 40 LYS B C 1
ATOM 5436 O O . LYS B 1 40 ? 20.422 37.688 -4.449 1 47.16 40 LYS B O 1
ATOM 5441 N N . LEU B 1 41 ? 20.219 35.688 -4.145 1 54.03 41 LEU B N 1
ATOM 5442 C CA . LEU B 1 41 ? 18.859 35.719 -3.615 1 54.03 41 LEU B CA 1
ATOM 5443 C C . LEU B 1 41 ? 18.844 36.344 -2.223 1 54.03 41 LEU B C 1
ATOM 5445 O O . LEU B 1 41 ? 17.781 36.656 -1.679 1 54.03 41 LEU B O 1
ATOM 5449 N N . CYS B 1 42 ? 20 36.406 -1.572 1 64.62 42 CYS B N 1
ATOM 5450 C CA . CYS B 1 42 ? 19.828 36.906 -0.212 1 64.62 42 CYS B CA 1
ATOM 5451 C C . CYS B 1 42 ? 19.938 38.438 -0.172 1 64.62 42 CYS B C 1
ATOM 5453 O O . CYS B 1 42 ? 20.938 39 -0.605 1 64.62 42 CYS B O 1
ATOM 5455 N N . GLY B 1 43 ? 18.875 39.125 0.053 1 61.06 43 GLY B N 1
ATOM 5456 C CA . GLY B 1 43 ? 18.781 40.562 0.196 1 61.06 43 GLY B CA 1
ATOM 5457 C C . GLY B 1 43 ? 19.391 41.062 1.484 1 61.06 43 GLY B C 1
ATOM 5458 O O . GLY B 1 43 ? 20.141 40.344 2.15 1 61.06 43 GLY B O 1
ATOM 5459 N N . ASP B 1 44 ? 19.25 42.312 1.755 1 66.25 44 ASP B N 1
ATOM 5460 C CA . ASP B 1 44 ? 19.844 43.062 2.873 1 66.25 44 ASP B CA 1
ATOM 5461 C C . ASP B 1 44 ? 18.891 43.062 4.07 1 66.25 44 ASP B C 1
ATOM 5463 O O . ASP B 1 44 ? 19.203 43.688 5.098 1 66.25 44 ASP B O 1
ATOM 5467 N N . GLN B 1 45 ? 17.859 42.281 3.975 1 76.94 45 GLN B N 1
ATOM 5468 C CA . GLN B 1 45 ? 16.922 42.344 5.094 1 76.94 45 GLN B CA 1
ATOM 5469 C C . GLN B 1 45 ? 17.344 41.406 6.223 1 76.94 45 GLN B C 1
ATOM 5471 O O . GLN B 1 45 ? 17.766 40.281 5.969 1 76.94 45 GLN B O 1
ATOM 5476 N N . PRO B 1 46 ? 17.25 41.906 7.418 1 80.06 46 PRO B N 1
ATOM 5477 C CA . PRO B 1 46 ? 17.75 41.156 8.562 1 80.06 46 PRO B CA 1
ATOM 5478 C C . PRO B 1 46 ? 17 39.844 8.781 1 80.06 46 PRO B C 1
ATOM 5480 O O . PRO B 1 46 ? 17.5 38.938 9.461 1 80.06 46 PRO B O 1
ATOM 5483 N N . ASP B 1 47 ? 15.875 39.688 8.227 1 92.56 47 ASP B N 1
ATOM 5484 C CA . ASP B 1 47 ? 15.094 38.5 8.477 1 92.56 47 ASP B CA 1
ATOM 5485 C C . ASP B 1 47 ? 15.281 37.469 7.355 1 92.56 47 ASP B C 1
ATOM 5487 O O . ASP B 1 47 ? 14.711 36.375 7.406 1 92.56 47 ASP B O 1
ATOM 5491 N N . GLU B 1 48 ? 16.094 37.75 6.41 1 94.5 48 GLU B N 1
ATOM 5492 C CA . GLU B 1 48 ? 16.312 36.844 5.297 1 94.5 48 GLU B CA 1
ATOM 5493 C C . GLU B 1 48 ? 17.312 35.75 5.668 1 94.5 48 GLU B C 1
ATOM 5495 O O . GLU B 1 48 ? 18.297 36.031 6.355 1 94.5 48 GLU B O 1
ATOM 5500 N N . ILE B 1 49 ? 17.031 34.562 5.25 1 95.44 49 ILE B N 1
ATOM 5501 C CA . ILE B 1 49 ? 17.922 33.438 5.453 1 95.44 49 ILE B CA 1
ATOM 5502 C C . ILE B 1 49 ? 18.844 33.281 4.242 1 95.44 49 ILE B C 1
ATOM 5504 O O . ILE B 1 49 ? 18.438 32.75 3.205 1 95.44 49 ILE B O 1
ATOM 5508 N N . CYS B 1 50 ? 20.078 33.688 4.445 1 91.44 50 CYS B N 1
ATOM 5509 C CA . CYS B 1 50 ? 20.984 33.719 3.305 1 91.44 50 CYS B CA 1
ATOM 5510 C C . CYS B 1 50 ? 21.906 32.5 3.314 1 91.44 50 CYS B C 1
ATOM 5512 O O . CYS B 1 50 ? 22.516 32.156 2.299 1 91.44 50 CYS B O 1
ATOM 5514 N N . ASN B 1 51 ? 22.016 31.938 4.465 1 91.62 51 ASN B N 1
ATOM 5515 C CA . ASN B 1 51 ? 22.797 30.719 4.633 1 91.62 51 ASN B CA 1
ATOM 5516 C C . ASN B 1 51 ? 22.094 29.719 5.539 1 91.62 51 ASN B C 1
ATOM 5518 O O . ASN B 1 51 ? 21.484 30.094 6.547 1 91.62 51 ASN B O 1
ATOM 5522 N N . LEU B 1 52 ? 22.156 28.469 5.09 1 94.69 52 LEU B N 1
ATOM 5523 C CA . LEU B 1 52 ? 21.594 27.391 5.887 1 94.69 52 LEU B CA 1
ATOM 5524 C C . LEU B 1 52 ? 22.625 26.297 6.105 1 94.69 52 LEU B C 1
ATOM 5526 O O . LEU B 1 52 ? 23.172 25.75 5.145 1 94.69 52 LEU B O 1
ATOM 5530 N N . PRO B 1 53 ? 22.906 26.031 7.371 1 95.56 53 PRO B N 1
ATOM 5531 C CA . PRO B 1 53 ? 23.859 24.953 7.613 1 95.56 53 PRO B CA 1
ATOM 5532 C C . PRO B 1 53 ? 23.484 23.656 6.906 1 95.56 53 PRO B C 1
ATOM 5534 O O . PRO B 1 53 ? 22.344 23.203 7.016 1 95.56 53 PRO B O 1
ATOM 5537 N N . GLY B 1 54 ? 24.422 23.062 6.23 1 95.62 54 GLY B N 1
ATOM 5538 C CA . GLY B 1 54 ? 24.188 21.844 5.488 1 95.62 54 GLY B CA 1
ATOM 5539 C C . GLY B 1 54 ? 23.922 22.078 4.012 1 95.62 54 GLY B C 1
ATOM 5540 O O . GLY B 1 54 ? 23.953 21.141 3.215 1 95.62 54 GLY B O 1
ATOM 5541 N N . LEU B 1 55 ? 23.578 23.25 3.646 1 95.62 55 LEU B N 1
ATOM 5542 C CA . LEU B 1 55 ? 23.344 23.609 2.254 1 95.62 55 LEU B CA 1
ATOM 5543 C C . LEU B 1 55 ? 24.609 24.141 1.604 1 95.62 55 LEU B C 1
ATOM 5545 O O . LEU B 1 55 ? 25.281 25.016 2.162 1 95.62 55 LEU B O 1
ATOM 5549 N N . ASN B 1 56 ? 24.906 23.531 0.453 1 90.44 56 ASN B N 1
ATOM 5550 C CA . ASN B 1 56 ? 26.016 24.078 -0.316 1 90.44 56 ASN B CA 1
ATOM 5551 C C . ASN B 1 56 ? 25.609 25.312 -1.104 1 90.44 56 ASN B C 1
ATOM 5553 O O . ASN B 1 56 ? 24.812 25.219 -2.039 1 90.44 56 ASN B O 1
ATOM 5557 N N . GLY B 1 57 ? 26.109 26.469 -0.684 1 89.75 57 GLY B N 1
ATOM 5558 C CA . GLY B 1 57 ? 25.75 27.719 -1.358 1 89.75 57 GLY B CA 1
ATOM 5559 C C . GLY B 1 57 ? 24.516 28.375 -0.784 1 89.75 57 GLY B C 1
ATOM 5560 O O . GLY B 1 57 ? 24.109 28.078 0.344 1 89.75 57 GLY B O 1
ATOM 5561 N N . SER B 1 58 ? 23.984 29.312 -1.501 1 89.75 58 SER B N 1
ATOM 5562 C CA . SER B 1 58 ? 22.797 30.031 -1.064 1 89.75 58 SER B CA 1
ATOM 5563 C C . SER B 1 58 ? 21.531 29.234 -1.39 1 89.75 58 SER B C 1
ATOM 5565 O O . SER B 1 58 ? 21.5 28.469 -2.352 1 89.75 58 SER B O 1
ATOM 5567 N N . PRO B 1 59 ? 20.531 29.453 -0.562 1 94.06 59 PRO B N 1
ATOM 5568 C CA . PRO B 1 59 ? 19.266 28.797 -0.893 1 94.06 59 PRO B CA 1
ATOM 5569 C C . PRO B 1 59 ? 18.734 29.188 -2.266 1 94.06 59 PRO B C 1
ATOM 5571 O O . PRO B 1 59 ? 18.859 30.359 -2.662 1 94.06 59 PRO B O 1
ATOM 5574 N N . HIS B 1 60 ? 18.125 28.25 -2.986 1 93.25 60 HIS B N 1
ATOM 5575 C CA . HIS B 1 60 ? 17.547 28.516 -4.301 1 93.25 60 HIS B CA 1
ATOM 5576 C C . HIS B 1 60 ? 16.172 29.156 -4.188 1 93.25 60 HIS B C 1
ATOM 5578 O O . HIS B 1 60 ? 15.555 29.484 -5.199 1 93.25 60 HIS B O 1
ATOM 5584 N N . VAL B 1 61 ? 15.711 29.25 -2.977 1 94.31 61 VAL B N 1
ATOM 5585 C CA . VAL B 1 61 ? 14.43 29.891 -2.641 1 94.31 61 VAL B CA 1
ATOM 5586 C C . VAL B 1 61 ? 14.664 31.016 -1.644 1 94.31 61 VAL B C 1
ATOM 5588 O O . VAL B 1 61 ? 15.445 30.875 -0.702 1 94.31 61 VAL B O 1
ATOM 5591 N N . ARG B 1 62 ? 14.008 32.156 -1.964 1 94.31 62 ARG B N 1
ATOM 5592 C CA . ARG B 1 62 ? 14.078 33.25 -0.973 1 94.31 62 ARG B CA 1
ATOM 5593 C C . ARG B 1 62 ? 13.297 32.875 0.285 1 94.31 62 ARG B C 1
ATOM 5595 O O . ARG B 1 62 ? 12.117 32.5 0.208 1 94.31 62 ARG B O 1
ATOM 5602 N N . MET B 1 63 ? 13.938 33 1.435 1 96.81 63 MET B N 1
ATOM 5603 C CA . MET B 1 63 ? 13.289 32.625 2.693 1 96.81 63 MET B CA 1
ATOM 5604 C C . MET B 1 63 ? 13.492 33.75 3.732 1 96.81 63 MET B C 1
ATOM 5606 O O . MET B 1 63 ? 14.547 34.375 3.773 1 96.81 63 MET B O 1
ATOM 5610 N N . ARG B 1 64 ? 12.516 33.938 4.492 1 97.44 64 ARG B N 1
ATOM 5611 C CA . ARG B 1 64 ? 12.531 34.844 5.629 1 97.44 64 ARG B CA 1
ATOM 5612 C C . ARG B 1 64 ? 11.945 34.188 6.871 1 97.44 64 ARG B C 1
ATOM 5614 O O . ARG B 1 64 ? 11 33.406 6.777 1 97.44 64 ARG B O 1
ATOM 5621 N N . SER B 1 65 ? 12.523 34.5 8 1 98.06 65 SER B N 1
ATOM 5622 C CA . SER B 1 65 ? 12.008 33.938 9.242 1 98.06 65 SER B CA 1
ATOM 5623 C C . SER B 1 65 ? 12.164 34.906 10.406 1 98.06 65 SER B C 1
ATOM 5625 O O . SER B 1 65 ? 12.859 35.906 10.289 1 98.06 65 SER B O 1
ATOM 5627 N N . GLY B 1 66 ? 11.453 34.625 11.43 1 97.81 66 GLY B N 1
ATOM 5628 C CA . GLY B 1 66 ? 11.477 35.438 12.625 1 97.81 66 GLY B CA 1
ATOM 5629 C C . GLY B 1 66 ? 10.289 35.188 13.539 1 97.81 66 GLY B C 1
ATOM 5630 O O . GLY B 1 66 ? 9.781 34.062 13.625 1 97.81 66 GLY B O 1
ATOM 5631 N N . TYR B 1 67 ? 9.977 36.219 14.344 1 98.44 67 TYR B N 1
ATOM 5632 C CA . TYR B 1 67 ? 8.891 36.125 15.305 1 98.44 67 TYR B CA 1
ATOM 5633 C C . TYR B 1 67 ? 7.863 37.219 15.102 1 98.44 67 TYR B C 1
ATOM 5635 O O . TYR B 1 67 ? 8.219 38.344 14.742 1 98.44 67 TYR B O 1
ATOM 5643 N N . ILE B 1 68 ? 6.656 36.906 15.289 1 98.69 68 ILE B N 1
ATOM 5644 C CA . ILE B 1 68 ? 5.578 37.875 15.461 1 98.69 68 ILE B CA 1
ATOM 5645 C C . ILE B 1 68 ? 5.035 37.781 16.891 1 98.69 68 ILE B C 1
ATOM 5647 O O . ILE B 1 68 ? 4.637 36.719 17.344 1 98.69 68 ILE B O 1
ATOM 5651 N N . THR B 1 69 ? 5.066 38.906 17.578 1 98.56 69 THR B N 1
ATOM 5652 C CA . THR B 1 69 ? 4.496 38.969 18.922 1 98.56 69 THR B CA 1
ATOM 5653 C C . THR B 1 69 ? 2.973 39.031 18.859 1 98.56 69 THR B C 1
ATOM 5655 O O . THR B 1 69 ? 2.418 40 18.312 1 98.56 69 THR B O 1
ATOM 5658 N N . VAL B 1 70 ? 2.318 38.062 19.469 1 98.62 70 VAL B N 1
ATOM 5659 C CA . VAL B 1 70 ? 0.864 38 19.359 1 98.62 70 VAL B CA 1
ATOM 5660 C C . VAL B 1 70 ? 0.234 38.469 20.672 1 98.62 70 VAL B C 1
ATOM 5662 O O . VAL B 1 70 ? -0.959 38.781 20.719 1 98.62 70 VAL B O 1
ATOM 5665 N N . ASN B 1 71 ? 0.982 38.531 21.703 1 97.94 71 ASN B N 1
ATOM 5666 C CA . ASN B 1 71 ? 0.593 39.125 22.969 1 97.94 71 ASN B CA 1
ATOM 5667 C C . ASN B 1 71 ? 1.771 39.812 23.641 1 97.94 71 ASN B C 1
ATOM 5669 O O . ASN B 1 71 ? 2.693 39.156 24.125 1 97.94 71 ASN B O 1
ATOM 5673 N N . GLU B 1 72 ? 1.736 41.125 23.766 1 96.5 72 GLU B N 1
ATOM 5674 C CA . GLU B 1 72 ? 2.842 41.906 24.297 1 96.5 72 GLU B CA 1
ATOM 5675 C C . GLU B 1 72 ? 2.986 41.719 25.797 1 96.5 72 GLU B C 1
ATOM 5677 O O . GLU B 1 72 ? 4.098 41.719 26.328 1 96.5 72 GLU B O 1
ATOM 5682 N N . ILE B 1 73 ? 1.916 41.562 26.422 1 95.38 73 ILE B N 1
ATOM 5683 C CA . ILE B 1 73 ? 1.919 41.469 27.875 1 95.38 73 ILE B CA 1
ATOM 5684 C C . ILE B 1 73 ? 2.701 40.219 28.312 1 95.38 73 ILE B C 1
ATOM 5686 O O . ILE B 1 73 ? 3.545 40.281 29.219 1 95.38 73 ILE B O 1
ATOM 5690 N N . SER B 1 74 ? 2.432 39.125 27.688 1 95.81 74 SER B N 1
ATOM 5691 C CA . SER B 1 74 ? 3.09 37.906 28.078 1 95.81 74 SER B CA 1
ATOM 5692 C C . SER B 1 74 ? 4.289 37.594 27.172 1 95.81 74 SER B C 1
ATOM 5694 O O . SER B 1 74 ? 4.941 36.562 27.312 1 95.81 74 SER B O 1
ATOM 5696 N N . ASP B 1 75 ? 4.578 38.469 26.266 1 96.69 75 ASP B N 1
ATOM 5697 C CA . ASP B 1 75 ? 5.641 38.25 25.297 1 96.69 75 ASP B CA 1
ATOM 5698 C C . ASP B 1 75 ? 5.453 36.906 24.594 1 96.69 75 ASP B C 1
ATOM 5700 O O . ASP B 1 75 ? 6.375 36.094 24.547 1 96.69 75 ASP B O 1
ATOM 5704 N N . ARG B 1 76 ? 4.23 36.625 24.25 1 98.06 76 ARG B N 1
ATOM 5705 C CA . ARG B 1 76 ? 3.904 35.438 23.484 1 98.06 76 ARG B CA 1
ATOM 5706 C C . ARG B 1 76 ? 4.219 35.656 22 1 98.06 76 ARG B C 1
ATOM 5708 O O . ARG B 1 76 ? 3.693 36.562 21.375 1 98.06 76 ARG B O 1
ATOM 5715 N N . ARG B 1 77 ? 5.102 34.844 21.391 1 98.19 77 ARG B N 1
ATOM 5716 C CA . ARG B 1 77 ? 5.652 35.031 20.047 1 98.19 77 ARG B CA 1
ATOM 5717 C C . ARG B 1 77 ? 5.52 33.75 19.219 1 98.19 77 ARG B C 1
ATOM 5719 O O . ARG B 1 77 ? 5.863 32.656 19.688 1 98.19 77 ARG B O 1
ATOM 5726 N N . LEU B 1 78 ? 5.023 33.844 18.078 1 98.81 78 LEU B N 1
ATOM 5727 C CA . LEU B 1 78 ? 4.98 32.75 17.125 1 98.81 78 LEU B CA 1
ATOM 5728 C C . LEU B 1 78 ? 6.105 32.844 16.109 1 98.81 78 LEU B C 1
ATOM 5730 O O . LEU B 1 78 ? 6.312 33.938 15.523 1 98.81 78 LEU B O 1
ATOM 5734 N N . TRP B 1 79 ? 6.871 31.781 16.016 1 98.75 79 TRP B N 1
ATOM 5735 C CA . TRP B 1 79 ? 7.934 31.719 15.008 1 98.75 79 TRP B CA 1
ATOM 5736 C C . TRP B 1 79 ? 7.363 31.359 13.641 1 98.75 79 TRP B C 1
ATOM 5738 O O . TRP B 1 79 ? 6.445 30.531 13.539 1 98.75 79 TRP B O 1
ATOM 5748 N N . TYR B 1 80 ? 7.969 31.984 12.602 1 98.75 80 TYR B N 1
ATOM 5749 C CA . TYR B 1 80 ? 7.504 31.703 11.25 1 98.75 80 TYR B CA 1
ATOM 5750 C C . TYR B 1 80 ? 8.68 31.578 10.289 1 98.75 80 TYR B C 1
ATOM 5752 O O . TYR B 1 80 ? 9.789 32 10.594 1 98.75 80 TYR B O 1
ATOM 5760 N N . LEU B 1 81 ? 8.414 30.875 9.203 1 98.75 81 LEU B N 1
ATOM 5761 C CA . LEU B 1 81 ? 9.289 30.828 8.039 1 98.75 81 LEU B CA 1
ATOM 5762 C C . LEU B 1 81 ? 8.484 30.984 6.754 1 98.75 81 LEU B C 1
ATOM 5764 O O . LEU B 1 81 ? 7.516 30.25 6.523 1 98.75 81 LEU B O 1
ATOM 5768 N N . VAL B 1 82 ? 8.812 32.062 5.957 1 98.5 82 VAL B N 1
ATOM 5769 C CA . VAL B 1 82 ? 8.211 32.25 4.645 1 98.5 82 VAL B CA 1
ATOM 5770 C C . VAL B 1 82 ? 9.18 31.828 3.553 1 98.5 82 VAL B C 1
ATOM 5772 O O . VAL B 1 82 ? 10.297 32.344 3.459 1 98.5 82 VAL B O 1
ATOM 5775 N N . ALA B 1 83 ? 8.766 30.844 2.863 1 98 83 ALA B N 1
ATOM 5776 C CA . ALA B 1 83 ? 9.516 30.422 1.687 1 98 83 ALA B CA 1
ATOM 5777 C C . ALA B 1 83 ? 8.797 30.828 0.402 1 98 83 ALA B C 1
ATOM 5779 O O . ALA B 1 83 ? 7.719 30.297 0.094 1 98 83 ALA B O 1
ATOM 5780 N N . ASP B 1 84 ? 9.422 31.672 -0.381 1 96.38 84 ASP B N 1
ATOM 5781 C CA . ASP B 1 84 ? 8.789 32.219 -1.58 1 96.38 84 ASP B CA 1
ATOM 5782 C C . ASP B 1 84 ? 8.719 31.156 -2.684 1 96.38 84 ASP B C 1
ATOM 5784 O O . ASP B 1 84 ? 9.477 30.188 -2.674 1 96.38 84 ASP B O 1
ATOM 5788 N N . ARG B 1 85 ? 7.762 31.344 -3.527 1 96.56 85 ARG B N 1
ATOM 5789 C CA . ARG B 1 85 ? 7.707 30.516 -4.719 1 96.56 85 ARG B CA 1
ATOM 5790 C C . ARG B 1 85 ? 9.016 30.594 -5.504 1 96.56 85 ARG B C 1
ATOM 5792 O O . ARG B 1 85 ? 9.594 31.672 -5.648 1 96.56 85 ARG B O 1
ATOM 5799 N N . GLU B 1 86 ? 9.43 29.422 -5.918 1 92.31 86 GLU B N 1
ATOM 5800 C CA . GLU B 1 86 ? 10.664 29.359 -6.703 1 92.31 86 GLU B CA 1
ATOM 5801 C C . GLU B 1 86 ? 10.516 30.125 -8.016 1 92.31 86 GLU B C 1
ATOM 5803 O O . GLU B 1 86 ? 9.445 30.109 -8.633 1 92.31 86 GLU B O 1
ATOM 5808 N N . ASP B 1 87 ? 11.523 31.047 -8.273 1 74.88 87 ASP B N 1
ATOM 5809 C CA . ASP B 1 87 ? 11.523 31.812 -9.516 1 74.88 87 ASP B CA 1
ATOM 5810 C C . ASP B 1 87 ? 12.008 30.953 -10.688 1 74.88 87 ASP B C 1
ATOM 5812 O O . ASP B 1 87 ? 13.062 30.312 -10.602 1 74.88 87 ASP B O 1
ATOM 5816 N N . HIS B 1 88 ? 11.164 30.375 -11.391 1 53.94 88 HIS B N 1
ATOM 5817 C CA . HIS B 1 88 ? 11.664 29.672 -12.562 1 53.94 88 HIS B CA 1
ATOM 5818 C C . HIS B 1 88 ? 12.406 30.625 -13.5 1 53.94 88 HIS B C 1
ATOM 5820 O O . HIS B 1 88 ? 11.836 31.609 -13.977 1 53.94 88 HIS B O 1
ATOM 5826 N N . GLY B 1 89 ? 13.406 31.109 -13.141 1 38.97 89 GLY B N 1
ATOM 5827 C CA . GLY B 1 89 ? 14.172 31.875 -14.102 1 38.97 89 GLY B CA 1
ATOM 5828 C C . GLY B 1 89 ? 13.828 31.562 -15.547 1 38.97 89 GLY B C 1
ATOM 5829 O O . GLY B 1 89 ? 13.375 30.453 -15.844 1 38.97 89 GLY B O 1
ATOM 5830 N N . ARG B 1 90 ? 13.625 32.625 -16.406 1 34.62 90 ARG B N 1
ATOM 5831 C CA . ARG B 1 90 ? 13.695 32.469 -17.859 1 34.62 90 ARG B CA 1
ATOM 5832 C C . ARG B 1 90 ? 14.867 31.562 -18.266 1 34.62 90 ARG B C 1
ATOM 5834 O O . ARG B 1 90 ? 15.969 31.703 -17.734 1 34.62 90 ARG B O 1
ATOM 5841 N N . ASP B 1 91 ? 14.781 30.312 -18.469 1 32.78 91 ASP B N 1
ATOM 5842 C CA . ASP B 1 91 ? 15.805 29.812 -19.375 1 32.78 91 ASP B CA 1
ATOM 5843 C C . ASP B 1 91 ? 16.469 30.938 -20.156 1 32.78 91 ASP B C 1
ATOM 5845 O O . ASP B 1 91 ? 15.844 31.531 -21.047 1 32.78 91 ASP B O 1
ATOM 5849 N N . SER B 1 92 ? 17.109 31.672 -19.547 1 31.22 92 SER B N 1
ATOM 5850 C CA . SER B 1 92 ? 17.906 32.594 -20.344 1 31.22 92 SER B CA 1
ATOM 5851 C C . SER B 1 92 ? 18.625 31.875 -21.484 1 31.22 92 SER B C 1
ATOM 5853 O O . SER B 1 92 ? 19.484 32.438 -22.141 1 31.22 92 SER B O 1
ATOM 5855 N N . SER B 1 93 ? 18.531 30.562 -21.469 1 30.59 93 SER B N 1
ATOM 5856 C CA . SER B 1 93 ? 19.375 30.062 -22.562 1 30.59 93 SER B CA 1
ATOM 5857 C C . SER B 1 93 ? 18.812 30.5 -23.906 1 30.59 93 SER B C 1
ATOM 5859 O O . SER B 1 93 ? 19.078 29.844 -24.922 1 30.59 93 SER B O 1
ATOM 5861 N N . THR B 1 94 ? 17.688 31.25 -23.953 1 28.67 94 THR B N 1
ATOM 5862 C CA . THR B 1 94 ? 17.656 31.656 -25.359 1 28.67 94 THR B CA 1
ATOM 5863 C C . THR B 1 94 ? 18.875 32.531 -25.688 1 28.67 94 THR B C 1
ATOM 5865 O O . THR B 1 94 ? 18.953 33.688 -25.281 1 28.67 94 THR B O 1
ATOM 5868 N N . THR B 1 95 ? 19.953 31.938 -25.641 1 26.81 95 THR B N 1
ATOM 5869 C CA . THR B 1 95 ? 21.016 32.594 -26.422 1 26.81 95 THR B CA 1
ATOM 5870 C C . THR B 1 95 ? 20.453 33.156 -27.734 1 26.81 95 THR B C 1
ATOM 5872 O O . THR B 1 95 ? 19.859 32.406 -28.516 1 26.81 95 THR B O 1
ATOM 5875 N N . SER B 1 96 ? 20.141 34.406 -27.656 1 26.11 96 SER B N 1
ATOM 5876 C CA . SER B 1 96 ? 19.969 35.219 -28.844 1 26.11 96 SER B CA 1
ATOM 5877 C C . SER B 1 96 ? 21.047 34.906 -29.891 1 26.11 96 SER B C 1
ATOM 5879 O O . SER B 1 96 ? 22.219 35.219 -29.672 1 26.11 96 SER B O 1
ATOM 5881 N N . MET B 1 97 ? 20.984 33.812 -30.516 1 24.22 97 MET B N 1
ATOM 5882 C CA . MET B 1 97 ? 21.734 33.938 -31.766 1 24.22 97 MET B CA 1
ATOM 5883 C C . MET B 1 97 ? 21.344 35.219 -32.5 1 24.22 97 MET B C 1
ATOM 5885 O O . MET B 1 97 ? 20.172 35.438 -32.781 1 24.22 97 MET B O 1
ATOM 5889 N N . THR B 1 98 ? 22.109 36.312 -32.344 1 23.19 98 THR B N 1
ATOM 5890 C CA . THR B 1 98 ? 22.172 37.531 -33.156 1 23.19 98 THR B CA 1
ATOM 5891 C C . THR B 1 98 ? 22.25 37.188 -34.625 1 23.19 98 THR B C 1
ATOM 5893 O O . THR B 1 98 ? 23.328 36.938 -35.156 1 23.19 98 THR B O 1
ATOM 5896 N N . ALA B 1 99 ? 21.609 36.219 -35.281 1 23.42 99 ALA B N 1
ATOM 5897 C CA . ALA B 1 99 ? 21.891 36.562 -36.656 1 23.42 99 ALA B CA 1
ATOM 5898 C C . ALA B 1 99 ? 21.547 38.031 -36.938 1 23.42 99 ALA B C 1
ATOM 5900 O O . ALA B 1 99 ? 20.922 38.688 -36.125 1 23.42 99 ALA B O 1
ATOM 5901 N N . GLY B 1 100 ? 20.953 38.344 -38.25 1 23.06 100 GLY B N 1
ATOM 5902 C CA . GLY B 1 100 ? 20.891 39.469 -39.125 1 23.06 100 GLY B CA 1
ATOM 5903 C C . GLY B 1 100 ? 20.141 40.656 -38.531 1 23.06 100 GLY B C 1
ATOM 5904 O O . GLY B 1 100 ? 19.406 40.5 -37.562 1 23.06 100 GLY B O 1
ATOM 5905 N N . THR B 1 101 ? 20.453 41.938 -39.219 1 23.89 101 THR B N 1
ATOM 5906 C CA . THR B 1 101 ? 20.422 43.375 -39.062 1 23.89 101 THR B CA 1
ATOM 5907 C C . THR B 1 101 ? 19 43.875 -38.812 1 23.89 101 THR B C 1
ATOM 5909 O O . THR B 1 101 ? 18.766 45.094 -38.688 1 23.89 101 THR B O 1
ATOM 5912 N N . THR B 1 102 ? 18 43.156 -39.406 1 25.14 102 THR B N 1
ATOM 5913 C CA . THR B 1 102 ? 16.906 44.094 -39.562 1 25.14 102 THR B CA 1
ATOM 5914 C C . THR B 1 102 ? 16.375 44.594 -38.219 1 25.14 102 THR B C 1
ATOM 5916 O O . THR B 1 102 ? 16.188 43.781 -37.312 1 25.14 102 THR B O 1
ATOM 5919 N N . THR B 1 103 ? 16.734 45.844 -37.906 1 25.88 103 THR B N 1
ATOM 5920 C CA . THR B 1 103 ? 16.391 46.75 -36.844 1 25.88 103 THR B CA 1
ATOM 5921 C C . THR B 1 103 ? 14.898 46.688 -36.531 1 25.88 103 THR B C 1
ATOM 5923 O O . THR B 1 103 ? 14.094 47.438 -37.062 1 25.88 103 THR B O 1
ATOM 5926 N N . GLU B 1 104 ? 14.18 45.594 -36.938 1 26.05 104 GLU B N 1
ATOM 5927 C CA . GLU B 1 104 ? 12.836 46 -36.531 1 26.05 104 GLU B CA 1
ATOM 5928 C C . GLU B 1 104 ? 12.758 46.219 -35.031 1 26.05 104 GLU B C 1
ATOM 5930 O O . GLU B 1 104 ? 13.305 45.438 -34.25 1 26.05 104 GLU B O 1
ATOM 5935 N N . VAL B 1 105 ? 12.617 47.531 -34.688 1 24.36 105 VAL B N 1
ATOM 5936 C CA . VAL B 1 105 ? 12.25 48.031 -33.375 1 24.36 105 VAL B CA 1
ATOM 5937 C C . VAL B 1 105 ? 11.281 47.094 -32.688 1 24.36 105 VAL B C 1
ATOM 5939 O O . VAL B 1 105 ? 10.18 46.844 -33.188 1 24.36 105 VAL B O 1
ATOM 5942 N N . ALA B 1 106 ? 11.859 46.031 -32.219 1 27.3 106 ALA B N 1
ATOM 5943 C CA . ALA B 1 106 ? 11.008 45.281 -31.281 1 27.3 106 ALA B CA 1
ATOM 5944 C C . ALA B 1 106 ? 10.148 46.219 -30.453 1 27.3 106 ALA B C 1
ATOM 5946 O O . ALA B 1 106 ? 10.656 47.156 -29.859 1 27.3 106 ALA B O 1
ATOM 5947 N N . ALA B 1 107 ? 8.969 46.344 -30.922 1 26.03 107 ALA B N 1
ATOM 5948 C CA . ALA B 1 107 ? 7.965 47.094 -30.172 1 26.03 107 ALA B CA 1
ATOM 5949 C C . ALA B 1 107 ? 8.195 46.969 -28.672 1 26.03 107 ALA B C 1
ATOM 5951 O O . ALA B 1 107 ? 8.352 45.844 -28.156 1 26.03 107 ALA B O 1
ATOM 5952 N N . GLU B 1 108 ? 8.898 48 -28.031 1 26.3 108 GLU B N 1
ATOM 5953 C CA . GLU B 1 108 ? 9.125 48.281 -26.625 1 26.3 108 GLU B CA 1
ATOM 5954 C C . GLU B 1 108 ? 7.996 47.75 -25.75 1 26.3 108 GLU B C 1
ATOM 5956 O O . GLU B 1 108 ? 8.141 47.625 -24.531 1 26.3 108 GLU B O 1
ATOM 5961 N N . GLY B 1 109 ? 6.77 47.938 -26.281 1 27.8 109 GLY B N 1
ATOM 5962 C CA . GLY B 1 109 ? 5.688 48.094 -25.328 1 27.8 109 GLY B CA 1
ATOM 5963 C C . GLY B 1 109 ? 5.297 46.812 -24.641 1 27.8 109 GLY B C 1
ATOM 5964 O O . GLY B 1 109 ? 4.238 46.719 -24.016 1 27.8 109 GLY B O 1
ATOM 5965 N N . GLU B 1 110 ? 5.629 45.719 -25.328 1 29.7 110 GLU B N 1
ATOM 5966 C CA . GLU B 1 110 ? 4.91 44.719 -24.531 1 29.7 110 GLU B CA 1
ATOM 5967 C C . GLU B 1 110 ? 5.387 44.688 -23.094 1 29.7 110 GLU B C 1
ATOM 5969 O O . GLU B 1 110 ? 6.5 44.25 -22.797 1 29.7 110 GLU B O 1
ATOM 5974 N N . VAL B 1 111 ? 5.035 45.719 -22.328 1 28.75 111 VAL B N 1
ATOM 5975 C CA . VAL B 1 111 ? 5.043 45.594 -20.875 1 28.75 111 VAL B CA 1
ATOM 5976 C C . VAL B 1 111 ? 4.867 44.125 -20.516 1 28.75 111 VAL B C 1
ATOM 5978 O O . VAL B 1 111 ? 3.928 43.469 -20.969 1 28.75 111 VAL B O 1
ATOM 5981 N N . ALA B 1 112 ? 5.852 43.375 -20.375 1 33.56 112 ALA B N 1
ATOM 5982 C CA . ALA B 1 112 ? 5.781 42.094 -19.719 1 33.56 112 ALA B CA 1
ATOM 5983 C C . ALA B 1 112 ? 4.598 42.031 -18.75 1 33.56 112 ALA B C 1
ATOM 5985 O O . ALA B 1 112 ? 4.508 42.812 -17.812 1 33.56 112 ALA B O 1
ATOM 5986 N N . ALA B 1 113 ? 3.412 41.844 -19.125 1 34.47 113 ALA B N 1
ATOM 5987 C CA . ALA B 1 113 ? 2.266 41.625 -18.25 1 34.47 113 ALA B CA 1
ATOM 5988 C C . ALA B 1 113 ? 2.715 41.156 -16.875 1 34.47 113 ALA B C 1
ATOM 5990 O O . ALA B 1 113 ? 3.463 40.188 -16.75 1 34.47 113 ALA B O 1
ATOM 5991 N N . ALA B 1 114 ? 3.002 42.031 -15.891 1 39.75 114 ALA B N 1
ATOM 5992 C CA . ALA B 1 114 ? 3.318 41.75 -14.492 1 39.75 114 ALA B CA 1
ATOM 5993 C C . ALA B 1 114 ? 2.793 40.375 -14.055 1 39.75 114 ALA B C 1
ATOM 5995 O O . ALA B 1 114 ? 1.589 40.125 -14.133 1 39.75 114 ALA B O 1
ATOM 5996 N N . ALA B 1 115 ? 3.389 39.312 -14.094 1 52.25 115 ALA B N 1
ATOM 5997 C CA . ALA B 1 115 ? 3.062 37.938 -13.734 1 52.25 115 ALA B CA 1
ATOM 5998 C C . ALA B 1 115 ? 2.217 37.875 -12.469 1 52.25 115 ALA B C 1
ATOM 6000 O O . ALA B 1 115 ? 2.475 38.625 -11.516 1 52.25 115 ALA B O 1
ATOM 6001 N N . ALA B 1 116 ? 0.886 37.5 -12.461 1 65.56 116 ALA B N 1
ATOM 6002 C CA . ALA B 1 116 ? -0.014 37.312 -11.32 1 65.56 116 ALA B CA 1
ATOM 6003 C C . ALA B 1 116 ? 0.745 36.781 -10.102 1 65.56 116 ALA B C 1
ATOM 6005 O O . ALA B 1 116 ? 1.663 35.969 -10.234 1 65.56 116 ALA B O 1
ATOM 6006 N N . PRO B 1 117 ? 0.508 37.562 -8.961 1 84.69 117 PRO B N 1
ATOM 6007 C CA . PRO B 1 117 ? 1.197 37.125 -7.75 1 84.69 117 PRO B CA 1
ATOM 6008 C C . PRO B 1 117 ? 0.99 35.656 -7.461 1 84.69 117 PRO B C 1
ATOM 6010 O O . PRO B 1 117 ? -0.092 35.094 -7.711 1 84.69 117 PRO B O 1
ATOM 6013 N N . ALA B 1 118 ? 2.006 35.062 -7.109 1 91 118 ALA B N 1
ATOM 6014 C CA . ALA B 1 118 ? 1.956 33.656 -6.727 1 91 118 ALA B CA 1
ATOM 6015 C C . ALA B 1 118 ? 1.021 33.438 -5.539 1 91 118 ALA B C 1
ATOM 6017 O O . ALA B 1 118 ? 0.984 34.25 -4.613 1 91 118 ALA B O 1
ATOM 6018 N N . PRO B 1 119 ? 0.269 32.375 -5.582 1 97.62 119 PRO B N 1
ATOM 6019 C CA . PRO B 1 119 ? -0.542 32.094 -4.398 1 97.62 119 PRO B CA 1
ATOM 6020 C C . PRO B 1 119 ? 0.296 31.922 -3.135 1 97.62 119 PRO B C 1
ATOM 6022 O O . PRO B 1 119 ? 1.46 31.516 -3.211 1 97.62 119 PRO B O 1
ATOM 6025 N N . VAL B 1 120 ? -0.301 32.25 -2.076 1 98.75 120 VAL B N 1
ATOM 6026 C CA . VAL B 1 120 ? 0.305 32.094 -0.758 1 98.75 120 VAL B CA 1
ATOM 6027 C C . VAL B 1 120 ? -0.454 31.031 0.031 1 98.75 120 VAL B C 1
ATOM 6029 O O . VAL B 1 120 ? -1.687 31.016 0.041 1 98.75 120 VAL B O 1
ATOM 6032 N N . VAL B 1 121 ? 0.268 30.094 0.625 1 98.88 121 VAL B N 1
ATOM 6033 C CA . VAL B 1 121 ? -0.333 29.047 1.447 1 98.88 121 VAL B CA 1
ATOM 6034 C C . VAL B 1 121 ? 0.206 29.141 2.873 1 98.88 121 VAL B C 1
ATOM 6036 O O . VAL B 1 121 ? 1.418 29.078 3.092 1 98.88 121 VAL B O 1
ATOM 6039 N N . LEU B 1 122 ? -0.64 29.328 3.811 1 98.94 122 LEU B N 1
ATOM 6040 C CA . LEU B 1 122 ? -0.282 29.141 5.211 1 98.94 122 LEU B CA 1
ATOM 6041 C C . LEU B 1 122 ? -0.471 27.688 5.633 1 98.94 122 LEU B C 1
ATOM 6043 O O . LEU B 1 122 ? -1.588 27.172 5.598 1 98.94 122 LEU B O 1
ATOM 6047 N N . TRP B 1 123 ? 0.574 27.062 6.035 1 98.88 123 TRP B N 1
ATOM 6048 C CA . TRP B 1 123 ? 0.549 25.656 6.449 1 98.88 123 TRP B CA 1
ATOM 6049 C C . TRP B 1 123 ? 0.353 25.547 7.957 1 98.88 123 TRP B C 1
ATOM 6051 O O . TRP B 1 123 ? 1.095 26.156 8.734 1 98.88 123 TRP B O 1
ATOM 6061 N N . LEU B 1 124 ? -0.6 24.75 8.352 1 98.56 124 LEU B N 1
ATOM 6062 C CA . LEU B 1 124 ? -0.865 24.469 9.758 1 98.56 124 LEU B CA 1
ATOM 6063 C C . LEU B 1 124 ? -0.733 22.984 10.047 1 98.56 124 LEU B C 1
ATOM 6065 O O . LEU B 1 124 ? -1.636 22.203 9.742 1 98.56 124 LEU B O 1
ATOM 6069 N N . THR B 1 125 ? 0.311 22.734 10.797 1 93.75 125 THR B N 1
ATOM 6070 C CA . THR B 1 125 ? 0.584 21.359 11.18 1 93.75 125 THR B CA 1
ATOM 6071 C C . THR B 1 125 ? -0.367 20.906 12.281 1 93.75 125 THR B C 1
ATOM 6073 O O . THR B 1 125 ? -0.733 21.688 13.156 1 93.75 125 THR B O 1
ATOM 6076 N N . GLY B 1 126 ? -0.716 19.703 12.258 1 91.19 126 GLY B N 1
ATOM 6077 C CA . GLY B 1 126 ? -1.627 19.156 13.25 1 91.19 126 GLY B CA 1
ATOM 6078 C C . GLY B 1 126 ? -0.969 18.922 14.602 1 91.19 126 GLY B C 1
ATOM 6079 O O . GLY B 1 126 ? -0.226 19.781 15.086 1 91.19 126 GLY B O 1
ATOM 6080 N N . GLY B 1 127 ? -1.243 18.109 15.219 1 87.75 127 GLY B N 1
ATOM 6081 C CA . GLY B 1 127 ? -0.869 17.797 16.578 1 87.75 127 GLY B CA 1
ATOM 6082 C C . GLY B 1 127 ? -2.064 17.562 17.484 1 87.75 127 GLY B C 1
ATOM 6083 O O . GLY B 1 127 ? -2.742 16.547 17.391 1 87.75 127 GLY B O 1
ATOM 6084 N N . PRO B 1 128 ? -2.498 18.484 18.094 1 89.88 128 PRO B N 1
ATOM 6085 C CA . PRO B 1 128 ? -2.006 19.859 18.156 1 89.88 128 PRO B CA 1
ATOM 6086 C C . PRO B 1 128 ? -0.648 19.969 18.859 1 89.88 128 PRO B C 1
ATOM 6088 O O . PRO B 1 128 ? -0.224 19.031 19.547 1 89.88 128 PRO B O 1
ATOM 6091 N N . GLY B 1 129 ? -0.024 21.094 18.578 1 91.38 129 GLY B N 1
ATOM 6092 C CA . GLY B 1 129 ? 1.218 21.422 19.266 1 91.38 129 GLY B CA 1
ATOM 6093 C C . GLY B 1 129 ? 2.447 20.891 18.547 1 91.38 129 GLY B C 1
ATOM 6094 O O . GLY B 1 129 ? 3.539 20.859 19.125 1 91.38 129 GLY B O 1
ATOM 6095 N N . CYS B 1 130 ? 2.195 20.422 17.328 1 92.69 130 CYS B N 1
ATOM 6096 C CA . CYS B 1 130 ? 3.352 19.969 16.562 1 92.69 130 CYS B CA 1
ATOM 6097 C C . CYS B 1 130 ? 3.895 21.094 15.68 1 92.69 130 CYS B C 1
ATOM 6099 O O . CYS B 1 130 ? 3.145 21.969 15.25 1 92.69 130 CYS B O 1
ATOM 6101 N N . SER B 1 131 ? 5.18 21.016 15.445 1 96.56 131 SER B N 1
ATOM 6102 C CA . SER B 1 131 ? 5.902 22.078 14.758 1 96.56 131 SER B CA 1
ATOM 6103 C C . SER B 1 131 ? 5.68 22.016 13.25 1 96.56 131 SER B C 1
ATOM 6105 O O . SER B 1 131 ? 5.656 20.922 12.672 1 96.56 131 SER B O 1
ATOM 6107 N N . SER B 1 132 ? 5.605 23.141 12.609 1 98.06 132 SER B N 1
ATOM 6108 C CA . SER B 1 132 ? 5.496 23.219 11.156 1 98.06 132 SER B CA 1
ATOM 6109 C C . SER B 1 132 ? 6.805 22.828 10.484 1 98.06 132 SER B C 1
ATOM 6111 O O . SER B 1 132 ? 6.824 22.516 9.289 1 98.06 132 SER B O 1
ATOM 6113 N N . LEU B 1 133 ? 7.871 22.812 11.219 1 98.06 133 LEU B N 1
ATOM 6114 C CA . LEU B 1 133 ? 9.172 22.453 10.664 1 98.06 133 LEU B CA 1
ATOM 6115 C C . LEU B 1 133 ? 9.25 20.969 10.375 1 98.06 133 LEU B C 1
ATOM 6117 O O . LEU B 1 133 ? 10.125 20.516 9.617 1 98.06 133 LEU B O 1
ATOM 6121 N N . ASP B 1 134 ? 8.367 20.25 11.016 1 95.06 134 ASP B N 1
ATOM 6122 C CA . ASP B 1 134 ? 8.258 18.859 10.617 1 95.06 134 ASP B CA 1
ATOM 6123 C C . ASP B 1 134 ? 7.887 18.734 9.141 1 95.06 134 ASP B C 1
ATOM 6125 O O . ASP B 1 134 ? 8.477 17.938 8.406 1 95.06 134 ASP B O 1
ATOM 6129 N N . ALA B 1 135 ? 6.93 19.484 8.742 1 97.81 135 ALA B N 1
ATOM 6130 C CA . ALA B 1 135 ? 6.52 19.5 7.344 1 97.81 135 ALA B CA 1
ATOM 6131 C C . ALA B 1 135 ? 7.609 20.094 6.457 1 97.81 135 ALA B C 1
ATOM 6133 O O . ALA B 1 135 ? 7.84 19.609 5.344 1 97.81 135 ALA B O 1
ATOM 6134 N N . PHE B 1 136 ? 8.258 21.125 6.945 1 98.44 136 PHE B N 1
ATOM 6135 C CA . PHE B 1 136 ? 9.336 21.766 6.215 1 98.44 136 PHE B CA 1
ATOM 6136 C C . PHE B 1 136 ? 10.445 20.781 5.891 1 98.44 136 PHE B C 1
ATOM 6138 O O . PHE B 1 136 ? 11.008 20.797 4.793 1 98.44 136 PHE B O 1
ATOM 6145 N N . ILE B 1 137 ? 10.727 19.922 6.82 1 97.88 137 ILE B N 1
ATOM 6146 C CA . ILE B 1 137 ? 11.875 19.031 6.691 1 97.88 137 ILE B CA 1
ATOM 6147 C C . ILE B 1 137 ? 11.461 17.734 5.992 1 97.88 137 ILE B C 1
ATOM 6149 O O . ILE B 1 137 ? 12.172 17.25 5.113 1 97.88 137 ILE B O 1
ATOM 6153 N N . TYR B 1 138 ? 10.312 17.219 6.281 1 96.5 138 TYR B N 1
ATOM 6154 C CA . TYR B 1 138 ? 10.039 15.852 5.871 1 96.5 138 TYR B CA 1
ATOM 6155 C C . TYR B 1 138 ? 8.969 15.812 4.785 1 96.5 138 TYR B C 1
ATOM 6157 O O . TYR B 1 138 ? 8.805 14.797 4.102 1 96.5 138 TYR B O 1
ATOM 6165 N N . GLU B 1 139 ? 8.203 16.812 4.594 1 97.81 139 GLU B N 1
ATOM 6166 C CA . GLU B 1 139 ? 7.039 16.719 3.713 1 97.81 139 GLU B CA 1
ATOM 6167 C C . GLU B 1 139 ? 7.238 17.547 2.445 1 97.81 139 GLU B C 1
ATOM 6169 O O . GLU B 1 139 ? 7.582 17 1.393 1 97.81 139 GLU B O 1
ATOM 6174 N N . HIS B 1 140 ? 7.086 18.859 2.518 1 98.5 140 HIS B N 1
ATOM 6175 C CA . HIS B 1 140 ? 6.949 19.578 1.259 1 98.5 140 HIS B CA 1
ATOM 6176 C C . HIS B 1 140 ? 7.816 20.828 1.244 1 98.5 140 HIS B C 1
ATOM 6178 O O . HIS B 1 140 ? 7.609 21.734 0.421 1 98.5 140 HIS B O 1
ATOM 6184 N N . GLY B 1 141 ? 8.781 20.938 2.125 1 98.62 141 GLY B N 1
ATOM 6185 C CA . GLY B 1 141 ? 9.703 22.047 2.127 1 98.62 141 GLY B CA 1
ATOM 6186 C C . GLY B 1 141 ? 10.609 22.078 0.912 1 98.62 141 GLY B C 1
ATOM 6187 O O . GLY B 1 141 ? 10.625 21.141 0.12 1 98.62 141 GLY B O 1
ATOM 6188 N N . PRO B 1 142 ? 11.383 23.109 0.812 1 98.12 142 PRO B N 1
ATOM 6189 C CA . PRO B 1 142 ? 12.18 23.328 -0.395 1 98.12 142 PRO B CA 1
ATOM 6190 C C . PRO B 1 142 ? 13.414 22.422 -0.451 1 98.12 142 PRO B C 1
ATOM 6192 O O . PRO B 1 142 ? 14.07 22.328 -1.49 1 98.12 142 PRO B O 1
ATOM 6195 N N . PHE B 1 143 ? 13.695 21.688 0.654 1 98.12 143 PHE B N 1
ATOM 6196 C CA . PHE B 1 143 ? 14.93 20.906 0.699 1 98.12 143 PHE B CA 1
ATOM 6197 C C . PHE B 1 143 ? 14.641 19.469 1.1 1 98.12 143 PHE B C 1
ATOM 6199 O O . PHE B 1 143 ? 13.656 19.203 1.786 1 98.12 143 PHE B O 1
ATOM 6206 N N . LYS B 1 144 ? 15.508 18.594 0.574 1 97.56 144 LYS B N 1
ATOM 6207 C CA . LYS B 1 144 ? 15.625 17.25 1.105 1 97.56 144 LYS B CA 1
ATOM 6208 C C . LYS B 1 144 ? 16.812 17.125 2.068 1 97.56 144 LYS B C 1
ATOM 6210 O O . LYS B 1 144 ? 17.891 17.641 1.785 1 97.56 144 LYS B O 1
ATOM 6215 N N . PHE B 1 145 ? 16.594 16.516 3.158 1 97 145 PHE B N 1
ATOM 6216 C CA . PHE B 1 145 ? 17.594 16.391 4.207 1 97 145 PHE B CA 1
ATOM 6217 C C . PHE B 1 145 ? 18.141 14.969 4.258 1 97 145 PHE B C 1
ATOM 6219 O O . PHE B 1 145 ? 17.391 14 4.113 1 97 145 PHE B O 1
ATOM 6226 N N . SER B 1 146 ? 19.406 14.812 4.383 1 95.06 146 SER B N 1
ATOM 6227 C CA . SER B 1 146 ? 20.047 13.523 4.586 1 95.06 146 SER B CA 1
ATOM 6228 C C . SER B 1 146 ? 21.328 13.672 5.406 1 95.06 146 SER B C 1
ATOM 6230 O O . SER B 1 146 ? 21.859 14.773 5.551 1 95.06 146 SER B O 1
ATOM 6232 N N . TYR B 1 147 ? 21.781 12.508 5.996 1 91.75 147 TYR B N 1
ATOM 6233 C CA . TYR B 1 147 ? 23.109 12.508 6.609 1 91.75 147 TYR B CA 1
ATOM 6234 C C . TYR B 1 147 ? 24.188 12.281 5.562 1 91.75 147 TYR B C 1
ATOM 6236 O O . TYR B 1 147 ? 24.031 11.453 4.664 1 91.75 147 TYR B O 1
ATOM 6244 N N . GLY B 1 148 ? 25.188 13.062 5.586 1 85.31 148 GLY B N 1
ATOM 6245 C CA . GLY B 1 148 ? 26.312 12.883 4.684 1 85.31 148 GLY B CA 1
ATOM 6246 C C . GLY B 1 148 ? 27.172 11.672 5.023 1 85.31 148 GLY B C 1
ATOM 6247 O O . GLY B 1 148 ? 27.062 11.117 6.117 1 85.31 148 GLY B O 1
ATOM 6248 N N . THR B 1 149 ? 27.766 10.984 3.906 1 72.69 149 THR B N 1
ATOM 6249 C CA . THR B 1 149 ? 28.703 9.883 4.102 1 72.69 149 THR B CA 1
ATOM 6250 C C . THR B 1 149 ? 29.969 10.367 4.824 1 72.69 149 THR B C 1
ATOM 6252 O O . THR B 1 149 ? 30.375 11.516 4.66 1 72.69 149 THR B O 1
ATOM 6255 N N . SER B 1 150 ? 30.344 9.977 5.984 1 51.56 150 SER B N 1
ATOM 6256 C CA . SER B 1 150 ? 31.594 10.32 6.676 1 51.56 150 SER B CA 1
ATOM 6257 C C . SER B 1 150 ? 32.781 10.359 5.711 1 51.56 150 SER B C 1
ATOM 6259 O O . SER B 1 150 ? 33.188 9.328 5.176 1 51.56 150 SER B O 1
ATOM 6261 N N . SER B 1 151 ? 32.906 11.211 4.762 1 40.91 151 SER B N 1
ATOM 6262 C CA . SER B 1 151 ? 34.219 11.258 4.148 1 40.91 151 SER B CA 1
ATOM 6263 C C . SER B 1 151 ? 35.312 11.289 5.203 1 40.91 151 SER B C 1
ATOM 6265 O O . SER B 1 151 ? 35.156 11.867 6.281 1 40.91 151 SER B O 1
ATOM 6267 N N . SER B 1 152 ? 36.375 10.422 5.172 1 35.03 152 SER B N 1
ATOM 6268 C CA . SER B 1 152 ? 37.656 10.641 5.793 1 35.03 152 SER B CA 1
ATOM 6269 C C . SER B 1 152 ? 38.156 12.07 5.586 1 35.03 152 SER B C 1
ATOM 6271 O O . SER B 1 152 ? 38.281 12.531 4.449 1 35.03 152 SER B O 1
ATOM 6273 N N . SER B 1 153 ? 37.875 12.977 6.406 1 32.06 153 SER B N 1
ATOM 6274 C CA . SER B 1 153 ? 38.562 14.273 6.48 1 32.06 153 SER B CA 1
ATOM 6275 C C . SER B 1 153 ? 40.031 14.148 6.148 1 32.06 153 SER B C 1
ATOM 6277 O O . SER B 1 153 ? 40.781 13.5 6.879 1 32.06 153 SER B O 1
ATOM 6279 N N . SER B 1 154 ? 40.469 14.016 4.918 1 28.47 154 SER B N 1
ATOM 6280 C CA . SER B 1 154 ? 41.781 14.602 4.762 1 28.47 154 SER B CA 1
ATOM 6281 C C . SER B 1 154 ? 41.844 16.031 5.27 1 28.47 154 SER B C 1
ATOM 6283 O O . SER B 1 154 ? 41.219 16.922 4.68 1 28.47 154 SER B O 1
ATOM 6285 N N . SER B 1 155 ? 41.938 16.234 6.559 1 26.73 155 SER B N 1
ATOM 6286 C CA . SER B 1 155 ? 42.344 17.469 7.23 1 26.73 155 SER B CA 1
ATOM 6287 C C . SER B 1 155 ? 43.5 18.125 6.5 1 26.73 155 SER B C 1
ATOM 6289 O O . SER B 1 155 ? 44.625 17.625 6.523 1 26.73 155 SER B O 1
ATOM 6291 N N . SER B 1 156 ? 43.375 18.516 5.301 1 24.16 156 SER B N 1
ATOM 6292 C CA . SER B 1 156 ? 44.375 19.547 5.027 1 24.16 156 SER B CA 1
ATOM 6293 C C . SER B 1 156 ? 44.281 20.688 6.027 1 24.16 156 SER B C 1
ATOM 6295 O O . SER B 1 156 ? 43.312 21.453 6.02 1 24.16 156 SER B O 1
ATOM 6297 N N . SER B 1 157 ? 44.75 20.469 7.258 1 23.2 157 SER B N 1
ATOM 6298 C CA . SER B 1 157 ? 45.094 21.422 8.305 1 23.2 157 SER B CA 1
ATOM 6299 C C . SER B 1 157 ? 45.875 22.594 7.742 1 23.2 157 SER B C 1
ATOM 6301 O O . SER B 1 157 ? 47.031 22.469 7.363 1 23.2 157 SER B O 1
ATOM 6303 N N . SER B 1 158 ? 45.312 23.344 6.867 1 20.92 158 SER B N 1
ATOM 6304 C CA . SER B 1 158 ? 46.062 24.594 6.754 1 20.92 158 SER B CA 1
ATOM 6305 C C . SER B 1 158 ? 46.125 25.312 8.094 1 20.92 158 SER B C 1
ATOM 6307 O O . SER B 1 158 ? 45.125 25.734 8.641 1 20.92 158 SER B O 1
ATOM 6309 N N . SER B 1 159 ? 47 24.797 8.977 1 20.91 159 SER B N 1
ATOM 6310 C CA . SER B 1 159 ? 47.469 25.328 10.242 1 20.91 159 SER B CA 1
ATOM 6311 C C . SER B 1 159 ? 47.812 26.812 10.125 1 20.91 159 SER B C 1
ATOM 6313 O O . SER B 1 159 ? 48.812 27.188 9.484 1 20.91 159 SER B O 1
ATOM 6315 N N . TRP B 1 160 ? 46.781 27.609 9.82 1 18.42 160 TRP B N 1
ATOM 6316 C CA . TRP B 1 160 ? 47.219 29 9.969 1 18.42 160 TRP B CA 1
ATOM 6317 C C . TRP B 1 160 ? 47.688 29.281 11.391 1 18.42 160 TRP B C 1
ATOM 6319 O O . TRP B 1 160 ? 46.969 29 12.359 1 18.42 160 TRP B O 1
ATOM 6329 N N . SER B 1 161 ? 48.938 29.031 11.648 1 18.97 161 SER B N 1
ATOM 6330 C CA . SER B 1 161 ? 49.75 29.25 12.844 1 18.97 161 SER B CA 1
ATOM 6331 C C . SER B 1 161 ? 49.562 30.641 13.406 1 18.97 161 SER B C 1
ATOM 6333 O O . SER B 1 161 ? 49.969 31.641 12.797 1 18.97 161 SER B O 1
ATOM 6335 N N . PHE B 1 162 ? 48.188 30.891 13.844 1 17.31 162 PHE B N 1
ATOM 6336 C CA . PHE B 1 162 ? 48.188 32.188 14.531 1 17.31 162 PHE B CA 1
ATOM 6337 C C . PHE B 1 162 ? 49.219 32.219 15.641 1 17.31 162 PHE B C 1
ATOM 6339 O O . PHE B 1 162 ? 49.344 31.266 16.422 1 17.31 162 PHE B O 1
ATOM 6346 N N . SER B 1 163 ? 50.312 32.844 15.398 1 18.12 163 SER B N 1
ATOM 6347 C CA . SER B 1 163 ? 51.469 33.188 16.203 1 18.12 163 SER B CA 1
ATOM 6348 C C . SER B 1 163 ? 51.094 33.844 17.516 1 18.12 163 SER B C 1
ATOM 6350 O O . SER B 1 163 ? 50.625 34.969 17.531 1 18.12 163 SER B O 1
ATOM 6352 N N . SER B 1 164 ? 50.125 33 18.297 1 17.8 164 SER B N 1
ATOM 6353 C CA . SER B 1 164 ? 49.844 33.562 19.594 1 17.8 164 SER B CA 1
ATOM 6354 C C . SER B 1 164 ? 51.125 33.969 20.328 1 17.8 164 SER B C 1
ATOM 6356 O O . SER B 1 164 ? 52.031 33.156 20.469 1 17.8 164 SER B O 1
ATOM 6358 N N . SER B 1 165 ? 51.406 35.188 20.234 1 17.12 165 SER B N 1
ATOM 6359 C CA . SER B 1 165 ? 52.5 35.938 20.906 1 17.12 165 SER B CA 1
ATOM 6360 C C . SER B 1 165 ? 52.438 35.75 22.406 1 17.12 165 SER B C 1
ATOM 6362 O O . SER B 1 165 ? 51.344 35.688 23 1 17.12 165 SER B O 1
ATOM 6364 N N . SER B 1 166 ? 53.438 35.031 23 1 18.11 166 SER B N 1
ATOM 6365 C CA . SER B 1 166 ? 53.906 34.562 24.297 1 18.11 166 SER B CA 1
ATOM 6366 C C . SER B 1 166 ? 53.906 35.688 25.328 1 18.11 166 SER B C 1
ATOM 6368 O O . SER B 1 166 ? 54.656 35.656 26.312 1 18.11 166 SER B O 1
ATOM 6370 N N . SER B 1 167 ? 52.781 36.531 25.359 1 16.52 167 SER B N 1
ATOM 6371 C CA . SER B 1 167 ? 53.188 37.656 26.203 1 16.52 167 SER B CA 1
ATOM 6372 C C . SER B 1 167 ? 53.469 37.188 27.625 1 16.52 167 SER B C 1
ATOM 6374 O O . SER B 1 167 ? 52.844 36.25 28.109 1 16.52 167 SER B O 1
ATOM 6376 N N . SER B 1 168 ? 54.594 37.625 28.234 1 17.23 168 SER B N 1
ATOM 6377 C CA . SER B 1 168 ? 55.469 37.531 29.375 1 17.23 168 SER B CA 1
ATOM 6378 C C . SER B 1 168 ? 54.812 38.031 30.656 1 17.23 168 SER B C 1
ATOM 6380 O O . SER B 1 168 ? 55.438 38.094 31.719 1 17.23 168 SER B O 1
ATOM 6382 N N . ARG B 1 169 ? 53.406 38.219 30.734 1 16.62 169 ARG B N 1
ATOM 6383 C CA . ARG B 1 169 ? 53.344 39.281 31.719 1 16.62 169 ARG B CA 1
ATOM 6384 C C . ARG B 1 169 ? 53.812 38.812 33.094 1 16.62 169 ARG B C 1
ATOM 6386 O O . ARG B 1 169 ? 53.719 37.625 33.406 1 16.62 169 ARG B O 1
ATOM 6393 N N . PRO B 1 170 ? 54.062 39.75 34.031 1 16.77 170 PRO B N 1
ATOM 6394 C CA . PRO B 1 170 ? 54.969 40.094 35.125 1 16.77 170 PRO B CA 1
ATOM 6395 C C . PRO B 1 170 ? 54.469 39.656 36.469 1 16.77 170 PRO B C 1
ATOM 6397 O O . PRO B 1 170 ? 55.219 39.5 37.438 1 16.77 170 PRO B O 1
ATOM 6400 N N . LYS B 1 171 ? 53.156 39.312 36.594 1 15.3 171 LYS B N 1
ATOM 6401 C CA . LYS B 1 171 ? 52.719 40.125 37.75 1 15.3 171 LYS B CA 1
ATOM 6402 C C . LYS B 1 171 ? 53.406 39.594 39.031 1 15.3 171 LYS B C 1
ATOM 6404 O O . LYS B 1 171 ? 53.906 38.5 39.062 1 15.3 171 LYS B O 1
ATOM 6409 N N . GLY B 1 172 ? 52.594 39.812 40.188 1 15.78 172 GLY B N 1
ATOM 6410 C CA . GLY B 1 172 ? 52.719 40.562 41.438 1 15.78 172 GLY B CA 1
ATOM 6411 C C . GLY B 1 172 ? 53.125 39.688 42.594 1 15.78 172 GLY B C 1
ATOM 6412 O O . GLY B 1 172 ? 53.062 38.469 42.531 1 15.78 172 GLY B O 1
ATOM 6413 N N . GLU B 1 173 ? 53.188 40.375 43.656 1 15.6 173 GLU B N 1
ATOM 6414 C CA . GLU B 1 173 ? 54.094 40.5 44.812 1 15.6 173 GLU B CA 1
ATOM 6415 C C . GLU B 1 173 ? 53.781 39.406 45.844 1 15.6 173 GLU B C 1
ATOM 6417 O O . GLU B 1 173 ? 52.781 38.719 45.75 1 15.6 173 GLU B O 1
ATOM 6422 N N . GLU B 1 174 ? 53.438 39.875 47 1 16.58 174 GLU B N 1
ATOM 6423 C CA . GLU B 1 174 ? 54.219 39.844 48.25 1 16.58 174 GLU B CA 1
ATOM 6424 C C . GLU B 1 174 ? 53.688 38.781 49.188 1 16.58 174 GLU B C 1
ATOM 6426 O O . GLU B 1 174 ? 52.469 38.469 49.188 1 16.58 174 GLU B O 1
ATOM 6431 N N . GLY B 1 175 ? 54.5 37.969 49.844 1 16.42 175 GLY B N 1
ATOM 6432 C CA . GLY B 1 175 ? 54.625 36.719 50.531 1 16.42 175 GLY B CA 1
ATOM 6433 C C . GLY B 1 175 ? 54.062 36.719 51.938 1 16.42 175 GLY B C 1
ATOM 6434 O O . GLY B 1 175 ? 54.094 35.719 52.656 1 16.42 175 GLY B O 1
ATOM 6435 N N . ASN B 1 176 ? 53.688 37.938 52.5 1 15.21 176 ASN B N 1
ATOM 6436 C CA . ASN B 1 176 ? 54.312 37.844 53.812 1 15.21 176 ASN B CA 1
ATOM 6437 C C . ASN B 1 176 ? 53.531 36.875 54.688 1 15.21 176 ASN B C 1
ATOM 6439 O O . ASN B 1 176 ? 54.094 35.906 55.219 1 15.21 176 ASN B O 1
ATOM 6443 N N . GLY B 1 177 ? 52.625 37.438 55.594 1 15.95 177 GLY B N 1
ATOM 6444 C CA . GLY B 1 177 ? 52.875 37.438 57.031 1 15.95 177 GLY B CA 1
ATOM 6445 C C . GLY B 1 177 ? 52.281 36.25 57.75 1 15.95 177 GLY B C 1
ATOM 6446 O O . GLY B 1 177 ? 51.531 35.469 57.156 1 15.95 177 GLY B O 1
ATOM 6447 N N . GLY B 1 178 ? 52 36.406 59.031 1 16.33 178 GLY B N 1
ATOM 6448 C CA . GLY B 1 178 ? 52.312 35.781 60.281 1 16.33 178 GLY B CA 1
ATOM 6449 C C . GLY B 1 178 ? 51.281 34.75 60.719 1 16.33 178 GLY B C 1
ATOM 6450 O O . GLY B 1 178 ? 50.312 34.531 60 1 16.33 178 GLY B O 1
ATOM 6451 N N . GLY B 1 179 ? 50.75 34.906 61.875 1 16.58 179 GLY B N 1
ATOM 6452 C CA . GLY B 1 179 ? 50.844 34.062 63.062 1 16.58 179 GLY B CA 1
ATOM 6453 C C . GLY B 1 179 ? 49.625 33.156 63.25 1 16.58 179 GLY B C 1
ATOM 6454 O O . GLY B 1 179 ? 49.719 31.938 63.062 1 16.58 179 GLY B O 1
ATOM 6455 N N . GLY B 1 180 ? 48.562 33.656 63.906 1 17.55 180 GLY B N 1
ATOM 6456 C CA . GLY B 1 180 ? 48.156 33.094 65.188 1 17.55 180 GLY B CA 1
ATOM 6457 C C . GLY B 1 180 ? 47.125 32 65.062 1 17.55 180 GLY B C 1
ATOM 6458 O O . GLY B 1 180 ? 46.531 31.812 63.969 1 17.55 180 GLY B O 1
ATOM 6459 N N . ASN B 1 181 ? 46.406 31.672 66.062 1 18.03 181 ASN B N 1
ATOM 6460 C CA . ASN B 1 181 ? 46.062 30.469 66.812 1 18.03 181 ASN B CA 1
ATOM 6461 C C . ASN B 1 181 ? 44.719 29.922 66.375 1 18.03 181 ASN B C 1
ATOM 6463 O O . ASN B 1 181 ? 44.594 28.719 66.125 1 18.03 181 ASN B O 1
ATOM 6467 N N . VAL B 1 182 ? 43.562 30.688 66.562 1 18.89 182 VAL B N 1
ATOM 6468 C CA . VAL B 1 182 ? 42.594 30.125 67.438 1 18.89 182 VAL B CA 1
ATOM 6469 C C . VAL B 1 182 ? 41.656 29.156 66.75 1 18.89 182 VAL B C 1
ATOM 6471 O O . VAL B 1 182 ? 41.594 29.172 65.5 1 18.89 182 VAL B O 1
ATOM 6474 N N . GLU B 1 183 ? 40.312 29.109 67.125 1 19.27 183 GLU B N 1
ATOM 6475 C CA . GLU B 1 183 ? 39.312 28.109 67.562 1 19.27 183 GLU B CA 1
ATOM 6476 C C . GLU B 1 183 ? 38.5 27.578 66.375 1 19.27 183 GLU B C 1
ATOM 6478 O O . GLU B 1 183 ? 38.594 28.125 65.25 1 19.27 183 GLU B O 1
ATOM 6483 N N . GLY B 1 184 ? 37.188 27.406 66.562 1 20.47 184 GLY B N 1
ATOM 6484 C CA . GLY B 1 184 ? 36.344 26.234 66.375 1 20.47 184 GLY B CA 1
ATOM 6485 C C . GLY B 1 184 ? 35.688 26.156 65 1 20.47 184 GLY B C 1
ATOM 6486 O O . GLY B 1 184 ? 35.281 25.078 64.562 1 20.47 184 GLY B O 1
ATOM 6487 N 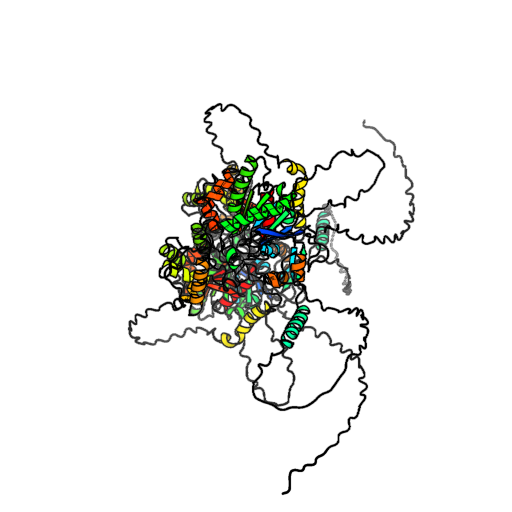N . GLY B 1 185 ? 35.156 27.281 64.562 1 19.92 185 GLY B N 1
ATOM 6488 C CA . GLY B 1 185 ? 33.875 27.281 63.844 1 19.92 185 GLY B CA 1
ATOM 6489 C C . GLY B 1 185 ? 34 26.734 62.406 1 19.92 185 GLY B C 1
ATOM 6490 O O . GLY B 1 185 ? 34.844 27.203 61.625 1 19.92 185 GLY B O 1
ATOM 6491 N N . LYS B 1 186 ? 33.531 25.484 62.156 1 21.52 186 LYS B N 1
ATOM 6492 C CA . LYS B 1 186 ? 33.719 24.688 60.938 1 21.52 186 LYS B CA 1
ATOM 6493 C C . LYS B 1 186 ? 33.125 25.391 59.719 1 21.52 186 LYS B C 1
ATOM 6495 O O . LYS B 1 186 ? 31.922 25.625 59.656 1 21.52 186 LYS B O 1
ATOM 6500 N N . GLU B 1 187 ? 33.906 26.266 59.062 1 19.98 187 GLU B N 1
ATOM 6501 C CA . GLU B 1 187 ? 33.594 27.062 57.844 1 19.98 187 GLU B CA 1
ATOM 6502 C C . GLU B 1 187 ? 33.25 26.156 56.688 1 19.98 187 GLU B C 1
ATOM 6504 O O . GLU B 1 187 ? 33.969 25.188 56.375 1 19.98 187 GLU B O 1
ATOM 6509 N N . GLN B 1 188 ? 31.969 26.219 56.219 1 21.3 188 GLN B N 1
ATOM 6510 C CA . GLN B 1 188 ? 31.25 25.625 55.094 1 21.3 188 GLN B CA 1
ATOM 6511 C C . GLN B 1 188 ? 31.984 25.859 53.781 1 21.3 188 GLN B C 1
ATOM 6513 O O . GLN B 1 188 ? 32.219 27 53.375 1 21.3 188 GLN B O 1
ATOM 6518 N N . GLU B 1 189 ? 32.875 24.906 53.375 1 22.92 189 GLU B N 1
ATOM 6519 C CA . GLU B 1 189 ? 33.75 24.922 52.188 1 22.92 189 GLU B CA 1
ATOM 6520 C C . GLU B 1 189 ? 32.938 25.109 50.906 1 22.92 189 GLU B C 1
ATOM 6522 O O . GLU B 1 189 ? 32 24.344 50.656 1 22.92 189 GLU B O 1
ATOM 6527 N N . HIS B 1 190 ? 32.906 26.312 50.375 1 22.64 190 HIS B N 1
ATOM 6528 C CA . HIS B 1 190 ? 32.469 26.766 49.062 1 22.64 190 HIS B CA 1
ATOM 6529 C C . HIS B 1 190 ? 33.125 25.938 47.969 1 22.64 190 HIS B C 1
ATOM 6531 O O . HIS B 1 190 ? 34.312 26.016 47.75 1 22.64 190 HIS B O 1
ATOM 6537 N N . VAL B 1 191 ? 32.625 24.719 47.781 1 27.19 191 VAL B N 1
ATOM 6538 C CA . VAL B 1 191 ? 33.125 23.875 46.719 1 27.19 191 VAL B CA 1
ATOM 6539 C C . VAL B 1 191 ? 33.094 24.656 45.375 1 27.19 191 VAL B C 1
ATOM 6541 O O . VAL B 1 191 ? 32.094 25.266 45.062 1 27.19 191 VAL B O 1
ATOM 6544 N N . GLU B 1 192 ? 34.25 25.031 44.875 1 28.44 192 GLU B N 1
ATOM 6545 C CA . GLU B 1 192 ? 34.625 25.641 43.594 1 28.44 192 GLU B CA 1
ATOM 6546 C C . GLU B 1 192 ? 34 24.875 42.406 1 28.44 192 GLU B C 1
ATOM 6548 O O . GLU B 1 192 ? 34.188 23.656 42.312 1 28.44 192 GLU B O 1
ATOM 6553 N N . GLY B 1 193 ? 32.844 25.375 41.844 1 32.5 193 GLY B N 1
ATOM 6554 C CA . GLY B 1 193 ? 32.062 25.094 40.656 1 32.5 193 GLY B CA 1
ATOM 6555 C C . GLY B 1 193 ? 32.906 24.906 39.406 1 32.5 193 GLY B C 1
ATOM 6556 O O . GLY B 1 193 ? 32.406 25 38.281 1 32.5 193 GLY B O 1
ATOM 6557 N N . GLY B 1 194 ? 34.25 24.75 39.469 1 32.44 194 GLY B N 1
ATOM 6558 C CA . GLY B 1 194 ? 35.094 24.953 38.312 1 32.44 194 GLY B CA 1
ATOM 6559 C C . GLY B 1 194 ? 34.938 23.875 37.281 1 32.44 194 GLY B C 1
ATOM 6560 O O . GLY B 1 194 ? 34.844 24.172 36.094 1 32.44 194 GLY B O 1
ATOM 6561 N N . ALA B 1 195 ? 35.344 22.516 37.656 1 41.41 195 ALA B N 1
ATOM 6562 C CA . ALA B 1 195 ? 35.75 21.484 36.719 1 41.41 195 ALA B CA 1
ATOM 6563 C C . ALA B 1 195 ? 34.562 20.984 35.906 1 41.41 195 ALA B C 1
ATOM 6565 O O . ALA B 1 195 ? 34.719 20.422 34.812 1 41.41 195 ALA B O 1
ATOM 6566 N N . GLY B 1 196 ? 33.438 21.078 36.438 1 37.47 196 GLY B N 1
ATOM 6567 C CA . GLY B 1 196 ? 32.281 20.516 35.781 1 37.47 196 GLY B CA 1
ATOM 6568 C C . GLY B 1 196 ? 31.891 21.25 34.5 1 37.47 196 GLY B C 1
ATOM 6569 O O . GLY B 1 196 ? 31.391 20.641 33.562 1 37.47 196 GLY B O 1
ATOM 6570 N N . GLU B 1 197 ? 32.125 22.531 34.531 1 40.53 197 GLU B N 1
ATOM 6571 C CA . GLU B 1 197 ? 31.812 23.297 33.312 1 40.53 197 GLU B CA 1
ATOM 6572 C C . GLU B 1 197 ? 32.812 23.016 32.219 1 40.53 197 GLU B C 1
ATOM 6574 O O . GLU B 1 197 ? 32.469 22.953 31.031 1 40.53 197 GLU B O 1
ATOM 6579 N N . GLN B 1 198 ? 34.062 22.703 32.625 1 42.66 198 GLN B N 1
ATOM 6580 C CA . GLN B 1 198 ? 35.094 22.422 31.594 1 42.66 198 GLN B CA 1
ATOM 6581 C C . GLN B 1 198 ? 34.844 21.062 30.953 1 42.66 198 GLN B C 1
ATOM 6583 O O . GLN B 1 198 ? 35.031 20.891 29.75 1 42.66 198 GLN B O 1
ATOM 6588 N N . ARG B 1 199 ? 34.438 20.047 31.688 1 45.03 199 ARG B N 1
ATOM 6589 C CA . ARG B 1 199 ? 34.125 18.734 31.125 1 45.03 199 ARG B CA 1
ATOM 6590 C C . ARG B 1 199 ? 32.906 18.781 30.234 1 45.03 199 ARG B C 1
ATOM 6592 O O . ARG B 1 199 ? 32.844 18.141 29.188 1 45.03 199 ARG B O 1
ATOM 6599 N N . GLN B 1 200 ? 31.922 19.531 30.578 1 40.78 200 GLN B N 1
ATOM 6600 C CA . GLN B 1 200 ? 30.766 19.719 29.688 1 40.78 200 GLN B CA 1
ATOM 6601 C C . GLN B 1 200 ? 31.156 20.438 28.406 1 40.78 200 GLN B C 1
ATOM 6603 O O . GLN B 1 200 ? 30.688 20.109 27.328 1 40.78 200 GLN B O 1
ATOM 6608 N N . GLU B 1 201 ? 32.094 21.359 28.469 1 43.91 201 GLU B N 1
ATOM 6609 C CA . GLU B 1 201 ? 32.594 22.031 27.266 1 43.91 201 GLU B CA 1
ATOM 6610 C C . GLU B 1 201 ? 33.5 21.094 26.453 1 43.91 201 GLU B C 1
ATOM 6612 O O . GLU B 1 201 ? 33.438 21.094 25.219 1 43.91 201 GLU B O 1
ATOM 6617 N N . GLU B 1 202 ? 34.375 20.281 27.031 1 46.62 202 GLU B N 1
ATOM 6618 C CA . GLU B 1 202 ? 35.219 19.328 26.312 1 46.62 202 GLU B CA 1
ATOM 6619 C C . GLU B 1 202 ? 34.375 18.188 25.734 1 46.62 202 GLU B C 1
ATOM 6621 O O . GLU B 1 202 ? 34.656 17.719 24.625 1 46.62 202 GLU B O 1
ATOM 6626 N N . GLU B 1 203 ? 33.438 17.609 26.453 1 44.06 203 GLU B N 1
ATOM 6627 C CA . GLU B 1 203 ? 32.531 16.609 25.891 1 44.06 203 GLU B CA 1
ATOM 6628 C C . GLU B 1 203 ? 31.656 17.203 24.797 1 44.06 203 GLU B C 1
ATOM 6630 O O . GLU B 1 203 ? 31.359 16.516 23.812 1 44.06 203 GLU B O 1
ATOM 6635 N N . GLU B 1 204 ? 31.25 18.406 24.938 1 43.84 204 GLU B N 1
ATOM 6636 C CA . GLU B 1 204 ? 30.547 19.094 23.859 1 43.84 204 GLU B CA 1
ATOM 6637 C C . GLU B 1 204 ? 31.469 19.328 22.656 1 43.84 204 GLU B C 1
ATOM 6639 O O . GLU B 1 204 ? 31.016 19.25 21.516 1 43.84 204 GLU B O 1
ATOM 6644 N N . LYS B 1 205 ? 32.656 19.812 22.828 1 39.59 205 LYS B N 1
ATOM 6645 C CA . LYS B 1 205 ? 33.625 19.938 21.75 1 39.59 205 LYS B CA 1
ATOM 6646 C C . LYS B 1 205 ? 33.969 18.578 21.156 1 39.59 205 LYS B C 1
ATOM 6648 O O . LYS B 1 205 ? 34.25 18.469 19.969 1 39.59 205 LYS B O 1
ATOM 6653 N N . LYS B 1 206 ? 34.188 17.609 21.875 1 41.34 206 LYS B N 1
ATOM 6654 C CA . LYS B 1 206 ? 34.406 16.266 21.344 1 41.34 206 LYS B CA 1
ATOM 6655 C C . LYS B 1 206 ? 33.188 15.734 20.609 1 41.34 206 LYS B C 1
ATOM 6657 O O . LYS B 1 206 ? 33.281 14.867 19.75 1 41.34 206 LYS B O 1
ATOM 6662 N N . LYS B 1 207 ? 32.031 16.062 21.078 1 42.69 207 LYS B N 1
ATOM 6663 C CA . LYS B 1 207 ? 30.766 15.734 20.391 1 42.69 207 LYS B CA 1
ATOM 6664 C C . LYS B 1 207 ? 30.609 16.578 19.141 1 42.69 207 LYS B C 1
ATOM 6666 O O . LYS B 1 207 ? 29.672 16.359 18.359 1 42.69 207 LYS B O 1
ATOM 6671 N N . LYS B 1 208 ? 31.078 17.797 19.125 1 40.75 208 LYS B N 1
ATOM 6672 C CA . LYS B 1 208 ? 31.078 18.547 17.875 1 40.75 208 LYS B CA 1
ATOM 6673 C C . LYS B 1 208 ? 31.922 17.828 16.812 1 40.75 208 LYS B C 1
ATOM 6675 O O . LYS B 1 208 ? 31.703 18.031 15.617 1 40.75 208 LYS B O 1
ATOM 6680 N N . LYS B 1 209 ? 33.031 17.391 17.078 1 44.75 209 LYS B N 1
ATOM 6681 C CA . LYS B 1 209 ? 33.906 16.75 16.109 1 44.75 209 LYS B CA 1
ATOM 6682 C C . LYS B 1 209 ? 33.25 15.531 15.477 1 44.75 209 LYS B C 1
ATOM 6684 O O . LYS B 1 209 ? 33.688 15.062 14.422 1 44.75 209 LYS B O 1
ATOM 6689 N N . GLU B 1 210 ? 32.312 14.719 16.062 1 53.72 210 GLU B N 1
ATOM 6690 C CA . GLU B 1 210 ? 31.891 13.391 15.664 1 53.72 210 GLU B CA 1
ATOM 6691 C C . GLU B 1 210 ? 30.453 13.406 15.164 1 53.72 210 GLU B C 1
ATOM 6693 O O . GLU B 1 210 ? 29.844 12.352 14.953 1 53.72 210 GLU B O 1
ATOM 6698 N N . ARG B 1 211 ? 29.828 14.672 15.008 1 72.44 211 ARG B N 1
ATOM 6699 C CA . ARG B 1 211 ? 28.438 14.602 14.594 1 72.44 211 ARG B CA 1
ATOM 6700 C C . ARG B 1 211 ? 28.328 14.391 13.086 1 72.44 211 ARG B C 1
ATOM 6702 O O . ARG B 1 211 ? 29.062 15.008 12.312 1 72.44 211 ARG B O 1
ATOM 6709 N N . ARG B 1 212 ? 27.484 13.609 12.664 1 83.94 212 ARG B N 1
ATOM 6710 C CA . ARG B 1 212 ? 27.203 13.328 11.258 1 83.94 212 ARG B CA 1
ATOM 6711 C C . ARG B 1 212 ? 26.656 14.562 10.547 1 83.94 212 ARG B C 1
ATOM 6713 O O . ARG B 1 212 ? 25.766 15.242 11.062 1 83.94 212 ARG B O 1
ATOM 6720 N N . PRO B 1 213 ? 27.344 14.992 9.562 1 91.06 213 PRO B N 1
ATOM 6721 C CA . PRO B 1 213 ? 26.859 16.172 8.836 1 91.06 213 PRO B CA 1
ATOM 6722 C C . PRO B 1 213 ? 25.469 15.945 8.211 1 91.06 213 PRO B C 1
ATOM 6724 O O . PRO B 1 213 ? 25.172 14.844 7.742 1 91.06 213 PRO B O 1
ATOM 6727 N N . VAL B 1 214 ? 24.656 16.969 8.375 1 95.75 214 VAL B N 1
ATOM 6728 C CA . VAL B 1 214 ? 23.375 16.984 7.68 1 95.75 214 VAL B CA 1
ATOM 6729 C C . VAL B 1 214 ? 23.5 17.703 6.348 1 95.75 214 VAL B C 1
ATOM 6731 O O . VAL B 1 214 ? 24.062 18.812 6.285 1 95.75 214 VAL B O 1
ATOM 6734 N N . VAL B 1 215 ? 23.062 17.094 5.301 1 96.5 215 VAL B N 1
ATOM 6735 C CA . VAL B 1 215 ? 23.172 17.641 3.955 1 96.5 215 VAL B CA 1
ATOM 6736 C C . VAL B 1 215 ? 21.781 18.016 3.438 1 96.5 215 VAL B C 1
ATOM 6738 O O . VAL B 1 215 ? 20.828 17.266 3.6 1 96.5 215 VAL B O 1
ATOM 6741 N N . LEU B 1 216 ? 21.703 19.219 2.889 1 97.38 216 LEU B N 1
ATOM 6742 C CA . LEU B 1 216 ? 20.469 19.703 2.279 1 97.38 216 LEU B CA 1
ATOM 6743 C C . LEU B 1 216 ? 20.609 19.781 0.761 1 97.38 216 LEU B C 1
ATOM 6745 O O . LEU B 1 216 ? 21.594 20.328 0.245 1 97.38 216 LEU B O 1
ATOM 6749 N N . GLU B 1 217 ? 19.656 19.188 0.056 1 96.81 217 GLU B N 1
ATOM 6750 C CA . GLU B 1 217 ? 19.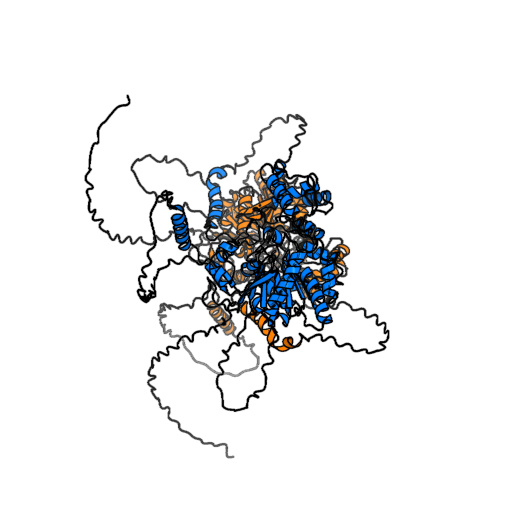562 19.266 -1.398 1 96.81 217 GLU B CA 1
ATOM 6751 C C . GLU B 1 217 ? 18.188 19.75 -1.831 1 96.81 217 GLU B C 1
ATOM 6753 O O . GLU B 1 217 ? 17.203 19.609 -1.092 1 96.81 217 GLU B O 1
ATOM 6758 N N . PRO B 1 218 ? 18.109 20.359 -2.965 1 96.5 218 PRO B N 1
ATOM 6759 C CA . PRO B 1 218 ? 16.781 20.812 -3.414 1 96.5 218 PRO B CA 1
ATOM 6760 C C . PRO B 1 218 ? 15.758 19.688 -3.453 1 96.5 218 PRO B C 1
ATOM 6762 O O . PRO B 1 218 ? 16.094 18.562 -3.85 1 96.5 218 PRO B O 1
ATOM 6765 N N . ASN B 1 219 ? 14.602 19.953 -3.012 1 97.75 219 ASN B N 1
ATOM 6766 C CA . ASN B 1 219 ? 13.477 19.031 -3.066 1 97.75 219 ASN B CA 1
ATOM 6767 C C . ASN B 1 219 ? 12.711 19.156 -4.383 1 97.75 219 ASN B C 1
ATOM 6769 O O . ASN B 1 219 ? 12.055 20.156 -4.637 1 97.75 219 ASN B O 1
ATOM 6773 N N . PRO B 1 220 ? 12.711 18.172 -5.23 1 96.31 220 PRO B N 1
ATOM 6774 C CA . PRO B 1 220 ? 12.055 18.281 -6.531 1 96.31 220 PRO B CA 1
ATOM 6775 C C . PRO B 1 220 ? 10.531 18.344 -6.418 1 96.31 220 PRO B C 1
ATOM 6777 O O . PRO B 1 220 ? 9.852 18.703 -7.379 1 96.31 220 PRO B O 1
ATOM 6780 N N . TYR B 1 221 ? 10.008 18.062 -5.266 1 97.25 221 TYR B N 1
ATOM 6781 C CA . TYR B 1 221 ? 8.562 18.031 -5.109 1 97.25 221 TYR B CA 1
ATOM 6782 C C . TYR B 1 221 ? 8.094 19.047 -4.086 1 97.25 221 TYR B C 1
ATOM 6784 O O . TYR B 1 221 ? 7.039 18.891 -3.469 1 97.25 221 TYR B O 1
ATOM 6792 N N . SER B 1 222 ? 8.867 20.078 -3.898 1 98.25 222 SER B N 1
ATOM 6793 C CA . SER B 1 222 ? 8.547 21.125 -2.941 1 98.25 222 SER B CA 1
ATOM 6794 C C . SER B 1 222 ? 7.285 21.891 -3.35 1 98.25 222 SER B C 1
ATOM 6796 O O . SER B 1 222 ? 7.051 22.109 -4.539 1 98.25 222 SER B O 1
ATOM 6798 N N . TRP B 1 223 ? 6.551 22.266 -2.387 1 98.56 223 TRP B N 1
ATOM 6799 C CA . TRP B 1 223 ? 5.359 23.062 -2.654 1 98.56 223 TRP B CA 1
ATOM 6800 C C . TRP B 1 223 ? 5.734 24.484 -3.074 1 98.56 223 TRP B C 1
ATOM 6802 O O . TRP B 1 223 ? 4.926 25.203 -3.664 1 98.56 223 TRP B O 1
ATOM 6812 N N . THR B 1 224 ? 7.012 24.891 -2.859 1 98.06 224 THR B N 1
ATOM 6813 C CA . THR B 1 224 ? 7.465 26.219 -3.273 1 98.06 224 THR B CA 1
ATOM 6814 C C . THR B 1 224 ? 7.562 26.297 -4.793 1 98.06 224 THR B C 1
ATOM 6816 O O . THR B 1 224 ? 7.754 27.391 -5.348 1 98.06 224 THR B O 1
ATOM 6819 N N . LYS B 1 225 ? 7.379 25.234 -5.387 1 96.69 225 LYS B N 1
ATOM 6820 C CA . LYS B 1 225 ? 7.367 25.25 -6.848 1 96.69 225 LYS B CA 1
ATOM 6821 C C . LYS B 1 225 ? 6.094 25.891 -7.387 1 96.69 225 LYS B C 1
ATOM 6823 O O . LYS B 1 225 ? 6.055 26.344 -8.531 1 96.69 225 LYS B O 1
ATOM 6828 N N . VAL B 1 226 ? 5.078 25.984 -6.539 1 96.56 226 VAL B N 1
ATOM 6829 C CA . VAL B 1 226 ? 3.816 26.453 -7.094 1 96.56 226 VAL B CA 1
ATOM 6830 C C . VAL B 1 226 ? 3.24 27.562 -6.211 1 96.56 226 VAL B C 1
ATOM 6832 O O . VAL B 1 226 ? 2.311 28.266 -6.613 1 96.56 226 VAL B O 1
ATOM 6835 N N . ALA B 1 227 ? 3.848 27.75 -5.035 1 98.12 227 ALA B N 1
ATOM 6836 C CA . ALA B 1 227 ? 3.281 28.734 -4.117 1 98.12 227 ALA B CA 1
ATOM 6837 C C . ALA B 1 227 ? 4.336 29.234 -3.143 1 98.12 227 ALA B C 1
ATOM 6839 O O . ALA B 1 227 ? 5.406 28.641 -3.008 1 98.12 227 ALA B O 1
ATOM 6840 N N . THR B 1 228 ? 4.082 30.422 -2.639 1 98.31 228 THR B N 1
ATOM 6841 C CA . THR B 1 228 ? 4.766 30.859 -1.425 1 98.31 228 THR B CA 1
ATOM 6842 C C . THR B 1 228 ? 4.176 30.156 -0.198 1 98.31 228 THR B C 1
ATOM 6844 O O . THR B 1 228 ? 2.959 30.156 -0.008 1 98.31 228 THR B O 1
ATOM 6847 N N . ILE B 1 229 ? 5.047 29.594 0.595 1 98.81 229 ILE B N 1
ATOM 6848 C CA . ILE B 1 229 ? 4.562 28.812 1.729 1 98.81 229 ILE B CA 1
ATOM 6849 C C . ILE B 1 229 ? 4.961 29.5 3.033 1 98.81 229 ILE B C 1
ATOM 6851 O O . ILE B 1 229 ? 6.129 29.844 3.227 1 98.81 229 ILE B O 1
ATOM 6855 N N . ILE B 1 230 ? 4.004 29.641 3.896 1 98.94 230 ILE B N 1
ATOM 6856 C CA . ILE B 1 230 ? 4.242 30.141 5.246 1 98.94 230 ILE B CA 1
ATOM 6857 C C . ILE B 1 230 ? 4.18 29 6.246 1 98.94 230 ILE B C 1
ATOM 6859 O O . ILE B 1 230 ? 3.156 28.312 6.359 1 98.94 230 ILE B O 1
ATOM 6863 N N . TYR B 1 231 ? 5.258 28.75 6.918 1 98.81 231 TYR B N 1
ATOM 6864 C CA . TYR B 1 231 ? 5.297 27.844 8.055 1 98.81 231 TYR B CA 1
ATOM 6865 C C . TYR B 1 231 ? 5.203 28.594 9.367 1 98.81 231 TYR B C 1
ATOM 6867 O O . TYR B 1 231 ? 5.895 29.594 9.57 1 98.81 231 TYR B O 1
ATOM 6875 N N . VAL B 1 232 ? 4.363 28.109 10.273 1 98.88 232 VAL B N 1
ATOM 6876 C CA . VAL B 1 232 ? 4.246 28.75 11.578 1 98.88 232 VAL B CA 1
ATOM 6877 C C . VAL B 1 232 ? 4.164 27.688 12.672 1 98.88 232 VAL B C 1
ATOM 6879 O O . VAL B 1 232 ? 3.502 26.672 12.5 1 98.88 232 VAL B O 1
ATOM 6882 N N . ASP B 1 233 ? 4.945 27.859 13.672 1 98.44 233 ASP B N 1
ATOM 6883 C CA . ASP B 1 233 ? 4.793 27.047 14.867 1 98.44 233 ASP B CA 1
ATOM 6884 C C . ASP B 1 233 ? 3.703 27.594 15.781 1 98.44 233 ASP B C 1
ATOM 6886 O O . ASP B 1 233 ? 3.873 28.656 16.391 1 98.44 233 ASP B O 1
ATOM 6890 N N . SER B 1 234 ? 2.672 26.922 15.828 1 97.94 234 SER B N 1
ATOM 6891 C CA . SER B 1 234 ? 1.502 27.312 16.609 1 97.94 234 SER B CA 1
ATOM 6892 C C . SER B 1 234 ? 0.887 26.125 17.328 1 97.94 234 SER B C 1
ATOM 6894 O O . SER B 1 234 ? 0.779 25.031 16.75 1 97.94 234 SER B O 1
ATOM 6896 N N . PRO B 1 235 ? 0.41 26.344 18.625 1 96.88 235 PRO B N 1
ATOM 6897 C CA . PRO B 1 235 ? 0.424 27.547 19.469 1 96.88 235 PRO B CA 1
ATOM 6898 C C . PRO B 1 235 ? 1.789 27.812 20.109 1 96.88 235 PRO B C 1
ATOM 6900 O O . PRO B 1 235 ? 2.752 27.094 19.828 1 96.88 235 PRO B O 1
ATOM 6903 N N . ALA B 1 236 ? 1.876 28.953 20.781 1 97.88 236 ALA B N 1
ATOM 6904 C CA . ALA B 1 236 ? 3.098 29.172 21.562 1 97.88 236 ALA B CA 1
ATOM 6905 C C . ALA B 1 236 ? 3.412 27.969 22.438 1 97.88 236 ALA B C 1
ATOM 6907 O O . ALA B 1 236 ? 2.523 27.422 23.094 1 97.88 236 ALA B O 1
ATOM 6908 N N . GLY B 1 237 ? 4.609 27.531 22.453 1 95.19 237 GLY B N 1
ATOM 6909 C CA . GLY B 1 237 ? 5.031 26.312 23.094 1 95.19 237 GLY B CA 1
ATOM 6910 C C . GLY B 1 237 ? 5.34 25.188 22.125 1 95.19 237 GLY B C 1
ATOM 6911 O O . GLY B 1 237 ? 6 24.219 22.469 1 95.19 237 GLY B O 1
ATOM 6912 N N . ALA B 1 238 ? 4.859 25.344 20.906 1 95.5 238 ALA B N 1
ATOM 6913 C CA . ALA B 1 238 ? 5.164 24.375 19.844 1 95.5 238 ALA B CA 1
ATOM 6914 C C . ALA B 1 238 ? 6.406 24.812 19.062 1 95.5 238 ALA B C 1
ATOM 6916 O O . ALA B 1 238 ? 6.547 25.984 18.703 1 95.5 238 ALA B O 1
ATOM 6917 N N . GLY B 1 239 ? 7.301 23.844 18.812 1 96.31 239 GLY B N 1
ATOM 6918 C CA . GLY B 1 239 ? 8.492 24.094 18 1 96.31 239 GLY B CA 1
ATOM 6919 C C . GLY B 1 239 ? 9.328 25.234 18.547 1 96.31 239 GLY B C 1
ATOM 6920 O O . GLY B 1 239 ? 9.742 25.219 19.703 1 96.31 239 GLY B O 1
ATOM 6921 N N . MET B 1 240 ? 9.477 26.312 17.672 1 98.25 240 MET B N 1
ATOM 6922 C CA . MET B 1 240 ? 10.336 27.438 18.016 1 98.25 240 MET B CA 1
ATOM 6923 C C . MET B 1 240 ? 9.539 28.562 18.672 1 98.25 240 MET B C 1
ATOM 6925 O O . MET B 1 240 ? 10.109 29.547 19.109 1 98.25 240 MET B O 1
ATOM 6929 N N . SER B 1 241 ? 8.25 28.438 18.734 1 98.44 241 SER B N 1
ATOM 6930 C CA . SER B 1 241 ? 7.41 29.469 19.328 1 98.44 241 SER B CA 1
ATOM 6931 C C . SER B 1 241 ? 7.426 29.375 20.859 1 98.44 241 SER B C 1
ATOM 6933 O O . SER B 1 241 ? 7.598 28.297 21.406 1 98.44 241 SER B O 1
ATOM 6935 N N . TYR B 1 242 ? 7.188 30.531 21.5 1 97.88 242 TYR B N 1
ATOM 6936 C CA . TYR B 1 242 ? 7.293 30.5 22.953 1 97.88 242 TYR B CA 1
ATOM 6937 C C . TYR B 1 242 ? 6.543 31.672 23.578 1 97.88 242 TYR B C 1
ATOM 6939 O O . TYR B 1 242 ? 6.02 32.531 22.859 1 97.88 242 TYR B O 1
ATOM 6947 N N . SER B 1 243 ? 6.434 31.641 24.875 1 97.38 243 SER B N 1
ATOM 6948 C CA . SER B 1 243 ? 5.848 32.688 25.688 1 97.38 243 SER B CA 1
ATOM 6949 C C . SER B 1 243 ? 6.719 33.031 26.891 1 97.38 243 SER B C 1
ATOM 6951 O O . SER B 1 243 ? 7.383 32.156 27.438 1 97.38 243 SER B O 1
ATOM 6953 N N . GLY B 1 244 ? 6.699 34.312 27.25 1 96 244 GLY B N 1
ATOM 6954 C CA . GLY B 1 244 ? 7.336 34.719 28.5 1 96 244 GLY B CA 1
ATOM 6955 C C . GLY B 1 244 ? 6.562 34.281 29.734 1 96 244 GLY B C 1
ATOM 6956 O O . GLY B 1 244 ? 7.078 34.344 30.844 1 96 244 GLY B O 1
ATOM 6957 N N . ARG B 1 245 ? 5.324 33.812 29.516 1 95 245 ARG B N 1
ATOM 6958 C CA . ARG B 1 245 ? 4.484 33.312 30.594 1 95 245 ARG B CA 1
ATOM 6959 C C . ARG B 1 245 ? 3.99 31.906 30.297 1 95 245 ARG B C 1
ATOM 6961 O O . ARG B 1 245 ? 2.785 31.672 30.188 1 95 245 ARG B O 1
ATOM 6968 N N . PRO B 1 246 ? 4.898 30.984 30.328 1 93.44 246 PRO B N 1
ATOM 6969 C CA . PRO B 1 246 ? 4.531 29.609 30 1 93.44 246 PRO B CA 1
ATOM 6970 C C . PRO B 1 246 ? 3.49 29.031 30.953 1 93.44 246 PRO B C 1
ATOM 6972 O O . PRO B 1 246 ? 2.658 28.219 30.547 1 93.44 246 PRO B O 1
ATOM 6975 N N . ASP B 1 247 ? 3.488 29.406 32.25 1 91.25 247 ASP B N 1
ATOM 6976 C CA . ASP B 1 247 ? 2.578 28.906 33.25 1 91.25 247 ASP B CA 1
ATOM 6977 C C . ASP B 1 247 ? 1.128 29.234 32.906 1 91.25 247 ASP B C 1
ATOM 6979 O O . ASP B 1 247 ? 0.205 28.562 33.406 1 91.25 247 ASP B O 1
ATOM 6983 N N . VAL B 1 248 ? 0.976 30.219 32.031 1 93.69 248 VAL B N 1
ATOM 6984 C CA . VAL B 1 248 ? -0.367 30.656 31.656 1 93.69 248 VAL B CA 1
ATOM 6985 C C . VAL B 1 248 ? -0.639 30.266 30.203 1 93.69 248 VAL B C 1
ATOM 6987 O O . VAL B 1 248 ? -1.581 29.516 29.922 1 93.69 248 VAL B O 1
ATOM 6990 N N . ASP B 1 249 ? 0.255 30.672 29.328 1 95.38 249 ASP B N 1
ATOM 6991 C CA . ASP B 1 249 ? 0.006 30.656 27.891 1 95.38 249 ASP B CA 1
ATOM 6992 C C . ASP B 1 249 ? 0.099 29.234 27.344 1 95.38 249 ASP B C 1
ATOM 6994 O O . ASP B 1 249 ? -0.405 28.938 26.266 1 95.38 249 ASP B O 1
ATOM 6998 N N . TYR B 1 250 ? 0.746 28.312 28.062 1 94.38 250 TYR B N 1
ATOM 6999 C CA . TYR B 1 250 ? 0.875 26.938 27.578 1 94.38 250 TYR B CA 1
ATOM 7000 C C . TYR B 1 250 ? -0.348 26.109 27.953 1 94.38 250 TYR B C 1
ATOM 7002 O O . TYR B 1 250 ? -0.471 24.953 27.531 1 94.38 250 TYR B O 1
ATOM 7010 N N . HIS B 1 251 ? -1.189 26.672 28.781 1 93.31 251 HIS B N 1
ATOM 7011 C CA . HIS B 1 251 ? -2.559 26.188 28.906 1 93.31 251 HIS B CA 1
ATOM 7012 C C . HIS B 1 251 ? -3.467 26.812 27.859 1 93.31 251 HIS B C 1
ATOM 7014 O O . HIS B 1 251 ? -3.891 27.969 28 1 93.31 251 HIS B O 1
ATOM 7020 N N . THR B 1 252 ? -3.766 26.109 26.844 1 94 252 THR B N 1
ATOM 7021 C CA . THR B 1 252 ? -4.414 26.719 25.688 1 94 252 THR B CA 1
ATOM 7022 C C . THR B 1 252 ? -5.434 25.766 25.078 1 94 252 THR B C 1
ATOM 7024 O O . THR B 1 252 ? -5.734 24.719 25.656 1 94 252 THR B O 1
ATOM 7027 N N . ASN B 1 253 ? -6.164 26.156 24.062 1 93.62 253 ASN B N 1
ATOM 7028 C CA . ASN B 1 253 ? -7.191 25.406 23.344 1 93.62 253 ASN B CA 1
ATOM 7029 C C . ASN B 1 253 ? -7.348 25.906 21.906 1 93.62 253 ASN B C 1
ATOM 7031 O O . ASN B 1 253 ? -6.496 26.656 21.406 1 93.62 253 ASN B O 1
ATOM 7035 N N . ASP B 1 254 ? -8.336 25.453 21.203 1 95.31 254 ASP B N 1
ATOM 7036 C CA . ASP B 1 254 ? -8.555 25.828 19.797 1 95.31 254 ASP B CA 1
ATOM 7037 C C . ASP B 1 254 ? -8.859 27.312 19.672 1 95.31 254 ASP B C 1
ATOM 7039 O O . ASP B 1 254 ? -8.375 27.969 18.75 1 95.31 254 ASP B O 1
ATOM 7043 N N . GLU B 1 255 ? -9.625 27.844 20.531 1 95.62 255 GLU B N 1
ATOM 7044 C CA . GLU B 1 255 ? -10.039 29.234 20.469 1 95.62 255 GLU B CA 1
ATOM 7045 C C . GLU B 1 255 ? -8.836 30.188 20.594 1 95.62 255 GLU B C 1
ATOM 7047 O O . GLU B 1 255 ? -8.695 31.109 19.812 1 95.62 255 GLU B O 1
ATOM 7052 N N . TYR B 1 256 ? -8.023 29.953 21.625 1 96.19 256 TYR B N 1
ATOM 7053 C CA . TYR B 1 256 ? -6.844 30.781 21.828 1 96.19 256 TYR B CA 1
ATOM 7054 C C . TYR B 1 256 ? -5.871 30.656 20.656 1 96.19 256 TYR B C 1
ATOM 7056 O O . TYR B 1 256 ? -5.25 31.625 20.25 1 96.19 256 TYR B O 1
ATOM 7064 N N . THR B 1 257 ? -5.734 29.391 20.219 1 97.31 257 THR B N 1
ATOM 7065 C CA . THR B 1 257 ? -4.828 29.141 19.109 1 97.31 257 THR B CA 1
ATOM 7066 C C . THR B 1 257 ? -5.262 29.922 17.875 1 97.31 257 THR B C 1
ATOM 7068 O O . THR B 1 257 ? -4.438 30.547 17.203 1 97.31 257 THR B O 1
ATOM 7071 N N . ILE B 1 258 ? -6.562 29.922 17.531 1 98.25 258 ILE B N 1
ATOM 7072 C CA . ILE B 1 258 ? -7.086 30.609 16.359 1 98.25 258 ILE B CA 1
ATOM 7073 C C . ILE B 1 258 ? -6.945 32.125 16.547 1 98.25 258 ILE B C 1
ATOM 7075 O O . ILE B 1 258 ? -6.582 32.844 15.609 1 98.25 258 ILE B O 1
ATOM 7079 N N . ALA B 1 259 ? -7.199 32.625 17.719 1 97.94 259 ALA B N 1
ATOM 7080 C CA . ALA B 1 259 ? -7.047 34.062 17.984 1 97.94 259 ALA B CA 1
ATOM 7081 C C . ALA B 1 259 ? -5.605 34.5 17.766 1 97.94 259 ALA B C 1
ATOM 7083 O O . ALA B 1 259 ? -5.367 35.562 17.188 1 97.94 259 ALA B O 1
ATOM 7084 N N . ASP B 1 260 ? -4.703 33.688 18.266 1 98.56 260 ASP B N 1
ATOM 7085 C CA . ASP B 1 260 ? -3.291 34.031 18.078 1 98.56 260 ASP B CA 1
ATOM 7086 C C . ASP B 1 260 ? -2.924 34.031 16.594 1 98.56 260 ASP B C 1
ATOM 7088 O O . ASP B 1 260 ? -2.133 34.875 16.156 1 98.56 260 ASP B O 1
ATOM 7092 N N . LEU B 1 261 ? -3.467 33.125 15.859 1 98.88 261 LEU B N 1
ATOM 7093 C CA . LEU B 1 261 ? -3.141 33 14.445 1 98.88 261 LEU B CA 1
ATOM 7094 C C . LEU B 1 261 ? -3.658 34.219 13.672 1 98.88 261 LEU B C 1
ATOM 7096 O O . LEU B 1 261 ? -3.033 34.656 12.711 1 98.88 261 LEU B O 1
ATOM 7100 N N . VAL B 1 262 ? -4.793 34.781 14.047 1 98.75 262 VAL B N 1
ATOM 7101 C CA . VAL B 1 262 ? -5.309 36 13.406 1 98.75 262 VAL B CA 1
ATOM 7102 C C . VAL B 1 262 ? -4.367 37.156 13.672 1 98.75 262 VAL B C 1
ATOM 7104 O O . VAL B 1 262 ? -4.012 37.906 12.758 1 98.75 262 VAL B O 1
ATOM 7107 N N . VAL B 1 263 ? -3.914 37.281 14.93 1 98.75 263 VAL B N 1
ATOM 7108 C CA . VAL B 1 263 ? -2.982 38.344 15.281 1 98.75 263 VAL B CA 1
ATOM 7109 C C . VAL B 1 263 ? -1.655 38.156 14.562 1 98.75 263 VAL B C 1
ATOM 7111 O O . VAL B 1 263 ? -1.032 39.094 14.102 1 98.75 263 VAL B O 1
ATOM 7114 N N . PHE B 1 264 ? -1.249 36.969 14.547 1 98.88 264 PHE B N 1
ATOM 7115 C CA . PHE B 1 264 ? -0.031 36.594 13.828 1 98.88 264 PHE B CA 1
ATOM 7116 C C . PHE B 1 264 ? -0.09 37.062 12.383 1 98.88 264 PHE B C 1
ATOM 7118 O O . PHE B 1 264 ? 0.851 37.688 11.891 1 98.88 264 PHE B O 1
ATOM 7125 N N . LEU B 1 265 ? -1.223 36.688 11.664 1 98.88 265 LEU B N 1
ATOM 7126 C CA . LEU B 1 265 ? -1.373 37.062 10.258 1 98.88 265 LEU B CA 1
ATOM 7127 C C . LEU B 1 265 ? -1.388 38.562 10.102 1 98.88 265 LEU B C 1
ATOM 7129 O O . LEU B 1 265 ? -0.867 39.094 9.117 1 98.88 265 LEU B O 1
ATOM 7133 N N . GLN B 1 266 ? -1.957 39.312 11.055 1 98.44 266 GLN B N 1
ATOM 7134 C CA . GLN B 1 266 ? -1.926 40.75 11.016 1 98.44 266 GLN B CA 1
ATOM 7135 C C . GLN B 1 266 ? -0.492 41.281 11.07 1 98.44 266 GLN B C 1
ATOM 7137 O O . GLN B 1 266 ? -0.102 42.125 10.25 1 98.44 266 GLN B O 1
ATOM 7142 N N . GLY B 1 267 ? 0.238 40.75 12.039 1 98.56 267 GLY B N 1
ATOM 7143 C CA . GLY B 1 267 ? 1.627 41.156 12.148 1 98.56 267 GLY B CA 1
ATOM 7144 C C . GLY B 1 267 ? 2.459 40.781 10.938 1 98.56 267 GLY B C 1
ATOM 7145 O O . GLY B 1 267 ? 3.293 41.594 10.484 1 98.56 267 GLY B O 1
ATOM 7146 N N . LEU B 1 268 ? 2.225 39.625 10.422 1 98.62 268 LEU B N 1
ATOM 7147 C CA . LEU B 1 268 ? 3.016 39.125 9.297 1 98.62 268 LEU B CA 1
ATOM 7148 C C . LEU B 1 268 ? 2.736 39.938 8.047 1 98.62 268 LEU B C 1
ATOM 7150 O O . LEU B 1 268 ? 3.66 40.281 7.301 1 98.62 268 LEU B O 1
ATOM 7154 N N . THR B 1 269 ? 1.454 40.281 7.75 1 97.88 269 THR B N 1
ATOM 7155 C CA . THR B 1 269 ? 1.088 41 6.543 1 97.88 269 THR B CA 1
ATOM 7156 C C . THR B 1 269 ? 1.484 42.469 6.668 1 97.88 269 THR B C 1
ATOM 7158 O O . THR B 1 269 ? 1.667 43.156 5.66 1 97.88 269 THR B O 1
ATOM 7161 N N . ASP B 1 270 ? 1.584 42.969 7.887 1 97.38 270 ASP B N 1
ATOM 7162 C CA . ASP B 1 270 ? 2.156 44.312 8.086 1 97.38 270 ASP B CA 1
ATOM 7163 C C . ASP B 1 270 ? 3.635 44.312 7.707 1 97.38 270 ASP B C 1
ATOM 7165 O O . ASP B 1 270 ? 4.109 45.281 7.098 1 97.38 270 ASP B O 1
ATOM 7169 N N . ARG B 1 271 ? 4.262 43.281 8.07 1 96.69 271 ARG B N 1
ATOM 7170 C CA . ARG B 1 271 ? 5.688 43.188 7.793 1 96.69 271 ARG B CA 1
ATOM 7171 C C . ARG B 1 271 ? 5.938 42.906 6.312 1 96.69 271 ARG B C 1
ATOM 7173 O O . ARG B 1 271 ? 6.895 43.438 5.73 1 96.69 271 ARG B O 1
ATOM 7180 N N . TYR B 1 272 ? 5.086 42.031 5.707 1 96.56 272 TYR B N 1
ATOM 7181 C CA . TYR B 1 272 ? 5.176 41.656 4.297 1 96.56 272 TYR B CA 1
ATOM 7182 C C . TYR B 1 272 ? 3.855 41.938 3.582 1 96.56 272 TYR B C 1
ATOM 7184 O O . TYR B 1 272 ? 3.098 41 3.307 1 96.56 272 TYR B O 1
ATOM 7192 N N . PRO B 1 273 ? 3.604 43.094 3.146 1 96.31 273 PRO B N 1
ATOM 7193 C CA . PRO B 1 273 ? 2.299 43.469 2.598 1 96.31 273 PRO B CA 1
ATOM 7194 C C . PRO B 1 273 ? 1.932 42.656 1.349 1 96.31 273 PRO B C 1
ATOM 7196 O O . PRO B 1 273 ? 0.748 42.5 1.045 1 96.31 273 PRO B O 1
ATOM 7199 N N . GLU B 1 274 ? 2.932 42.125 0.639 1 95.12 274 GLU B N 1
ATOM 7200 C CA . GLU B 1 274 ? 2.664 41.344 -0.566 1 95.12 274 GLU B CA 1
ATOM 7201 C C . GLU B 1 274 ? 1.9 40.062 -0.236 1 95.12 274 GLU B C 1
ATOM 7203 O O . GLU B 1 274 ? 1.174 39.531 -1.079 1 95.12 274 GLU B O 1
ATOM 7208 N N . LEU B 1 275 ? 2.023 39.594 0.962 1 97.5 275 LEU B N 1
ATOM 7209 C CA . LEU B 1 275 ? 1.33 38.375 1.373 1 97.5 275 LEU B CA 1
ATOM 7210 C C . LEU B 1 275 ? -0.165 38.625 1.53 1 97.5 275 LEU B C 1
ATOM 7212 O O . LEU B 1 275 ? -0.972 37.719 1.414 1 97.5 275 LEU B O 1
ATOM 7216 N N . ALA B 1 276 ? -0.553 39.812 1.789 1 96.88 276 ALA B N 1
ATOM 7217 C CA . ALA B 1 276 ? -1.951 40.188 2.023 1 96.88 276 ALA B CA 1
ATOM 7218 C C . ALA B 1 276 ? -2.721 40.281 0.709 1 96.88 276 ALA B C 1
ATOM 7220 O O . ALA B 1 276 ? -3.92 40 0.663 1 96.88 276 ALA B O 1
ATOM 7221 N N . THR B 1 277 ? -2.047 40.656 -0.313 1 96 277 THR B N 1
ATOM 7222 C CA . THR B 1 277 ? -2.738 41 -1.557 1 96 277 THR B CA 1
ATOM 7223 C C . THR B 1 277 ? -2.717 39.812 -2.51 1 96 277 THR B C 1
ATOM 7225 O O . THR B 1 277 ? -3.521 39.719 -3.439 1 96 277 THR B O 1
ATOM 7228 N N . ALA B 1 278 ? -1.821 38.875 -2.285 1 97.38 278 ALA B N 1
ATOM 7229 C CA . ALA B 1 278 ? -1.784 37.688 -3.105 1 97.38 278 ALA B CA 1
ATOM 7230 C C . ALA B 1 278 ? -2.957 36.75 -2.781 1 97.38 278 ALA B C 1
ATOM 7232 O O . ALA B 1 278 ? -3.527 36.812 -1.69 1 97.38 278 ALA B O 1
ATOM 7233 N N . PRO B 1 279 ? -3.4 35.938 -3.844 1 98 279 PRO B N 1
ATOM 7234 C CA . PRO B 1 279 ? -4.375 34.906 -3.471 1 98 279 PRO B CA 1
ATOM 7235 C C . PRO B 1 279 ? -3.914 34.062 -2.289 1 98 279 PRO B C 1
ATOM 7237 O O . PRO B 1 279 ? -2.826 33.469 -2.326 1 98 279 PRO B O 1
ATOM 7240 N N . PHE B 1 280 ? -4.719 34 -1.289 1 98.75 280 PHE B N 1
ATOM 7241 C CA . PHE B 1 280 ? -4.305 33.406 -0.02 1 98.75 280 PHE B CA 1
ATOM 7242 C C . PHE B 1 280 ? -5.074 32.125 0.263 1 98.75 280 PHE B C 1
ATOM 7244 O O . PHE B 1 280 ? -6.301 32.094 0.14 1 98.75 280 PHE B O 1
ATOM 7251 N N . PHE B 1 281 ? -4.355 31.062 0.604 1 98.88 281 PHE B N 1
ATOM 7252 C CA . PHE B 1 281 ? -4.938 29.766 0.922 1 98.88 281 PHE B CA 1
ATOM 7253 C C . PHE B 1 281 ? -4.449 29.266 2.277 1 98.88 281 PHE B C 1
ATOM 7255 O O . PHE B 1 281 ? -3.357 29.625 2.721 1 98.88 281 PHE B O 1
ATOM 7262 N N . LEU B 1 282 ? -5.297 28.516 2.926 1 98.94 282 LEU B N 1
ATOM 7263 C CA . LEU B 1 282 ? -4.926 27.781 4.129 1 98.94 282 LEU B CA 1
ATOM 7264 C C . LEU B 1 282 ? -4.793 26.281 3.826 1 98.94 282 LEU B C 1
ATOM 7266 O O . LEU B 1 282 ? -5.574 25.734 3.049 1 98.94 282 LEU B O 1
ATOM 7270 N N . ALA B 1 283 ? -3.797 25.688 4.387 1 98.94 283 ALA B N 1
ATOM 7271 C CA . ALA B 1 283 ? -3.633 24.25 4.254 1 98.94 283 ALA B CA 1
ATOM 7272 C C . ALA B 1 283 ? -3.168 23.625 5.566 1 98.94 283 ALA B C 1
ATOM 7274 O O . ALA B 1 283 ? -2.473 24.266 6.355 1 98.94 283 ALA B O 1
ATOM 7275 N N . GLY B 1 284 ? -3.549 22.469 5.82 1 98.62 284 GLY B N 1
ATOM 7276 C CA . GLY B 1 284 ? -3.133 21.734 7.008 1 98.62 284 GLY B CA 1
ATOM 7277 C C . GLY B 1 284 ? -3.418 20.25 6.926 1 98.62 284 GLY B C 1
ATOM 7278 O O . GLY B 1 284 ? -3.943 19.766 5.922 1 98.62 284 GLY B O 1
ATOM 7279 N N . GLU B 1 285 ? -2.998 19.562 7.914 1 97 285 GLU B N 1
ATOM 7280 C CA . GLU B 1 285 ? -3.115 18.109 7.977 1 97 285 GLU B CA 1
ATOM 7281 C C . GLU B 1 285 ? -3.418 17.641 9.398 1 97 285 GLU B C 1
ATOM 7283 O O . GLU B 1 285 ? -3.02 18.281 10.367 1 97 285 GLU B O 1
ATOM 7288 N N . SER B 1 286 ? -4.086 16.5 9.508 1 95.56 286 SER B N 1
ATOM 7289 C CA . SER B 1 286 ? -4.348 15.953 10.836 1 95.56 286 SER B CA 1
ATOM 7290 C C . SER B 1 286 ? -5.191 16.906 11.672 1 95.56 286 SER B C 1
ATOM 7292 O O . SER B 1 286 ? -6.25 17.359 11.234 1 95.56 286 SER B O 1
ATOM 7294 N N . TYR B 1 287 ? -4.715 17.344 12.812 1 95.06 287 TYR B N 1
ATOM 7295 C CA . TYR B 1 287 ? -5.449 18.312 13.617 1 95.06 287 TYR B CA 1
ATOM 7296 C C . TYR B 1 287 ? -5.527 19.656 12.914 1 95.06 287 TYR B C 1
ATOM 7298 O O . TYR B 1 287 ? -6.328 20.516 13.297 1 95.06 287 TYR B O 1
ATOM 7306 N N . GLY B 1 288 ? -4.738 19.797 11.836 1 97.06 288 GLY B N 1
ATOM 7307 C CA . GLY B 1 288 ? -4.988 20.906 10.938 1 97.06 288 GLY B CA 1
ATOM 7308 C C . GLY B 1 288 ? -6.406 20.938 10.406 1 97.06 288 GLY B C 1
ATOM 7309 O O . GLY B 1 288 ? -6.895 22 9.977 1 97.06 288 GLY B O 1
ATOM 7310 N N . GLY B 1 289 ? -7.039 19.812 10.484 1 97.81 289 GLY B N 1
ATOM 7311 C CA . GLY B 1 289 ? -8.445 19.734 10.133 1 97.81 289 GLY B CA 1
ATOM 7312 C C . GLY B 1 289 ? -9.344 20.484 11.102 1 97.81 289 GLY B C 1
ATOM 7313 O O . GLY B 1 289 ? -10.508 20.75 10.797 1 97.81 289 GLY B O 1
ATOM 7314 N N . VAL B 1 290 ? -8.828 20.812 12.203 1 97.19 290 VAL B N 1
ATOM 7315 C CA . VAL B 1 290 ? -9.523 21.672 13.156 1 97.19 290 VAL B CA 1
ATOM 7316 C C . VAL B 1 290 ? -9.07 23.125 12.984 1 97.19 290 VAL B C 1
ATOM 7318 O O . VAL B 1 290 ? -9.891 24.016 12.836 1 97.19 290 VAL B O 1
ATOM 7321 N N . PHE B 1 291 ? -7.797 23.344 12.867 1 98.06 291 PHE B N 1
ATOM 7322 C CA . PHE B 1 291 ? -7.219 24.672 12.805 1 98.06 291 PHE B CA 1
ATOM 7323 C C . PHE B 1 291 ? -7.648 25.391 11.531 1 98.06 291 PHE B C 1
ATOM 7325 O O . PHE B 1 291 ? -8.062 26.562 11.578 1 98.06 291 PHE B O 1
ATOM 7332 N N . VAL B 1 292 ? -7.57 24.703 10.445 1 98.81 292 VAL B N 1
ATOM 7333 C CA . VAL B 1 292 ? -7.711 25.328 9.133 1 98.81 292 VAL B CA 1
ATOM 7334 C C . VAL B 1 292 ? -9.141 25.844 8.961 1 98.81 292 VAL B C 1
ATOM 7336 O O . VAL B 1 292 ? -9.359 27.016 8.68 1 98.81 292 VAL B O 1
ATOM 7339 N N . PRO B 1 293 ? -10.148 25 9.164 1 98.69 293 PRO B N 1
ATOM 7340 C CA . PRO B 1 293 ? -11.5 25.531 8.977 1 98.69 293 PRO B CA 1
ATOM 7341 C C . PRO B 1 293 ? -11.859 26.609 10.008 1 98.69 293 PRO B C 1
ATOM 7343 O O . PRO B 1 293 ? -12.562 27.562 9.688 1 98.69 293 PRO B O 1
ATOM 7346 N N . LEU B 1 294 ? -11.391 26.438 11.219 1 98.56 294 LEU B N 1
ATOM 7347 C CA . LEU B 1 294 ? -11.695 27.453 12.227 1 98.56 294 LEU B CA 1
ATOM 7348 C C . LEU B 1 294 ? -11.031 28.781 11.883 1 98.56 294 LEU B C 1
ATOM 7350 O O . LEU B 1 294 ? -11.633 29.844 12.039 1 98.56 294 LEU B O 1
ATOM 7354 N N . LEU B 1 295 ? -9.789 28.719 11.453 1 98.88 295 LEU B N 1
ATOM 7355 C CA . LEU B 1 295 ? -9.102 29.938 11.055 1 98.88 295 LEU B CA 1
ATOM 7356 C C . LEU B 1 295 ? -9.766 30.562 9.828 1 98.88 295 LEU B C 1
ATOM 7358 O O . LEU B 1 295 ? -9.906 31.781 9.742 1 98.88 295 LEU B O 1
ATOM 7362 N N . ALA B 1 296 ? -10.117 29.703 8.875 1 98.88 296 ALA B N 1
ATOM 7363 C CA . ALA B 1 296 ? -10.805 30.203 7.691 1 98.88 296 ALA B CA 1
ATOM 7364 C C . ALA B 1 296 ? -12.078 30.953 8.07 1 98.88 296 ALA B C 1
ATOM 7366 O O . ALA B 1 296 ? -12.336 32.062 7.562 1 98.88 296 ALA B O 1
ATOM 7367 N N . ARG B 1 297 ? -12.867 30.359 8.906 1 98.62 297 ARG B N 1
ATOM 7368 C CA . ARG B 1 297 ? -14.109 30.969 9.352 1 98.62 297 ARG B CA 1
ATOM 7369 C C . ARG B 1 297 ? -13.836 32.312 10.016 1 98.62 297 ARG B C 1
ATOM 7371 O O . ARG B 1 297 ? -14.555 33.281 9.773 1 98.62 297 ARG B O 1
ATOM 7378 N N . GLU B 1 298 ? -12.836 32.375 10.844 1 98.75 298 GLU B N 1
ATOM 7379 C CA . GLU B 1 298 ? -12.492 33.594 11.531 1 98.75 298 GLU B CA 1
ATOM 7380 C C . GLU B 1 298 ? -12 34.656 10.555 1 98.75 298 GLU B C 1
ATOM 7382 O O . GLU B 1 298 ? -12.305 35.844 10.703 1 98.75 298 GLU B O 1
ATOM 7387 N N . LEU B 1 299 ? -11.203 34.25 9.578 1 98.81 299 LEU B N 1
ATOM 7388 C CA . LEU B 1 299 ? -10.688 35.188 8.594 1 98.81 299 LEU B CA 1
ATOM 7389 C C . LEU B 1 299 ? -11.82 35.781 7.738 1 98.81 299 LEU B C 1
ATOM 7391 O O . LEU B 1 299 ? -11.789 36.938 7.355 1 98.81 299 LEU B O 1
ATOM 7395 N N . VAL B 1 300 ? -12.812 34.906 7.387 1 98.56 300 VAL B N 1
ATOM 7396 C CA . VAL B 1 300 ? -13.992 35.406 6.676 1 98.56 300 VAL B CA 1
ATOM 7397 C C . VAL B 1 300 ? -14.68 36.5 7.5 1 98.56 300 VAL B C 1
ATOM 7399 O O . VAL B 1 300 ? -15.055 37.531 6.973 1 98.56 300 VAL B O 1
ATOM 7402 N N . ARG B 1 301 ? -14.82 36.25 8.75 1 98.25 301 ARG B N 1
ATOM 7403 C CA . ARG B 1 301 ? -15.453 37.219 9.648 1 98.25 301 ARG B CA 1
ATOM 7404 C C . ARG B 1 301 ? -14.641 38.5 9.734 1 98.25 301 ARG B C 1
ATOM 7406 O O . ARG B 1 301 ? -15.195 39.594 9.609 1 98.25 301 ARG B O 1
ATOM 7413 N N . VAL B 1 302 ? -13.344 38.406 9.93 1 98.5 302 VAL B N 1
ATOM 7414 C CA . VAL B 1 302 ? -12.453 39.562 10.062 1 98.5 302 VAL B CA 1
ATOM 7415 C C . VAL B 1 302 ? -12.477 40.375 8.781 1 98.5 302 VAL B C 1
ATOM 7417 O O . VAL B 1 302 ? -12.547 41.594 8.828 1 98.5 302 VAL B O 1
ATOM 7420 N N . ASN B 1 303 ? -12.406 39.719 7.68 1 98.31 303 ASN B N 1
ATOM 7421 C CA . ASN B 1 303 ? -12.445 40.406 6.395 1 98.31 303 ASN B CA 1
ATOM 7422 C C . ASN B 1 303 ? -13.766 41.156 6.207 1 98.31 303 ASN B C 1
ATOM 7424 O O . ASN B 1 303 ? -13.789 42.25 5.664 1 98.31 303 ASN B O 1
ATOM 7428 N N . ARG B 1 304 ? -14.867 40.531 6.605 1 97.56 304 ARG B N 1
ATOM 7429 C CA . ARG B 1 304 ? -16.172 41.188 6.523 1 97.56 304 ARG B CA 1
ATOM 7430 C C . ARG B 1 304 ? -16.219 42.438 7.387 1 97.56 304 ARG B C 1
ATOM 7432 O O . ARG B 1 304 ? -16.75 43.469 6.965 1 97.56 304 ARG B O 1
ATOM 7439 N N . GLU B 1 305 ? -15.664 42.344 8.539 1 97.69 305 GLU B N 1
ATOM 7440 C CA . GLU B 1 305 ? -15.617 43.469 9.438 1 97.69 305 GLU B CA 1
ATOM 7441 C C . GLU B 1 305 ? -14.75 44.594 8.867 1 97.69 305 GLU B C 1
ATOM 7443 O O . GLU B 1 305 ? -15.117 45.781 8.93 1 97.69 305 GLU B O 1
ATOM 7448 N N . ARG B 1 306 ? -13.633 44.188 8.367 1 97.56 306 ARG B N 1
ATOM 7449 C CA . ARG B 1 306 ? -12.742 45.188 7.75 1 97.56 306 ARG B CA 1
ATOM 7450 C C . ARG B 1 306 ? -13.422 45.875 6.566 1 97.56 306 ARG B C 1
ATOM 7452 O O . ARG B 1 306 ? -13.289 47.062 6.383 1 97.56 306 ARG B O 1
ATOM 7459 N N . ARG B 1 307 ? -14.156 45.156 5.844 1 96.94 307 ARG B N 1
ATOM 7460 C CA . ARG B 1 307 ? -14.883 45.719 4.707 1 96.94 307 ARG B CA 1
ATOM 7461 C C . ARG B 1 307 ? -15.922 46.75 5.172 1 96.94 307 ARG B C 1
ATOM 7463 O O . ARG B 1 307 ? -16.094 47.781 4.547 1 96.94 307 ARG B O 1
ATOM 7470 N N . ARG B 1 308 ? -16.562 46.438 6.223 1 97.31 308 ARG B N 1
ATOM 7471 C CA . ARG B 1 308 ? -17.562 47.344 6.781 1 97.31 308 ARG B CA 1
ATOM 7472 C C . ARG B 1 308 ? -16.906 48.656 7.227 1 97.31 308 ARG B C 1
ATOM 7474 O O . ARG B 1 308 ? -17.547 49.719 7.227 1 97.31 308 ARG B O 1
ATOM 7481 N N . GLU B 1 309 ? -15.672 48.562 7.484 1 96.81 309 GLU B N 1
ATOM 7482 C CA . GLU B 1 309 ? -14.93 49.75 7.934 1 96.81 309 GLU B CA 1
ATOM 7483 C C . GLU B 1 309 ? -14.148 50.375 6.785 1 96.81 309 GLU B C 1
ATOM 7485 O O . GLU B 1 309 ? -13.297 51.219 7.012 1 96.81 309 GLU B O 1
ATOM 7490 N N . ASP B 1 310 ? -14.328 49.938 5.672 1 96.69 310 ASP B N 1
ATOM 7491 C CA . ASP B 1 310 ? -13.68 50.406 4.461 1 96.69 310 ASP B CA 1
ATOM 7492 C C . ASP B 1 310 ? -12.172 50.188 4.516 1 96.69 310 ASP B C 1
ATOM 7494 O O . ASP B 1 310 ? -11.391 51.062 4.137 1 96.69 310 ASP B O 1
ATOM 7498 N N . ARG B 1 311 ? -11.836 49.031 5.082 1 97 311 ARG B N 1
ATOM 7499 C CA . ARG B 1 311 ? -10.445 48.594 5.125 1 97 311 ARG B CA 1
ATOM 7500 C C . ARG B 1 311 ? -10.219 47.406 4.211 1 97 311 ARG B C 1
ATOM 7502 O O . ARG B 1 311 ? -11.148 46.625 3.926 1 97 311 ARG B O 1
ATOM 7509 N N . SER B 1 312 ? -9.008 47.312 3.828 1 96.75 312 SER B N 1
ATOM 7510 C CA . SER B 1 312 ? -8.648 46.156 3.023 1 96.75 312 SER B CA 1
ATOM 7511 C C . SER B 1 312 ? -8.727 44.875 3.838 1 96.75 312 SER B C 1
ATOM 7513 O O . SER B 1 312 ? -8.516 44.875 5.051 1 96.75 312 SER B O 1
ATOM 7515 N N . PRO B 1 313 ? -9.055 43.781 3.143 1 97.81 313 PRO B N 1
ATOM 7516 C CA . PRO B 1 313 ? -9.055 42.5 3.863 1 97.81 313 PRO B CA 1
ATOM 7517 C C . PRO B 1 313 ? -7.699 42.188 4.484 1 97.81 313 PRO B C 1
ATOM 7519 O O . PRO B 1 313 ? -6.664 42.656 3.998 1 97.81 313 PRO B O 1
ATOM 7522 N N . LEU B 1 314 ? -7.711 41.438 5.551 1 98.44 314 LEU B N 1
ATOM 7523 C CA . LEU B 1 314 ? -6.465 41.031 6.184 1 98.44 314 LEU B CA 1
ATOM 7524 C C . LEU B 1 314 ? -5.605 40.219 5.215 1 98.44 314 LEU B C 1
ATOM 7526 O O . LEU B 1 314 ? -4.398 40.438 5.121 1 98.44 314 LEU B O 1
ATOM 7530 N N . VAL B 1 315 ? -6.246 39.219 4.566 1 98.62 315 VAL B N 1
ATOM 7531 C CA . VAL B 1 315 ? -5.676 38.469 3.471 1 98.62 315 VAL B CA 1
ATOM 7532 C C . VAL B 1 315 ? -6.734 38.219 2.396 1 98.62 315 VAL B C 1
ATOM 7534 O O . VAL B 1 315 ? -7.934 38.281 2.676 1 98.62 315 VAL B O 1
ATOM 7537 N N . ASP B 1 316 ? -6.32 38.031 1.159 1 98.12 316 ASP B N 1
ATOM 7538 C CA . ASP B 1 316 ? -7.238 37.688 0.076 1 98.12 316 ASP B CA 1
ATOM 7539 C C . ASP B 1 316 ? -7.562 36.188 0.083 1 98.12 316 ASP B C 1
ATOM 7541 O O . ASP B 1 316 ? -7.156 35.469 -0.82 1 98.12 316 ASP B O 1
ATOM 7545 N N . LEU B 1 317 ? -8.359 35.781 1.054 1 98.69 317 LEU B N 1
ATOM 7546 C CA . LEU B 1 317 ? -8.656 34.375 1.3 1 98.69 317 LEU B CA 1
ATOM 7547 C C . LEU B 1 317 ? -9.477 33.781 0.159 1 98.69 317 LEU B C 1
ATOM 7549 O O . LEU B 1 317 ? -10.609 34.188 -0.083 1 98.69 317 LEU B O 1
ATOM 7553 N N . GLN B 1 318 ? -8.875 32.75 -0.498 1 98.19 318 GLN B N 1
ATOM 7554 C CA . GLN B 1 318 ? -9.516 32.156 -1.67 1 98.19 318 GLN B CA 1
ATOM 7555 C C . GLN B 1 318 ? -10 30.734 -1.377 1 98.19 318 GLN B C 1
ATOM 7557 O O . GLN B 1 318 ? -10.938 30.25 -2.014 1 98.19 318 GLN B O 1
ATOM 7562 N N . GLY B 1 319 ? -9.375 30.078 -0.494 1 98.62 319 GLY B N 1
ATOM 7563 C CA . GLY B 1 319 ? -9.734 28.688 -0.247 1 98.62 319 GLY B CA 1
ATOM 7564 C C . GLY B 1 319 ? -8.914 28.047 0.853 1 98.62 319 GLY B C 1
ATOM 7565 O O . GLY B 1 319 ? -8.109 28.719 1.502 1 98.62 319 GLY B O 1
ATOM 7566 N N . TYR B 1 320 ? -9.195 26.734 1.114 1 98.88 320 TYR B N 1
ATOM 7567 C CA . TYR B 1 320 ? -8.469 25.984 2.133 1 98.88 320 TYR B CA 1
ATOM 7568 C C . TYR B 1 320 ? -8.391 24.5 1.775 1 98.88 320 TYR B C 1
ATOM 7570 O O . TYR B 1 320 ? -9.234 24 1.035 1 98.88 320 TYR B O 1
ATOM 7578 N N . SER B 1 321 ? -7.359 23.844 2.264 1 98.88 321 SER B N 1
ATOM 7579 C CA . SER B 1 321 ? -7.129 22.422 2.031 1 98.88 321 SER B CA 1
ATOM 7580 C C . SER B 1 321 ? -6.738 21.719 3.322 1 98.88 321 SER B C 1
ATOM 7582 O O . SER B 1 321 ? -5.973 22.25 4.129 1 98.88 321 SER B O 1
ATOM 7584 N N . VAL B 1 322 ? -7.344 20.531 3.512 1 98.81 322 VAL B N 1
ATOM 7585 C CA . VAL B 1 322 ? -6.992 19.75 4.695 1 98.81 322 VAL B CA 1
ATOM 7586 C C . VAL B 1 322 ? -6.742 18.297 4.301 1 98.81 322 VAL B C 1
ATOM 7588 O O . VAL B 1 322 ? -7.527 17.703 3.555 1 98.81 322 VAL B O 1
ATOM 7591 N N . GLY B 1 323 ? -5.609 17.734 4.785 1 98.75 323 GLY B N 1
ATOM 7592 C CA . GLY B 1 323 ? -5.238 16.344 4.539 1 98.75 323 GLY B CA 1
ATOM 7593 C C . GLY B 1 323 ? -5.438 15.453 5.75 1 98.75 323 GLY B C 1
ATOM 7594 O O . GLY B 1 323 ? -5 15.781 6.852 1 98.75 323 GLY B O 1
ATOM 7595 N N . ASN B 1 324 ? -6.094 14.273 5.465 1 98.19 324 ASN B N 1
ATOM 7596 C CA . ASN B 1 324 ? -6.445 13.391 6.566 1 98.19 324 ASN B CA 1
ATOM 7597 C C . ASN B 1 324 ? -6.875 14.172 7.805 1 98.19 324 ASN B C 1
ATOM 7599 O O . ASN B 1 324 ? -6.305 14.008 8.883 1 98.19 324 ASN B O 1
ATOM 7603 N N . PRO B 1 325 ? -7.926 14.93 7.637 1 98 325 PRO B N 1
ATOM 7604 C CA . PRO B 1 325 ? -8.266 15.938 8.641 1 98 325 PRO B CA 1
ATOM 7605 C C . PRO B 1 325 ? -9.078 15.367 9.805 1 98 325 PRO B C 1
ATOM 7607 O O . PRO B 1 325 ? -10.016 14.602 9.586 1 98 325 PRO B O 1
ATOM 7610 N N . VAL B 1 326 ? -8.688 15.727 10.984 1 96.44 326 VAL B N 1
ATOM 7611 C CA . VAL B 1 326 ? -9.617 15.594 12.094 1 96.44 326 VAL B CA 1
ATOM 7612 C C . VAL B 1 326 ? -10.82 16.5 11.875 1 96.44 326 VAL B C 1
ATOM 7614 O O . VAL B 1 326 ? -10.664 17.703 11.641 1 96.44 326 VAL B O 1
ATOM 7617 N N . THR B 1 327 ? -12.023 15.922 11.898 1 97.19 327 THR B N 1
ATOM 7618 C CA . THR B 1 327 ? -13.195 16.719 11.562 1 97.19 327 THR B CA 1
ATOM 7619 C C . THR B 1 327 ? -14.328 16.469 12.555 1 97.19 327 THR B C 1
ATOM 7621 O O . THR B 1 327 ? -15.008 17.406 12.977 1 97.19 327 THR B O 1
ATOM 7624 N N . ASP B 1 328 ? -14.586 15.258 12.812 1 95.12 328 ASP B N 1
ATOM 7625 C CA . ASP B 1 328 ? -15.664 14.82 13.703 1 95.12 328 ASP B CA 1
ATOM 7626 C C . ASP B 1 328 ? -15.188 13.688 14.617 1 95.12 328 ASP B C 1
ATOM 7628 O O . ASP B 1 328 ? -14.945 12.57 14.156 1 95.12 328 ASP B O 1
ATOM 7632 N N . ASP B 1 329 ? -15.219 13.93 15.836 1 89.94 329 ASP B N 1
ATOM 7633 C CA . ASP B 1 329 ? -14.617 13.016 16.797 1 89.94 329 ASP B CA 1
ATOM 7634 C C . ASP B 1 329 ? -15.297 11.648 16.75 1 89.94 329 ASP B C 1
ATOM 7636 O O . ASP B 1 329 ? -14.633 10.609 16.859 1 89.94 329 ASP B O 1
ATOM 7640 N N . VAL B 1 330 ? -16.594 11.625 16.656 1 91.38 330 VAL B N 1
ATOM 7641 C CA . VAL B 1 330 ? -17.328 10.367 16.656 1 91.38 330 VAL B CA 1
ATOM 7642 C C . VAL B 1 330 ? -17.016 9.578 15.391 1 91.38 330 VAL B C 1
ATOM 7644 O O . VAL B 1 330 ? -16.688 8.398 15.453 1 91.38 330 VAL B O 1
ATOM 7647 N N . VAL B 1 331 ? -17.094 10.273 14.242 1 95.44 331 VAL B N 1
ATOM 7648 C CA . VAL B 1 331 ? -16.875 9.617 12.953 1 95.44 331 VAL B CA 1
ATOM 7649 C C . VAL B 1 331 ? -15.422 9.164 12.852 1 95.44 331 VAL B C 1
ATOM 7651 O O . VAL B 1 331 ? -15.148 8.016 12.5 1 95.44 331 VAL B O 1
ATOM 7654 N N . ASP B 1 332 ? -14.516 10.07 13.164 1 94.06 332 ASP B N 1
ATOM 7655 C CA . ASP B 1 332 ? -13.086 9.781 13.07 1 94.06 332 ASP B CA 1
ATOM 7656 C C . ASP B 1 332 ? -12.695 8.648 14.016 1 94.06 332 ASP B C 1
ATOM 7658 O O . ASP B 1 332 ? -11.93 7.762 13.648 1 94.06 332 ASP B O 1
ATOM 7662 N N . GLY B 1 333 ? -13.203 8.695 15.227 1 90.31 333 GLY B N 1
ATOM 7663 C CA . GLY B 1 333 ? -12.875 7.684 16.219 1 90.31 333 GLY B CA 1
ATOM 7664 C C . GLY B 1 333 ? -13.352 6.297 15.828 1 90.31 333 GLY B C 1
ATOM 7665 O O . GLY B 1 333 ? -12.695 5.301 16.141 1 90.31 333 GLY B O 1
ATOM 7666 N N . ASN B 1 334 ? -14.5 6.203 15.234 1 93.44 334 ASN B N 1
ATOM 7667 C CA . ASN B 1 334 ? -15.039 4.914 14.812 1 93.44 334 ASN B CA 1
ATOM 7668 C C . ASN B 1 334 ? -14.352 4.402 13.547 1 93.44 334 ASN B C 1
ATOM 7670 O O . ASN B 1 334 ? -14.328 3.197 13.297 1 93.44 334 ASN B O 1
ATOM 7674 N N . ALA B 1 335 ? -13.766 5.324 12.805 1 95.69 335 ALA B N 1
ATOM 7675 C CA . ALA B 1 335 ? -13.273 5.02 11.461 1 95.69 335 ALA B CA 1
ATOM 7676 C C . ALA B 1 335 ? -12.016 4.152 11.523 1 95.69 335 ALA B C 1
ATOM 7678 O O . ALA B 1 335 ? -11.734 3.4 10.586 1 95.69 335 ALA B O 1
ATOM 7679 N N . GLN B 1 336 ? -11.258 4.207 12.578 1 93.69 336 GLN B N 1
ATOM 7680 C CA . GLN B 1 336 ? -9.984 3.498 12.688 1 93.69 336 GLN B CA 1
ATOM 7681 C C . GLN B 1 336 ? -10.188 1.987 12.625 1 93.69 336 GLN B C 1
ATOM 7683 O O . GLN B 1 336 ? -9.477 1.292 11.891 1 93.69 336 GLN B O 1
ATOM 7688 N N . LEU B 1 337 ? -11.164 1.492 13.391 1 94.06 337 LEU B N 1
ATOM 7689 C CA . LEU B 1 337 ? -11.383 0.049 13.406 1 94.06 337 LEU B CA 1
ATOM 7690 C C . LEU B 1 337 ? -12.062 -0.414 12.125 1 94.06 337 LEU B C 1
ATOM 7692 O O . LEU B 1 337 ? -11.82 -1.529 11.656 1 94.06 337 LEU B O 1
ATOM 7696 N N . PHE B 1 338 ? -12.898 0.437 11.523 1 95.31 338 PHE B N 1
ATOM 7697 C CA . PHE B 1 338 ? -13.438 0.115 10.203 1 95.31 338 PHE B CA 1
ATOM 7698 C C . PHE B 1 338 ? -12.312 0.011 9.172 1 95.31 338 PHE B C 1
ATOM 7700 O O . PHE B 1 338 ? -12.32 -0.885 8.328 1 95.31 338 PHE B O 1
ATOM 7707 N N . PHE B 1 339 ? -11.359 0.927 9.25 1 97 339 PHE B N 1
ATOM 7708 C CA . PHE B 1 339 ? -10.195 0.881 8.375 1 97 339 PHE B CA 1
ATOM 7709 C C . PHE B 1 339 ? -9.438 -0.427 8.547 1 97 339 PHE B C 1
ATOM 7711 O O . PHE B 1 339 ? -9.086 -1.087 7.57 1 97 339 PHE B O 1
ATOM 7718 N N . ALA B 1 340 ? -9.156 -0.786 9.758 1 96.19 340 ALA B N 1
ATOM 7719 C CA . ALA B 1 340 ? -8.438 -2.023 10.047 1 96.19 340 ALA B CA 1
ATOM 7720 C C . ALA B 1 340 ? -9.18 -3.232 9.477 1 96.19 340 ALA B C 1
ATOM 7722 O O . ALA B 1 340 ? -8.555 -4.137 8.922 1 96.19 340 ALA B O 1
ATOM 7723 N N . ALA B 1 341 ? -10.461 -3.238 9.695 1 96.5 341 ALA B N 1
ATOM 7724 C CA . ALA B 1 341 ? -11.266 -4.332 9.164 1 96.5 341 ALA B CA 1
ATOM 7725 C C . ALA B 1 341 ? -11.195 -4.379 7.637 1 96.5 341 ALA B C 1
ATOM 7727 O O . ALA B 1 341 ? -11.047 -5.453 7.051 1 96.5 341 ALA B O 1
ATOM 7728 N N . ASP B 1 342 ? -11.305 -3.195 7 1 96.62 342 ASP B N 1
ATOM 7729 C CA . ASP B 1 342 ? -11.273 -3.104 5.543 1 96.62 342 ASP B CA 1
ATOM 7730 C C . ASP B 1 342 ? -9.922 -3.568 4.992 1 96.62 342 ASP B C 1
ATOM 7732 O O . ASP B 1 342 ? -9.859 -4.188 3.928 1 96.62 342 ASP B O 1
ATOM 7736 N N . MET B 1 343 ? -8.859 -3.301 5.711 1 97 343 MET B N 1
ATOM 7737 C CA . MET B 1 343 ? -7.52 -3.672 5.273 1 97 343 MET B CA 1
ATOM 7738 C C . MET B 1 343 ? -7.254 -5.152 5.527 1 97 343 MET B C 1
ATOM 7740 O O . MET B 1 343 ? -6.25 -5.695 5.059 1 97 343 MET B O 1
ATOM 7744 N N . GLY B 1 344 ? -8.078 -5.77 6.254 1 96.56 344 GLY B N 1
ATOM 7745 C CA . GLY B 1 344 ? -7.91 -7.188 6.547 1 96.56 344 GLY B CA 1
ATOM 7746 C C . GLY B 1 344 ? -7.035 -7.445 7.758 1 96.56 344 GLY B C 1
ATOM 7747 O O . GLY B 1 344 ? -6.465 -8.523 7.898 1 96.56 344 GLY B O 1
ATOM 7748 N N . TYR B 1 345 ? -6.91 -6.488 8.664 1 96.5 345 TYR B N 1
ATOM 7749 C CA . TYR B 1 345 ? -6.059 -6.641 9.836 1 96.5 345 TYR B CA 1
ATOM 7750 C C . TYR B 1 345 ? -6.801 -7.359 10.961 1 96.5 345 TYR B C 1
ATOM 7752 O O . TYR B 1 345 ? -6.195 -7.754 11.961 1 96.5 345 TYR B O 1
ATOM 7760 N N . LEU B 1 346 ? -8.109 -7.578 10.719 1 95 346 LEU B N 1
ATOM 7761 C CA . LEU B 1 346 ? -8.984 -8.312 11.625 1 95 346 LEU B CA 1
ATOM 7762 C C . LEU B 1 346 ? -9.648 -9.484 10.922 1 95 346 LEU B C 1
ATOM 7764 O O . LEU B 1 346 ? -10.039 -9.375 9.758 1 95 346 LEU B O 1
ATOM 7768 N N . ASP B 1 347 ? -9.773 -10.562 11.688 1 95.56 347 ASP B N 1
ATOM 7769 C CA . ASP B 1 347 ? -10.539 -11.656 11.094 1 95.56 347 ASP B CA 1
ATOM 7770 C C . ASP B 1 347 ? -12.039 -11.422 11.242 1 95.56 347 ASP B C 1
ATOM 7772 O O . ASP B 1 347 ? -12.469 -10.703 12.148 1 95.56 347 ASP B O 1
ATOM 7776 N N . PRO B 1 348 ? -12.828 -12.078 10.406 1 95.69 348 PRO B N 1
ATOM 7777 C CA . PRO B 1 348 ? -14.273 -11.852 10.398 1 95.69 348 PRO B CA 1
ATOM 7778 C C . PRO B 1 348 ? -14.93 -12.156 11.742 1 95.69 348 PRO B C 1
ATOM 7780 O O . PRO B 1 348 ? -15.758 -11.383 12.219 1 95.69 348 PRO B O 1
ATOM 7783 N N . PRO B 1 349 ? -14.57 -13.25 12.445 1 95 349 PRO B N 1
ATOM 7784 C CA . PRO B 1 349 ? -15.203 -13.5 13.742 1 95 349 PRO B CA 1
ATOM 7785 C C . PRO B 1 349 ? -14.914 -12.406 14.766 1 95 349 PRO B C 1
ATOM 7787 O O . PRO B 1 349 ? -15.812 -11.977 15.484 1 95 349 PRO B O 1
ATOM 7790 N N . SER B 1 350 ? -13.68 -11.961 14.859 1 95.06 350 SER B N 1
ATOM 7791 C CA . SER B 1 350 ? -13.312 -10.891 15.781 1 95.06 350 SER B CA 1
ATOM 7792 C C . SER B 1 350 ? -14.055 -9.594 15.445 1 95.06 350 SER B C 1
ATOM 7794 O O . SER B 1 350 ? -14.492 -8.875 16.344 1 95.06 350 SER B O 1
ATOM 7796 N N . TRP B 1 351 ? -14.133 -9.297 14.203 1 96.25 351 TRP B N 1
ATOM 7797 C CA . TRP B 1 351 ? -14.82 -8.086 13.758 1 96.25 351 TRP B CA 1
ATOM 7798 C C . TRP B 1 351 ? -16.312 -8.148 14.109 1 96.25 351 TRP B C 1
ATOM 7800 O O . TRP B 1 351 ? -16.875 -7.168 14.602 1 96.25 351 TRP B O 1
ATOM 7810 N N . ARG B 1 352 ? -16.953 -9.281 13.852 1 95.88 352 ARG B N 1
ATOM 7811 C CA . ARG B 1 352 ? -18.359 -9.453 14.195 1 95.88 352 ARG B CA 1
ATOM 7812 C C . ARG B 1 352 ? -18.578 -9.273 15.695 1 95.88 352 ARG B C 1
ATOM 7814 O O . ARG B 1 352 ? -19.516 -8.602 16.109 1 95.88 352 ARG B O 1
ATOM 7821 N N . ARG B 1 353 ? -17.703 -9.867 16.422 1 95 353 ARG B N 1
ATOM 7822 C CA . ARG B 1 353 ? -17.812 -9.766 17.875 1 95 353 ARG B CA 1
ATOM 7823 C C . ARG B 1 353 ? -17.656 -8.32 18.328 1 95 353 ARG B C 1
ATOM 7825 O O . ARG B 1 353 ? -18.422 -7.852 19.188 1 95 353 ARG B O 1
ATOM 7832 N N . MET B 1 354 ? -16.672 -7.684 17.797 1 95.25 354 MET B N 1
ATOM 7833 C CA . MET B 1 354 ? -16.406 -6.301 18.188 1 95.25 354 MET B CA 1
ATOM 7834 C C . MET B 1 354 ? -17.562 -5.391 17.812 1 95.25 354 MET B C 1
ATOM 7836 O O . MET B 1 354 ? -17.969 -4.535 18.594 1 95.25 354 MET B O 1
ATOM 7840 N N . ARG B 1 355 ? -18.125 -5.555 16.625 1 96.81 355 ARG B N 1
ATOM 7841 C CA . ARG B 1 355 ? -19.25 -4.738 16.188 1 96.81 355 ARG B CA 1
ATOM 7842 C C . ARG B 1 355 ? -20.469 -4.973 17.078 1 96.81 355 ARG B C 1
ATOM 7844 O O . ARG B 1 355 ? -21.188 -4.031 17.422 1 96.81 355 ARG B O 1
ATOM 7851 N N . ALA B 1 356 ? -20.672 -6.223 17.438 1 97.19 356 ALA B N 1
ATOM 7852 C CA . ALA B 1 356 ? -21.781 -6.559 18.328 1 97.19 356 ALA B CA 1
ATOM 7853 C C . ALA B 1 356 ? -21.594 -5.949 19.703 1 97.19 356 ALA B C 1
ATOM 7855 O O . ALA B 1 356 ? -22.531 -5.391 20.281 1 97.19 356 ALA B O 1
ATOM 7856 N N . ALA B 1 357 ? -20.406 -6.086 20.188 1 96.44 357 ALA B N 1
ATOM 7857 C CA . ALA B 1 357 ? -20.109 -5.609 21.547 1 96.44 357 ALA B CA 1
ATOM 7858 C C . ALA B 1 357 ? -20.156 -4.086 21.609 1 96.44 357 ALA B C 1
ATOM 7860 O O . ALA B 1 357 ? -20.547 -3.516 22.625 1 96.44 357 ALA B O 1
ATOM 7861 N N . CYS B 1 358 ? -19.781 -3.35 20.547 1 95.81 358 CYS B N 1
ATOM 7862 C CA . CYS B 1 358 ? -19.625 -1.899 20.594 1 95.81 358 CYS B CA 1
ATOM 7863 C C . CYS B 1 358 ? -20.812 -1.203 19.953 1 95.81 358 CYS B C 1
ATOM 7865 O O . CYS B 1 358 ? -20.984 0.009 20.094 1 95.81 358 CYS B O 1
ATOM 7867 N N . GLY B 1 359 ? -21.656 -1.958 19.234 1 96.12 359 GLY B N 1
ATOM 7868 C CA . GLY B 1 359 ? -22.734 -1.328 18.484 1 96.12 359 GLY B CA 1
ATOM 7869 C C . GLY B 1 359 ? -22.234 -0.331 17.453 1 96.12 359 GLY B C 1
ATOM 7870 O O . GLY B 1 359 ? -22.828 0.741 17.281 1 96.12 359 GLY B O 1
ATOM 7871 N N . ASP B 1 360 ? -21.078 -0.611 16.891 1 93.69 360 ASP B N 1
ATOM 7872 C CA . ASP B 1 360 ? -20.391 0.191 15.883 1 93.69 360 ASP B CA 1
ATOM 7873 C C . ASP B 1 360 ? -19.969 1.544 16.453 1 93.69 360 ASP B C 1
ATOM 7875 O O . ASP B 1 360 ? -19.703 2.484 15.695 1 93.69 360 ASP B O 1
ATOM 7879 N N . MET B 1 361 ? -20.047 1.67 17.75 1 92.81 361 MET B N 1
ATOM 7880 C CA . MET B 1 361 ? -19.531 2.836 18.469 1 92.81 361 MET B CA 1
ATOM 7881 C C . MET B 1 361 ? -18.25 2.494 19.203 1 92.81 361 MET B C 1
ATOM 7883 O O . MET B 1 361 ? -18.266 2.285 20.422 1 92.81 361 MET B O 1
ATOM 7887 N N . PHE B 1 362 ? -17.172 2.555 18.547 1 91.56 362 PHE B N 1
ATOM 7888 C CA . PHE B 1 362 ? -15.891 2.094 19.047 1 91.56 362 PHE B CA 1
ATOM 7889 C C . PHE B 1 362 ? -15.188 3.197 19.828 1 91.56 362 PHE B C 1
ATOM 7891 O O . PHE B 1 362 ? -14.438 2.92 20.781 1 91.56 362 PHE B O 1
ATOM 7898 N N . TRP B 1 363 ? -15.383 4.438 19.516 1 84.81 363 TRP B N 1
ATOM 7899 C CA . TRP B 1 363 ? -14.586 5.59 19.938 1 84.81 363 TRP B CA 1
ATOM 7900 C C . TRP B 1 363 ? -14.773 5.859 21.438 1 84.81 363 TRP B C 1
ATOM 7902 O O . TRP B 1 363 ? -13.891 6.414 22.078 1 84.81 363 TRP B O 1
ATOM 7912 N N . ASN B 1 364 ? -15.891 5.391 22 1 82.19 364 ASN B N 1
ATOM 7913 C CA . ASN B 1 364 ? -16.203 5.754 23.375 1 82.19 364 ASN B CA 1
ATOM 7914 C C . ASN B 1 364 ? -16.312 4.523 24.281 1 82.19 364 ASN B C 1
ATOM 7916 O O . ASN B 1 364 ? -17.062 4.523 25.25 1 82.19 364 ASN B O 1
ATOM 7920 N N . ALA B 1 365 ? -15.625 3.545 23.875 1 86.75 365 ALA B N 1
ATOM 7921 C CA . ALA B 1 365 ? -15.648 2.334 24.703 1 86.75 365 ALA B CA 1
ATOM 7922 C C . ALA B 1 365 ? -15.148 2.615 26.109 1 86.75 365 ALA B C 1
ATOM 7924 O O . ALA B 1 365 ? -14.18 3.365 26.297 1 86.75 365 ALA B O 1
ATOM 7925 N N . THR B 1 366 ? -15.836 1.969 27.078 1 85.38 366 THR B N 1
ATOM 7926 C CA . THR B 1 366 ? -15.492 2.17 28.484 1 85.38 366 THR B CA 1
ATOM 7927 C C . THR B 1 366 ? -14.859 0.914 29.078 1 85.38 366 THR B C 1
ATOM 7929 O O . THR B 1 366 ? -15.258 -0.204 28.734 1 85.38 366 THR B O 1
ATOM 7932 N N . ARG B 1 367 ? -13.984 1.191 29.938 1 83.25 367 ARG B N 1
ATOM 7933 C CA . ARG B 1 367 ? -13.328 0.078 30.625 1 83.25 367 ARG B CA 1
ATOM 7934 C C . ARG B 1 367 ? -14.352 -0.793 31.344 1 83.25 367 ARG B C 1
ATOM 7936 O O . ARG B 1 367 ? -15.289 -0.281 31.953 1 83.25 367 ARG B O 1
ATOM 7943 N N . GLY B 1 368 ? -14.039 -2.025 31.312 1 86.75 368 GLY B N 1
ATOM 7944 C CA . GLY B 1 368 ? -14.922 -2.959 32 1 86.75 368 GLY B CA 1
ATOM 7945 C C . GLY B 1 368 ? -16.047 -3.461 31.109 1 86.75 368 GLY B C 1
ATOM 7946 O O . GLY B 1 368 ? -16.797 -4.359 31.516 1 86.75 368 GLY B O 1
ATOM 7947 N N . THR B 1 369 ? -16.156 -2.885 30 1 91.06 369 THR B N 1
ATOM 7948 C CA . THR B 1 369 ? -17.188 -3.342 29.078 1 91.06 369 THR B CA 1
ATOM 7949 C C . THR B 1 369 ? -16.625 -4.352 28.078 1 91.06 369 THR B C 1
ATOM 7951 O O . THR B 1 369 ? -15.406 -4.441 27.906 1 91.06 369 THR B O 1
ATOM 7954 N N . GLU B 1 370 ? -17.562 -5.051 27.484 1 94.06 370 GLU B N 1
ATOM 7955 C CA . GLU B 1 370 ? -17.156 -5.996 26.438 1 94.06 370 GLU B CA 1
ATOM 7956 C C . GLU B 1 370 ? -16.562 -5.273 25.234 1 94.06 370 GLU B C 1
ATOM 7958 O O . GLU B 1 370 ? -15.656 -5.789 24.578 1 94.06 370 GLU B O 1
ATOM 7963 N N . CYS B 1 371 ? -17.156 -4.129 24.922 1 93.81 371 CYS B N 1
ATOM 7964 C CA . CYS B 1 371 ? -16.625 -3.326 23.828 1 93.81 371 CYS B CA 1
ATOM 7965 C C . CYS B 1 371 ? -15.164 -2.977 24.062 1 93.81 371 CYS B C 1
ATOM 7967 O O . CYS B 1 371 ? -14.336 -3.125 23.156 1 93.81 371 CYS B O 1
ATOM 7969 N N . TRP B 1 372 ? -14.844 -2.598 25.219 1 89.56 372 TRP B N 1
ATOM 7970 C CA . TRP B 1 372 ? -13.477 -2.25 25.578 1 89.56 372 TRP B CA 1
ATOM 7971 C C . TRP B 1 372 ? -12.555 -3.461 25.469 1 89.56 372 TRP B C 1
ATOM 7973 O O . TRP B 1 372 ? -11.461 -3.367 24.891 1 89.56 372 TRP B O 1
ATOM 7983 N N . ASP B 1 373 ? -13.016 -4.605 25.906 1 88.88 373 ASP B N 1
ATOM 7984 C CA . ASP B 1 373 ? -12.211 -5.824 25.906 1 88.88 373 ASP B CA 1
ATOM 7985 C C . ASP B 1 373 ? -11.992 -6.332 24.484 1 88.88 373 ASP B C 1
ATOM 7987 O O . ASP B 1 373 ? -10.891 -6.773 24.141 1 88.88 373 ASP B O 1
ATOM 7991 N N . ALA B 1 374 ? -13.062 -6.273 23.734 1 91.5 374 ALA B N 1
ATOM 7992 C CA . ALA B 1 374 ? -12.961 -6.73 22.344 1 91.5 374 ALA B CA 1
ATOM 7993 C C . ALA B 1 374 ? -11.961 -5.887 21.562 1 91.5 374 ALA B C 1
ATOM 7995 O O . ALA B 1 374 ? -11.227 -6.41 20.719 1 91.5 374 ALA B O 1
ATOM 7996 N N . GLN B 1 375 ? -11.883 -4.609 21.859 1 90.12 375 GLN B N 1
ATOM 7997 C CA . GLN B 1 375 ? -10.945 -3.723 21.188 1 90.12 375 GLN B CA 1
ATOM 7998 C C . GLN B 1 375 ? -9.516 -3.973 21.656 1 90.12 375 GLN B C 1
ATOM 8000 O O . GLN B 1 375 ? -8.562 -3.812 20.875 1 90.12 375 GLN B O 1
ATOM 8005 N N . GLY B 1 376 ? -9.398 -4.316 22.922 1 85.25 376 GLY B N 1
ATOM 8006 C CA . GLY B 1 376 ? -8.086 -4.527 23.516 1 85.25 376 GLY B CA 1
ATOM 8007 C C . GLY B 1 376 ? -7.262 -5.57 22.781 1 85.25 376 GLY B C 1
ATOM 8008 O O . GLY B 1 376 ? -6.074 -5.363 22.516 1 85.25 376 GLY B O 1
ATOM 8009 N N . VAL B 1 377 ? -7.859 -6.633 22.375 1 83.25 377 VAL B N 1
ATOM 8010 C CA . VAL B 1 377 ? -7.176 -7.715 21.672 1 83.25 377 VAL B CA 1
ATOM 8011 C C . VAL B 1 377 ? -6.66 -7.215 20.328 1 83.25 377 VAL B C 1
ATOM 8013 O O . VAL B 1 377 ? -5.5 -7.441 19.984 1 83.25 377 VAL B O 1
ATOM 8016 N N . VAL B 1 378 ? -7.496 -6.516 19.641 1 86.44 378 VAL B N 1
ATOM 8017 C CA . VAL B 1 378 ? -7.176 -6.02 18.312 1 86.44 378 VAL B CA 1
ATOM 8018 C C . VAL B 1 378 ? -6.109 -4.93 18.406 1 86.44 378 VAL B C 1
ATOM 8020 O O . VAL B 1 378 ? -5.152 -4.918 17.625 1 86.44 378 VAL B O 1
ATOM 8023 N N . LYS B 1 379 ? -6.227 -4.047 19.328 1 84.69 379 LYS B N 1
ATOM 8024 C CA . LYS B 1 379 ? -5.293 -2.938 19.5 1 84.69 379 LYS B CA 1
ATOM 8025 C C . LYS B 1 379 ? -3.912 -3.438 19.906 1 84.69 379 LYS B C 1
ATOM 8027 O O . LYS B 1 379 ? -2.895 -2.873 19.5 1 84.69 379 LYS B O 1
ATOM 8032 N N . ASP B 1 380 ? -3.871 -4.512 20.641 1 84.19 380 ASP B N 1
ATOM 8033 C CA . ASP B 1 380 ? -2.602 -5.133 21 1 84.19 380 ASP B CA 1
ATOM 8034 C C . ASP B 1 380 ? -1.899 -5.699 19.766 1 84.19 380 ASP B C 1
ATOM 8036 O O . ASP B 1 380 ? -0.683 -5.562 19.609 1 84.19 380 ASP B O 1
ATOM 8040 N N . ASP B 1 381 ? -2.672 -6.254 18.984 1 87 381 ASP B N 1
ATOM 8041 C CA . ASP B 1 381 ? -2.125 -6.875 17.781 1 87 381 ASP B CA 1
ATOM 8042 C C . ASP B 1 381 ? -1.616 -5.824 16.797 1 87 381 ASP B C 1
ATOM 8044 O O . ASP B 1 381 ? -0.679 -6.074 16.031 1 87 381 ASP B O 1
ATOM 8048 N N . LEU B 1 382 ? -2.211 -4.664 16.844 1 89.38 382 LEU B N 1
ATOM 8049 C CA . LEU B 1 382 ? -1.87 -3.629 15.867 1 89.38 382 LEU B CA 1
ATOM 8050 C C . LEU B 1 382 ? -0.87 -2.641 16.453 1 89.38 382 LEU B C 1
ATOM 8052 O O . LEU B 1 382 ? -0.492 -1.668 15.797 1 89.38 382 LEU B O 1
ATOM 8056 N N . TRP B 1 383 ? -0.346 -2.875 17.594 1 83.75 383 TRP B N 1
ATOM 8057 C CA . TRP B 1 383 ? 0.477 -1.933 18.344 1 83.75 383 TRP B CA 1
ATOM 8058 C C . TRP B 1 383 ? 1.769 -1.619 17.594 1 83.75 383 TRP B C 1
ATOM 8060 O O . TRP B 1 383 ? 2.26 -0.489 17.641 1 83.75 383 TRP B O 1
ATOM 8070 N N . ASP B 1 384 ? 2.303 -2.586 16.938 1 84.94 384 ASP B N 1
ATOM 8071 C CA . ASP B 1 384 ? 3.609 -2.412 16.297 1 84.94 384 ASP B CA 1
ATOM 8072 C C . ASP B 1 384 ? 3.465 -1.908 14.867 1 84.94 384 ASP B C 1
ATOM 8074 O O . ASP B 1 384 ? 4.465 -1.702 14.18 1 84.94 384 ASP B O 1
ATOM 8078 N N . LEU B 1 385 ? 2.279 -1.692 14.477 1 90.75 385 LEU B N 1
ATOM 8079 C CA . LEU B 1 385 ? 2.027 -1.134 13.156 1 90.75 385 LEU B CA 1
ATOM 8080 C C . LEU B 1 385 ? 2.371 0.352 13.117 1 90.75 385 LEU B C 1
ATOM 8082 O O . LEU B 1 385 ? 2.139 1.072 14.094 1 90.75 385 LEU B O 1
ATOM 8086 N N . ASN B 1 386 ? 3.031 0.845 12.07 1 90.75 386 ASN B N 1
ATOM 8087 C CA . ASN B 1 386 ? 3.059 2.285 11.844 1 90.75 386 ASN B CA 1
ATOM 8088 C C . ASN B 1 386 ? 1.683 2.818 11.453 1 90.75 386 ASN B C 1
ATOM 8090 O O . ASN B 1 386 ? 1.271 2.701 10.297 1 90.75 386 ASN B O 1
ATOM 8094 N N . TRP B 1 387 ? 1.06 3.42 12.336 1 90.75 387 TRP B N 1
ATOM 8095 C CA . TRP B 1 387 ? -0.325 3.838 12.141 1 90.75 387 TRP B CA 1
ATOM 8096 C C . TRP B 1 387 ? -0.408 5.027 11.195 1 90.75 387 TRP B C 1
ATOM 8098 O O . TRP B 1 387 ? -1.441 5.25 10.555 1 90.75 387 TRP B O 1
ATOM 8108 N N . TYR B 1 388 ? 0.679 5.77 11.062 1 91.88 388 TYR B N 1
ATOM 8109 C CA . TYR B 1 388 ? 0.685 6.945 10.195 1 91.88 388 TYR B CA 1
ATOM 8110 C C . TYR B 1 388 ? 0.86 6.547 8.734 1 91.88 388 TYR B C 1
ATOM 8112 O O . TYR B 1 388 ? 0.585 7.344 7.836 1 91.88 388 TYR B O 1
ATOM 8120 N N . ASP B 1 389 ? 1.354 5.387 8.539 1 94.62 389 ASP B N 1
ATOM 8121 C CA . ASP B 1 389 ? 1.517 4.762 7.227 1 94.62 389 ASP B CA 1
ATOM 8122 C C . ASP B 1 389 ? 1.631 3.244 7.352 1 94.62 389 ASP B C 1
ATOM 8124 O O . ASP B 1 389 ? 2.729 2.711 7.523 1 94.62 389 ASP B O 1
ATOM 8128 N N . VAL B 1 390 ? 0.577 2.607 7.137 1 95.19 390 VAL B N 1
ATOM 8129 C CA . VAL B 1 390 ? 0.529 1.188 7.477 1 95.19 390 VAL B CA 1
ATOM 8130 C C . VAL B 1 390 ? 1.379 0.391 6.492 1 95.19 390 VAL B C 1
ATOM 8132 O O . VAL B 1 390 ? 1.685 -0.78 6.73 1 95.19 390 VAL B O 1
ATOM 8135 N N . LEU B 1 391 ? 1.79 0.994 5.371 1 94.81 391 LEU B N 1
ATOM 8136 C CA . LEU B 1 391 ? 2.6 0.294 4.383 1 94.81 391 LEU B CA 1
ATOM 8137 C C . LEU B 1 391 ? 4.086 0.478 4.668 1 94.81 391 LEU B C 1
ATOM 8139 O O . LEU B 1 391 ? 4.926 -0.182 4.051 1 94.81 391 LEU B O 1
ATOM 8143 N N . ASP B 1 392 ? 4.426 1.352 5.574 1 87.44 392 ASP B N 1
ATOM 8144 C CA . ASP B 1 392 ? 5.824 1.675 5.844 1 87.44 392 ASP B CA 1
ATOM 8145 C C . ASP B 1 392 ? 6.566 0.47 6.414 1 87.44 392 ASP B C 1
ATOM 8147 O O . ASP B 1 392 ? 6.043 -0.233 7.281 1 87.44 392 ASP B O 1
ATOM 8151 N N . SER B 1 393 ? 7.832 0.037 5.891 1 76.88 393 SER B N 1
ATOM 8152 C CA . SER B 1 393 ? 8.625 -1.114 6.312 1 76.88 393 SER B CA 1
ATOM 8153 C C . SER B 1 393 ? 9.672 -0.715 7.344 1 76.88 393 SER B C 1
ATOM 8155 O O . SER B 1 393 ? 10.375 -1.57 7.883 1 76.88 393 SER B O 1
ATOM 8157 N N . CYS B 1 394 ? 9.625 0.226 8.062 1 75 394 CYS B N 1
ATOM 8158 C CA . CYS B 1 394 ? 10.602 0.741 9.016 1 75 394 CYS B CA 1
ATOM 8159 C C . CYS B 1 394 ? 11.984 0.829 8.383 1 75 394 CYS B C 1
ATOM 8161 O O . CYS B 1 394 ? 12.445 -0.123 7.75 1 75 394 CYS B O 1
ATOM 8163 N N . ALA B 1 395 ? 12.422 2.049 7.871 1 54.31 395 ALA B N 1
ATOM 8164 C CA . ALA B 1 395 ? 13.734 2.299 7.277 1 54.31 395 ALA B CA 1
ATOM 8165 C C . ALA B 1 395 ? 14.844 1.719 8.148 1 54.31 395 ALA B C 1
ATOM 8167 O O . ALA B 1 395 ? 14.844 1.892 9.367 1 54.31 395 ALA B O 1
ATOM 8168 N N . LYS B 1 396 ? 15.406 0.494 7.828 1 48.25 396 LYS B N 1
ATOM 8169 C CA . LYS B 1 396 ? 16.625 0.079 8.508 1 48.25 396 LYS B CA 1
ATOM 8170 C C . LYS B 1 396 ? 17.656 1.2 8.516 1 48.25 396 LYS B C 1
ATOM 8172 O O . LYS B 1 396 ? 17.844 1.892 7.508 1 48.25 396 LYS B O 1
ATOM 8177 N N . SER B 1 397 ? 17.953 1.791 9.508 1 42.41 397 SER B N 1
ATOM 8178 C CA . SER B 1 397 ? 19.078 2.711 9.586 1 42.41 397 SER B CA 1
ATOM 8179 C C . SER B 1 397 ? 20.281 2.176 8.812 1 42.41 397 SER B C 1
ATOM 8181 O O . SER B 1 397 ? 20.594 0.983 8.883 1 42.41 397 SER B O 1
ATOM 8183 N N . PRO B 1 398 ? 20.766 2.83 7.801 1 37.44 398 PRO B N 1
ATOM 8184 C CA . PRO B 1 398 ? 22.047 2.396 7.227 1 37.44 398 PRO B CA 1
ATOM 8185 C C . PRO B 1 398 ? 23.016 1.853 8.281 1 37.44 398 PRO B C 1
ATOM 8187 O O . PRO B 1 398 ? 23.875 1.029 7.961 1 37.44 398 PRO B O 1
ATOM 8190 N N . ASP B 1 399 ? 23.156 2.527 9.352 1 35.53 399 ASP B N 1
ATOM 8191 C CA . ASP B 1 399 ? 24.156 2.137 10.336 1 35.53 399 ASP B CA 1
ATOM 8192 C C . ASP B 1 399 ? 23.781 0.825 11.016 1 35.53 399 ASP B C 1
ATOM 8194 O O . ASP B 1 399 ? 24.5 0.331 11.875 1 35.53 399 ASP B O 1
ATOM 8198 N N . ASP B 1 400 ? 22.594 0.613 11.18 1 37.5 400 ASP B N 1
ATOM 8199 C CA . ASP B 1 400 ? 22.344 -0.731 11.695 1 37.5 400 ASP B CA 1
ATOM 8200 C C . ASP B 1 400 ? 22.688 -1.791 10.648 1 37.5 400 ASP B C 1
ATOM 8202 O O . ASP B 1 400 ? 21.906 -2.029 9.727 1 37.5 400 ASP B O 1
ATOM 8206 N N . GLY B 1 401 ? 23.75 -1.835 10.188 1 34.41 401 GLY B N 1
ATOM 8207 C CA . GLY B 1 401 ? 24.484 -2.855 9.445 1 34.41 401 GLY B CA 1
ATOM 8208 C C . GLY B 1 401 ? 23.828 -4.223 9.523 1 34.41 401 GLY B C 1
ATOM 8209 O O . GLY B 1 401 ? 24.5 -5.246 9.375 1 34.41 401 GLY B O 1
ATOM 8210 N N . GLY B 1 402 ? 22.812 -4.344 10.281 1 36.06 402 GLY B N 1
ATOM 8211 C CA . GLY B 1 402 ? 22.391 -5.734 10.188 1 36.06 402 GLY B CA 1
ATOM 8212 C C . GLY B 1 402 ? 21.906 -6.117 8.812 1 36.06 402 GLY B C 1
ATOM 8213 O O . GLY B 1 402 ? 20.891 -5.582 8.328 1 36.06 402 GLY B O 1
ATOM 8214 N N . ASP B 1 403 ? 22.734 -6.359 7.859 1 34.88 403 ASP B N 1
ATOM 8215 C CA . ASP B 1 403 ? 22.641 -6.938 6.523 1 34.88 403 ASP B CA 1
ATOM 8216 C C . ASP B 1 403 ? 21.375 -7.781 6.371 1 34.88 403 ASP B C 1
ATOM 8218 O O . ASP B 1 403 ? 21.031 -8.555 7.266 1 34.88 403 ASP B O 1
ATOM 8222 N N . ASP B 1 404 ? 20.453 -7.309 5.574 1 40.75 404 ASP B N 1
ATOM 8223 C CA . ASP B 1 404 ? 19.609 -8.359 5.039 1 40.75 404 ASP B CA 1
ATOM 8224 C C . ASP B 1 404 ? 20.297 -9.719 5.121 1 40.75 404 ASP B C 1
ATOM 8226 O O . ASP B 1 404 ? 19.625 -10.758 5.148 1 40.75 404 ASP B O 1
ATOM 8230 N N . GLU B 1 405 ? 21.609 -9.617 5.074 1 39.44 405 GLU B N 1
ATOM 8231 C CA . GLU B 1 405 ? 22.469 -10.797 5.234 1 39.44 405 GLU B CA 1
ATOM 8232 C C . GLU B 1 405 ? 22.359 -11.352 6.652 1 39.44 405 GLU B C 1
ATOM 8234 O O . GLU B 1 405 ? 22.391 -12.57 6.848 1 39.44 405 GLU B O 1
ATOM 8239 N N . GLU B 1 406 ? 22.234 -10.492 7.621 1 39.72 406 GLU B N 1
ATOM 8240 C CA . GLU B 1 406 ? 22.109 -11.016 8.977 1 39.72 406 GLU B CA 1
ATOM 8241 C C . GLU B 1 406 ? 20.719 -11.609 9.211 1 39.72 406 GLU B C 1
ATOM 8243 O O . GLU B 1 406 ? 20.578 -12.633 9.875 1 39.72 406 GLU B O 1
ATOM 8248 N N . ALA B 1 407 ? 19.75 -10.93 8.727 1 41.75 407 ALA B N 1
ATOM 8249 C CA . ALA B 1 407 ? 18.422 -11.523 8.773 1 41.75 407 ALA B CA 1
ATOM 8250 C C . ALA B 1 407 ? 18.359 -12.797 7.945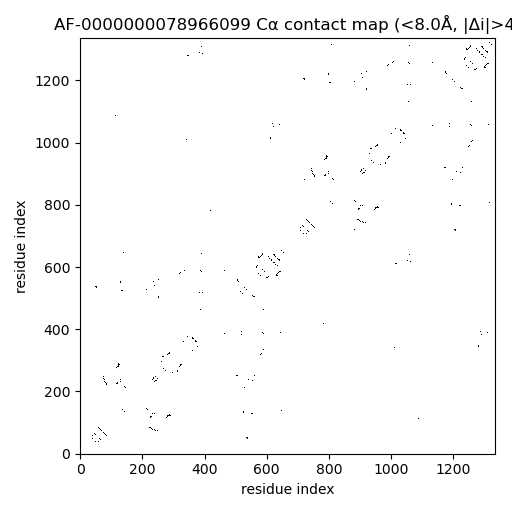 1 41.75 407 ALA B C 1
ATOM 8252 O O . ALA B 1 407 ? 17.781 -13.797 8.375 1 41.75 407 ALA B O 1
ATOM 8253 N N . LEU B 1 408 ? 18.891 -12.727 6.719 1 43.56 408 LEU B N 1
ATOM 8254 C CA . LEU B 1 408 ? 19.031 -13.922 5.895 1 43.56 408 LEU B CA 1
ATOM 8255 C C . LEU B 1 408 ? 19.984 -14.922 6.547 1 43.56 408 LEU B C 1
ATOM 8257 O O . LEU B 1 408 ? 19.781 -16.125 6.453 1 43.56 408 LEU B O 1
ATOM 8261 N N . ALA B 1 409 ? 21.078 -14.414 7.145 1 43.28 409 ALA B N 1
ATOM 8262 C CA . ALA B 1 409 ? 21.984 -15.273 7.898 1 43.28 409 ALA B CA 1
ATOM 8263 C C . ALA B 1 409 ? 21.297 -15.891 9.109 1 43.28 409 ALA B C 1
ATOM 8265 O O . ALA B 1 409 ? 21.531 -17.047 9.445 1 43.28 409 ALA B O 1
ATOM 8266 N N . LYS B 1 410 ? 20.484 -15.094 9.727 1 43.88 410 LYS B N 1
ATOM 8267 C CA . LYS B 1 410 ? 19.719 -15.688 10.82 1 43.88 410 LYS B CA 1
ATOM 8268 C C . LYS B 1 410 ? 18.656 -16.656 10.289 1 43.88 410 LYS B C 1
ATOM 8270 O O . LYS B 1 410 ? 18.312 -17.625 10.961 1 43.88 410 LYS B O 1
ATOM 8275 N N . LEU B 1 411 ? 18.172 -16.422 9.133 1 39.09 411 LEU B N 1
ATOM 8276 C CA . LEU B 1 411 ? 17.297 -17.391 8.484 1 39.09 411 LEU B CA 1
ATOM 8277 C C . LEU B 1 411 ? 18.062 -18.656 8.125 1 39.09 411 LEU B C 1
ATOM 8279 O O . LEU B 1 411 ? 17.5 -19.766 8.125 1 39.09 411 LEU B O 1
ATOM 8283 N N . GLY B 1 412 ? 19.359 -18.562 7.68 1 36.12 412 GLY B N 1
ATOM 8284 C CA . GLY B 1 412 ? 20.219 -19.688 7.387 1 36.12 412 GLY B CA 1
ATOM 8285 C C . GLY B 1 412 ? 20.703 -20.406 8.633 1 36.12 412 GLY B C 1
ATOM 8286 O O . GLY B 1 412 ? 20.828 -21.625 8.641 1 36.12 412 GLY B O 1
ATOM 8287 N N . ASN B 1 413 ? 21.188 -19.672 9.648 1 34.16 413 ASN B N 1
ATOM 8288 C CA . ASN B 1 413 ? 21.844 -20.328 10.773 1 34.16 413 ASN B CA 1
ATOM 8289 C C . ASN B 1 413 ? 20.844 -21.062 11.656 1 34.16 413 ASN B C 1
ATOM 8291 O O . ASN B 1 413 ? 21.219 -21.844 12.531 1 34.16 413 ASN B O 1
ATOM 8295 N N . ASP B 1 414 ? 19.688 -20.672 11.734 1 33.69 414 ASP B N 1
ATOM 8296 C CA . ASP B 1 414 ? 18.844 -21.438 12.648 1 33.69 414 ASP B CA 1
ATOM 8297 C C . ASP B 1 414 ? 18.516 -22.812 12.062 1 33.69 414 ASP B C 1
ATOM 8299 O O . ASP B 1 414 ? 17.781 -23.594 12.68 1 33.69 414 ASP B O 1
ATOM 8303 N N . GLY B 1 415 ? 18.797 -23.125 10.852 1 31.55 415 GLY B N 1
ATOM 8304 C CA . GLY B 1 415 ? 18.625 -24.469 10.305 1 31.55 415 GLY B CA 1
ATOM 8305 C C . GLY B 1 415 ? 19.656 -25.453 10.836 1 31.55 415 GLY B C 1
ATOM 8306 O O . GLY B 1 415 ? 19.609 -26.641 10.5 1 31.55 415 GLY B O 1
ATOM 8307 N N . ASP B 1 416 ? 20.844 -25.094 11.234 1 29.03 416 ASP B N 1
ATOM 8308 C CA . ASP B 1 416 ? 21.844 -26.125 11.461 1 29.03 416 ASP B CA 1
ATOM 8309 C C . ASP B 1 416 ? 21.531 -26.938 12.711 1 29.03 416 ASP B C 1
ATOM 8311 O O . ASP B 1 416 ? 21.781 -28.141 12.75 1 29.03 416 ASP B O 1
ATOM 8315 N N . THR B 1 417 ? 21.453 -26.516 13.898 1 30.17 417 THR B N 1
ATOM 8316 C CA . THR B 1 417 ? 21.656 -27.469 14.977 1 30.17 417 THR B CA 1
ATOM 8317 C C . THR B 1 417 ? 20.406 -28.328 15.18 1 30.17 417 THR B C 1
ATOM 8319 O O . THR B 1 417 ? 20.516 -29.547 15.312 1 30.17 417 THR B O 1
ATOM 8322 N N . ALA B 1 418 ? 19.312 -27.812 15.906 1 25.94 418 ALA B N 1
ATOM 8323 C CA . ALA B 1 418 ? 18.344 -28.719 16.5 1 25.94 418 ALA B CA 1
ATOM 8324 C C . ALA B 1 418 ? 17.391 -29.297 15.453 1 25.94 418 ALA B C 1
ATOM 8326 O O . ALA B 1 418 ? 16.656 -30.234 15.719 1 25.94 418 ALA B O 1
ATOM 8327 N N . ALA B 1 419 ? 17.156 -28.594 14.375 1 26.84 419 ALA B N 1
ATOM 8328 C CA . ALA B 1 419 ? 15.945 -28.938 13.625 1 26.84 419 ALA B CA 1
ATOM 8329 C C . ALA B 1 419 ? 16.219 -30.062 12.633 1 26.84 419 ALA B C 1
ATOM 8331 O O . ALA B 1 419 ? 15.328 -30.469 11.883 1 26.84 419 ALA B O 1
ATOM 8332 N N . ASP B 1 420 ? 17.406 -30.531 12.508 1 26.41 420 ASP B N 1
ATOM 8333 C CA . ASP B 1 420 ? 17.625 -31.594 11.531 1 26.41 420 ASP B CA 1
ATOM 8334 C C . ASP B 1 420 ? 16.875 -32.875 11.93 1 26.41 420 ASP B C 1
ATOM 8336 O O . ASP B 1 420 ? 16.891 -33.875 11.211 1 26.41 420 ASP B O 1
ATOM 8340 N N . THR B 1 421 ? 16.547 -33.031 13.234 1 26.03 421 THR B N 1
ATOM 8341 C CA . THR B 1 421 ? 16.141 -34.406 13.609 1 26.03 421 THR B CA 1
ATOM 8342 C C . THR B 1 421 ? 14.68 -34.625 13.234 1 26.03 421 THR B C 1
ATOM 8344 O O . THR B 1 421 ? 14.188 -35.75 13.32 1 26.03 421 THR B O 1
ATOM 8347 N N . ALA B 1 422 ? 13.875 -33.469 13.195 1 25.88 422 ALA B N 1
ATOM 8348 C CA . ALA B 1 422 ? 12.492 -33.875 13.406 1 25.88 422 ALA B CA 1
ATOM 8349 C C . ALA B 1 422 ? 11.883 -34.438 12.125 1 25.88 422 ALA B C 1
ATOM 8351 O O . ALA B 1 422 ? 10.664 -34.625 12.039 1 25.88 422 ALA B O 1
ATOM 8352 N N . ILE B 1 423 ? 12.508 -34.375 10.945 1 25.25 423 ILE B N 1
ATOM 8353 C CA . ILE B 1 423 ? 11.625 -34.906 9.922 1 25.25 423 ILE B CA 1
ATOM 8354 C C . ILE B 1 423 ? 11.477 -36.438 10.125 1 25.25 423 ILE B C 1
ATOM 8356 O O . ILE B 1 423 ? 12.383 -37.188 9.805 1 25.25 423 ILE B O 1
ATOM 8360 N N . ARG B 1 424 ? 11.148 -36.969 11.391 1 23.33 424 ARG B N 1
ATOM 8361 C CA . ARG B 1 424 ? 10.93 -38.406 11.609 1 23.33 424 ARG B CA 1
ATOM 8362 C C . ARG B 1 424 ? 10 -38.969 10.547 1 23.33 424 ARG B C 1
ATOM 8364 O O . ARG B 1 424 ? 9.031 -38.312 10.141 1 23.33 424 ARG B O 1
ATOM 8371 N N . SER B 1 425 ? 10.445 -39.969 9.742 1 20.05 425 SER B N 1
ATOM 8372 C CA . SER B 1 425 ? 9.828 -40.969 8.883 1 20.05 425 SER B CA 1
ATOM 8373 C C . SER B 1 425 ? 8.625 -41.625 9.555 1 20.05 425 SER B C 1
ATOM 8375 O O . SER B 1 425 ? 8.742 -42.156 10.656 1 20.05 425 SER B O 1
ATOM 8377 N N . SER B 1 426 ? 7.379 -41.125 9.469 1 21.98 426 SER B N 1
ATOM 8378 C CA . SER B 1 426 ? 6.172 -41.812 9.938 1 21.98 426 SER B CA 1
ATOM 8379 C C . SER B 1 426 ? 6.086 -43.219 9.406 1 21.98 426 SER B C 1
ATOM 8381 O O . SER B 1 426 ? 5.816 -43.438 8.219 1 21.98 426 SER B O 1
ATOM 8383 N N . SER B 1 427 ? 7.062 -44.125 9.719 1 18.06 427 SER B N 1
ATOM 8384 C CA . SER B 1 427 ? 6.742 -45.531 9.477 1 18.06 427 SER B CA 1
ATOM 8385 C C . SER B 1 427 ? 5.406 -45.938 10.094 1 18.06 427 SER B C 1
ATOM 8387 O O . SER B 1 427 ? 5 -45.344 11.109 1 18.06 427 SER B O 1
ATOM 8389 N N . SER B 1 428 ? 4.594 -46.781 9.383 1 19.88 428 SER B N 1
ATOM 8390 C CA . SER B 1 428 ? 3.258 -47.375 9.391 1 19.88 428 SER B CA 1
ATOM 8391 C C . SER B 1 428 ? 3.086 -48.344 10.57 1 19.88 428 SER B C 1
ATOM 8393 O O . SER B 1 428 ? 2.086 -49.062 10.648 1 19.88 428 SER B O 1
ATOM 8395 N N . GLY B 1 429 ? 3.971 -48.438 11.578 1 17.59 429 GLY B N 1
ATOM 8396 C CA . GLY B 1 429 ? 3.713 -49.719 12.227 1 17.59 429 GLY B CA 1
ATOM 8397 C C . GLY B 1 429 ? 2.314 -49.812 12.797 1 17.59 429 GLY B C 1
ATOM 8398 O O . GLY B 1 429 ? 1.65 -48.812 13.023 1 17.59 429 GLY B O 1
ATOM 8399 N N . SER B 1 430 ? 1.67 -51.094 12.75 1 18.3 430 SER B N 1
ATOM 8400 C CA . SER B 1 430 ? 0.404 -51.781 12.938 1 18.3 430 SER B CA 1
ATOM 8401 C C . SER B 1 430 ? -0.05 -51.719 14.391 1 18.3 430 SER B C 1
ATOM 8403 O O . SER B 1 430 ? -1.2 -52.031 14.703 1 18.3 430 SER B O 1
ATOM 8405 N N . SER B 1 431 ? 0.847 -51.656 15.391 1 17.48 431 SER B N 1
ATOM 8406 C CA . SER B 1 431 ? 0.457 -52.594 16.438 1 17.48 431 SER B CA 1
ATOM 8407 C C . SER B 1 431 ? -0.845 -52.156 17.109 1 17.48 431 SER B C 1
ATOM 8409 O O . SER B 1 431 ? -1.237 -51 17.016 1 17.48 431 SER B O 1
ATOM 8411 N N . SER B 1 432 ? -1.555 -53.125 17.875 1 18.16 432 SER B N 1
ATOM 8412 C CA . SER B 1 432 ? -2.795 -53.688 18.406 1 18.16 432 SER B CA 1
ATOM 8413 C C . SER B 1 432 ? -3.27 -52.906 19.641 1 18.16 432 SER B C 1
ATOM 8415 O O . SER B 1 432 ? -4.453 -52.969 19.984 1 18.16 432 SER B O 1
ATOM 8417 N N . GLY B 1 433 ? -2.373 -52.25 20.422 1 17.16 433 GLY B N 1
ATOM 8418 C CA . GLY B 1 433 ? -2.701 -52.562 21.812 1 17.16 433 GLY B CA 1
ATOM 8419 C C . GLY B 1 433 ? -3.984 -51.875 22.281 1 17.16 433 GLY B C 1
ATOM 8420 O O . GLY B 1 433 ? -4.469 -50.938 21.641 1 17.16 433 GLY B O 1
ATOM 8421 N N . SER B 1 434 ? -4.672 -52.438 23.297 1 19.25 434 SER B N 1
ATOM 8422 C CA . SER B 1 434 ? -5.953 -52.625 23.953 1 19.25 434 SER B CA 1
ATOM 8423 C C . SER B 1 434 ? -6.312 -51.406 24.797 1 19.25 434 SER B C 1
ATOM 8425 O O . SER B 1 434 ? -7.438 -51.281 25.281 1 19.25 434 SER B O 1
ATOM 8427 N N . SER B 1 435 ? -5.32 -50.438 25.031 1 17.36 435 SER B N 1
ATOM 8428 C CA . SER B 1 435 ? -5.531 -50.094 26.438 1 17.36 435 SER B CA 1
ATOM 8429 C C . SER B 1 435 ? -6.836 -49.312 26.625 1 17.36 435 SER B C 1
ATOM 8431 O O . SER B 1 435 ? -7.352 -48.719 25.688 1 17.36 435 SER B O 1
ATOM 8433 N N . SER B 1 436 ? -7.434 -49.438 27.812 1 19.59 436 SER B N 1
ATOM 8434 C CA . SER B 1 436 ? -8.641 -49.281 28.625 1 19.59 436 SER B CA 1
ATOM 8435 C C . SER B 1 436 ? -8.875 -47.844 29.016 1 19.59 436 SER B C 1
ATOM 8437 O O . SER B 1 436 ? -9.75 -47.531 29.828 1 19.59 436 SER B O 1
ATOM 8439 N N . SER B 1 437 ? -8.406 -46.844 28.094 1 17 437 SER B N 1
ATOM 8440 C CA . SER B 1 437 ? -8.297 -45.594 28.828 1 17 437 SER B CA 1
ATOM 8441 C C . SER B 1 437 ? -9.664 -45.125 29.312 1 17 437 SER B C 1
ATOM 8443 O O . SER B 1 437 ? -10.672 -45.312 28.641 1 17 437 SER B O 1
ATOM 8445 N N . GLY B 1 438 ? -9.727 -44.875 30.609 1 18.88 438 GLY B N 1
ATOM 8446 C CA . GLY B 1 438 ? -10.656 -44.344 31.594 1 18.88 438 GLY B CA 1
ATOM 8447 C C . GLY B 1 438 ? -11.148 -42.938 31.266 1 18.88 438 GLY B C 1
ATOM 8448 O O . GLY B 1 438 ? -10.5 -42.219 30.516 1 18.88 438 GLY B O 1
ATOM 8449 N N . SER B 1 439 ? -12.422 -42.656 31.422 1 18.47 439 SER B N 1
ATOM 8450 C CA . SER B 1 439 ? -13.453 -41.688 31.094 1 18.47 439 SER B CA 1
ATOM 8451 C C . SER B 1 439 ? -13.172 -40.344 31.734 1 18.47 439 SER B C 1
ATOM 8453 O O . SER B 1 439 ? -14.008 -39.438 31.656 1 18.47 439 SER B O 1
ATOM 8455 N N . SER B 1 440 ? -11.859 -39.969 32.25 1 19.08 440 SER B N 1
ATOM 8456 C CA . SER B 1 440 ? -12.125 -38.938 33.25 1 19.08 440 SER B CA 1
ATOM 8457 C C . SER B 1 440 ? -12.531 -37.625 32.562 1 19.08 440 SER B C 1
ATOM 8459 O O . SER B 1 440 ? -12.008 -37.281 31.516 1 19.08 440 SER B O 1
ATOM 8461 N N . SER B 1 441 ? -13.656 -37.031 32.875 1 19.03 441 SER B N 1
ATOM 8462 C CA . SER B 1 441 ? -14.523 -35.938 32.531 1 19.03 441 SER B CA 1
ATOM 8463 C C . SER B 1 441 ? -13.844 -34.594 32.812 1 19.03 441 SER B C 1
ATOM 8465 O O . SER B 1 441 ? -14.477 -33.531 32.75 1 19.03 441 SER B O 1
ATOM 8467 N N . THR B 1 442 ? -12.422 -34.438 32.812 1 19.84 442 THR B N 1
ATOM 8468 C CA . THR B 1 442 ? -12.094 -33.188 33.469 1 19.84 442 THR B CA 1
ATOM 8469 C C . THR B 1 442 ? -12.516 -31.984 32.625 1 19.84 442 THR B C 1
ATOM 8471 O O . THR B 1 442 ? -12.328 -31.984 31.406 1 19.84 442 THR B O 1
ATOM 8474 N N . SER B 1 443 ? -13.422 -31.125 33.031 1 21.19 443 SER B N 1
ATOM 8475 C CA . SER B 1 443 ? -14.078 -29.875 32.656 1 21.19 443 SER B CA 1
ATOM 8476 C C . SER B 1 443 ? -13.062 -28.75 32.531 1 21.19 443 SER B C 1
ATOM 8478 O O . SER B 1 443 ? -13.422 -27.578 32.594 1 21.19 443 SER B O 1
ATOM 8480 N N . GLY B 1 444 ? -11.805 -28.922 31.922 1 21.94 444 GLY B N 1
ATOM 8481 C CA . GLY B 1 444 ? -10.82 -27.859 32.031 1 21.94 444 GLY B CA 1
ATOM 8482 C C . GLY B 1 444 ? -11.203 -26.609 31.25 1 21.94 444 GLY B C 1
ATOM 8483 O O . GLY B 1 444 ? -11.492 -26.688 30.047 1 21.94 444 GLY B O 1
ATOM 8484 N N . GLY B 1 445 ? -11.805 -25.547 31.891 1 25.72 445 GLY B N 1
ATOM 8485 C CA . GLY B 1 445 ? -12.039 -24.172 31.516 1 25.72 445 GLY B CA 1
ATOM 8486 C C . GLY B 1 445 ? -10.789 -23.484 30.984 1 25.72 445 GLY B C 1
ATOM 8487 O O . GLY B 1 445 ? -9.906 -23.109 31.766 1 25.72 445 GLY B O 1
ATOM 8488 N N . GLY B 1 446 ? -10.148 -23.922 29.984 1 27.56 446 GLY B N 1
ATOM 8489 C CA . GLY B 1 446 ? -8.922 -23.375 29.438 1 27.56 446 GLY B CA 1
ATOM 8490 C C . GLY B 1 446 ? -9.055 -21.922 29.016 1 27.56 446 GLY B C 1
ATOM 8491 O O . GLY B 1 446 ? -9.742 -21.609 28.047 1 27.56 446 GLY B O 1
ATOM 8492 N N . GLY B 1 447 ? -9.047 -20.938 30 1 29.36 447 GLY B N 1
ATOM 8493 C CA . GLY B 1 447 ? -8.844 -19.516 29.75 1 29.36 447 GLY B CA 1
ATOM 8494 C C . GLY B 1 447 ? -7.711 -19.234 28.781 1 29.36 447 GLY B C 1
ATOM 8495 O O . GLY B 1 447 ? -6.688 -19.922 28.812 1 29.36 447 GLY B O 1
ATOM 8496 N N . ASP B 1 448 ? -8.047 -18.828 27.703 1 32.91 448 ASP B N 1
ATOM 8497 C CA . ASP B 1 448 ? -7.059 -18.406 26.719 1 32.91 448 ASP B CA 1
ATOM 8498 C C . ASP B 1 448 ? -6 -17.5 27.359 1 32.91 448 ASP B C 1
ATOM 8500 O O . ASP B 1 448 ? -6.328 -16.5 28 1 32.91 448 ASP B O 1
ATOM 8504 N N . PRO B 1 449 ? -4.871 -17.953 27.766 1 33.97 449 PRO B N 1
ATOM 8505 C CA . PRO B 1 449 ? -3.828 -17.234 28.5 1 33.97 449 PRO B CA 1
ATOM 8506 C C . PRO B 1 449 ? -3.531 -15.859 27.891 1 33.97 449 PRO B C 1
ATOM 8508 O O . PRO B 1 449 ? -2.791 -15.07 28.484 1 33.97 449 PRO B O 1
ATOM 8511 N N . ARG B 1 450 ? -3.797 -15.602 26.641 1 36.53 450 ARG B N 1
ATOM 8512 C CA . ARG B 1 450 ? -3.455 -14.289 26.094 1 36.53 450 ARG B CA 1
ATOM 8513 C C . ARG B 1 450 ? -4.238 -13.18 26.781 1 36.53 450 ARG B C 1
ATOM 8515 O O . ARG B 1 450 ? -4.066 -12 26.469 1 36.53 450 ARG B O 1
ATOM 8522 N N . PHE B 1 451 ? -5.316 -13.586 27.594 1 37.25 451 PHE B N 1
ATOM 8523 C CA . PHE B 1 451 ? -6.098 -12.594 28.328 1 37.25 451 PHE B CA 1
ATOM 8524 C C . PHE B 1 451 ? -5.363 -12.156 29.578 1 37.25 451 PHE B C 1
ATOM 8526 O O . PHE B 1 451 ? -5.926 -11.438 30.422 1 37.25 451 PHE B O 1
ATOM 8533 N N . GLY B 1 452 ? -4.352 -12.844 29.922 1 36.12 452 GLY B N 1
ATOM 8534 C CA . GLY B 1 452 ? -3.77 -12.469 31.203 1 36.12 452 GLY B CA 1
ATOM 8535 C C . GLY B 1 452 ? -2.973 -11.18 31.141 1 36.12 452 GLY B C 1
ATOM 8536 O O . GLY B 1 452 ? -2.053 -10.969 31.938 1 36.12 452 GLY B O 1
ATOM 8537 N N . ARG B 1 453 ? -3.041 -10.508 30.047 1 39.62 453 ARG B N 1
ATOM 8538 C CA . ARG B 1 453 ? -2.211 -9.305 30.109 1 39.62 453 ARG B CA 1
ATOM 8539 C C . ARG B 1 453 ? -2.812 -8.273 31.047 1 39.62 453 ARG B C 1
ATOM 8541 O O . ARG B 1 453 ? -4.035 -8.188 31.203 1 39.62 453 ARG B O 1
ATOM 8548 N N . SER B 1 454 ? -1.929 -7.566 31.812 1 41.75 454 SER B N 1
ATOM 8549 C CA . SER B 1 454 ? -2.305 -6.652 32.875 1 41.75 454 SER B CA 1
ATOM 8550 C C . SER B 1 454 ? -3.111 -5.473 32.344 1 41.75 454 SER B C 1
ATOM 8552 O O . SER B 1 454 ? -2.852 -4.984 31.25 1 41.75 454 SER B O 1
ATOM 8554 N N . ALA B 1 455 ? -4.227 -5.129 32.938 1 44.12 455 ALA B N 1
ATOM 8555 C CA . ALA B 1 455 ? -5.121 -3.994 32.719 1 44.12 455 ALA B CA 1
ATOM 8556 C C . ALA B 1 455 ? -4.336 -2.729 32.375 1 44.12 455 ALA B C 1
ATOM 8558 O O . ALA B 1 455 ? -4.766 -1.925 31.562 1 44.12 455 ALA B O 1
ATOM 8559 N N . SER B 1 456 ? -3.148 -2.586 32.969 1 42.84 456 SER B N 1
ATOM 8560 C CA . SER B 1 456 ? -2.342 -1.385 32.781 1 42.84 456 SER B CA 1
ATOM 8561 C C . SER B 1 456 ? -1.781 -1.313 31.359 1 42.84 456 SER B C 1
ATOM 8563 O O . SER B 1 456 ? -1.725 -0.236 30.766 1 42.84 456 SER B O 1
ATOM 8565 N N . SER B 1 457 ? -1.475 -2.428 30.766 1 47.53 457 SER B N 1
ATOM 8566 C CA . SER B 1 457 ? -0.931 -2.461 29.422 1 47.53 457 SER B CA 1
ATOM 8567 C C . SER B 1 457 ? -2.012 -2.178 28.375 1 47.53 457 SER B C 1
ATOM 8569 O O . SER B 1 457 ? -1.78 -1.441 27.422 1 47.53 457 SER B O 1
ATOM 8571 N N . LEU B 1 458 ? -3.113 -2.594 28.703 1 47.47 458 LEU B N 1
ATOM 8572 C CA . LEU B 1 458 ? -4.242 -2.355 27.812 1 47.47 458 LEU B CA 1
ATOM 8573 C C . LEU B 1 458 ? -4.652 -0.887 27.828 1 47.47 458 LEU B C 1
ATOM 8575 O O . LEU B 1 458 ? -5.02 -0.324 26.797 1 47.47 458 LEU B O 1
ATOM 8579 N N . GLU B 1 459 ? -4.578 -0.271 28.984 1 50.41 459 GLU B N 1
ATOM 8580 C CA . GLU B 1 459 ? -4.949 1.136 29.125 1 50.41 459 GLU B CA 1
ATOM 8581 C C . GLU B 1 459 ? -4.074 2.02 28.234 1 50.41 459 GLU B C 1
ATOM 8583 O O . GLU B 1 459 ? -4.57 2.961 27.609 1 50.41 459 GLU B O 1
ATOM 8588 N N . ARG B 1 460 ? -2.832 1.726 28.266 1 49.47 460 ARG B N 1
ATOM 8589 C CA . ARG B 1 460 ? -1.884 2.463 27.438 1 49.47 460 ARG B CA 1
ATOM 8590 C C . ARG B 1 460 ? -2.189 2.273 25.953 1 49.47 460 ARG B C 1
ATOM 8592 O O . ARG B 1 460 ? -2.008 3.195 25.156 1 49.47 460 ARG B O 1
ATOM 8599 N N . ARG B 1 461 ? -2.715 1.191 25.766 1 50.19 461 ARG B N 1
ATOM 8600 C CA . ARG B 1 461 ? -2.941 0.793 24.375 1 50.19 461 ARG B CA 1
ATOM 8601 C C . ARG B 1 461 ? -4.25 1.368 23.844 1 50.19 461 ARG B C 1
ATOM 8603 O O . ARG B 1 461 ? -4.449 1.464 22.625 1 50.19 461 ARG B O 1
ATOM 8610 N N . PHE B 1 462 ? -5.141 1.706 24.75 1 48.84 462 PHE B N 1
ATOM 8611 C CA . PHE B 1 462 ? -6.418 2.262 24.312 1 48.84 462 PHE B CA 1
ATOM 8612 C C . PHE B 1 462 ? -6.258 3.715 23.891 1 48.84 462 PHE B C 1
ATOM 8614 O O . PHE B 1 462 ? -7.16 4.289 23.266 1 48.84 462 PHE B O 1
ATOM 8621 N N . TYR B 1 463 ? -5.121 4.215 24.359 1 47.38 463 TYR B N 1
ATOM 8622 C CA . TYR B 1 463 ? -5.039 5.617 23.953 1 47.38 463 TYR B CA 1
ATOM 8623 C C . TYR B 1 463 ? -4.621 5.746 22.5 1 47.38 463 TYR B C 1
ATOM 8625 O O . TYR B 1 463 ? -5.461 5.973 21.625 1 47.38 463 TYR B O 1
ATOM 8633 N N . TRP B 1 464 ? -3.428 6.273 22.094 1 52.25 464 TRP B N 1
ATOM 8634 C CA . TRP B 1 464 ? -2.996 6.684 20.766 1 52.25 464 TRP B CA 1
ATOM 8635 C C . TRP B 1 464 ? -2.836 5.477 19.844 1 52.25 464 TRP B C 1
ATOM 8637 O O . TRP B 1 464 ? -2.479 4.387 20.297 1 52.25 464 TRP B O 1
ATOM 8647 N N . PRO B 1 465 ? -3.047 5.523 18.531 1 47.75 465 PRO B N 1
ATOM 8648 C CA . PRO B 1 465 ? -3.631 6.637 17.781 1 47.75 465 PRO B CA 1
ATOM 8649 C C . PRO B 1 465 ? -5.156 6.664 17.859 1 47.75 465 PRO B C 1
ATOM 8651 O O . PRO B 1 465 ? -5.797 7.453 17.156 1 47.75 465 PRO B O 1
ATOM 8654 N N . PHE B 1 466 ? -5.75 5.75 18.594 1 49 466 PHE B N 1
ATOM 8655 C CA . PHE B 1 466 ? -7.18 5.488 18.484 1 49 466 PHE B CA 1
ATOM 8656 C C . PHE B 1 466 ? -7.973 6.484 19.328 1 49 466 PHE B C 1
ATOM 8658 O O . PHE B 1 466 ? -9.203 6.539 19.234 1 49 466 PHE B O 1
ATOM 8665 N N . THR B 1 467 ? -7.324 7.195 20.266 1 46.06 467 THR B N 1
ATOM 8666 C CA . THR B 1 467 ? -8.211 7.977 21.125 1 46.06 467 THR B CA 1
ATOM 8667 C C . THR B 1 467 ? -7.727 9.422 21.234 1 46.06 467 THR B C 1
ATOM 8669 O O . THR B 1 467 ? -7.074 9.781 22.219 1 46.06 467 THR B O 1
ATOM 8672 N N . VAL B 1 468 ? -7.547 10.094 20.125 1 39.62 468 VAL B N 1
ATOM 8673 C CA . VAL B 1 468 ? -7.055 11.453 20.344 1 39.62 468 VAL B CA 1
ATOM 8674 C C . VAL B 1 468 ? -7.941 12.18 21.344 1 39.62 468 VAL B C 1
ATOM 8676 O O . VAL B 1 468 ? -7.445 12.93 22.188 1 39.62 468 VAL B O 1
ATOM 8679 N N . ARG B 1 469 ? -9.305 12.328 21.016 1 44 469 ARG B N 1
ATOM 8680 C CA . ARG B 1 469 ? -10.148 13.25 21.766 1 44 469 ARG B CA 1
ATOM 8681 C C . ARG B 1 469 ? -10.938 12.523 22.844 1 44 469 ARG B C 1
ATOM 8683 O O . ARG B 1 469 ? -12.023 12.945 23.219 1 44 469 ARG B O 1
ATOM 8690 N N . MET B 1 470 ? -10.602 11.383 23.188 1 37.94 470 MET B N 1
ATOM 8691 C CA . MET B 1 470 ? -11.547 10.805 24.141 1 37.94 470 MET B CA 1
ATOM 8692 C C . MET B 1 470 ? -11.719 11.711 25.344 1 37.94 470 MET B C 1
ATOM 8694 O O . MET B 1 470 ? -10.742 12.102 25.984 1 37.94 470 MET B O 1
ATOM 8698 N N . ARG B 1 471 ? -12.75 12.43 25.266 1 34.75 471 ARG B N 1
ATOM 8699 C CA . ARG B 1 471 ? -13.273 13.258 26.344 1 34.75 471 ARG B CA 1
ATOM 8700 C C . ARG B 1 471 ? -13.328 12.484 27.656 1 34.75 471 ARG B C 1
ATOM 8702 O O . ARG B 1 471 ? -13.969 12.922 28.609 1 34.75 471 ARG B O 1
ATOM 8709 N N . THR B 1 472 ? -13.375 11.148 27.625 1 33.88 472 THR B N 1
ATOM 8710 C CA . THR B 1 472 ? -13.852 10.789 28.969 1 33.88 472 THR B CA 1
ATOM 8711 C C . THR B 1 472 ? -13.047 11.516 30.031 1 33.88 472 THR B C 1
ATOM 8713 O O . THR B 1 472 ? -11.812 11.445 30.047 1 33.88 472 THR B O 1
ATOM 8716 N N . THR B 1 473 ? -13.578 12.562 30.5 1 30.95 473 THR B N 1
ATOM 8717 C CA . THR B 1 473 ? -13.164 12.922 31.844 1 30.95 473 THR B CA 1
ATOM 8718 C C . THR B 1 473 ? -12.695 11.695 32.625 1 30.95 473 THR B C 1
ATOM 8720 O O . THR B 1 473 ? -13.359 10.656 32.594 1 30.95 473 THR B O 1
ATOM 8723 N N . PRO B 1 474 ? -11.422 11.555 32.812 1 31.27 474 PRO B N 1
ATOM 8724 C CA . PRO B 1 474 ? -11.266 10.57 33.875 1 31.27 474 PRO B CA 1
ATOM 8725 C C . PRO B 1 474 ? -12.445 10.555 34.844 1 31.27 474 PRO B C 1
ATOM 8727 O O . PRO B 1 474 ? -12.641 11.516 35.594 1 31.27 474 PRO B O 1
ATOM 8730 N N . SER B 1 475 ? -13.641 10.477 34.688 1 29.84 475 SER B N 1
ATOM 8731 C CA . SER B 1 475 ? -14.234 10.078 35.938 1 29.84 475 SER B CA 1
ATOM 8732 C C . SER B 1 475 ? -13.273 9.234 36.781 1 29.84 475 SER B C 1
ATOM 8734 O O . SER B 1 475 ? -12.234 8.805 36.25 1 29.84 475 SER B O 1
ATOM 8736 N N . GLU B 1 476 ? -13.922 8.297 37.75 1 28.5 476 GLU B N 1
ATOM 8737 C CA . GLU B 1 476 ? -13.305 7.434 38.75 1 28.5 476 GLU B CA 1
ATOM 8738 C C . GLU B 1 476 ? -12.305 6.469 38.125 1 28.5 476 GLU B C 1
ATOM 8740 O O . GLU B 1 476 ? -11.742 5.617 38.812 1 28.5 476 GLU B O 1
ATOM 8745 N N . SER B 1 477 ? -12.484 6.156 37 1 29.06 477 SER B N 1
ATOM 8746 C CA . SER B 1 477 ? -11.438 5.148 36.812 1 29.06 477 SER B CA 1
ATOM 8747 C C . SER B 1 477 ? -10.055 5.789 36.781 1 29.06 477 SER B C 1
ATOM 8749 O O . SER B 1 477 ? -9.68 6.406 35.781 1 29.06 477 SER B O 1
ATOM 8751 N N . ARG B 1 478 ? -9.578 6.195 37.906 1 26.67 478 ARG B N 1
ATOM 8752 C CA . ARG B 1 478 ? -8.211 6.305 38.438 1 26.67 478 ARG B CA 1
ATOM 8753 C C . ARG B 1 478 ? -7.27 5.367 37.688 1 26.67 478 ARG B C 1
ATOM 8755 O O . ARG B 1 478 ? -7.305 4.152 37.906 1 26.67 478 ARG B O 1
ATOM 8762 N N . ILE B 1 479 ? -7.191 5.52 36.562 1 29.88 479 ILE B N 1
ATOM 8763 C CA . ILE B 1 479 ? -5.895 4.91 36.281 1 29.88 479 ILE B CA 1
ATOM 8764 C C . ILE B 1 479 ? -4.938 5.168 37.438 1 29.88 479 ILE B C 1
ATOM 8766 O O . ILE B 1 479 ? -4.496 6.301 37.656 1 29.88 479 ILE B O 1
ATOM 8770 N N . GLN B 1 480 ? -5.137 4.527 38.531 1 26.11 480 GLN B N 1
ATOM 8771 C CA . GLN B 1 480 ? -4.07 4.34 39.5 1 26.11 480 GLN B CA 1
ATOM 8772 C C . GLN B 1 480 ? -2.742 4.031 38.812 1 26.11 480 GLN B C 1
ATOM 8774 O O . GLN B 1 480 ? -2.441 2.871 38.531 1 26.11 480 GLN B O 1
ATOM 8779 N N . ILE B 1 481 ? -2.432 4.762 37.719 1 29.61 481 ILE B N 1
ATOM 8780 C CA . ILE B 1 481 ? -0.989 4.621 37.531 1 29.61 481 ILE B CA 1
ATOM 8781 C C . ILE B 1 481 ? -0.309 4.652 38.906 1 29.61 481 ILE B C 1
ATOM 8783 O O . ILE B 1 481 ? -0.715 5.406 39.812 1 29.61 481 ILE B O 1
ATOM 8787 N N . GLN B 1 482 ? 0.607 3.873 39.281 1 28.61 482 GLN B N 1
ATOM 8788 C CA . GLN B 1 482 ? 1.31 3.822 40.531 1 28.61 482 GLN B CA 1
ATOM 8789 C C . GLN B 1 482 ? 1.525 5.223 41.125 1 28.61 482 GLN B C 1
ATOM 8791 O O . GLN B 1 482 ? 1.432 6.215 40.375 1 28.61 482 GLN B O 1
ATOM 8796 N N . ASN B 1 483 ? 2.191 5.41 42.25 1 34.34 483 ASN B N 1
ATOM 8797 C CA . ASN B 1 483 ? 2.406 6.383 43.312 1 34.34 483 ASN B CA 1
ATOM 8798 C C . ASN B 1 483 ? 2.754 7.758 42.781 1 34.34 483 ASN B C 1
ATOM 8800 O O . ASN B 1 483 ? 2.445 8.781 43.375 1 34.34 483 ASN B O 1
ATOM 8804 N N . GLY B 1 484 ? 3.572 7.934 41.688 1 36.44 484 GLY B N 1
ATOM 8805 C CA . GLY B 1 484 ? 4.129 9.211 41.281 1 36.44 484 GLY B CA 1
ATOM 8806 C C . GLY B 1 484 ? 3.209 9.992 40.344 1 36.44 484 GLY B C 1
ATOM 8807 O O . GLY B 1 484 ? 3.406 11.188 40.125 1 36.44 484 GLY B O 1
ATOM 8808 N N . VAL B 1 485 ? 2.322 9.492 39.562 1 44.28 485 VAL B N 1
ATOM 8809 C CA . VAL B 1 485 ? 1.456 10.148 38.594 1 44.28 485 VAL B CA 1
ATOM 8810 C C . VAL B 1 485 ? 0.288 10.82 39.312 1 44.28 485 VAL B C 1
ATOM 8812 O O . VAL B 1 485 ? -0.146 11.906 38.938 1 44.28 485 VAL B O 1
ATOM 8815 N N . GLU B 1 486 ? -0.279 10.328 40.312 1 47.56 486 GLU B N 1
ATOM 8816 C CA . GLU B 1 486 ? -1.331 10.984 41.062 1 47.56 486 GLU B CA 1
ATOM 8817 C C . GLU B 1 486 ? -0.886 12.367 41.562 1 47.56 486 GLU B C 1
ATOM 8819 O O . GLU B 1 486 ? -1.661 13.328 41.5 1 47.56 486 GLU B O 1
ATOM 8824 N N . ASP B 1 487 ? 0.394 12.359 41.906 1 52.12 487 ASP B N 1
ATOM 8825 C CA . ASP B 1 487 ? 0.928 13.625 42.375 1 52.12 487 ASP B CA 1
ATOM 8826 C C . ASP B 1 487 ? 1.009 14.656 41.25 1 52.12 487 ASP B C 1
ATOM 8828 O O . ASP B 1 487 ? 0.677 15.828 41.438 1 52.12 487 ASP B O 1
ATOM 8832 N N . GLN B 1 488 ? 1.241 14.156 40.031 1 57 488 GLN B N 1
ATOM 8833 C CA . GLN B 1 488 ? 1.362 15.086 38.938 1 57 488 GLN B CA 1
ATOM 8834 C C . GLN B 1 488 ? -0.007 15.594 38.469 1 57 488 GLN B C 1
ATOM 8836 O O . GLN B 1 488 ? -0.171 16.781 38.156 1 57 488 GLN B O 1
ATOM 8841 N N . GLU B 1 489 ? -0.955 14.734 38.5 1 60.38 489 GLU B N 1
ATOM 8842 C CA . GLU B 1 489 ? -2.301 15.133 38.094 1 60.38 489 GLU B CA 1
ATOM 8843 C C . GLU B 1 489 ? -2.889 16.141 39.094 1 60.38 489 GLU B C 1
ATOM 8845 O O . GLU B 1 489 ? -3.58 17.078 38.688 1 60.38 489 GLU B O 1
ATOM 8850 N N . GLN B 1 490 ? -2.646 15.852 40.375 1 60.22 490 GLN B N 1
ATOM 8851 C CA . GLN B 1 490 ? -3.121 16.781 41.406 1 60.22 490 GLN B CA 1
ATOM 8852 C C . GLN B 1 490 ? -2.432 18.141 41.281 1 60.22 490 GLN B C 1
ATOM 8854 O O . GLN B 1 490 ? -3.07 19.188 41.438 1 60.22 490 GLN B O 1
ATOM 8859 N N . GLN B 1 491 ? -1.208 18.062 41 1 61.81 491 GLN B N 1
ATOM 8860 C CA . GLN B 1 491 ? -0.468 19.312 40.812 1 61.81 491 GLN B CA 1
ATOM 8861 C C . GLN B 1 491 ? -0.966 20.047 39.562 1 61.81 491 GLN B C 1
ATOM 8863 O O . GLN B 1 491 ? -1.144 21.266 39.594 1 61.81 491 GLN B O 1
ATOM 8868 N N . ASP B 1 492 ? -1.227 19.344 38.562 1 67.31 492 ASP B N 1
ATOM 8869 C CA . ASP B 1 492 ? -1.732 19.953 37.344 1 67.31 492 ASP B CA 1
ATOM 8870 C C . ASP B 1 492 ? -3.098 20.594 37.562 1 67.31 492 ASP B C 1
ATOM 8872 O O . ASP B 1 492 ? -3.346 21.703 37.094 1 67.31 492 ASP B O 1
ATOM 8876 N N . ARG B 1 493 ? -3.938 19.906 38.281 1 67.38 493 ARG B N 1
ATOM 8877 C CA . ARG B 1 493 ? -5.266 20.453 38.562 1 67.38 493 ARG B CA 1
ATOM 8878 C C . ARG B 1 493 ? -5.172 21.703 39.406 1 67.38 493 ARG B C 1
ATOM 8880 O O . ARG B 1 493 ? -5.906 22.672 39.188 1 67.38 493 ARG B O 1
ATOM 8887 N N . ALA B 1 494 ? -4.309 21.625 40.344 1 69.38 494 ALA B N 1
ATOM 8888 C CA . ALA B 1 494 ? -4.137 22.781 41.219 1 69.38 494 ALA B CA 1
ATOM 8889 C C . ALA B 1 494 ? -3.617 24 40.438 1 69.38 494 ALA B C 1
ATOM 8891 O O . ALA B 1 494 ? -4.078 25.125 40.625 1 69.38 494 ALA B O 1
ATOM 8892 N N . GLU B 1 495 ? -2.75 23.703 39.562 1 69.44 495 GLU B N 1
ATOM 8893 C CA . GLU B 1 495 ? -2.191 24.766 38.719 1 69.44 495 GLU B CA 1
ATOM 8894 C C . GLU B 1 495 ? -3.256 25.375 37.812 1 69.44 495 GLU B C 1
ATOM 8896 O O . GLU B 1 495 ? -3.271 26.578 37.562 1 69.44 495 GLU B O 1
ATOM 8901 N N . GLN B 1 496 ? -4.164 24.656 37.438 1 75.38 496 GLN B N 1
ATOM 8902 C CA . GLN B 1 496 ? -5.168 25.094 36.5 1 75.38 496 GLN B CA 1
ATOM 8903 C C . GLN B 1 496 ? -6.25 25.922 37.188 1 75.38 496 GLN B C 1
ATOM 8905 O O . GLN B 1 496 ? -6.895 26.766 36.531 1 75.38 496 GLN B O 1
ATOM 8910 N N . GLN B 1 497 ? -6.398 25.719 38.438 1 73.69 497 GLN B N 1
ATOM 8911 C CA . GLN B 1 497 ? -7.441 26.453 39.156 1 73.69 497 GLN B CA 1
ATOM 8912 C C . GLN B 1 497 ? -7.152 27.953 39.156 1 73.69 497 GLN B C 1
ATOM 8914 O O . GLN B 1 497 ? -8.078 28.766 39.25 1 73.69 497 GLN B O 1
ATOM 8919 N N . LEU B 1 498 ? -5.941 28.281 39 1 78.81 498 LEU B N 1
ATOM 8920 C CA . LEU B 1 498 ? -5.551 29.688 39.031 1 78.81 498 LEU B CA 1
ATOM 8921 C C . LEU B 1 498 ? -5.668 30.328 37.656 1 78.81 498 LEU B C 1
ATOM 8923 O O . LEU B 1 498 ? -5.566 31.562 37.531 1 78.81 498 LEU B O 1
ATOM 8927 N N . LEU B 1 499 ? -6.031 29.547 36.719 1 84.94 499 LEU B N 1
ATOM 8928 C CA . LEU B 1 499 ? -6.113 30.047 35.375 1 84.94 499 LEU B CA 1
ATOM 8929 C C . LEU B 1 499 ? -7.52 30.531 35.031 1 84.94 499 LEU B C 1
ATOM 8931 O O . LEU B 1 499 ? -8.484 30.156 35.719 1 84.94 499 LEU B O 1
ATOM 8935 N N . GLU B 1 500 ? -7.625 31.469 34.125 1 85.25 500 GLU B N 1
ATOM 8936 C CA . GLU B 1 500 ? -8.945 31.859 33.625 1 85.25 500 GLU B CA 1
ATOM 8937 C C . GLU B 1 500 ? -9.695 30.656 33.062 1 85.25 500 GLU B C 1
ATOM 8939 O O . GLU B 1 500 ? -9.078 29.703 32.594 1 85.25 500 GLU B O 1
ATOM 8944 N N . PRO B 1 501 ? -11.016 30.734 33.062 1 80.06 501 PRO B N 1
ATOM 8945 C CA . PRO B 1 501 ? -11.836 29.578 32.656 1 80.06 501 PRO B CA 1
ATOM 8946 C C . PRO B 1 501 ? -11.477 29.047 31.281 1 80.06 501 PRO B C 1
ATOM 8948 O O . PRO B 1 501 ? -11.461 27.828 31.062 1 80.06 501 PRO B O 1
ATOM 8951 N N . GLY B 1 502 ? -11.164 29.922 30.406 1 80.25 502 GLY B N 1
ATOM 8952 C CA . GLY B 1 502 ? -10.859 29.484 29.047 1 80.25 502 GLY B CA 1
ATOM 8953 C C . GLY B 1 502 ? -9.578 28.672 28.953 1 80.25 502 GLY B C 1
ATOM 8954 O O . GLY B 1 502 ? -9.359 27.969 27.953 1 80.25 502 GLY B O 1
ATOM 8955 N N . ARG B 1 503 ? -8.766 28.609 29.922 1 87.5 503 ARG B N 1
ATOM 8956 C CA . ARG B 1 503 ? -7.473 27.938 29.891 1 87.5 503 ARG B CA 1
ATOM 8957 C C . ARG B 1 503 ? -7.461 26.734 30.812 1 87.5 503 ARG B C 1
ATOM 8959 O O . ARG B 1 503 ? -6.418 26.109 31.016 1 87.5 503 ARG B O 1
ATOM 8966 N N . ARG B 1 504 ? -8.609 26.422 31.312 1 83.94 504 ARG B N 1
ATOM 8967 C CA . ARG B 1 504 ? -8.711 25.266 32.188 1 83.94 504 ARG B CA 1
ATOM 8968 C C . ARG B 1 504 ? -9.133 24.031 31.422 1 83.94 504 ARG B C 1
ATOM 8970 O O . ARG B 1 504 ? -9.648 24.125 30.297 1 83.94 504 ARG B O 1
ATOM 8977 N N . GLY B 1 505 ? -8.742 22.875 31.953 1 78.62 505 GLY B N 1
ATOM 8978 C CA . GLY B 1 505 ? -9.242 21.609 31.422 1 78.62 505 GLY B CA 1
ATOM 8979 C C . GLY B 1 505 ? -8.352 21.031 30.344 1 78.62 505 GLY B C 1
ATOM 8980 O O . GLY B 1 505 ? -8.688 20.016 29.734 1 78.62 505 GLY B O 1
ATOM 8981 N N . GLY B 1 506 ? -7.289 21.656 30.109 1 82.56 506 GLY B N 1
ATOM 8982 C CA . GLY B 1 506 ? -6.336 21.094 29.156 1 82.56 506 GLY B CA 1
ATOM 8983 C C . GLY B 1 506 ? -5.574 19.906 29.688 1 82.56 506 GLY B C 1
ATOM 8984 O O . GLY B 1 506 ? -5.379 19.781 30.906 1 82.56 506 GLY B O 1
ATOM 8985 N N . VAL B 1 507 ? -5.207 18.953 28.734 1 77 507 VAL B N 1
ATOM 8986 C CA . VAL B 1 507 ? -4.395 17.812 29.109 1 77 507 VAL B CA 1
ATOM 8987 C C . VAL B 1 507 ? -3.043 17.875 28.391 1 77 507 VAL B C 1
ATOM 8989 O O . VAL B 1 507 ? -2.947 18.406 27.281 1 77 507 VAL B O 1
ATOM 8992 N N . ARG B 1 508 ? -2.055 17.438 29.078 1 75.69 508 ARG B N 1
ATOM 8993 C CA . ARG B 1 508 ? -0.737 17.359 28.453 1 75.69 508 ARG B CA 1
ATOM 8994 C C . ARG B 1 508 ? -0.726 16.344 27.312 1 75.69 508 ARG B C 1
ATOM 8996 O O . ARG B 1 508 ? -0.987 15.156 27.547 1 75.69 508 ARG B O 1
ATOM 9003 N N . LEU B 1 509 ? -0.531 17.016 26.234 1 65.69 509 LEU B N 1
ATOM 9004 C CA . LEU B 1 509 ? -0.541 16.188 25.031 1 65.69 509 LEU B CA 1
ATOM 9005 C C . LEU B 1 509 ? 0.805 15.5 24.844 1 65.69 509 LEU B C 1
ATOM 9007 O O . LEU B 1 509 ? 1.826 15.969 25.344 1 65.69 509 LEU B O 1
ATOM 9011 N N . TRP B 1 510 ? 0.888 14.383 24.5 1 62.22 510 TRP B N 1
ATOM 9012 C CA . TRP B 1 510 ? 2.027 13.609 24.016 1 62.22 510 TRP B CA 1
ATOM 9013 C C . TRP B 1 510 ? 2.969 13.25 25.156 1 62.22 510 TRP B C 1
ATOM 9015 O O . TRP B 1 510 ? 4.145 12.953 24.938 1 62.22 510 TRP B O 1
ATOM 9025 N N . GLY B 1 511 ? 2.316 13.227 26.406 1 54 511 GLY B N 1
ATOM 9026 C CA . GLY B 1 511 ? 3.125 12.852 27.547 1 54 511 GLY B CA 1
ATOM 9027 C C . GLY B 1 511 ? 4.43 12.172 27.172 1 54 511 GLY B C 1
ATOM 9028 O O . GLY B 1 511 ? 4.766 12.086 25.984 1 54 511 GLY B O 1
ATOM 9029 N N . PRO B 1 512 ? 5.219 11.938 28.172 1 46.72 512 PRO B N 1
ATOM 9030 C CA . PRO B 1 512 ? 6.523 11.344 27.875 1 46.72 512 PRO B CA 1
ATOM 9031 C C . PRO B 1 512 ? 6.422 10.141 26.922 1 46.72 512 PRO B C 1
ATOM 9033 O O . PRO B 1 512 ? 7.426 9.719 26.344 1 46.72 512 PRO B O 1
ATOM 9036 N N . TRP B 1 513 ? 5.176 9.734 26.938 1 42.72 513 TRP B N 1
ATOM 9037 C CA . TRP B 1 513 ? 5.016 8.5 26.172 1 42.72 513 TRP B CA 1
ATOM 9038 C C . TRP B 1 513 ? 4.852 8.789 24.688 1 42.72 513 TRP B C 1
ATOM 9040 O O . TRP B 1 513 ? 5.082 7.914 23.859 1 42.72 513 TRP B O 1
ATOM 9050 N N . LEU B 1 514 ? 3.93 9.75 24.531 1 47.41 514 LEU B N 1
ATOM 9051 C CA . LEU B 1 514 ? 3.807 10.016 23.094 1 47.41 514 LEU B CA 1
ATOM 9052 C C . LEU B 1 514 ? 5.164 10.352 22.484 1 47.41 514 LEU B C 1
ATOM 9054 O O . LEU B 1 514 ? 5.289 10.477 21.266 1 47.41 514 LEU B O 1
ATOM 9058 N N . ARG B 1 515 ? 5.844 10.852 23.625 1 37.5 515 ARG B N 1
ATOM 9059 C CA . ARG B 1 515 ? 7.207 11.016 23.125 1 37.5 515 ARG B CA 1
ATOM 9060 C C . ARG B 1 515 ? 7.707 9.727 22.469 1 37.5 515 ARG B C 1
ATOM 9062 O O . ARG B 1 515 ? 8.836 9.305 22.719 1 37.5 515 ARG B O 1
ATOM 9069 N N . HIS B 1 516 ? 7.27 8.805 22.141 1 45.62 516 HIS B N 1
ATOM 9070 C CA . HIS B 1 516 ? 7.953 7.645 21.578 1 45.62 516 HIS B CA 1
ATOM 9071 C C . HIS B 1 516 ? 7.199 7.09 20.375 1 45.62 516 HIS B C 1
ATOM 9073 O O . HIS B 1 516 ? 5.969 7.129 20.344 1 45.62 516 HIS B O 1
ATOM 9079 N N . VAL B 1 517 ? 7.703 6.68 19.484 1 56.09 517 VAL B N 1
ATOM 9080 C CA . VAL B 1 517 ? 8.141 6.453 18.109 1 56.09 517 VAL B CA 1
ATOM 9081 C C . VAL B 1 517 ? 7.215 5.434 17.438 1 56.09 517 VAL B C 1
ATOM 9083 O O . VAL B 1 517 ? 7.152 4.277 17.859 1 56.09 517 VAL B O 1
ATOM 9086 N N . VAL B 1 518 ? 5.902 6.238 17.109 1 71.56 518 VAL B N 1
ATOM 9087 C CA . VAL B 1 518 ? 5.297 5.312 16.172 1 71.56 518 VAL B CA 1
ATOM 9088 C C . VAL B 1 518 ? 6.391 4.52 15.453 1 71.56 518 VAL B C 1
ATOM 9090 O O . VAL B 1 518 ? 7.387 5.09 15 1 71.56 518 VAL B O 1
ATOM 9093 N N . PRO B 1 519 ? 6.121 3.287 15.594 1 76.44 519 PRO B N 1
ATOM 9094 C CA . PRO B 1 519 ? 7.152 2.477 14.945 1 76.44 519 PRO B CA 1
ATOM 9095 C C . PRO B 1 519 ? 7.5 2.98 13.547 1 76.44 519 PRO B C 1
ATOM 9097 O O . PRO B 1 519 ? 6.613 3.391 12.797 1 76.44 519 PRO B O 1
ATOM 9100 N N . CYS B 1 520 ? 8.734 3.152 13.367 1 77.56 520 CYS B N 1
ATOM 9101 C CA . CYS B 1 520 ? 9.297 3.389 12.039 1 77.56 520 CYS B CA 1
ATOM 9102 C C . CYS B 1 520 ? 9.219 4.863 11.664 1 77.56 520 CYS B C 1
ATOM 9104 O O . CYS B 1 520 ? 9.617 5.254 10.57 1 77.56 520 CYS B O 1
ATOM 9106 N N . MET B 1 521 ? 8.703 5.668 12.57 1 80.81 521 MET B N 1
ATOM 9107 C CA . MET B 1 521 ? 8.805 7.102 12.312 1 80.81 521 MET B CA 1
ATOM 9108 C C . MET B 1 521 ? 10.172 7.637 12.719 1 80.81 521 MET B C 1
ATOM 9110 O O . MET B 1 521 ? 10.617 7.422 13.852 1 80.81 521 MET B O 1
ATOM 9114 N N . ASP B 1 522 ? 10.938 8.078 11.82 1 80.94 522 ASP B N 1
ATOM 9115 C CA . ASP B 1 522 ? 12.281 8.57 12.102 1 80.94 522 ASP B CA 1
ATOM 9116 C C . ASP B 1 522 ? 12.352 10.094 11.969 1 80.94 522 ASP B C 1
ATOM 9118 O O . ASP B 1 522 ? 12.188 10.633 10.867 1 80.94 522 ASP B O 1
ATOM 9122 N N . ARG B 1 523 ? 12.586 10.695 13.094 1 88.25 523 ARG B N 1
ATOM 9123 C CA . ARG B 1 523 ? 12.734 12.141 13.086 1 88.25 523 ARG B CA 1
ATOM 9124 C C . ARG B 1 523 ? 14.117 12.555 13.57 1 88.25 523 ARG B C 1
ATOM 9126 O O . ARG B 1 523 ? 14.305 13.664 14.078 1 88.25 523 ARG B O 1
ATOM 9133 N N . SER B 1 524 ? 15.078 11.711 13.367 1 88.94 524 SER B N 1
ATOM 9134 C CA . SER B 1 524 ? 16.422 11.914 13.906 1 88.94 524 SER B CA 1
ATOM 9135 C C . SER B 1 524 ? 17.078 13.133 13.273 1 88.94 524 SER B C 1
ATOM 9137 O O . SER B 1 524 ? 17.766 13.898 13.961 1 88.94 524 SER B O 1
ATOM 9139 N N . ILE B 1 525 ? 16.844 13.344 12.094 1 92.94 525 ILE B N 1
ATOM 9140 C CA . ILE B 1 525 ? 17.5 14.445 11.398 1 92.94 525 ILE B CA 1
ATOM 9141 C C . ILE B 1 525 ? 16.969 15.773 11.938 1 92.94 525 ILE B C 1
ATOM 9143 O O . ILE B 1 525 ? 17.734 16.688 12.227 1 92.94 525 ILE B O 1
ATOM 9147 N N . ALA B 1 526 ? 15.719 15.898 12.062 1 94.69 526 ALA B N 1
ATOM 9148 C CA . ALA B 1 526 ? 15.141 17.141 12.57 1 94.69 526 ALA B CA 1
ATOM 9149 C C . ALA B 1 526 ? 15.594 17.406 14.008 1 94.69 526 ALA B C 1
ATOM 9151 O O . ALA B 1 526 ? 15.945 18.531 14.352 1 94.69 526 ALA B O 1
ATOM 9152 N N . LEU B 1 527 ? 15.578 16.344 14.797 1 92.25 527 LEU B N 1
ATOM 9153 C CA . LEU B 1 527 ? 15.977 16.469 16.203 1 92.25 527 LEU B CA 1
ATOM 9154 C C . LEU B 1 527 ? 17.422 16.922 16.312 1 92.25 527 LEU B C 1
ATOM 9156 O O . LEU B 1 527 ? 17.781 17.688 17.203 1 92.25 527 LEU B O 1
ATOM 9160 N N . ASP B 1 528 ? 18.188 16.422 15.445 1 93.88 528 ASP B N 1
ATOM 9161 C CA . ASP B 1 528 ? 19.594 16.781 15.445 1 93.88 528 ASP B CA 1
ATOM 9162 C C . ASP B 1 528 ? 19.812 18.172 14.875 1 93.88 528 ASP B C 1
ATOM 9164 O O . ASP B 1 528 ? 20.359 19.047 15.547 1 93.88 528 ASP B O 1
ATOM 9168 N N . TRP B 1 529 ? 19.312 18.438 13.719 1 96.62 529 TRP B N 1
ATOM 9169 C CA . TRP B 1 529 ? 19.594 19.656 12.945 1 96.62 529 TRP B CA 1
ATOM 9170 C C . TRP B 1 529 ? 18.969 20.875 13.617 1 96.62 529 TRP B C 1
ATOM 9172 O O . TRP B 1 529 ? 19.641 21.891 13.797 1 96.62 529 TRP B O 1
ATOM 9182 N N . LEU B 1 530 ? 17.797 20.828 14.117 1 97.31 530 LEU B N 1
ATOM 9183 C CA . LEU B 1 530 ? 17.078 21.984 14.633 1 97.31 530 LEU B CA 1
ATOM 9184 C C . LEU B 1 530 ? 17.547 22.344 16.031 1 97.31 530 LEU B C 1
ATOM 9186 O O . LEU B 1 530 ? 17.25 23.422 16.547 1 97.31 530 LEU B O 1
ATOM 9190 N N . ASN B 1 531 ? 18.25 21.469 16.641 1 96.06 531 ASN B N 1
ATOM 9191 C CA . ASN B 1 531 ? 18.719 21.75 17.984 1 96.06 531 ASN B CA 1
ATOM 9192 C C . ASN B 1 531 ? 20.188 22.188 17.984 1 96.06 531 ASN B C 1
ATOM 9194 O O . ASN B 1 531 ? 20.797 22.344 19.047 1 96.06 531 ASN B O 1
ATOM 9198 N N . ARG B 1 532 ? 20.688 22.422 16.812 1 94.88 532 ARG B N 1
ATOM 9199 C CA . ARG B 1 532 ? 22.016 23.016 16.688 1 94.88 532 ARG B CA 1
ATOM 9200 C C . ARG B 1 532 ? 21.953 24.531 16.781 1 94.88 532 ARG B C 1
ATOM 9202 O O . ARG B 1 532 ? 21.078 25.156 16.156 1 94.88 532 ARG B O 1
ATOM 9209 N N . ASP B 1 533 ? 22.938 25.156 17.375 1 94.5 533 ASP B N 1
ATOM 9210 C CA . ASP B 1 533 ? 22.953 26.594 17.594 1 94.5 533 ASP B CA 1
ATOM 9211 C C . ASP B 1 533 ? 23.094 27.344 16.266 1 94.5 533 ASP B C 1
ATOM 9213 O O . ASP B 1 533 ? 22.453 28.375 16.062 1 94.5 533 ASP B O 1
ATOM 9217 N N . GLU B 1 534 ? 23.922 26.859 15.445 1 94.94 534 GLU B N 1
ATOM 9218 C CA . GLU B 1 534 ? 24.125 27.531 14.164 1 94.94 534 GLU B CA 1
ATOM 9219 C C . GLU B 1 534 ? 22.859 27.531 13.32 1 94.94 534 GLU B C 1
ATOM 9221 O O . GLU B 1 534 ? 22.609 28.469 12.57 1 94.94 534 GLU B O 1
ATOM 9226 N N . VAL B 1 535 ? 22.109 26.406 13.414 1 96.94 535 VAL B N 1
ATOM 9227 C CA . VAL B 1 535 ? 20.875 26.297 12.664 1 96.94 535 VAL B CA 1
ATOM 9228 C C . VAL B 1 535 ? 19.844 27.281 13.234 1 96.94 535 VAL B C 1
ATOM 9230 O O . VAL B 1 535 ? 19.188 28 12.492 1 96.94 535 VAL B O 1
ATOM 9233 N N . ARG B 1 536 ? 19.688 27.344 14.523 1 96.94 536 ARG B N 1
ATOM 9234 C CA . ARG B 1 536 ? 18.75 28.266 15.164 1 96.94 536 ARG B CA 1
ATOM 9235 C C . ARG B 1 536 ? 19.078 29.703 14.828 1 96.94 536 ARG B C 1
ATOM 9237 O O . ARG B 1 536 ? 18.188 30.516 14.594 1 96.94 536 ARG B O 1
ATOM 9244 N N . SER B 1 537 ? 20.344 29.984 14.797 1 95.81 537 SER B N 1
ATOM 9245 C CA . SER B 1 537 ? 20.766 31.328 14.422 1 95.81 537 SER B CA 1
ATOM 9246 C C . SER B 1 537 ? 20.406 31.625 12.969 1 95.81 537 SER B C 1
ATOM 9248 O O . SER B 1 537 ? 19.891 32.719 12.672 1 95.81 537 SER B O 1
ATOM 9250 N N . ALA B 1 538 ? 20.656 30.688 12.094 1 95.75 538 ALA B N 1
ATOM 9251 C CA . ALA B 1 538 ? 20.344 30.875 10.68 1 95.75 538 ALA B CA 1
ATOM 9252 C C . ALA B 1 538 ? 18.844 31.062 10.461 1 95.75 538 ALA B C 1
ATOM 9254 O O . ALA B 1 538 ? 18.438 31.812 9.578 1 95.75 538 ALA B O 1
ATOM 9255 N N . LEU B 1 539 ? 18.078 30.438 11.328 1 97.44 539 LEU B N 1
ATOM 9256 C CA . LEU B 1 539 ? 16.625 30.469 11.195 1 97.44 539 LEU B CA 1
ATOM 9257 C C . LEU B 1 539 ? 16.031 31.625 12.008 1 97.44 539 LEU B C 1
ATOM 9259 O O . LEU B 1 539 ? 14.805 31.766 12.094 1 97.44 539 LEU B O 1
ATOM 9263 N N . HIS B 1 540 ? 16.891 32.406 12.586 1 97.25 540 HIS B N 1
ATOM 9264 C CA . HIS B 1 540 ? 16.469 33.531 13.438 1 97.25 540 HIS B CA 1
ATOM 9265 C C . HIS B 1 540 ? 15.516 33.031 14.531 1 97.25 540 HIS B C 1
ATOM 9267 O O . HIS B 1 540 ? 14.508 33.688 14.812 1 97.25 540 HIS B O 1
ATOM 9273 N N . ALA B 1 541 ? 15.797 31.875 15.047 1 97.94 541 ALA B N 1
ATOM 9274 C CA . ALA B 1 541 ? 15.016 31.281 16.141 1 97.94 541 ALA B CA 1
ATOM 9275 C C . ALA B 1 541 ? 15.734 31.453 17.469 1 97.94 541 ALA B C 1
ATOM 9277 O O . ALA B 1 541 ? 16.969 31.531 17.516 1 97.94 541 ALA B O 1
ATOM 9278 N N . ALA B 1 542 ? 14.945 31.438 18.5 1 96.69 542 ALA B N 1
ATOM 9279 C CA . ALA B 1 542 ? 15.523 31.547 19.844 1 96.69 542 ALA B CA 1
ATOM 9280 C C . ALA B 1 542 ? 16.438 30.375 20.156 1 96.69 542 ALA B C 1
ATOM 9282 O O . ALA B 1 542 ? 16.141 29.234 19.781 1 96.69 542 ALA B O 1
ATOM 9283 N N . PRO B 1 543 ? 17.5 30.625 20.812 1 95.12 543 PRO B N 1
ATOM 9284 C CA . PRO B 1 543 ? 18.453 29.547 21.125 1 95.12 543 PRO B CA 1
ATOM 9285 C C . PRO B 1 543 ? 17.906 28.578 22.172 1 95.12 543 PRO B C 1
ATOM 9287 O O . PRO B 1 543 ? 16.875 28.859 22.812 1 95.12 543 PRO B O 1
ATOM 9290 N N . TRP B 1 544 ? 18.594 27.516 22.281 1 91.94 544 TRP B N 1
ATOM 9291 C CA . TRP B 1 544 ? 18.234 26.453 23.219 1 91.94 544 TRP B CA 1
ATOM 9292 C C . TRP B 1 544 ? 18.141 26.984 24.641 1 91.94 544 TRP B C 1
ATOM 9294 O O . TRP B 1 544 ? 17.297 26.531 25.422 1 91.94 544 TRP B O 1
ATOM 9304 N N . SER B 1 545 ? 18.922 27.906 25.062 1 91 545 SER B N 1
ATOM 9305 C CA . SER B 1 545 ? 18.984 28.438 26.422 1 91 545 SER B CA 1
ATOM 9306 C C . SER B 1 545 ? 17.719 29.203 26.781 1 91 545 SER B C 1
ATOM 9308 O O . SER B 1 545 ? 17.391 29.359 27.953 1 91 545 SER B O 1
ATOM 9310 N N . VAL B 1 546 ? 17.062 29.562 25.734 1 90.75 546 VAL B N 1
ATOM 9311 C CA . VAL B 1 546 ? 15.891 30.406 25.969 1 90.75 546 VAL B CA 1
ATOM 9312 C C . VAL B 1 546 ? 14.633 29.547 25.938 1 90.75 546 VAL B C 1
ATOM 9314 O O . VAL B 1 546 ? 13.758 29.672 26.797 1 90.75 546 VAL B O 1
ATOM 9317 N N . ILE B 1 547 ? 14.547 28.688 25.016 1 93.5 547 ILE B N 1
ATOM 9318 C CA . ILE B 1 547 ? 13.25 28.031 24.828 1 93.5 547 ILE B CA 1
ATOM 9319 C C . ILE B 1 547 ? 13.414 26.516 24.938 1 93.5 547 ILE B C 1
ATOM 9321 O O . ILE B 1 547 ? 12.461 25.766 24.734 1 93.5 547 ILE B O 1
ATOM 9325 N N . GLY B 1 548 ? 14.578 26.016 25.219 1 92.25 548 GLY B N 1
ATOM 9326 C CA . GLY B 1 548 ? 14.812 24.578 25.344 1 92.25 548 GLY B CA 1
ATOM 9327 C C . GLY B 1 548 ? 14.961 23.891 24 1 92.25 548 GLY B C 1
ATOM 9328 O O . GLY B 1 548 ? 15.203 24.531 22.984 1 92.25 548 GLY B O 1
ATOM 9329 N N . GLY B 1 549 ? 14.82 22.516 24.062 1 91.75 549 GLY B N 1
ATOM 9330 C CA . GLY B 1 549 ? 15.016 21.703 22.875 1 91.75 549 GLY B CA 1
ATOM 9331 C C . GLY B 1 549 ? 13.797 21.656 21.969 1 91.75 549 GLY B C 1
ATOM 9332 O O . GLY B 1 549 ? 12.664 21.641 22.453 1 91.75 549 GLY B O 1
ATOM 9333 N N . TRP B 1 550 ? 14.086 21.656 20.766 1 93.31 550 TRP B N 1
ATOM 9334 C CA . TRP B 1 550 ? 13.023 21.469 19.797 1 93.31 550 TRP B CA 1
ATOM 9335 C C . TRP B 1 550 ? 12.539 20.016 19.781 1 93.31 550 TRP B C 1
ATOM 9337 O O . TRP B 1 550 ? 13.344 19.094 19.844 1 93.31 550 TRP B O 1
ATOM 9347 N N . GLN B 1 551 ? 11.266 19.844 19.734 1 88.12 551 GLN B N 1
ATOM 9348 C CA . GLN B 1 551 ? 10.594 18.562 19.531 1 88.12 551 GLN B CA 1
ATOM 9349 C C . GLN B 1 551 ? 9.547 18.656 18.438 1 88.12 551 GLN B C 1
ATOM 9351 O O . GLN B 1 551 ? 8.953 19.703 18.219 1 88.12 551 GLN B O 1
ATOM 9356 N N . PRO B 1 552 ? 9.406 17.5 17.719 1 89.69 552 PRO B N 1
ATOM 9357 C CA . PRO B 1 552 ? 8.375 17.547 16.688 1 89.69 552 PRO B CA 1
ATOM 9358 C C . PRO B 1 552 ? 7.008 17.969 17.219 1 89.69 552 PRO B C 1
ATOM 9360 O O . PRO B 1 552 ? 6.348 18.828 16.641 1 89.69 552 PRO B O 1
ATOM 9363 N N . CYS B 1 553 ? 6.621 17.391 18.297 1 89.69 553 CYS B N 1
ATOM 9364 C CA . CYS B 1 553 ? 5.402 17.766 19 1 89.69 553 CYS B CA 1
ATOM 9365 C C . CYS B 1 553 ? 5.699 18.141 20.453 1 89.69 553 CYS B C 1
ATOM 9367 O O . CYS B 1 553 ? 6.406 17.406 21.141 1 89.69 553 CYS B O 1
ATOM 9369 N N . SER B 1 554 ? 5.152 19.188 20.828 1 88.94 554 SER B N 1
ATOM 9370 C CA . SER B 1 554 ? 5.453 19.781 22.125 1 88.94 554 SER B CA 1
ATOM 9371 C C . SER B 1 554 ? 5 18.875 23.266 1 88.94 554 SER B C 1
ATOM 9373 O O . SER B 1 554 ? 3.918 18.281 23.203 1 88.94 554 SER B O 1
ATOM 9375 N N . ASP B 1 555 ? 5.793 18.797 24.281 1 81.06 555 ASP B N 1
ATOM 9376 C CA . ASP B 1 555 ? 5.43 18.031 25.469 1 81.06 555 ASP B CA 1
ATOM 9377 C C . ASP B 1 555 ? 5.148 18.953 26.656 1 81.06 555 ASP B C 1
ATOM 9379 O O . ASP B 1 555 ? 5.004 18.484 27.797 1 81.06 555 ASP B O 1
ATOM 9383 N N . VAL B 1 556 ? 5.027 20.188 26.438 1 86.12 556 VAL B N 1
ATOM 9384 C CA . VAL B 1 556 ? 4.875 21.109 27.562 1 86.12 556 VAL B CA 1
ATOM 9385 C C . VAL B 1 556 ? 3.479 21.734 27.531 1 86.12 556 VAL B C 1
ATOM 9387 O O . VAL B 1 556 ? 3.068 22.391 28.484 1 86.12 556 VAL B O 1
ATOM 9390 N N . LEU B 1 557 ? 2.795 21.547 26.484 1 89.81 557 LEU B N 1
ATOM 9391 C CA . LEU B 1 557 ? 1.49 22.172 26.328 1 89.81 557 LEU B CA 1
ATOM 9392 C C . LEU B 1 557 ? 0.407 21.391 27.047 1 89.81 557 LEU B C 1
ATOM 9394 O O . LEU B 1 557 ? 0.419 20.156 27.047 1 89.81 557 LEU B O 1
ATOM 9398 N N . TYR B 1 558 ? -0.426 22.078 27.719 1 87.75 558 TYR B N 1
ATOM 9399 C CA . TYR B 1 558 ? -1.725 21.594 28.172 1 87.75 558 TYR B CA 1
ATOM 9400 C C . TYR B 1 558 ? -2.838 22.078 27.25 1 87.75 558 TYR B C 1
ATOM 9402 O O . TYR B 1 558 ? -3.229 23.25 27.281 1 87.75 558 TYR B O 1
ATOM 9410 N N . TYR B 1 559 ? -3.354 21.172 26.484 1 89.5 559 TYR B N 1
ATOM 9411 C CA . TYR B 1 559 ? -4.262 21.562 25.406 1 89.5 559 TYR B CA 1
ATOM 9412 C C . TYR B 1 559 ? -5.656 20.984 25.641 1 89.5 559 TYR B C 1
ATOM 9414 O O . TYR B 1 559 ? -5.809 19.781 25.859 1 89.5 559 TYR B O 1
ATOM 9422 N N . ARG B 1 560 ? -6.629 21.781 25.609 1 88.25 560 ARG B N 1
ATOM 9423 C CA . ARG B 1 560 ? -8.023 21.344 25.625 1 88.25 560 ARG B CA 1
ATOM 9424 C C . ARG B 1 560 ? -8.594 21.266 24.219 1 88.25 560 ARG B C 1
ATOM 9426 O O . ARG B 1 560 ? -8.672 22.266 23.516 1 88.25 560 ARG B O 1
ATOM 9433 N N . LEU B 1 561 ? -8.953 20.062 23.828 1 83.69 561 LEU B N 1
ATOM 9434 C CA . LEU B 1 561 ? -9.594 19.844 22.531 1 83.69 561 LEU B CA 1
ATOM 9435 C C . LEU B 1 561 ? -11.07 20.203 22.578 1 83.69 561 LEU B C 1
ATOM 9437 O O . LEU B 1 561 ? -11.914 19.375 22.922 1 83.69 561 LEU B O 1
ATOM 9441 N N . ASP B 1 562 ? -11.398 21.312 22.156 1 83.88 562 ASP B N 1
ATOM 9442 C CA . ASP B 1 562 ? -12.734 21.812 22.484 1 83.88 562 ASP B CA 1
ATOM 9443 C C . ASP B 1 562 ? -13.625 21.844 21.25 1 83.88 562 ASP B C 1
ATOM 9445 O O . ASP B 1 562 ? -14.758 22.344 21.297 1 83.88 562 ASP B O 1
ATOM 9449 N N . THR B 1 563 ? -13.195 21.406 20.141 1 84.94 563 THR B N 1
ATOM 9450 C CA . THR B 1 563 ? -14.008 21.359 18.922 1 84.94 563 THR B CA 1
ATOM 9451 C C . THR B 1 563 ? -14.25 19.922 18.5 1 84.94 563 THR B C 1
ATOM 9453 O O . THR B 1 563 ? -13.352 19.266 17.969 1 84.94 563 THR B O 1
ATOM 9456 N N . MET B 1 564 ? -15.461 19.453 18.594 1 83.38 564 MET B N 1
ATOM 9457 C CA . MET B 1 564 ? -15.75 18.031 18.406 1 83.38 564 MET B CA 1
ATOM 9458 C C . MET B 1 564 ? -16.266 17.766 17 1 83.38 564 MET B C 1
ATOM 9460 O O . MET B 1 564 ? -16.219 16.625 16.531 1 83.38 564 MET B O 1
ATOM 9464 N N . ASP B 1 565 ? -16.891 18.75 16.406 1 92.38 565 ASP B N 1
ATOM 9465 C CA . ASP B 1 565 ? -17.516 18.547 15.109 1 92.38 565 ASP B CA 1
ATOM 9466 C C . ASP B 1 565 ? -17.359 19.766 14.219 1 92.38 565 ASP B C 1
ATOM 9468 O O . ASP B 1 565 ? -17.812 20.859 14.562 1 92.38 565 ASP B O 1
ATOM 9472 N N . LEU B 1 566 ? -16.734 19.609 13.094 1 97.25 566 LEU B N 1
ATOM 9473 C CA . LEU B 1 566 ? -16.438 20.719 12.195 1 97.25 566 LEU B CA 1
ATOM 9474 C C . LEU B 1 566 ? -17.156 20.547 10.859 1 97.25 566 LEU B C 1
ATOM 9476 O O . LEU B 1 566 ? -16.953 21.328 9.938 1 97.25 566 LEU B O 1
ATOM 9480 N N . VAL B 1 567 ? -18.016 19.516 10.695 1 98.31 567 VAL B N 1
ATOM 9481 C CA . VAL B 1 567 ? -18.672 19.25 9.422 1 98.31 567 VAL B CA 1
ATOM 9482 C C . VAL B 1 567 ? -19.469 20.484 8.984 1 98.31 567 VAL B C 1
ATOM 9484 O O . VAL B 1 567 ? -19.359 20.922 7.836 1 98.31 567 VAL B O 1
ATOM 9487 N N . SER B 1 568 ? -20.188 21.094 9.883 1 98.06 568 SER B N 1
ATOM 9488 C CA . SER B 1 568 ? -21 22.266 9.562 1 98.06 568 SER B CA 1
ATOM 9489 C C . SER B 1 568 ? -20.141 23.453 9.164 1 98.06 568 SER B C 1
ATOM 9491 O O . SER B 1 568 ? -20.562 24.297 8.383 1 98.06 568 SER B O 1
ATOM 9493 N N . VAL B 1 569 ? -18.922 23.531 9.734 1 98.44 569 VAL B N 1
ATOM 9494 C CA . VAL B 1 569 ? -18 24.625 9.391 1 98.44 569 VAL B CA 1
ATOM 9495 C C . VAL B 1 569 ? -17.594 24.5 7.926 1 98.44 569 VAL B C 1
ATOM 9497 O O . VAL B 1 569 ? -17.531 25.516 7.211 1 98.44 569 VAL B O 1
ATOM 9500 N N . HIS B 1 570 ? -17.328 23.297 7.453 1 98.69 570 HIS B N 1
ATOM 9501 C CA . HIS B 1 570 ? -17.016 23.078 6.047 1 98.69 570 HIS B CA 1
ATOM 9502 C C . HIS B 1 570 ? -18.172 23.5 5.152 1 98.69 570 HIS B C 1
ATOM 9504 O O . HIS B 1 570 ? -17.969 24.125 4.109 1 98.69 570 HIS B O 1
ATOM 9510 N N . GLU B 1 571 ? -19.438 23.156 5.562 1 98.56 571 GLU B N 1
ATOM 9511 C CA . GLU B 1 571 ? -20.625 23.531 4.809 1 98.56 571 GLU B CA 1
ATOM 9512 C C . GLU B 1 571 ? -20.734 25.047 4.691 1 98.56 571 GLU B C 1
ATOM 9514 O O . GLU B 1 571 ? -21.031 25.578 3.611 1 98.56 571 GLU B O 1
ATOM 9519 N N . GLU B 1 572 ? -20.469 25.703 5.781 1 98.25 572 GLU B N 1
ATOM 9520 C CA . GLU B 1 572 ? -20.547 27.156 5.832 1 98.25 572 GLU B CA 1
ATOM 9521 C C . GLU B 1 572 ? -19.5 27.797 4.922 1 98.25 572 GLU B C 1
ATOM 9523 O O . GLU B 1 572 ? -19.797 28.719 4.168 1 98.25 572 GLU B O 1
ATOM 9528 N N . LEU B 1 573 ? -18.297 27.297 4.973 1 98.69 573 LEU B N 1
ATOM 9529 C CA . LEU B 1 573 ? -17.172 27.922 4.273 1 98.69 573 LEU B CA 1
ATOM 9530 C C . LEU B 1 573 ? -17.344 27.812 2.764 1 98.69 573 LEU B C 1
ATOM 9532 O O . LEU B 1 573 ? -17.047 28.766 2.035 1 98.69 573 LEU B O 1
ATOM 9536 N N . VAL B 1 574 ? -17.812 26.656 2.301 1 98.19 574 VAL B N 1
ATOM 9537 C CA . VAL B 1 574 ? -17.984 26.516 0.86 1 98.19 574 VAL B CA 1
ATOM 9538 C C . VAL B 1 574 ? -19.125 27.406 0.39 1 98.19 574 VAL B C 1
ATOM 9540 O O . VAL B 1 574 ? -19.094 27.938 -0.721 1 98.19 574 VAL B O 1
ATOM 9543 N N . ARG B 1 575 ? -20.172 27.578 1.158 1 97.75 575 ARG B N 1
ATOM 9544 C CA . ARG B 1 575 ? -21.297 28.438 0.807 1 97.75 575 ARG B CA 1
ATOM 9545 C C . ARG B 1 575 ? -20.891 29.906 0.881 1 97.75 575 ARG B C 1
ATOM 9547 O O . ARG B 1 575 ? -21.516 30.766 0.245 1 97.75 575 ARG B O 1
ATOM 9554 N N . GLU B 1 576 ? -19.812 30.219 1.679 1 97.19 576 GLU B N 1
ATOM 9555 C CA . GLU B 1 576 ? -19.25 31.562 1.733 1 97.19 576 GLU B CA 1
ATOM 9556 C C . GLU B 1 576 ? -18.359 31.844 0.526 1 97.19 576 GLU B C 1
ATOM 9558 O O . GLU B 1 576 ? -17.844 32.938 0.373 1 97.19 576 GLU B O 1
ATOM 9563 N N . GLY B 1 577 ? -18.156 30.828 -0.259 1 96.88 577 GLY B N 1
ATOM 9564 C CA . GLY B 1 577 ? -17.453 31.062 -1.519 1 96.88 577 GLY B CA 1
ATOM 9565 C C . GLY B 1 577 ? -16.016 30.562 -1.506 1 96.88 577 GLY B C 1
ATOM 9566 O O . GLY B 1 577 ? -15.281 30.781 -2.469 1 96.88 577 GLY B O 1
ATOM 9567 N N . LEU B 1 578 ? -15.57 29.922 -0.482 1 98.44 578 LEU B N 1
ATOM 9568 C CA . LEU B 1 578 ? -14.203 29.422 -0.426 1 98.44 578 LEU B CA 1
ATOM 9569 C C . LEU B 1 578 ? -14.062 28.094 -1.17 1 98.44 578 LEU B C 1
ATOM 9571 O O . LEU B 1 578 ? -14.922 27.219 -1.04 1 98.44 578 LEU B O 1
ATOM 9575 N N . ARG B 1 579 ? -13.031 27.984 -1.942 1 97.38 579 ARG B N 1
ATOM 9576 C CA . ARG B 1 579 ? -12.672 26.703 -2.541 1 97.38 579 ARG B CA 1
ATOM 9577 C C . ARG B 1 579 ? -12.109 25.75 -1.495 1 97.38 579 ARG B C 1
ATOM 9579 O O . ARG B 1 579 ? -11.305 26.141 -0.648 1 97.38 579 ARG B O 1
ATOM 9586 N N . ALA B 1 580 ? -12.562 24.5 -1.574 1 98.5 580 ALA B N 1
ATOM 9587 C CA . ALA B 1 580 ? -12.117 23.562 -0.545 1 98.5 580 ALA B CA 1
ATOM 9588 C C . ALA B 1 580 ? -11.555 22.281 -1.169 1 98.5 580 ALA B C 1
ATOM 9590 O O . ALA B 1 580 ? -12.102 21.766 -2.146 1 98.5 580 ALA B O 1
ATOM 9591 N N . LEU B 1 581 ? -10.43 21.797 -0.68 1 98.75 581 LEU B N 1
ATOM 9592 C CA . LEU B 1 581 ? -9.859 20.5 -0.977 1 98.75 581 LEU B CA 1
ATOM 9593 C C . LEU B 1 581 ? -9.688 19.672 0.298 1 98.75 581 LEU B C 1
ATOM 9595 O O . LEU B 1 581 ? -8.953 20.078 1.201 1 98.75 581 LEU B O 1
ATOM 9599 N N . VAL B 1 582 ? -10.406 18.609 0.389 1 98.88 582 VAL B N 1
ATOM 9600 C CA . VAL B 1 582 ? -10.219 17.625 1.438 1 98.88 582 VAL B CA 1
ATOM 9601 C C . VAL B 1 582 ? -9.594 16.359 0.844 1 98.88 582 VAL B C 1
ATOM 9603 O O . VAL B 1 582 ? -10.164 15.742 -0.061 1 98.88 582 VAL B O 1
ATOM 9606 N N . TYR B 1 583 ? -8.43 16.016 1.321 1 98.81 583 TYR B N 1
ATOM 9607 C CA . TYR B 1 583 ? -7.809 14.828 0.75 1 98.81 583 TYR B CA 1
ATOM 9608 C C . TYR B 1 583 ? -7.336 13.875 1.845 1 98.81 583 TYR B C 1
ATOM 9610 O O . TYR B 1 583 ? -7.172 14.281 2.998 1 98.81 583 TYR B O 1
ATOM 9618 N N . SER B 1 584 ? -7.195 12.602 1.527 1 98.81 584 SER B N 1
ATOM 9619 C CA . SER B 1 584 ? -6.734 11.578 2.463 1 98.81 584 SER B CA 1
ATOM 9620 C C . SER B 1 584 ? -5.758 10.617 1.793 1 98.81 584 SER B C 1
ATOM 9622 O O . SER B 1 584 ? -6.016 10.133 0.688 1 98.81 584 SER B O 1
ATOM 9624 N N . GLY B 1 585 ? -4.578 10.484 2.473 1 98.69 585 GLY B N 1
ATOM 9625 C CA . GLY B 1 585 ? -3.898 9.234 2.189 1 98.69 585 GLY B CA 1
ATOM 9626 C C . GLY B 1 585 ? -4.707 8.016 2.586 1 98.69 585 GLY B C 1
ATOM 9627 O O . GLY B 1 585 ? -5.262 7.957 3.688 1 98.69 585 GLY B O 1
ATOM 9628 N N . ASP B 1 586 ? -4.754 7.039 1.756 1 98.38 586 ASP B N 1
ATOM 9629 C CA . ASP B 1 586 ? -5.715 5.961 1.975 1 98.38 586 ASP B CA 1
ATOM 9630 C C . ASP B 1 586 ? -5.09 4.82 2.773 1 98.38 586 ASP B C 1
ATOM 9632 O O . ASP B 1 586 ? -5.723 3.785 2.988 1 98.38 586 ASP B O 1
ATOM 9636 N N . HIS B 1 587 ? -3.873 4.984 3.25 1 98.12 587 HIS B N 1
ATOM 9637 C CA . HIS B 1 587 ? -3.25 3.996 4.125 1 98.12 587 HIS B CA 1
ATOM 9638 C C . HIS B 1 587 ? -2.811 4.625 5.441 1 98.12 587 HIS B C 1
ATOM 9640 O O . HIS B 1 587 ? -1.754 4.281 5.977 1 98.12 587 HIS B O 1
ATOM 9646 N N . ASP B 1 588 ? -3.52 5.543 5.863 1 96.81 588 ASP B N 1
ATOM 9647 C CA . ASP B 1 588 ? -3.447 6.172 7.18 1 96.81 588 ASP B CA 1
ATOM 9648 C C . ASP B 1 588 ? -4.445 5.539 8.148 1 96.81 588 ASP B C 1
ATOM 9650 O O . ASP B 1 588 ? -5.637 5.449 7.84 1 96.81 588 ASP B O 1
ATOM 9654 N N . MET B 1 589 ? -3.971 5.195 9.312 1 94.38 589 MET B N 1
ATOM 9655 C CA . MET B 1 589 ? -4.891 4.605 10.281 1 94.38 589 MET B CA 1
ATOM 9656 C C . MET B 1 589 ? -5.191 5.582 11.414 1 94.38 589 MET B C 1
ATOM 9658 O O . MET B 1 589 ? -6.031 5.309 12.273 1 94.38 589 MET B O 1
ATOM 9662 N N . VAL B 1 590 ? -4.566 6.703 11.461 1 92.81 590 VAL B N 1
ATOM 9663 C CA . VAL B 1 590 ? -4.746 7.68 12.531 1 92.81 590 VAL B CA 1
ATOM 9664 C C . VAL B 1 590 ? -6.035 8.469 12.305 1 92.81 590 VAL B C 1
ATOM 9666 O O . VAL B 1 590 ? -6.906 8.516 13.172 1 92.81 590 VAL B O 1
ATOM 9669 N N . VAL B 1 591 ? -6.133 9.078 11.195 1 96.31 591 VAL B N 1
ATOM 9670 C CA . VAL B 1 591 ? -7.359 9.68 10.695 1 96.31 591 VAL B CA 1
ATOM 9671 C C . VAL B 1 591 ? -7.672 9.141 9.305 1 96.31 591 VAL B C 1
ATOM 9673 O O . VAL B 1 591 ? -7.516 9.844 8.305 1 96.31 591 VAL B O 1
ATOM 9676 N N . PRO B 1 592 ? -8.211 7.969 9.305 1 97.25 592 PRO B N 1
ATOM 9677 C CA . PRO B 1 592 ? -8.289 7.227 8.047 1 97.25 592 PRO B CA 1
ATOM 9678 C C . PRO B 1 592 ? -9.32 7.809 7.082 1 97.25 592 PRO B C 1
ATOM 9680 O O . PRO B 1 592 ? -10.258 8.484 7.516 1 97.25 592 PRO B O 1
ATOM 9683 N N . HIS B 1 593 ? -9.117 7.543 5.797 1 98.19 593 HIS B N 1
ATOM 9684 C CA . HIS B 1 593 ? -10.016 8.008 4.75 1 98.19 593 HIS B CA 1
ATOM 9685 C C . HIS B 1 593 ? -11.438 7.5 4.977 1 98.19 593 HIS B C 1
ATOM 9687 O O . HIS B 1 593 ? -12.398 8.117 4.516 1 98.19 593 HIS B O 1
ATOM 9693 N N . THR B 1 594 ? -11.602 6.363 5.707 1 97.44 594 THR B N 1
ATOM 9694 C CA . THR B 1 594 ? -12.922 5.828 6.008 1 97.44 594 THR B CA 1
ATOM 9695 C C . THR B 1 594 ? -13.742 6.836 6.809 1 97.44 594 THR B C 1
ATOM 9697 O O . THR B 1 594 ? -14.961 6.926 6.645 1 97.44 594 THR B O 1
ATOM 9700 N N . GLY B 1 595 ? -13.078 7.562 7.691 1 97.06 595 GLY B N 1
ATOM 9701 C CA . GLY B 1 595 ? -13.766 8.617 8.422 1 97.06 595 GLY B CA 1
ATOM 9702 C C . GLY B 1 595 ? -14.109 9.812 7.551 1 97.06 595 GLY B C 1
ATOM 9703 O O . GLY B 1 595 ? -15.242 10.297 7.574 1 97.06 595 GLY B O 1
ATOM 9704 N N . THR B 1 596 ? -13.164 10.273 6.77 1 98.38 596 THR B N 1
ATOM 9705 C CA . THR B 1 596 ? -13.375 11.406 5.879 1 98.38 596 THR B CA 1
ATOM 9706 C C . THR B 1 596 ? -14.539 11.141 4.926 1 98.38 596 THR B C 1
ATOM 9708 O O . THR B 1 596 ? -15.414 11.984 4.754 1 98.38 596 THR B O 1
ATOM 9711 N N . ARG B 1 597 ? -14.547 9.953 4.375 1 97.88 597 ARG B N 1
ATOM 9712 C CA . ARG B 1 597 ? -15.602 9.586 3.441 1 97.88 597 ARG B CA 1
ATOM 9713 C C . ARG B 1 597 ? -16.953 9.531 4.145 1 97.88 597 ARG B C 1
ATOM 9715 O O . ARG B 1 597 ? -17.969 9.945 3.578 1 97.88 597 ARG B O 1
ATOM 9722 N N . THR B 1 598 ? -16.953 9.047 5.336 1 97.56 598 THR B N 1
ATOM 9723 C CA . THR B 1 598 ? -18.203 8.906 6.082 1 97.56 598 THR B CA 1
ATOM 9724 C C . THR B 1 598 ? -18.844 10.273 6.328 1 97.56 598 THR B C 1
ATOM 9726 O O . THR B 1 598 ? -20.031 10.461 6.074 1 97.56 598 THR B O 1
ATOM 9729 N N . TRP B 1 599 ? -18.047 11.305 6.832 1 97.75 599 TRP B N 1
ATOM 9730 C CA . TRP B 1 599 ? -18.703 12.57 7.117 1 97.75 599 TRP B CA 1
ATOM 9731 C C . TRP B 1 599 ? -19 13.336 5.832 1 97.75 599 TRP B C 1
ATOM 9733 O O . TRP B 1 599 ? -19.969 14.094 5.758 1 97.75 599 TRP B O 1
ATOM 9743 N N . LEU B 1 600 ? -18.266 13.141 4.73 1 98.31 600 LEU B N 1
ATOM 9744 C CA . LEU B 1 600 ? -18.547 13.797 3.457 1 98.31 600 LEU B CA 1
ATOM 9745 C C . LEU B 1 600 ? -19.828 13.273 2.844 1 98.31 600 LEU B C 1
ATOM 9747 O O . LEU B 1 600 ? -20.656 14.047 2.352 1 98.31 600 LEU B O 1
ATOM 9751 N N . TYR B 1 601 ? -20.062 11.93 2.848 1 97.38 601 TYR B N 1
ATOM 9752 C CA . TYR B 1 601 ? -21.156 11.336 2.094 1 97.38 601 TYR B CA 1
ATOM 9753 C C . TYR B 1 601 ? -22.391 11.141 2.977 1 97.38 601 TYR B C 1
ATOM 9755 O O . TYR B 1 601 ? -23.516 11.164 2.488 1 97.38 601 TYR B O 1
ATOM 9763 N N . ASP B 1 602 ? -22.188 10.969 4.262 1 96.06 602 ASP B N 1
ATOM 9764 C CA . ASP B 1 602 ? -23.312 10.539 5.078 1 96.06 602 ASP B CA 1
ATOM 9765 C C . ASP B 1 602 ? -23.719 11.625 6.07 1 96.06 602 ASP B C 1
ATOM 9767 O O . ASP B 1 602 ? -24.844 11.617 6.59 1 96.06 602 ASP B O 1
ATOM 9771 N N . LYS B 1 603 ? -22.859 12.539 6.328 1 97.25 603 LYS B N 1
ATOM 9772 C CA . LYS B 1 603 ? -23.172 13.5 7.379 1 97.25 603 LYS B CA 1
ATOM 9773 C C . LYS B 1 603 ? -23.281 14.914 6.812 1 97.25 603 LYS B C 1
ATOM 9775 O O . LYS B 1 603 ? -24.188 15.664 7.188 1 97.25 603 LYS B O 1
ATOM 9780 N N . ALA B 1 604 ? -22.438 15.336 5.906 1 97.88 604 ALA B N 1
ATOM 9781 C CA . ALA B 1 604 ? -22.328 16.719 5.434 1 97.88 604 ALA B CA 1
ATOM 9782 C C . ALA B 1 604 ? -23.422 17.031 4.418 1 97.88 604 ALA B C 1
ATOM 9784 O O . ALA B 1 604 ? -23.797 16.172 3.605 1 97.88 604 ALA B O 1
ATOM 9785 N N . ASN B 1 605 ? -23.922 18.203 4.52 1 97.69 605 ASN B N 1
ATOM 9786 C CA . ASN B 1 605 ? -24.797 18.766 3.494 1 97.69 605 ASN B CA 1
ATOM 9787 C C . ASN B 1 605 ? -24.031 19.625 2.5 1 97.69 605 ASN B C 1
ATOM 9789 O O . ASN B 1 605 ? -24.125 20.844 2.527 1 97.69 605 ASN B O 1
ATOM 9793 N N . LEU B 1 606 ? -23.312 19 1.617 1 97.75 606 LEU B N 1
ATOM 9794 C CA . LEU B 1 606 ? -22.422 19.672 0.683 1 97.75 606 LEU B CA 1
ATOM 9795 C C . LEU B 1 606 ? -22.938 19.562 -0.746 1 97.75 606 LEU B C 1
ATOM 9797 O O . LEU B 1 606 ? -22.188 19.766 -1.703 1 97.75 606 LEU B O 1
ATOM 9801 N N . GLY B 1 607 ? -24.25 19.203 -0.879 1 95.69 607 GLY B N 1
ATOM 9802 C CA . GLY B 1 607 ? -24.797 19.016 -2.211 1 95.69 607 GLY B CA 1
ATOM 9803 C C . GLY B 1 607 ? -24.422 17.688 -2.838 1 95.69 607 GLY B C 1
ATOM 9804 O O . GLY B 1 607 ? -23.797 16.844 -2.193 1 95.69 607 GLY B O 1
ATOM 9805 N N . ARG B 1 608 ? -24.844 17.516 -4.07 1 93.12 608 ARG B N 1
ATOM 9806 C CA . ARG B 1 608 ? -24.562 16.281 -4.793 1 93.12 608 ARG B CA 1
ATOM 9807 C C . ARG B 1 608 ? -23.172 16.281 -5.402 1 93.12 608 ARG B C 1
ATOM 9809 O O . ARG B 1 608 ? -22.625 17.359 -5.695 1 93.12 608 ARG B O 1
ATOM 9816 N N . THR B 1 609 ? -22.609 15.094 -5.48 1 95.06 609 THR B N 1
ATOM 9817 C CA . THR B 1 609 ? -21.344 14.969 -6.191 1 95.06 609 THR B CA 1
ATOM 9818 C C . THR B 1 609 ? -21.547 15.094 -7.699 1 95.06 609 THR B C 1
ATOM 9820 O O . THR B 1 609 ? -22.656 14.883 -8.195 1 95.06 609 THR B O 1
ATOM 9823 N N . ASP B 1 610 ? -20.531 15.523 -8.406 1 93 610 ASP B N 1
ATOM 9824 C CA . ASP B 1 610 ? -20.578 15.664 -9.859 1 93 610 ASP B CA 1
ATOM 9825 C C . ASP B 1 610 ? -20.688 14.305 -10.539 1 93 610 ASP B C 1
ATOM 9827 O O . ASP B 1 610 ? -20.906 14.219 -11.742 1 93 610 ASP B O 1
ATOM 9831 N N . GLY B 1 611 ? -20.703 13.297 -9.898 1 91 611 GLY B N 1
ATOM 9832 C CA . GLY B 1 611 ? -20.75 11.922 -10.359 1 91 611 GLY B CA 1
ATOM 9833 C C . GLY B 1 611 ? -20.141 10.938 -9.375 1 91 611 GLY B C 1
ATOM 9834 O O . GLY B 1 611 ? -19.812 11.305 -8.25 1 91 611 GLY B O 1
ATOM 9835 N N . PRO B 1 612 ? -20.078 9.695 -9.828 1 92.62 612 PRO B N 1
ATOM 9836 C CA . PRO B 1 612 ? -19.375 8.719 -8.992 1 92.62 612 PRO B CA 1
ATOM 9837 C C . PRO B 1 612 ? -17.891 9.062 -8.797 1 92.62 612 PRO B C 1
ATOM 9839 O O . PRO B 1 612 ? -17.344 9.875 -9.539 1 92.62 612 PRO B O 1
ATOM 9842 N N . LEU B 1 613 ? -17.469 8.484 -7.711 1 95.38 613 LEU B N 1
ATOM 9843 C CA . LEU B 1 613 ? -16.031 8.602 -7.484 1 95.38 613 LEU B CA 1
ATOM 9844 C C . LEU B 1 613 ? -15.242 8.18 -8.727 1 95.38 613 LEU B C 1
ATOM 9846 O O . LEU B 1 613 ? -15.508 7.125 -9.305 1 95.38 613 LEU B O 1
ATOM 9850 N N . ARG B 1 614 ? -14.305 9.008 -9.227 1 94.88 614 ARG B N 1
ATOM 9851 C CA . ARG B 1 614 ? -13.539 8.727 -10.445 1 94.88 614 ARG B CA 1
ATOM 9852 C C . ARG B 1 614 ? -12.039 8.773 -10.172 1 94.88 614 ARG B C 1
ATOM 9854 O O . ARG B 1 614 ? -11.594 9.469 -9.258 1 94.88 614 ARG B O 1
ATOM 9861 N N . PRO B 1 615 ? -11.258 8.07 -10.984 1 95.19 615 PRO B N 1
ATOM 9862 C CA . PRO B 1 615 ? -9.812 8.102 -10.789 1 95.19 615 PRO B CA 1
ATOM 9863 C C . PRO B 1 615 ? -9.172 9.398 -11.289 1 95.19 615 PRO B C 1
ATOM 9865 O O . PRO B 1 615 ? -9.711 10.047 -12.188 1 95.19 615 PRO B O 1
ATOM 9868 N N . TRP B 1 616 ? -8.164 9.852 -10.609 1 96.19 616 TRP B N 1
ATOM 9869 C CA . TRP B 1 616 ? -7.258 10.828 -11.203 1 96.19 616 TRP B CA 1
ATOM 9870 C C . TRP B 1 616 ? -5.891 10.203 -11.469 1 96.19 616 TRP B C 1
ATOM 9872 O O . TRP B 1 616 ? -5.445 9.328 -10.727 1 96.19 616 TRP B O 1
ATOM 9882 N N . MET B 1 617 ? -5.258 10.578 -12.57 1 91.81 617 MET B N 1
ATOM 9883 C CA . MET B 1 617 ? -4.109 9.867 -13.125 1 91.81 617 MET B CA 1
ATOM 9884 C C . MET B 1 617 ? -2.83 10.68 -12.945 1 91.81 617 MET B C 1
ATOM 9886 O O . MET B 1 617 ? -2.865 11.914 -12.961 1 91.81 617 MET B O 1
ATOM 9890 N N . LEU B 1 618 ? -1.829 10.016 -12.672 1 90.06 618 LEU B N 1
ATOM 9891 C CA . LEU B 1 618 ? -0.479 10.562 -12.703 1 90.06 618 LEU B CA 1
ATOM 9892 C C . LEU B 1 618 ? 0.504 9.562 -13.297 1 90.06 618 LEU B C 1
ATOM 9894 O O . LEU B 1 618 ? 0.543 8.406 -12.875 1 90.06 618 LEU B O 1
ATOM 9898 N N . HIS B 1 619 ? 1.218 9.938 -14.211 1 82.81 619 HIS B N 1
ATOM 9899 C CA . HIS B 1 619 ? 2.232 9.125 -14.875 1 82.81 619 HIS B CA 1
ATOM 9900 C C . HIS B 1 619 ? 1.645 7.805 -15.367 1 82.81 619 HIS B C 1
ATOM 9902 O O . HIS B 1 619 ? 2.209 6.738 -15.125 1 82.81 619 HIS B O 1
ATOM 9908 N N . GLY B 1 620 ? 0.522 7.867 -15.898 1 82.25 620 GLY B N 1
ATOM 9909 C CA . GLY B 1 620 ? -0.06 6.73 -16.594 1 82.25 620 GLY B CA 1
ATOM 9910 C C . GLY B 1 620 ? -0.705 5.727 -15.648 1 82.25 620 GLY B C 1
ATOM 9911 O O . GLY B 1 620 ? -1.123 4.648 -16.078 1 82.25 620 GLY B O 1
ATOM 9912 N N . GLN B 1 621 ? -0.76 6.059 -14.484 1 89.81 621 GLN B N 1
ATOM 9913 C CA . GLN B 1 621 ? -1.402 5.168 -13.523 1 89.81 621 GLN B CA 1
ATOM 9914 C C . GLN B 1 621 ? -2.352 5.941 -12.609 1 89.81 621 GLN B C 1
ATOM 9916 O O . GLN B 1 621 ? -2.215 7.156 -12.453 1 89.81 621 GLN B O 1
ATOM 9921 N N . ILE B 1 622 ? -3.324 5.242 -12.117 1 93.94 622 ILE B N 1
ATOM 9922 C CA . ILE B 1 622 ? -4.258 5.84 -11.172 1 93.94 622 ILE B CA 1
ATOM 9923 C C . ILE B 1 622 ? -3.51 6.273 -9.906 1 93.94 622 ILE B C 1
ATOM 9925 O O . ILE B 1 622 ? -2.85 5.453 -9.258 1 93.94 622 ILE B O 1
ATOM 9929 N N . ALA B 1 623 ? -3.553 7.562 -9.602 1 96.19 623 ALA B N 1
ATOM 9930 C CA . ALA B 1 623 ? -2.873 8.125 -8.438 1 96.19 623 ALA B CA 1
ATOM 9931 C C . ALA B 1 623 ? -3.811 8.188 -7.23 1 96.19 623 ALA B C 1
ATOM 9933 O O . ALA B 1 623 ? -3.357 8.305 -6.09 1 96.19 623 ALA B O 1
ATOM 9934 N N . GLY B 1 624 ? -5.055 8.133 -7.473 1 97.19 624 GLY B N 1
ATOM 9935 C CA . GLY B 1 624 ? -6.098 8.18 -6.465 1 97.19 624 GLY B CA 1
ATOM 9936 C C . GLY B 1 624 ? -7.488 8.367 -7.051 1 97.19 624 GLY B C 1
ATOM 9937 O O . GLY B 1 624 ? -7.711 8.086 -8.227 1 97.19 624 GLY B O 1
ATOM 9938 N N . PHE B 1 625 ? -8.43 8.75 -6.207 1 97.69 625 PHE B N 1
ATOM 9939 C CA . PHE B 1 625 ? -9.812 8.93 -6.621 1 97.69 625 PHE B CA 1
ATOM 9940 C C . PHE B 1 625 ? -10.359 10.258 -6.117 1 97.69 625 PHE B C 1
ATOM 9942 O O . PHE B 1 625 ? -9.914 10.766 -5.086 1 97.69 625 PHE B O 1
ATOM 9949 N N . THR B 1 626 ? -11.297 10.812 -6.867 1 97.75 626 THR B N 1
ATOM 9950 C CA . THR B 1 626 ? -11.742 12.164 -6.539 1 97.75 626 THR B CA 1
ATOM 9951 C C . THR B 1 626 ? -13.219 12.336 -6.895 1 97.75 626 THR B C 1
ATOM 9953 O O . THR B 1 626 ? -13.766 11.578 -7.695 1 97.75 626 THR B O 1
ATOM 9956 N N . ALA B 1 627 ? -13.875 13.18 -6.191 1 96.88 627 ALA B N 1
ATOM 9957 C CA . ALA B 1 627 ? -15.219 13.68 -6.461 1 96.88 627 ALA B CA 1
ATOM 9958 C C . ALA B 1 627 ? -15.375 15.125 -6 1 96.88 627 ALA B C 1
ATOM 9960 O O . ALA B 1 627 ? -14.602 15.602 -5.168 1 96.88 627 ALA B O 1
ATOM 9961 N N . ARG B 1 628 ? -16.25 15.82 -6.625 1 96.88 628 ARG B N 1
ATOM 9962 C CA . ARG B 1 628 ? -16.516 17.203 -6.242 1 96.88 628 ARG B CA 1
ATOM 9963 C C . ARG B 1 628 ? -17.953 17.375 -5.773 1 96.88 628 ARG B C 1
ATOM 9965 O O . ARG B 1 628 ? -18.891 17.031 -6.492 1 96.88 628 ARG B O 1
ATOM 9972 N N . PHE B 1 629 ? -18.125 17.859 -4.57 1 97.75 629 PHE B N 1
ATOM 9973 C CA . PHE B 1 629 ? -19.422 18.219 -4.02 1 97.75 629 PHE B CA 1
ATOM 9974 C C . PHE B 1 629 ? -19.828 19.625 -4.453 1 97.75 629 PHE B C 1
ATOM 9976 O O . PHE B 1 629 ? -19 20.531 -4.469 1 97.75 629 PHE B O 1
ATOM 9983 N N . GLY B 1 630 ? -21.094 19.859 -4.781 1 95.81 630 GLY B N 1
ATOM 9984 C CA . GLY B 1 630 ? -21.469 21.016 -5.578 1 95.81 630 GLY B CA 1
ATOM 9985 C C . GLY B 1 630 ? -22.016 22.156 -4.746 1 95.81 630 GLY B C 1
ATOM 9986 O O . GLY B 1 630 ? -22.375 23.219 -5.285 1 95.81 630 GLY B O 1
ATOM 9987 N N . ALA B 1 631 ? -22.078 22.094 -3.5 1 94.88 631 ALA B N 1
ATOM 9988 C CA . ALA B 1 631 ? -22.594 23.203 -2.693 1 94.88 631 ALA B CA 1
ATOM 9989 C C . ALA B 1 631 ? -21.641 24.391 -2.725 1 94.88 631 ALA B C 1
ATOM 9991 O O . ALA B 1 631 ? -20.422 24.219 -2.623 1 94.88 631 ALA B O 1
ATOM 9992 N N . GLY B 1 632 ? -22.219 25.609 -2.949 1 95 632 GLY B N 1
ATOM 9993 C CA . GLY B 1 632 ? -21.375 26.812 -2.971 1 95 632 GLY B CA 1
ATOM 9994 C C . GLY B 1 632 ? -20.297 26.766 -4.035 1 95 632 GLY B C 1
ATOM 9995 O O . GLY B 1 632 ? -20.578 26.484 -5.203 1 95 632 GLY B O 1
ATOM 9996 N N . SER B 1 633 ? -19.062 27.078 -3.598 1 90.38 633 SER B N 1
ATOM 9997 C CA . SER B 1 633 ? -17.922 27.047 -4.5 1 90.38 633 SER B CA 1
ATOM 9998 C C . SER B 1 633 ? -17.438 25.625 -4.734 1 90.38 633 SER B C 1
ATOM 10000 O O . SER B 1 633 ? -16.625 25.375 -5.617 1 90.38 633 SER B O 1
ATOM 10002 N N . GLY B 1 634 ? -18.031 24.734 -3.932 1 92.38 634 GLY B N 1
ATOM 10003 C CA . GLY B 1 634 ? -17.734 23.328 -4.102 1 92.38 634 GLY B CA 1
ATOM 10004 C C . GLY B 1 634 ? -16.625 22.844 -3.193 1 92.38 634 GLY B C 1
ATOM 10005 O O . GLY B 1 634 ? -15.828 23.641 -2.684 1 92.38 634 GLY B O 1
ATOM 10006 N N . LEU B 1 635 ? -16.641 21.578 -2.92 1 98 635 LEU B N 1
ATOM 10007 C CA . LEU B 1 635 ? -15.602 20.875 -2.164 1 98 635 LEU B CA 1
ATOM 10008 C C . LEU B 1 635 ? -15.094 19.672 -2.936 1 98 635 LEU B C 1
ATOM 10010 O O . LEU B 1 635 ? -15.875 18.781 -3.301 1 98 635 LEU B O 1
ATOM 10014 N N . ARG B 1 636 ? -13.836 19.719 -3.219 1 98.12 636 ARG B N 1
ATOM 10015 C CA . ARG B 1 636 ? -13.211 18.547 -3.848 1 98.12 636 ARG B CA 1
ATOM 10016 C C . ARG B 1 636 ? -12.695 17.578 -2.799 1 98.12 636 ARG B C 1
ATOM 10018 O O . ARG B 1 636 ? -12.016 17.969 -1.851 1 98.12 636 ARG B O 1
ATOM 10025 N N . PHE B 1 637 ? -13.141 16.359 -2.959 1 98.56 637 PHE B N 1
ATOM 10026 C CA . PHE B 1 637 ? -12.555 15.258 -2.207 1 98.56 637 PHE B CA 1
ATOM 10027 C C . PHE B 1 637 ? -11.578 14.469 -3.07 1 98.56 637 PHE B C 1
ATOM 10029 O O . PHE B 1 637 ? -11.836 14.234 -4.25 1 98.56 637 PHE B O 1
ATOM 10036 N N . ALA B 1 638 ? -10.398 14.062 -2.471 1 98.75 638 ALA B N 1
ATOM 10037 C CA . ALA B 1 638 ? -9.453 13.219 -3.203 1 98.75 638 ALA B CA 1
ATOM 10038 C C . ALA B 1 638 ? -8.734 12.266 -2.262 1 98.75 638 ALA B C 1
ATOM 10040 O O . ALA B 1 638 ? -8.398 12.625 -1.131 1 98.75 638 ALA B O 1
ATOM 10041 N N . THR B 1 639 ? -8.578 11.078 -2.705 1 98.56 639 THR B N 1
ATOM 10042 C CA . THR B 1 639 ? -7.668 10.164 -2.025 1 98.56 639 THR B CA 1
ATOM 10043 C C . THR B 1 639 ? -6.355 10.039 -2.793 1 98.56 639 THR B C 1
ATOM 10045 O O . THR B 1 639 ? -6.301 10.32 -3.992 1 98.56 639 THR B O 1
ATOM 10048 N N . VAL B 1 640 ? -5.32 9.781 -2.107 1 98.56 640 VAL B N 1
ATOM 10049 C CA . VAL B 1 640 ? -4.031 9.469 -2.705 1 98.56 640 VAL B CA 1
ATOM 10050 C C . VAL B 1 640 ? -3.674 8.008 -2.418 1 98.56 640 VAL B C 1
ATOM 10052 O O . VAL B 1 640 ? -3.424 7.637 -1.27 1 98.56 640 VAL B O 1
ATOM 10055 N N . LYS B 1 641 ? -3.627 7.223 -3.447 1 97.38 641 LYS B N 1
ATOM 10056 C CA . LYS B 1 641 ? -3.449 5.773 -3.355 1 97.38 641 LYS B CA 1
ATOM 10057 C C . LYS B 1 641 ? -2.066 5.426 -2.812 1 97.38 641 LYS B C 1
ATOM 10059 O O . LYS B 1 641 ? -1.053 5.91 -3.32 1 97.38 641 LYS B O 1
ATOM 10064 N N . GLY B 1 642 ? -2.039 4.617 -1.741 1 97.12 642 GLY B N 1
ATOM 10065 C CA . GLY B 1 642 ? -0.794 4.129 -1.171 1 97.12 642 GLY B CA 1
ATOM 10066 C C . GLY B 1 642 ? -0.145 5.117 -0.221 1 97.12 642 GLY B C 1
ATOM 10067 O O . GLY B 1 642 ? 0.952 4.875 0.285 1 97.12 642 GLY B O 1
ATOM 10068 N N . ALA B 1 643 ? -0.783 6.219 0.071 1 98.06 643 ALA B N 1
ATOM 10069 C CA . ALA B 1 643 ? -0.185 7.242 0.924 1 98.06 643 ALA B CA 1
ATOM 10070 C C . ALA B 1 643 ? -0.618 7.07 2.377 1 98.06 643 ALA B C 1
ATOM 10072 O O . ALA B 1 643 ? -1.753 6.672 2.648 1 98.06 643 ALA B O 1
ATOM 10073 N N . GLY B 1 644 ? 0.294 7.418 3.279 1 97.06 644 GLY B N 1
ATOM 10074 C CA . GLY B 1 644 ? -0.027 7.477 4.695 1 97.06 644 GLY B CA 1
ATOM 10075 C C . GLY B 1 644 ? -0.631 8.805 5.117 1 97.06 644 GLY B C 1
ATOM 10076 O O . GLY B 1 644 ? -1.276 9.477 4.312 1 97.06 644 GLY B O 1
ATOM 10077 N N . HIS B 1 645 ? -0.472 9.086 6.371 1 95.62 645 HIS B N 1
ATOM 10078 C CA . HIS B 1 645 ? -1.044 10.258 7.035 1 95.62 645 HIS B CA 1
ATOM 10079 C C . HIS B 1 645 ? -0.472 11.547 6.465 1 95.62 645 HIS B C 1
ATOM 10081 O O . HIS B 1 645 ? -1.218 12.484 6.168 1 95.62 645 HIS B O 1
ATOM 10087 N N . MET B 1 646 ? 0.877 11.57 6.41 1 96.69 646 MET B N 1
ATOM 10088 C CA . MET B 1 646 ? 1.575 12.703 5.809 1 96.69 646 MET B CA 1
ATOM 10089 C C . MET B 1 646 ? 1.747 12.5 4.309 1 96.69 646 MET B C 1
ATOM 10091 O O . MET B 1 646 ? 2.824 12.117 3.848 1 96.69 646 MET B O 1
ATOM 10095 N N . VAL B 1 647 ? 0.688 12.805 3.59 1 98.44 647 VAL B N 1
ATOM 10096 C CA . VAL B 1 647 ? 0.616 12.516 2.16 1 98.44 647 VAL B CA 1
ATOM 10097 C C . VAL B 1 647 ? 1.814 13.141 1.448 1 98.44 647 VAL B C 1
ATOM 10099 O O . VAL B 1 647 ? 2.467 12.484 0.631 1 98.44 647 VAL B O 1
ATOM 10102 N N . PRO B 1 648 ? 2.223 14.391 1.739 1 98.25 648 PRO B N 1
ATOM 10103 C CA . PRO B 1 648 ? 3.369 14.953 1.022 1 98.25 648 PRO B CA 1
ATOM 10104 C C . PRO B 1 648 ? 4.676 14.234 1.342 1 98.25 648 PRO B C 1
ATOM 10106 O O . PRO B 1 648 ? 5.648 14.352 0.592 1 98.25 648 PRO B O 1
ATOM 10109 N N . GLN B 1 649 ? 4.68 13.586 2.508 1 96.38 649 GLN B N 1
ATOM 10110 C CA . GLN B 1 649 ? 5.859 12.789 2.832 1 96.38 649 GLN B CA 1
ATOM 10111 C C . GLN B 1 649 ? 5.82 11.438 2.123 1 96.38 649 GLN B C 1
ATOM 10113 O O . GLN B 1 649 ? 6.824 11 1.556 1 96.38 649 GLN B O 1
ATOM 10118 N N . SER B 1 650 ? 4.656 10.789 2.092 1 95.44 650 SER B N 1
ATOM 10119 C CA . SER B 1 650 ? 4.488 9.453 1.545 1 95.44 650 SER B CA 1
ATOM 10120 C C . SER B 1 650 ? 4.516 9.469 0.021 1 95.44 650 SER B C 1
ATOM 10122 O O . SER B 1 650 ? 5.055 8.547 -0.605 1 95.44 650 SER B O 1
ATOM 10124 N N . LYS B 1 651 ? 3.785 10.422 -0.502 1 97.25 651 LYS B N 1
ATOM 10125 C CA . LYS B 1 651 ? 3.631 10.578 -1.945 1 97.25 651 LYS B CA 1
ATOM 10126 C C . LYS B 1 651 ? 3.818 12.031 -2.365 1 97.25 651 LYS B C 1
ATOM 10128 O O . LYS B 1 651 ? 2.865 12.688 -2.787 1 97.25 651 LYS B O 1
ATOM 10133 N N . PRO B 1 652 ? 5.09 12.5 -2.418 1 97.81 652 PRO B N 1
ATOM 10134 C CA . PRO B 1 652 ? 5.348 13.922 -2.611 1 97.81 652 PRO B CA 1
ATOM 10135 C C . PRO B 1 652 ? 4.906 14.422 -3.988 1 97.81 652 PRO B C 1
ATOM 10137 O O . PRO B 1 652 ? 4.379 15.531 -4.109 1 97.81 652 PRO B O 1
ATOM 10140 N N . LEU B 1 653 ? 5.133 13.609 -5.012 1 96.62 653 LEU B N 1
ATOM 10141 C CA . LEU B 1 653 ? 4.73 14.016 -6.355 1 96.62 653 LEU B CA 1
ATOM 10142 C C . LEU B 1 653 ? 3.219 14.172 -6.449 1 96.62 653 LEU B C 1
ATOM 10144 O O . LEU B 1 653 ? 2.727 15.172 -6.988 1 96.62 653 LEU B O 1
ATOM 10148 N N . GLN B 1 654 ? 2.508 13.203 -5.977 1 97.44 654 GLN B N 1
ATOM 10149 C CA . GLN B 1 654 ? 1.05 13.234 -5.992 1 97.44 654 GLN B CA 1
ATOM 10150 C C . GLN B 1 654 ? 0.52 14.414 -5.18 1 97.44 654 GLN B C 1
ATOM 10152 O O . GLN B 1 654 ? -0.439 15.078 -5.586 1 97.44 654 GLN B O 1
ATOM 10157 N N . ALA B 1 655 ? 1.155 14.648 -4.059 1 98.5 655 ALA B N 1
ATOM 10158 C CA . ALA B 1 655 ? 0.733 15.75 -3.195 1 98.5 655 ALA B CA 1
ATOM 10159 C C . ALA B 1 655 ? 0.902 17.094 -3.898 1 98.5 655 ALA B C 1
ATOM 10161 O O . ALA B 1 655 ? 0.027 17.953 -3.818 1 98.5 655 ALA B O 1
ATOM 10162 N N . LEU B 1 656 ? 2.031 17.281 -4.516 1 98.12 656 LEU B N 1
ATOM 10163 C CA . LEU B 1 656 ? 2.289 18.531 -5.238 1 98.12 656 LEU B CA 1
ATOM 10164 C C . LEU B 1 656 ? 1.284 18.703 -6.371 1 98.12 656 LEU B C 1
ATOM 10166 O O . LEU B 1 656 ? 0.791 19.812 -6.59 1 98.12 656 LEU B O 1
ATOM 10170 N N . HIS B 1 657 ? 1.005 17.625 -7.086 1 96.88 657 HIS B N 1
ATOM 10171 C CA . HIS B 1 657 ? 0.022 17.672 -8.164 1 96.88 657 HIS B CA 1
ATOM 10172 C C . HIS B 1 657 ? -1.353 18.062 -7.633 1 96.88 657 HIS B C 1
ATOM 10174 O O . HIS B 1 657 ? -2.043 18.891 -8.242 1 96.88 657 HIS B O 1
ATOM 10180 N N . LEU B 1 658 ? -1.743 17.484 -6.566 1 97.44 658 LEU B N 1
ATOM 10181 C CA . LEU B 1 658 ? -3.027 17.797 -5.945 1 97.44 658 LEU B CA 1
ATOM 10182 C C . LEU B 1 658 ? -3.086 19.25 -5.5 1 97.44 658 LEU B C 1
ATOM 10184 O O . LEU B 1 658 ? -4.098 19.922 -5.707 1 97.44 658 LEU B O 1
ATOM 10188 N N . LEU B 1 659 ? -2.023 19.734 -4.887 1 97.75 659 LEU B N 1
ATOM 10189 C CA . LEU B 1 659 ? -1.978 21.125 -4.438 1 97.75 659 LEU B CA 1
ATOM 10190 C C . LEU B 1 659 ? -2.092 22.078 -5.621 1 97.75 659 LEU B C 1
ATOM 10192 O O . LEU B 1 659 ? -2.82 23.078 -5.551 1 97.75 659 LEU B O 1
ATOM 10196 N N . LYS B 1 660 ? -1.342 21.766 -6.625 1 97.12 660 LYS B N 1
ATOM 10197 C CA . LYS B 1 660 ? -1.371 22.625 -7.812 1 97.12 660 LYS B CA 1
ATOM 10198 C C . LYS B 1 660 ? -2.779 22.703 -8.391 1 97.12 660 LYS B C 1
ATOM 10200 O O . LYS B 1 660 ? -3.26 23.797 -8.711 1 97.12 660 LYS B O 1
ATOM 10205 N N . ALA B 1 661 ? -3.402 21.562 -8.555 1 96.94 661 ALA B N 1
ATOM 10206 C CA . ALA B 1 661 ? -4.773 21.531 -9.07 1 96.94 661 ALA B CA 1
ATOM 10207 C C . ALA B 1 661 ? -5.703 22.359 -8.188 1 96.94 661 ALA B C 1
ATOM 10209 O O . ALA B 1 661 ? -6.578 23.062 -8.688 1 96.94 661 ALA B O 1
ATOM 10210 N N . PHE B 1 662 ? -5.547 22.328 -6.988 1 97.94 662 PHE B N 1
ATOM 10211 C CA . PHE B 1 662 ? -6.359 23.047 -6.023 1 97.94 662 PHE B CA 1
ATOM 10212 C C . PHE B 1 662 ? -6.121 24.547 -6.137 1 97.94 662 PHE B C 1
ATOM 10214 O O . PHE B 1 662 ? -7.07 25.328 -6.262 1 97.94 662 PHE B O 1
ATOM 10221 N N . LEU B 1 663 ? -4.809 24.969 -6.078 1 97.94 663 LEU B N 1
ATOM 10222 C CA . LEU B 1 663 ? -4.453 26.375 -6.055 1 97.94 663 LEU B CA 1
ATOM 10223 C C . LEU B 1 663 ? -4.902 27.078 -7.336 1 97.94 663 LEU B C 1
ATOM 10225 O O . LEU B 1 663 ? -5.34 28.234 -7.305 1 97.94 663 LEU B O 1
ATOM 10229 N N . TYR B 1 664 ? -4.871 26.344 -8.391 1 95.25 664 TYR B N 1
ATOM 10230 C CA . TYR B 1 664 ? -5.141 26.969 -9.68 1 95.25 664 TYR B CA 1
ATOM 10231 C C . TYR B 1 664 ? -6.484 26.516 -10.242 1 95.25 664 TYR B C 1
ATOM 10233 O O . TYR B 1 664 ? -6.785 26.75 -11.414 1 95.25 664 TYR B O 1
ATOM 10241 N N . ASP B 1 665 ? -7.238 25.797 -9.406 1 93.62 665 ASP B N 1
ATOM 10242 C CA . ASP B 1 665 ? -8.602 25.375 -9.711 1 93.62 665 ASP B CA 1
ATOM 10243 C C . ASP B 1 665 ? -8.648 24.562 -11.008 1 93.62 665 ASP B C 1
ATOM 10245 O O . ASP B 1 665 ? -9.445 24.875 -11.898 1 93.62 665 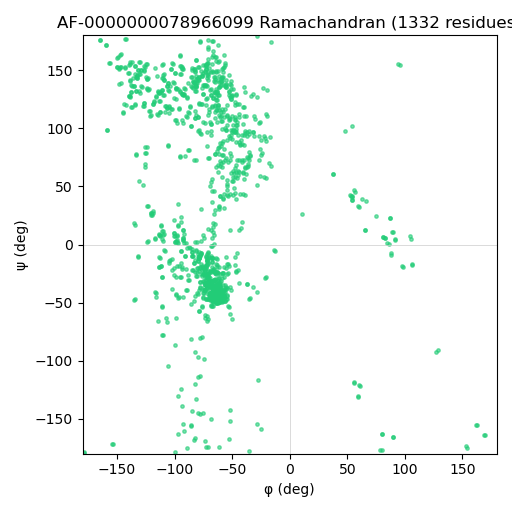ASP B O 1
ATOM 10249 N N . LYS B 1 666 ? -7.758 23.688 -11.102 1 92.44 666 LYS B N 1
ATOM 10250 C CA . LYS B 1 666 ? -7.707 22.797 -12.25 1 92.44 666 LYS B CA 1
ATOM 10251 C C . LYS B 1 666 ? -8.328 21.438 -11.922 1 92.44 666 LYS B C 1
ATOM 10253 O O . LYS B 1 666 ? -8.297 21 -10.773 1 92.44 666 LYS B O 1
ATOM 10258 N N . GLU B 1 667 ? -8.898 20.906 -12.914 1 89.62 667 GLU B N 1
ATOM 10259 C CA . GLU B 1 667 ? -9.461 19.578 -12.742 1 89.62 667 GLU B CA 1
ATOM 10260 C C . GLU B 1 667 ? -8.352 18.531 -12.609 1 89.62 667 GLU B C 1
ATOM 10262 O O . GLU B 1 667 ? -7.262 18.703 -13.156 1 89.62 667 GLU B O 1
ATOM 10267 N N . LEU B 1 668 ? -8.672 17.625 -11.836 1 90.19 668 LEU B N 1
ATOM 10268 C CA . LEU B 1 668 ? -7.766 16.484 -11.719 1 90.19 668 LEU B CA 1
ATOM 10269 C C . LEU B 1 668 ? -8 15.484 -12.844 1 90.19 668 LEU B C 1
ATOM 10271 O O . LEU B 1 668 ? -9.148 15.117 -13.125 1 90.19 668 LEU B O 1
#

Organism: NCBI:txid3068

Radius of gyration: 39.53 Å; Cα contacts (8 Å, |Δi|>4): 2126; chains: 2; bounding box: 114×104×155 Å

Foldseek 3Di:
DDDDDDDDDDDDDDPPPPPPPPPPPPPPPCVPPPPPCPPQLADPDPQWQQDFFQEDGGDQWTKGKAWDQLDPVFSFIKIKMKTAAGDPPDPVPPPPPPDDDPPPPPPPPPPPPPPAGFEEEEEDEADVQFFLVVCCAFFANFKDKDFDDPDPPPPPPPPPPPPPPPPPPDDDDDDDDDDDDDDDDPPPDPPPPDDVVVVVVVVVVVVVVPDTGMHIDGDPLHLSNRHIYMTIRDDAQHFQTHTSCLLFSLLAELVVRLSSVLSVLLRVCVVVVSQAEHAYEYEYFECVLVNRLVNLVVQLVQQVVCVVVVHHRSHNYFAYEYELYDFFQQLQLLLLVVLCVVVVLDDPVLNVQLCVQCVSRQQADDPPGSNLVSVLVSLVSCVQALQQARPDPFPPDPVVPCPVCVVVVVVVVVPPDDPPPPVPDPDDDDDDDDCPDDPPPPPPPPDPVVVPDDPVVSVVSCPPLNHQQNPPPPDPPPPCPDDCVVVVVVVVQVSQVPYDPNSHDFAQRCAVPVQQPRGRRDPPRVQPSSLDQVNCVSNNGDHCVVSHGHDSGRRSHGYHHDDRHCLVSVLVSLQVAHEYEYEYAQRRSSSHVSSVVCCVPPNHPQADKPDDWAFDDDPHDGQWTWIWRPRHNIYIYIYGYSAGSSRSSRPSNVVSVSVNCRSVVHDD/DDDDDDDPDDDPPDPPPPPPPPPPPPPPCPVPPPPPCPPQLADPDPQWQQDFFQEDGGDQWTKGKAWDQLDPVFSFIKIKMKTAAGDPPPCPVPPPPPDDDDPPPPPPPPPPPPPAGFEEEEEDEAQVQFFLVVCCAFFANFKDKDFDDPDPPPPPCPVPVPVPDPDPDDDDDDDDDDDDDDDDDPDDDPPDPPVVVVVVVVVVVVVVVPDTGMHIDGDPLHLSNRHIYMTIRDDAQHFQTHTSCCLFSLLAELVVRLSSVLSVLLRVCVVVVSQAEHAYEYEYFECVLVNRLVNLVVQLVQQVVCVVVVHHRSHNYFAYEYELYQFFQQLQLLLLVVLCVVVVLDDPVLNVQLCVQCVSRQQADDPPGSNLVSVLVSLVSCVLALQQARPFPQPPDPVVPCPVCVVVVVVVVVPPDDPPPPVPDPDPDDDDDDDDDDDPPPPPPPDPCVVPDDPLVSVVSCPPLNHPQNPPPPDPPPPPPDDPVVVVVVVVQVSQVPYDPNSHDFAQRCAVPVVDDSRNDDPPRVQPSSLDQVNCVSNNGDHCVVSHGHDSGRRSHRYHHDDRHCLVSVLVSLQVAHEYEYEYAQRRSSSHVSSVVCCVPPNHPQADKPDDWAFDDDPHDGQWTWIWRPRHNIYIYIYGYSAGSSRSSRPSNVVSVSVNCRSVVHDD

Nearest PDB structures (foldseek):
  4cib-assembly1_A-2  TM=8.731E-01  e=1.786E-32  Homo sapiens
  1ivy-assembly1_A  TM=8.124E-01  e=6.556E-33  Homo sapiens
  7kdv-assembly1_B  TM=8.077E-01  e=9.939E-34  Mus musculus
  1ivy-assembly1_B  TM=8.085E-01  e=3.046E-33  Homo sapiens
  3sc2-assembly1_A-2  TM=8.529E-01  e=6.596E-18  Triticum aestivum

Solvent-accessible surface area (backbone atoms only — not comparable to full-atom values): 75418 Å² total; per-residue (Å²): 142,86,76,82,85,76,88,80,88,81,89,81,88,78,84,72,75,74,75,75,78,77,72,78,72,77,73,77,73,70,68,69,76,72,67,76,75,69,71,77,60,55,72,92,52,90,43,48,40,48,52,48,87,40,40,82,63,60,58,86,43,51,34,35,32,32,72,35,74,54,34,79,88,42,48,27,27,34,26,39,38,40,36,38,44,46,73,76,66,72,74,65,72,66,66,73,73,78,69,85,75,80,74,66,76,69,74,78,68,70,63,70,72,77,74,69,67,59,37,34,34,42,42,35,44,18,68,76,27,14,18,23,60,50,42,38,55,59,34,37,23,63,38,38,71,44,72,50,79,83,66,82,73,77,76,76,75,75,74,76,73,76,75,72,76,74,75,78,77,76,79,78,84,77,80,73,86,74,80,84,90,79,80,80,78,78,78,74,80,77,76,75,85,66,70,66,61,57,49,55,52,51,53,48,52,58,50,61,77,70,56,76,48,54,34,46,41,78,30,94,43,20,46,26,71,71,19,23,37,34,35,36,17,44,41,50,49,3,36,73,9,33,46,73,37,51,94,54,61,22,31,32,32,61,68,58,41,43,53,41,50,54,44,33,48,52,50,49,28,68,75,40,54,69,64,19,72,18,49,23,32,37,29,22,29,34,40,7,29,50,52,40,57,53,41,50,55,50,49,55,52,51,28,53,53,26,46,76,68,76,39,75,49,71,49,38,74,46,31,40,34,26,29,19,42,43,45,32,53,68,52,36,31,30,16,33,61,52,44,37,46,50,71,56,69,45,36,70,70,61,48,53,50,32,39,65,52,30,69,72,45,58,49,74,51,44,85,92,36,63,30,31,53,47,46,44,60,54,45,61,53,48,59,54,41,23,43,50,25,63,74,61,63,40,81,73,50,79,81,56,65,68,38,73,56,46,58,48,41,52,62,55,58,65,56,62,74,78,59,66,66,68,80,66,78,82,72,78,82,75,83,76,80,79,75,80,73,80,72,81,70,80,77,78,78,75,72,67,69,84,69,70,63,58,71,68,61,48,54,61,51,58,31,72,67,61,36,82,73,61,65,71,61,73,57,83,69,61,74,66,54,69,82,70,52,55,55,51,54,52,50,50,52,58,58,35,68,77,43,59,76,85,36,40,82,37,42,62,73,34,39,89,66,59,46,68,64,51,46,60,60,79,57,64,64,59,52,52,51,61,60,33,66,70,40,20,55,43,48,52,40,74,47,53,92,74,70,48,76,55,42,65,53,27,66,75,38,21,46,26,89,78,79,58,68,42,56,65,55,56,43,50,42,16,59,72,53,26,37,38,40,42,33,17,16,60,32,14,46,50,42,16,38,58,16,55,51,44,44,59,72,74,64,40,79,37,62,58,54,82,51,71,52,33,57,27,74,49,80,87,19,62,42,25,37,33,39,38,23,54,32,61,57,17,38,35,39,34,40,34,63,78,9,12,46,55,31,36,48,62,33,28,63,62,37,39,52,52,48,50,25,59,77,68,70,42,84,113,137,85,76,84,81,81,84,81,82,71,86,72,78,78,80,74,75,74,77,74,75,75,72,79,72,78,71,77,71,72,67,68,77,69,66,76,74,68,70,76,60,55,71,90,52,89,44,48,40,48,52,47,85,41,40,85,63,59,57,87,42,49,32,35,32,29,72,35,76,53,33,78,90,43,49,27,24,35,25,39,38,39,35,37,43,45,74,75,64,73,72,64,73,67,65,74,75,74,69,84,77,77,72,66,75,66,74,78,67,71,64,72,73,77,74,75,67,59,37,33,34,41,40,35,43,16,67,76,27,15,17,22,60,52,40,37,53,59,34,38,22,62,38,38,73,44,73,49,78,82,69,81,74,76,71,77,70,76,72,74,73,73,76,76,76,75,78,73,83,78,81,83,84,81,82,75,83,86,82,87,84,84,86,81,78,84,75,83,77,76,76,79,81,60,68,65,56,52,50,56,50,50,53,48,51,56,50,60,75,70,56,75,49,53,35,46,42,80,31,94,43,19,47,24,70,70,18,23,39,34,36,36,15,45,42,49,49,3,36,71,9,34,47,74,36,52,93,54,61,23,31,33,31,61,66,58,39,42,53,41,49,54,44,33,49,52,50,49,25,68,74,40,54,68,62,21,72,16,50,22,32,37,29,22,28,33,39,8,28,48,51,40,59,53,39,50,53,49,50,54,50,50,26,53,54,28,47,75,68,76,38,73,50,69,49,39,73,47,31,39,34,26,28,20,40,44,45,32,54,66,52,35,30,31,15,33,62,52,44,38,46,47,72,57,70,45,37,69,70,59,48,52,49,34,38,65,51,28,69,72,45,58,48,74,52,46,86,91,36,63,27,32,53,48,45,43,60,55,44,60,53,49,59,54,40,23,44,52,25,63,74,62,64,37,80,73,52,81,81,58,65,68,37,72,56,46,59,49,42,52,63,56,58,67,56,61,75,78,63,63,64,67,78,66,78,83,72,76,82,76,84,78,82,74,80,76,81,75,79,81,74,80,76,79,78,75,69,65,70,85,67,68,62,57,71,69,61,47,55,62,51,58,29,71,67,61,34,81,72,61,64,72,63,73,56,83,71,62,74,71,56,66,85,71,51,59,54,51,54,52,49,49,53,58,59,34,68,76,42,59,77,83,34,39,81,36,41,63,41,47,44,84,60,59,60,53,63,54,45,60,60,80,58,62,62,58,52,52,52,60,58,31,66,70,38,20,56,42,49,52,39,72,47,54,91,76,71,46,77,54,41,65,53,26,66,75,34,20,44,25,88,78,77,56,67,40,56,67,57,55,42,50,42,15,60,71,52,26,38,36,39,43,33,17,16,60,32,14,46,51,43,16,37,58,16,55,49,44,45,59,73,74,64,40,79,37,62,58,55,81,52,72,51,35,59,27,72,49,81,86,19,62,42,26,38,34,40,37,25,55,32,61,57,18,37,35,38,35,39,34,63,77,9,13,44,55,30,34,50,62,33,28,63,62,38,38,52,54,48,49,25,60,78,67,71,43,82,112

InterPro domains:
  IPR001563 Peptidase S10, serine carboxypeptidase [PF00450] (117-161)
  IPR001563 Peptidase S10, serine carboxypeptidase [PF00450] (216-663)
  IPR001563 Peptidase S10, serine carboxypeptidase [PR00724] (219-231)
  IPR001563 Peptidase S10, serine carboxypeptidase [PR00724] (232-242)
  IPR001563 Peptidase S10, serine carboxypeptidase [PR00724] (268-293)
  IPR001563 Peptidase S10, serine carboxypeptidase [PR00724] (635-648)
  IPR001563 Peptidase S10, serine carboxypeptidase [PTHR11802] (59-652)
  IPR018202 Serine carboxypeptidase, serine active site [PS00131] (282-289)
  IPR029058 Alpha/Beta hydrolase fold [G3DSA:3.40.50.1820] (43-166)
  IPR029058 Alpha/Beta hydrolase fold [G3DSA:3.40.50.1820] (205-442)
  IPR029058 Alpha/Beta hydrolase fold [SSF53474] (50-152)
  IPR029058 Alpha/Beta hydrolase fold [SSF53474] (210-666)
  IPR033124 Serine carboxypeptidases, histidine active site [PS00560] (635-652)